Protein 8I4Q (pdb70)

Secondary structure (DSSP, 8-state):
--BSEEEE--SHHHHHHHHHHHHTT--EEEE-SSHHHHHHHHHHHGGGS-EEE-SSHHHHHHTBPSSPEEEE-S-TTHHHHHHHHHHHHHPPTT-EEEE-S---HHHHHHHHHHHHTTT-EEEEEEE-SHHHHHHH---EEEES-TTHHHHHHHHHHHHS-EETTEESB---BSTTHHHHHHHHHHHHHHHHHHHHHHHHHHHHHTS---HHHHHHHHHHHTTTTT-BHHHHHHHHHHH-B-TTT-SBGGGGB-----S-SSHHHHHHHHHHHT---HHHHHHHHHHHHHT-HHHHHHHTTTS---S---HHHHT--HHHHHHHHHHHHHHHHHHHHHHHHHHHHHHHHHHT----HHHHHHHTTSSSTT-BTHHHHHHHHHHH-TT-S-GGGSHHHHHHHHHHHHHHHHHHHHHHHTT---HHHHHHHHHHHHHH-SS-THHHHHHHHHHHH---EEBSSSSSEEEE-TTTT--EEE-/--BSEEEE--SHHHHHHHHHHHHTT-EEEEE-SSHHHHHHHHHHHGGGSEEEE-SSHHHHHHTBPSSPEEEE-S-TTHHHHHHHHHHHHH--TT-EEEE-S---HHHHHHHHHHHHHTT-EEEEEEE-SHHHHHHH---EEEES-TTHHHHHHHHHHHHS-EETTEESB---BSTTHHHHHHHHHHHHHHHHHHHHHHHHHHHHHTT---HHHHHHHHHHHTTTTT-BHHHHHHHHHHH-B-TTTSSBGGGGB-----S--SHHHHHHHHHHHT---HHHHHHHHHHHHHT-HHHHHHHTTTS---S---HHHHT--HHHHHHHHHHHHHHHHHHHHHHHHHHHHHHHHHHT----HHHHHHHTTSSSTT-BTHHHHHHHHHHH-TT-S-GGGSHHHHHHHHHHHHHHHHHHHHHHHHT---HHHHHHHHHHHHHH-SS-THHHHHHHHHHHH---B-BSSSSS-EEE-TTTT--EEE-

Organism: Corynebacterium glutamicum (strain ATCC 13032 / DSM 20300 / JCM 1318 / BCRC 11384 / CCUG 27702 / LMG 3730 / NBRC 12168 / NCIMB 10025 / NRRL B-2784 / 534) (NCBI:txid196627)

Sequence (958 aa):
NLAQIGVVGLAVMGSNLARNFARNGNTVAVYNRSTDKTDKLIADHGSEGNFIPSATVEEFVASLEKPRRAIIMVQAGNATDAVINQLADAMDEGDIIIDGGNALYTDTIRREKEISARGLHFVGAGISGGEEGALNGPSIMPGGPAKSYESLGPLLESIAANVDGTPCVTHIGPDGAGHFVKMVHNGIEYADMQVIGEAYHLLRYAAGMQPAEIAEVFKEWNAGDLDSYLIEITAEVLSQVDAETGKPLIDVIVDAAGQKGTGRWTVKAALDLGIATTGIGEAVFARALSGATSQRAAAQGNLPAGVLTDLEALGVDKAQFVEDVRRALYASKLVAYAQGFDEIKAGSDENNWDVDPRDLATIWRGGCIIRAKFLNRIVEAYDANAELESLLLDPYFKSELGDLIDSWRRVIVTATQLGLPIPVFASSLSYYDSLRAERLPAALIQGQRDFFGAHTYKRIDKDGSFHTEWSGDRSEVEANLAQIGVVGLAVMGSNLARNFARNGNTVAVYNRSTDKTDKLIADHGSEGNFIPSATVEEFVASLEKPRRAIIMVQAGNATDAVINQLADAMDEGDIIIDGGNALYTDTIRREKEISARGLHFVGAGISGGEEGALNGPSIMPGGPAKSYESLGPLLESIAANVDGTPCVTHIGPDGAGHFVKMVHNGIEYADMQVIGEAYHLLRYAAGMQPAEIAEVFKEWNAGDLDSYLIEITAEVLSQVDAETGKPLIDVIVDAAGQKGTGRWTVKAALDLGIATTGIGEAVFARALSGATSQRAAAQGNLPAGVLTDLEALGVDKAQFVEDVRRALYASKLVAYAQGFDEIKAGSDENNWDVDPRDLATIWRGGCIIRAKFLNRIVEAYDANAELESLLLDPYFKSELGDLIDSWRRVIVTATQLGLPIPVFASSLSYYDSLRAERLPAALIQGQRDFFGAHTYKRIDKDGSFHTEWSGDRSEVEA

Nearest PDB structures (foldseek):
  8i4q-assembly1_A  TM=1.002E+00  e=1.636E-83  Corynebacterium glutamicum ATCC 13032
  2zyg-assembly1_A  TM=9.566E-01  e=5.358E-51  Klebsiella pneumoniae
  2iyo-assembly1_A  TM=9.636E-01  e=3.924E-50  Lactococcus lactis
  1pgn-assembly1_A  TM=9.730E-01  e=6.214E-47  Ovis aries
  6vpb-assembly1_B-2  TM=8.356E-01  e=1.670E-18  Gluconacetobacter diazotrophicus PA1 5

Solvent-accessible surface area: 33979 Å² total; per-residue (Å²): 191,87,0,58,0,0,0,3,2,8,55,84,47,1,15,12,1,0,38,1,0,5,112,69,73,17,28,0,0,0,15,16,210,47,61,97,86,4,89,133,4,58,85,79,44,24,118,64,23,102,25,42,63,14,55,56,10,111,95,0,5,68,12,2,74,117,58,30,19,0,2,0,16,38,141,61,29,136,32,2,29,55,18,4,78,89,0,5,110,36,19,61,150,24,1,4,0,0,2,1,12,92,15,57,32,68,37,0,28,92,3,28,137,90,4,48,90,115,31,10,60,0,0,0,2,0,7,2,17,40,89,101,6,0,35,84,8,0,0,1,0,1,0,2,38,74,149,6,37,110,31,1,0,86,13,4,70,39,6,9,15,87,33,146,68,55,37,1,7,40,39,7,7,55,30,0,0,0,2,1,0,20,17,0,4,25,0,0,22,19,1,7,0,8,1,6,0,1,0,8,6,0,0,29,93,16,15,57,4,105,0,67,73,0,0,95,20,1,89,133,16,25,93,39,76,1,44,9,43,3,6,95,2,0,0,46,1,2,48,26,89,8,105,119,57,51,102,34,3,2,31,0,0,44,13,26,13,24,86,142,31,66,0,48,72,0,0,21,10,0,11,75,38,18,35,6,0,7,0,0,0,2,1,10,3,23,22,12,11,2,30,31,101,68,16,28,75,35,0,72,74,67,13,38,28,26,128,65,50,74,15,162,79,67,67,52,89,94,75,86,4,18,50,5,0,40,71,0,3,3,0,0,10,0,0,1,1,0,0,0,3,22,0,4,100,19,0,5,78,127,45,128,6,137,18,42,25,97,40,0,0,31,2,0,47,5,12,0,15,2,74,10,134,5,0,39,89,0,28,87,1,21,87,81,71,84,123,22,67,2,1,0,19,7,96,66,0,64,77,36,0,35,92,3,2,50,5,0,12,109,0,4,15,10,0,7,46,17,4,22,6,4,13,0,0,5,1,0,5,6,7,0,3,9,1,50,17,138,59,13,12,6,3,0,5,14,0,0,24,0,45,34,34,54,90,37,3,114,9,95,71,86,132,32,32,7,39,1,64,11,128,55,109,77,45,56,60,126,84,175,72,0,54,0,0,0,3,2,9,52,84,51,0,14,12,2,0,40,1,0,3,111,70,70,16,29,0,0,0,17,18,215,54,53,97,93,2,88,139,6,57,84,86,49,27,124,58,24,100,27,44,64,10,54,56,14,116,91,0,5,68,14,3,78,116,58,32,15,0,3,0,14,44,142,61,28,136,34,1,32,49,19,5,88,76,0,2,111,26,18,61,150,27,1,3,0,1,1,2,10,89,15,49,31,73,45,0,38,91,4,24,125,93,5,51,89,122,29,4,39,1,0,0,2,0,9,1,20,40,93,104,6,0,34,83,9,0,0,1,0,0,0,1,26,76,127,2,37,143,26,1,0,81,18,5,71,40,5,6,16,95,32,147,69,56,35,0,6,38,38,7,6,57,21,0,0,0,1,1,0,18,13,0,6,24,0,0,29,18,1,6,0,9,1,5,0,1,0,8,6,0,0,31,93,15,16,57,5,103,0,66,72,0,0,93,16,2,88,131,17,25,94,39,75,2,41,10,42,4,6,95,1,0,0,45,0,2,45,24,88,7,104,118,59,54,92,34,2,2,31,0,0,48,15,29,4,23,115,174,39,63,0,74,68,0,0,18,9,0,5,67,38,20,34,6,0,5,0,0,0,1,1,12,2,24,17,8,11,2,28,30,100,69,16,26,74,35,0,71,75,68,12,36,28,24,128,65,49,74,15,161,81,68,68,52,89,99,74,86,5,19,51,6,0,34,71,0,3,3,0,0,10,0,0,0,2,0,0,0,3,19,0,4,112,19,0,6,87,130,45,119,4,125,20,41,25,93,40,0,0,30,2,0,44,6,14,0,17,2,74,11,135,5,0,41,89,0,33,93,1,20,95,81,71,74,124,22,67,1,0,0,18,8,93,68,0,62,78,32,0,35,90,1,2,50,5,0,11,111,0,3,17,10,1,8,47,15,4,23,7,3,14,0,0,6,1,0,5,6,7,0,3,8,0,51,19,136,58,14,13,6,3,0,4,17,0,0,20,0,45,26,25,55,76,35,2,117,8,99,74,80,146,35,36,4,34,2,63,12,128,52,122,77,49,57,60,142,84

Foldseek 3Di:
DAFLEEEEAQDLLRLLLQLLLFLLATAYEYEYQPCVSVVVSCVPRVVSGHYHYDDALLVSQVRADPLGHYEYADDEDVVSVVSLVRNLVNHDQAHEYEYAYLYDLVVQQVSQVVSVVSNYWYKYKHWAQPSCCSNQATQIFIATDQVVCVSCVVSNQSRHFADPRRGNYDHFFHGSLRSLLSLLLQLLLLLLLQLVVQLVLCCCQFVVDQLQVVLVLLVVLLVDQFVALLSPVSSVQSNDADPVPRHRPVVVDQQALADDGRSVSLVVLCVVLVFCLQSSVLSVVVNNVSNPVVVCVVPVPPDDLPQADGCVVVVHDSVLLSVLSSLLSVLLSQLNVQRSVVSSVSVCVVVVTPGQVLSVLVSCCGSHNGRDPNSVLVNVQCVVPVVPPTSCPRVVNVVSCVVNVVSLVVNVVNCSRRSHDDSSSVSSVVVVVVVVDPDDCVVVVQVVCCQPPVPFDADPPDDATKGQPNVPPRDIDGD/DAFLEEEEAQDLLRLLLQLLLFLLATEYEYEYQPCVSVVVSCVPRVVSGHYHYDDALLVSQVRHDPLGHYEYDHDEDPVVVVVLVRNLVNHDAAHEYEHAYLYDLVVQQVSQVVSVVSNYWYKYKDWAQPSVCSNQATQIFIATDPVVCVSCVVSNQSRHFADPNRGNDDHFFHGSLRSLLNLLLQLLLLLLLQLVVQLVQCCCQFVVDQLQVVLVLLVVLLVDQFVALLSPVSSVQSNDADPVPRHRPVVVDQQAADPDGRSVSNVVLCVVLVFCLQRSVVSNVVNVVSNPVVVCVVPPPPDDLPQADGCVRVVHDSVLLSVLSSLLSVLLSQLNVQRSVVSSVSVCVVVVTPGQLLSVLVSCLGSHNGHGCNSVLVNVQCVVPVVDPTSCPRPVNVVSCVVNVVSLVVNVVNCSRRSHDDSSSVSSVVVVVVVVDPDDCVVVVQVVCCQPPVPFDADPPDDATWGQPNVPPRDIDGD

Structure (mmCIF, N/CA/C/O backbone):
data_8I4Q
#
_entry.id   8I4Q
#
_cell.length_a   64.004
_cell.length_b   119.471
_cell.length_c   153.446
_cell.angle_alpha   90.00
_cell.angle_beta   90.00
_cell.angle_gamma   90.00
#
_symmetry.space_group_name_H-M   'P 21 21 21'
#
loop_
_entity.id
_entity.type
_entity.pdbx_description
1 polymer '6-phosphogluconate dehydrogenase, decarboxylating'
2 non-polymer 'NADP NICOTINAMIDE-ADENINE-DINUCLEOTIDE PHOSPHATE'
3 non-polymer 2-AMINO-2-HYDROXYMETHYL-PROPANE-1,3-DIOL
4 non-polymer 'MAGNESIUM ION'
5 water water
#
loop_
_atom_site.group_PDB
_atom_site.id
_atom_site.type_symbol
_atom_site.label_atom_id
_atom_site.label_alt_id
_atom_site.label_comp_id
_atom_site.label_asym_id
_atom_site.label_entity_id
_atom_site.label_seq_id
_atom_site.pdbx_PDB_ins_code
_atom_site.Cartn_x
_atom_site.Cartn_y
_atom_site.Cartn_z
_atom_site.occupancy
_atom_site.B_iso_or_equiv
_atom_site.auth_seq_id
_atom_site.auth_comp_id
_atom_site.auth_asym_id
_atom_site.auth_atom_id
_atom_site.pdbx_PDB_model_num
ATOM 1 N N . ASN A 1 6 ? -11.226 -1.043 1.339 1.00 58.76 6 ASN A N 1
ATOM 2 C CA . ASN A 1 6 ? -11.751 0.021 2.252 1.00 57.38 6 ASN A CA 1
ATOM 3 C C . ASN A 1 6 ? -11.536 1.431 1.660 1.00 47.79 6 ASN A C 1
ATOM 4 O O . ASN A 1 6 ? -11.856 2.387 2.371 1.00 55.10 6 ASN A O 1
ATOM 9 N N . LEU A 1 7 ? -11.008 1.572 0.437 1.00 41.07 7 LEU A N 1
ATOM 10 C CA . LEU A 1 7 ? -10.727 2.887 -0.225 1.00 35.08 7 LEU A CA 1
ATOM 11 C C . LEU A 1 7 ? -11.745 3.148 -1.340 1.00 31.70 7 LEU A C 1
ATOM 12 O O . LEU A 1 7 ? -12.174 2.180 -1.977 1.00 31.18 7 LEU A O 1
ATOM 17 N N . ALA A 1 8 ? -12.074 4.409 -1.624 1.00 27.99 8 ALA A N 1
ATOM 18 C CA . ALA A 1 8 ? -12.989 4.781 -2.733 1.00 25.21 8 ALA A CA 1
ATOM 19 C C . ALA A 1 8 ? -12.218 4.815 -4.054 1.00 23.98 8 ALA A C 1
ATOM 20 O O . ALA A 1 8 ? -11.016 5.194 -4.014 1.00 22.70 8 ALA A O 1
ATOM 22 N N . GLN A 1 9 ? -12.864 4.485 -5.188 1.00 24.06 9 GLN A N 1
ATOM 23 C CA . GLN A 1 9 ? -12.247 4.634 -6.544 1.00 25.09 9 GLN A CA 1
ATOM 24 C C . GLN A 1 9 ? -12.432 6.080 -7.070 1.00 23.23 9 GLN A C 1
ATOM 25 O O . GLN A 1 9 ? -11.646 6.528 -7.924 1.00 21.58 9 GLN A O 1
ATOM 31 N N . ILE A 1 10 ? -13.422 6.794 -6.569 1.00 20.47 10 ILE A N 1
ATOM 32 C CA . ILE A 1 10 ? -13.737 8.171 -7.014 1.00 20.56 10 ILE A CA 1
ATOM 33 C C . ILE A 1 10 ? -14.245 8.937 -5.801 1.00 18.64 10 ILE A C 1
ATOM 34 O O . ILE A 1 10 ? -14.929 8.329 -4.898 1.00 20.05 10 ILE A O 1
ATOM 39 N N . GLY A 1 11 ? -13.983 10.231 -5.779 1.00 19.11 11 GLY A N 1
ATOM 40 C CA . GLY A 1 11 ? -14.573 11.132 -4.786 1.00 19.35 11 GLY A CA 1
ATOM 41 C C . GLY A 1 11 ? -15.249 12.352 -5.381 1.00 17.68 11 GLY A C 1
ATOM 42 O O . GLY A 1 11 ? -14.859 12.822 -6.478 1.00 18.14 11 GLY A O 1
ATOM 43 N N . VAL A 1 12 ? -16.249 12.835 -4.646 1.00 18.67 12 VAL A N 1
ATOM 44 C CA . VAL A 1 12 ? -16.972 14.089 -4.942 1.00 17.96 12 VAL A CA 1
ATOM 45 C C . VAL A 1 12 ? -16.808 15.049 -3.763 1.00 16.99 12 VAL A C 1
ATOM 46 O O . VAL A 1 12 ? -17.187 14.696 -2.604 1.00 17.06 12 VAL A O 1
ATOM 50 N N . VAL A 1 13 ? -16.360 16.247 -4.085 1.00 19.70 13 VAL A N 1
ATOM 51 C CA . VAL A 1 13 ? -16.318 17.409 -3.153 1.00 20.39 13 VAL A CA 1
ATOM 52 C C . VAL A 1 13 ? -17.431 18.356 -3.561 1.00 20.27 13 VAL A C 1
ATOM 53 O O . VAL A 1 13 ? -17.362 18.863 -4.716 1.00 18.81 13 VAL A O 1
ATOM 57 N N . GLY A 1 14 ? -18.355 18.640 -2.640 1.00 18.22 14 GLY A N 1
ATOM 58 C CA . GLY A 1 14 ? -19.455 19.588 -2.881 1.00 18.46 14 GLY A CA 1
ATOM 59 C C . GLY A 1 14 ? -20.748 18.835 -3.024 1.00 18.55 14 GLY A C 1
ATOM 60 O O . GLY A 1 14 ? -20.893 18.122 -4.015 1.00 19.33 14 GLY A O 1
ATOM 61 N N . LEU A 1 15 ? -21.592 18.870 -1.993 1.00 18.88 15 LEU A N 1
ATOM 62 C CA . LEU A 1 15 ? -22.745 17.962 -1.876 1.00 19.61 15 LEU A CA 1
ATOM 63 C C . LEU A 1 15 ? -24.017 18.805 -1.830 1.00 20.66 15 LEU A C 1
ATOM 64 O O . LEU A 1 15 ? -24.979 18.343 -1.217 1.00 20.18 15 LEU A O 1
ATOM 69 N N . ALA A 1 16 ? -24.039 19.946 -2.528 1.00 19.90 16 ALA A N 1
ATOM 70 C CA . ALA A 1 16 ? -25.308 20.586 -2.953 1.00 22.06 16 ALA A CA 1
ATOM 71 C C . ALA A 1 16 ? -25.958 19.639 -3.970 1.00 22.09 16 ALA A C 1
ATOM 72 O O . ALA A 1 16 ? -25.477 18.500 -4.130 1.00 19.04 16 ALA A O 1
ATOM 74 N N . VAL A 1 17 ? -27.079 20.011 -4.592 1.00 24.31 17 VAL A N 1
ATOM 75 C CA . VAL A 1 17 ? -27.877 18.961 -5.270 1.00 24.54 17 VAL A CA 1
ATOM 76 C C . VAL A 1 17 ? -27.041 18.363 -6.414 1.00 21.19 17 VAL A C 1
ATOM 77 O O . VAL A 1 17 ? -27.052 17.154 -6.566 1.00 21.32 17 VAL A O 1
ATOM 81 N N . MET A 1 18 ? -26.339 19.174 -7.198 1.00 19.76 18 MET A N 1
ATOM 82 C CA . MET A 1 18 ? -25.565 18.650 -8.352 1.00 22.00 18 MET A CA 1
ATOM 83 C C . MET A 1 18 ? -24.528 17.620 -7.874 1.00 18.80 18 MET A C 1
ATOM 84 O O . MET A 1 18 ? -24.506 16.525 -8.399 1.00 19.47 18 MET A O 1
ATOM 89 N N . GLY A 1 19 ? -23.711 17.904 -6.864 1.00 18.72 19 GLY A N 1
ATOM 90 C CA . GLY A 1 19 ? -22.687 16.924 -6.435 1.00 17.80 19 GLY A CA 1
ATOM 91 C C . GLY A 1 19 ? -23.282 15.722 -5.721 1.00 17.72 19 GLY A C 1
ATOM 92 O O . GLY A 1 19 ? -22.802 14.584 -5.944 1.00 19.87 19 GLY A O 1
ATOM 93 N N . SER A 1 20 ? -24.278 15.943 -4.874 1.00 17.79 20 SER A N 1
ATOM 94 C CA . SER A 1 20 ? -24.974 14.837 -4.161 1.00 20.85 20 SER A CA 1
ATOM 95 C C . SER A 1 20 ? -25.576 13.895 -5.230 1.00 19.38 20 SER A C 1
ATOM 96 O O . SER A 1 20 ? -25.444 12.683 -5.121 1.00 17.31 20 SER A O 1
ATOM 99 N N . ASN A 1 21 ? -26.261 14.452 -6.226 1.00 18.99 21 ASN A N 1
ATOM 100 C CA . ASN A 1 21 ? -26.793 13.658 -7.364 1.00 18.42 21 ASN A CA 1
ATOM 101 C C . ASN A 1 21 ? -25.645 12.876 -8.022 1.00 17.97 21 ASN A C 1
ATOM 102 O O . ASN A 1 21 ? -25.809 11.670 -8.261 1.00 17.46 21 ASN A O 1
ATOM 107 N N . LEU A 1 22 ? -24.551 13.556 -8.374 1.00 17.28 22 LEU A N 1
ATOM 108 C CA . LEU A 1 22 ? -23.409 12.890 -9.053 1.00 17.84 22 LEU A CA 1
ATOM 109 C C . LEU A 1 22 ? -22.874 11.755 -8.192 1.00 17.42 22 LEU A C 1
ATOM 110 O O . LEU A 1 22 ? -22.635 10.639 -8.713 1.00 15.08 22 LEU A O 1
ATOM 115 N N . ALA A 1 23 ? -22.755 11.962 -6.881 1.00 19.60 23 ALA A N 1
ATOM 116 C CA . ALA A 1 23 ? -22.186 10.909 -6.003 1.00 19.01 23 ALA A CA 1
ATOM 117 C C . ALA A 1 23 ? -23.124 9.702 -5.969 1.00 18.53 23 ALA A C 1
ATOM 118 O O . ALA A 1 23 ? -22.639 8.565 -5.975 1.00 17.71 23 ALA A O 1
ATOM 120 N N . ARG A 1 24 ? -24.425 9.966 -5.827 1.00 18.37 24 ARG A N 1
ATOM 121 C CA . ARG A 1 24 ? -25.483 8.938 -5.877 1.00 21.90 24 ARG A CA 1
ATOM 122 C C . ARG A 1 24 ? -25.372 8.125 -7.162 1.00 20.88 24 ARG A C 1
ATOM 123 O O . ARG A 1 24 ? -25.490 6.907 -7.085 1.00 19.72 24 ARG A O 1
ATOM 131 N N . ASN A 1 25 ? -25.123 8.813 -8.286 1.00 20.14 25 ASN A N 1
ATOM 132 C CA . ASN A 1 25 ? -24.987 8.164 -9.616 1.00 19.54 25 ASN A CA 1
ATOM 133 C C . ASN A 1 25 ? -23.818 7.187 -9.543 1.00 19.33 25 ASN A C 1
ATOM 134 O O . ASN A 1 25 ? -23.981 6.007 -9.876 1.00 19.51 25 ASN A O 1
ATOM 139 N N . PHE A 1 26 ? -22.665 7.646 -9.059 1.00 18.46 26 PHE A N 1
ATOM 140 C CA . PHE A 1 26 ? -21.462 6.786 -8.960 1.00 18.77 26 PHE A CA 1
ATOM 141 C C . PHE A 1 26 ? -21.780 5.564 -8.086 1.00 18.77 26 PHE A C 1
ATOM 142 O O . PHE A 1 26 ? -21.466 4.400 -8.501 1.00 19.36 26 PHE A O 1
ATOM 150 N N . ALA A 1 27 ? -22.463 5.811 -6.984 1.00 19.55 27 ALA A N 1
ATOM 151 C CA . ALA A 1 27 ? -22.727 4.777 -5.938 1.00 23.01 27 ALA A CA 1
ATOM 152 C C . ALA A 1 27 ? -23.744 3.740 -6.467 1.00 24.11 27 ALA A C 1
ATOM 153 O O . ALA A 1 27 ? -23.517 2.505 -6.293 1.00 25.27 27 ALA A O 1
ATOM 155 N N . ARG A 1 28 ? -24.792 4.213 -7.163 1.00 26.53 28 ARG A N 1
ATOM 156 C CA . ARG A 1 28 ? -25.852 3.351 -7.757 1.00 26.34 28 ARG A CA 1
ATOM 157 C C . ARG A 1 28 ? -25.218 2.410 -8.783 1.00 27.21 28 ARG A C 1
ATOM 158 O O . ARG A 1 28 ? -25.748 1.331 -8.987 1.00 29.69 28 ARG A O 1
ATOM 166 N N . ASN A 1 29 ? -24.115 2.809 -9.418 1.00 22.57 29 ASN A N 1
ATOM 167 C CA . ASN A 1 29 ? -23.459 2.085 -10.528 1.00 24.50 29 ASN A CA 1
ATOM 168 C C . ASN A 1 29 ? -22.286 1.250 -9.997 1.00 25.31 29 ASN A C 1
ATOM 169 O O . ASN A 1 29 ? -21.417 0.871 -10.788 1.00 27.71 29 ASN A O 1
ATOM 174 N N . GLY A 1 30 ? -22.249 0.952 -8.699 1.00 27.80 30 GLY A N 1
ATOM 175 C CA . GLY A 1 30 ? -21.334 -0.082 -8.177 1.00 29.73 30 GLY A CA 1
ATOM 176 C C . GLY A 1 30 ? -19.982 0.463 -7.738 1.00 31.00 30 GLY A C 1
ATOM 177 O O . GLY A 1 30 ? -19.140 -0.326 -7.329 1.00 31.07 30 GLY A O 1
ATOM 178 N N . ASN A 1 31 ? -19.771 1.768 -7.803 1.00 24.93 31 ASN A N 1
ATOM 179 C CA . ASN A 1 31 ? -18.487 2.375 -7.374 1.00 25.72 31 ASN A CA 1
ATOM 180 C C . ASN A 1 31 ? -18.548 2.639 -5.874 1.00 23.99 31 ASN A C 1
ATOM 181 O O . ASN A 1 31 ? -19.611 3.084 -5.372 1.00 23.75 31 ASN A O 1
ATOM 186 N N . THR A 1 32 ? -17.414 2.505 -5.200 1.00 25.45 32 THR A N 1
ATOM 187 C CA . THR A 1 32 ? -17.245 3.064 -3.832 1.00 23.85 32 THR A CA 1
ATOM 188 C C . THR A 1 32 ? -16.869 4.543 -3.958 1.00 21.04 32 THR A C 1
ATOM 189 O O . THR A 1 32 ? -15.852 4.838 -4.594 1.00 22.49 32 THR A O 1
ATOM 193 N N . VAL A 1 33 ? -17.630 5.400 -3.298 1.00 20.75 33 VAL A N 1
ATOM 194 C CA . VAL A 1 33 ? -17.583 6.881 -3.491 1.00 21.70 33 VAL A CA 1
ATOM 195 C C . VAL A 1 33 ? -17.265 7.593 -2.182 1.00 20.14 33 VAL A C 1
ATOM 196 O O . VAL A 1 33 ? -18.162 7.661 -1.269 1.00 22.16 33 VAL A O 1
ATOM 200 N N . ALA A 1 34 ? -16.109 8.251 -2.153 1.00 20.37 34 ALA A N 1
ATOM 201 C CA . ALA A 1 34 ? -15.772 9.204 -1.075 1.00 18.08 34 ALA A CA 1
ATOM 202 C C . ALA A 1 34 ? -16.597 10.467 -1.296 1.00 20.85 34 ALA A C 1
ATOM 203 O O . ALA A 1 34 ? -16.729 10.930 -2.468 1.00 19.91 34 ALA A O 1
ATOM 205 N N . VAL A 1 35 ? -17.169 10.989 -0.228 1.00 19.43 35 VAL A N 1
ATOM 206 C CA . VAL A 1 35 ? -17.966 12.232 -0.269 1.00 20.54 35 VAL A CA 1
ATOM 207 C C . VAL A 1 35 ? -17.443 13.167 0.805 1.00 20.78 35 VAL A C 1
ATOM 208 O O . VAL A 1 35 ? -17.218 12.693 1.948 1.00 21.79 35 VAL A O 1
ATOM 212 N N . TYR A 1 36 ? -17.375 14.452 0.464 1.00 19.96 36 TYR A N 1
ATOM 213 C CA . TYR A 1 36 ? -16.944 15.523 1.382 1.00 19.38 36 TYR A CA 1
ATOM 214 C C . TYR A 1 36 ? -17.633 16.808 0.967 1.00 19.83 36 TYR A C 1
ATOM 215 O O . TYR A 1 36 ? -17.839 17.078 -0.268 1.00 19.68 36 TYR A O 1
ATOM 224 N N . ASN A 1 37 ? -18.029 17.598 1.961 1.00 18.72 37 ASN A N 1
ATOM 225 C CA . ASN A 1 37 ? -18.578 18.952 1.743 1.00 20.12 37 ASN A CA 1
ATOM 226 C C . ASN A 1 37 ? -17.978 19.841 2.834 1.00 21.94 37 ASN A C 1
ATOM 227 O O . ASN A 1 37 ? -17.910 19.351 3.990 1.00 21.87 37 ASN A O 1
ATOM 232 N N . ARG A 1 38 ? -17.610 21.066 2.504 1.00 22.36 38 ARG A N 1
ATOM 233 C CA . ARG A 1 38 ? -17.040 22.013 3.504 1.00 24.53 38 ARG A CA 1
ATOM 234 C C . ARG A 1 38 ? -17.949 22.029 4.744 1.00 24.09 38 ARG A C 1
ATOM 235 O O . ARG A 1 38 ? -17.461 21.770 5.844 1.00 23.89 38 ARG A O 1
ATOM 243 N N . SER A 1 39 ? -19.236 22.288 4.561 1.00 22.78 39 SER A N 1
ATOM 244 C CA . SER A 1 39 ? -20.273 22.210 5.621 1.00 24.29 39 SER A CA 1
ATOM 245 C C . SER A 1 39 ? -20.674 20.765 5.843 1.00 25.11 39 SER A C 1
ATOM 246 O O . SER A 1 39 ? -21.364 20.159 4.979 1.00 26.97 39 SER A O 1
ATOM 249 N N . THR A 1 40 ? -20.335 20.227 6.996 1.00 21.01 40 THR A N 1
ATOM 250 C CA . THR A 1 40 ? -20.532 18.800 7.278 1.00 23.70 40 THR A CA 1
ATOM 251 C C . THR A 1 40 ? -22.021 18.423 7.185 1.00 22.64 40 THR A C 1
ATOM 252 O O . THR A 1 40 ? -22.278 17.279 6.832 1.00 23.62 40 THR A O 1
ATOM 256 N N . ASP A 1 41 ? -22.946 19.326 7.494 1.00 25.82 41 ASP A N 1
ATOM 257 C CA . ASP A 1 41 ? -24.404 19.004 7.565 1.00 28.65 41 ASP A CA 1
ATOM 258 C C . ASP A 1 41 ? -24.861 18.399 6.224 1.00 27.55 41 ASP A C 1
ATOM 259 O O . ASP A 1 41 ? -25.677 17.436 6.253 1.00 25.19 41 ASP A O 1
ATOM 264 N N . LYS A 1 42 ? -24.298 18.843 5.092 1.00 24.98 42 LYS A N 1
ATOM 265 C CA . LYS A 1 42 ? -24.703 18.288 3.755 1.00 26.23 42 LYS A CA 1
ATOM 266 C C . LYS A 1 42 ? -24.183 16.858 3.614 1.00 26.97 42 LYS A C 1
ATOM 267 O O . LYS A 1 42 ? -24.899 16.002 3.046 1.00 25.07 42 LYS A O 1
ATOM 273 N N . THR A 1 43 ? -22.995 16.556 4.149 1.00 24.51 43 THR A N 1
ATOM 274 C CA . THR A 1 43 ? -22.461 15.173 4.112 1.00 23.96 43 THR A CA 1
ATOM 275 C C . THR A 1 43 ? -23.348 14.275 4.975 1.00 26.60 43 THR A C 1
ATOM 276 O O . THR A 1 43 ? -23.684 13.131 4.545 1.00 24.13 43 THR A O 1
ATOM 280 N N . ASP A 1 44 ? -23.723 14.774 6.152 1.00 26.76 44 ASP A N 1
ATOM 281 C CA . ASP A 1 44 ? -24.581 14.011 7.089 1.00 29.61 44 ASP A CA 1
ATOM 282 C C . ASP A 1 44 ? -25.891 13.683 6.373 1.00 27.85 44 ASP A C 1
ATOM 283 O O . ASP A 1 44 ? -26.263 12.521 6.442 1.00 26.21 44 ASP A O 1
ATOM 288 N N . LYS A 1 45 ? -26.465 14.677 5.698 1.00 27.04 45 LYS A N 1
ATOM 289 C CA . LYS A 1 45 ? -27.781 14.623 5.002 1.00 32.22 45 LYS A CA 1
ATOM 290 C C . LYS A 1 45 ? -27.758 13.606 3.846 1.00 33.70 45 LYS A C 1
ATOM 291 O O . LYS A 1 45 ? -28.716 12.790 3.774 1.00 28.14 45 LYS A O 1
ATOM 297 N N . LEU A 1 46 ? -26.713 13.613 2.992 1.00 29.84 46 LEU A N 1
ATOM 298 C CA . LEU A 1 46 ? -26.510 12.614 1.909 1.00 27.17 46 LEU A CA 1
ATOM 299 C C . LEU A 1 46 ? -26.489 11.192 2.480 1.00 30.51 46 LEU A C 1
ATOM 300 O O . LEU A 1 46 ? -27.215 10.305 1.958 1.00 27.08 46 LEU A O 1
ATOM 305 N N . ILE A 1 47 ? -25.637 10.967 3.477 1.00 28.77 47 ILE A N 1
ATOM 306 C CA . ILE A 1 47 ? -25.511 9.652 4.152 1.00 34.26 47 ILE A CA 1
ATOM 307 C C . ILE A 1 47 ? -26.866 9.240 4.738 1.00 34.05 47 ILE A C 1
ATOM 308 O O . ILE A 1 47 ? -27.240 8.084 4.519 1.00 36.34 47 ILE A O 1
ATOM 313 N N . ALA A 1 48 ? -27.565 10.124 5.441 1.00 36.73 48 ALA A N 1
ATOM 314 C CA . ALA A 1 48 ? -28.853 9.795 6.108 1.00 39.96 48 ALA A CA 1
ATOM 315 C C . ALA A 1 48 ? -29.894 9.395 5.062 1.00 40.29 48 ALA A C 1
ATOM 316 O O . ALA A 1 48 ? -30.566 8.353 5.226 1.00 46.11 48 ALA A O 1
ATOM 318 N N . ASP A 1 49 ? -30.021 10.209 4.024 1.00 38.65 49 ASP A N 1
ATOM 319 C CA . ASP A 1 49 ? -31.147 10.165 3.062 1.00 36.05 49 ASP A CA 1
ATOM 320 C C . ASP A 1 49 ? -30.890 9.119 1.966 1.00 39.41 49 ASP A C 1
ATOM 321 O O . ASP A 1 49 ? -31.890 8.619 1.443 1.00 33.67 49 ASP A O 1
ATOM 326 N N . HIS A 1 50 ? -29.627 8.835 1.599 1.00 31.52 50 HIS A N 1
ATOM 327 C CA . HIS A 1 50 ? -29.281 8.064 0.373 1.00 32.28 50 HIS A CA 1
ATOM 328 C C . HIS A 1 50 ? -28.185 7.027 0.593 1.00 33.03 50 HIS A C 1
ATOM 329 O O . HIS A 1 50 ? -27.813 6.343 -0.394 1.00 32.02 50 HIS A O 1
ATOM 336 N N . GLY A 1 51 ? -27.693 6.854 1.826 1.00 35.00 51 GLY A N 1
ATOM 337 C CA . GLY A 1 51 ? -26.572 5.945 2.118 1.00 32.48 51 GLY A CA 1
ATOM 338 C C . GLY A 1 51 ? -26.884 4.514 1.739 1.00 32.76 51 GLY A C 1
ATOM 339 O O . GLY A 1 51 ? -25.938 3.754 1.438 1.00 33.12 51 GLY A O 1
ATOM 340 N N . SER A 1 52 ? -28.171 4.163 1.694 1.00 34.17 52 SER A N 1
ATOM 341 C CA . SER A 1 52 ? -28.657 2.829 1.252 1.00 35.48 52 SER A CA 1
ATOM 342 C C . SER A 1 52 ? -28.394 2.586 -0.245 1.00 32.84 52 SER A C 1
ATOM 343 O O . SER A 1 52 ? -28.310 1.410 -0.642 1.00 29.26 52 SER A O 1
ATOM 346 N N . GLU A 1 53 ? -28.209 3.633 -1.050 1.00 35.93 53 GLU A N 1
ATOM 347 C CA . GLU A 1 53 ? -28.094 3.497 -2.536 1.00 35.74 53 GLU A CA 1
ATOM 348 C C . GLU A 1 53 ? -26.773 2.835 -2.941 1.00 32.43 53 GLU A C 1
ATOM 349 O O . GLU A 1 53 ? -26.660 2.391 -4.083 1.00 33.69 53 GLU A O 1
ATOM 355 N N . GLY A 1 54 ? -25.772 2.803 -2.076 1.00 26.84 54 GLY A N 1
ATOM 356 C CA . GLY A 1 54 ? -24.470 2.229 -2.445 1.00 25.19 54 GLY A CA 1
ATOM 357 C C . GLY A 1 54 ? -23.453 2.454 -1.355 1.00 27.79 54 GLY A C 1
ATOM 358 O O . GLY A 1 54 ? -23.869 2.841 -0.237 1.00 27.90 54 GLY A O 1
ATOM 359 N N . ASN A 1 55 ? -22.172 2.303 -1.693 1.00 26.16 55 ASN A N 1
ATOM 360 C CA . ASN A 1 55 ? -21.040 2.385 -0.726 1.00 28.80 55 ASN A CA 1
ATOM 361 C C . ASN A 1 55 ? -20.420 3.785 -0.817 1.00 29.37 55 ASN A C 1
ATOM 362 O O . ASN A 1 55 ? -19.682 4.077 -1.795 1.00 26.18 55 ASN A O 1
ATOM 367 N N . PHE A 1 56 ? -20.736 4.618 0.166 1.00 27.13 56 PHE A N 1
ATOM 368 C CA . PHE A 1 56 ? -20.147 5.956 0.367 1.00 25.79 56 PHE A CA 1
ATOM 369 C C . PHE A 1 56 ? -19.097 5.900 1.488 1.00 29.21 56 PHE A C 1
ATOM 370 O O . PHE A 1 56 ? -19.303 5.180 2.487 1.00 26.98 56 PHE A O 1
ATOM 378 N N . ILE A 1 57 ? -18.012 6.649 1.343 1.00 26.07 57 ILE A N 1
ATOM 379 C CA . ILE A 1 57 ? -17.092 6.953 2.480 1.00 25.90 57 ILE A CA 1
ATOM 380 C C . ILE A 1 57 ? -17.152 8.452 2.753 1.00 25.28 57 ILE A C 1
ATOM 381 O O . ILE A 1 57 ? -16.469 9.206 2.060 1.00 24.45 57 ILE A O 1
ATOM 386 N N . PRO A 1 58 ? -17.928 8.899 3.768 1.00 23.20 58 PRO A N 1
ATOM 387 C CA . PRO A 1 58 ? -18.033 10.308 4.130 1.00 26.04 58 PRO A CA 1
ATOM 388 C C . PRO A 1 58 ? -16.820 10.704 4.986 1.00 25.80 58 PRO A C 1
ATOM 389 O O . PRO A 1 58 ? -16.399 9.911 5.795 1.00 26.31 58 PRO A O 1
ATOM 393 N N . SER A 1 59 ? -16.224 11.856 4.703 1.00 26.57 59 SER A N 1
ATOM 394 C CA . SER A 1 59 ? -15.132 12.488 5.505 1.00 26.18 59 SER A CA 1
ATOM 395 C C . SER A 1 59 ? -15.520 13.929 5.839 1.00 27.93 59 SER A C 1
ATOM 396 O O . SER A 1 59 ? -16.180 14.599 4.983 1.00 26.72 59 SER A O 1
ATOM 399 N N . ALA A 1 60 ? -15.083 14.425 7.002 1.00 24.09 60 ALA A N 1
ATOM 400 C CA . ALA A 1 60 ? -15.378 15.784 7.499 1.00 22.97 60 ALA A CA 1
ATOM 401 C C . ALA A 1 60 ? -14.281 16.752 7.037 1.00 22.14 60 ALA A C 1
ATOM 402 O O . ALA A 1 60 ? -14.520 17.983 6.995 1.00 21.12 60 ALA A O 1
ATOM 404 N N . THR A 1 61 ? -13.099 16.248 6.700 1.00 24.08 61 THR A N 1
ATOM 405 C CA . THR A 1 61 ? -11.975 17.131 6.327 1.00 25.30 61 THR A CA 1
ATOM 406 C C . THR A 1 61 ? -11.381 16.715 4.987 1.00 22.84 61 THR A C 1
ATOM 407 O O . THR A 1 61 ? -11.488 15.546 4.616 1.00 23.67 61 THR A O 1
ATOM 411 N N . VAL A 1 62 ? -10.757 17.670 4.322 1.00 25.21 62 VAL A N 1
ATOM 412 C CA . VAL A 1 62 ? -10.126 17.416 3.006 1.00 27.70 62 VAL A CA 1
ATOM 413 C C . VAL A 1 62 ? -9.089 16.304 3.172 1.00 29.63 62 VAL A C 1
ATOM 414 O O . VAL A 1 62 ? -9.021 15.417 2.297 1.00 25.45 62 VAL A O 1
ATOM 418 N N . GLU A 1 63 ? -8.299 16.325 4.254 1.00 30.20 63 GLU A N 1
ATOM 419 C CA . GLU A 1 63 ? -7.210 15.318 4.412 1.00 29.96 63 GLU A CA 1
ATOM 420 C C . GLU A 1 63 ? -7.832 13.933 4.583 1.00 23.65 63 GLU A C 1
ATOM 421 O O . GLU A 1 63 ? -7.267 12.980 4.036 1.00 26.61 63 GLU A O 1
ATOM 427 N N . GLU A 1 64 ? -8.874 13.767 5.388 1.00 23.55 64 GLU A N 1
ATOM 428 C CA . GLU A 1 64 ? -9.507 12.432 5.521 1.00 25.03 64 GLU A CA 1
ATOM 429 C C . GLU A 1 64 ? -10.063 12.022 4.133 1.00 26.22 64 GLU A C 1
ATOM 430 O O . GLU A 1 64 ? -9.930 10.836 3.721 1.00 24.67 64 GLU A O 1
ATOM 436 N N . PHE A 1 65 ? -10.656 12.976 3.420 1.00 23.85 65 PHE A N 1
ATOM 437 C CA . PHE A 1 65 ? -11.281 12.708 2.089 1.00 21.04 65 PHE A CA 1
ATOM 438 C C . PHE A 1 65 ? -10.242 12.147 1.124 1.00 20.63 65 PHE A C 1
ATOM 439 O O . PHE A 1 65 ? -10.437 11.066 0.525 1.00 23.27 65 PHE A O 1
ATOM 447 N N . VAL A 1 66 ? -9.124 12.836 0.999 1.00 21.52 66 VAL A N 1
ATOM 448 C CA . VAL A 1 66 ? -7.994 12.421 0.128 1.00 21.37 66 VAL A CA 1
ATOM 449 C C . VAL A 1 66 ? -7.432 11.053 0.574 1.00 25.28 66 VAL A C 1
ATOM 450 O O . VAL A 1 66 ? -7.220 10.163 -0.292 1.00 23.25 66 VAL A O 1
ATOM 454 N N . ALA A 1 67 ? -7.272 10.816 1.881 1.00 28.49 67 ALA A N 1
ATOM 455 C CA . ALA A 1 67 ? -6.762 9.527 2.413 1.00 26.13 67 ALA A CA 1
ATOM 456 C C . ALA A 1 67 ? -7.734 8.366 2.101 1.00 27.94 67 ALA A C 1
ATOM 457 O O . ALA A 1 67 ? -7.272 7.196 2.008 1.00 29.62 67 ALA A O 1
ATOM 459 N N . SER A 1 68 ? -9.036 8.631 1.913 1.00 26.80 68 SER A N 1
ATOM 460 C CA . SER A 1 68 ? -10.044 7.585 1.575 1.00 25.04 68 SER A CA 1
ATOM 461 C C . SER A 1 68 ? -9.953 7.136 0.105 1.00 24.60 68 SER A C 1
ATOM 462 O O . SER A 1 68 ? -10.653 6.155 -0.258 1.00 28.81 68 SER A O 1
ATOM 465 N N . LEU A 1 69 ? -9.138 7.781 -0.738 1.00 28.29 69 LEU A N 1
ATOM 466 C CA . LEU A 1 69 ? -9.133 7.559 -2.215 1.00 26.03 69 LEU A CA 1
ATOM 467 C C . LEU A 1 69 ? -7.973 6.646 -2.615 1.00 30.12 69 LEU A C 1
ATOM 468 O O . LEU A 1 69 ? -6.821 6.946 -2.221 1.00 29.03 69 LEU A O 1
ATOM 473 N N . GLU A 1 70 ? -8.275 5.645 -3.441 1.00 29.13 70 GLU A N 1
ATOM 474 C CA . GLU A 1 70 ? -7.317 4.722 -4.101 1.00 31.83 70 GLU A CA 1
ATOM 475 C C . GLU A 1 70 ? -6.445 5.480 -5.108 1.00 31.23 70 GLU A C 1
ATOM 476 O O . GLU A 1 70 ? -7.005 6.221 -5.949 1.00 27.06 70 GLU A O 1
ATOM 482 N N . LYS A 1 71 ? -5.109 5.308 -5.068 1.00 28.34 71 LYS A N 1
ATOM 483 C CA . LYS A 1 71 ? -4.165 6.008 -5.987 1.00 32.09 71 LYS A CA 1
ATOM 484 C C . LYS A 1 71 ? -4.248 5.377 -7.379 1.00 34.12 71 LYS A C 1
ATOM 485 O O . LYS A 1 71 ? -4.572 4.207 -7.499 1.00 31.82 71 LYS A O 1
ATOM 491 N N . PRO A 1 72 ? -4.108 6.132 -8.493 1.00 34.21 72 PRO A N 1
ATOM 492 C CA . PRO A 1 72 ? -3.993 7.597 -8.477 1.00 33.18 72 PRO A CA 1
ATOM 493 C C . PRO A 1 72 ? -5.352 8.217 -8.103 1.00 28.31 72 PRO A C 1
ATOM 494 O O . PRO A 1 72 ? -6.373 7.781 -8.586 1.00 26.65 72 PRO A O 1
ATOM 498 N N . ARG A 1 73 ? -5.345 9.161 -7.170 1.00 24.84 73 ARG A N 1
ATOM 499 C CA . ARG A 1 73 ? -6.589 9.616 -6.527 1.00 23.94 73 ARG A CA 1
ATOM 500 C C . ARG A 1 73 ? -7.371 10.419 -7.570 1.00 21.98 73 ARG A C 1
ATOM 501 O O . ARG A 1 73 ? -6.734 11.135 -8.384 1.00 24.30 73 ARG A O 1
ATOM 509 N N . ARG A 1 74 ? -8.684 10.203 -7.599 1.00 21.34 74 ARG A N 1
ATOM 510 C CA . ARG A 1 74 ? -9.597 10.903 -8.518 1.00 20.63 74 ARG A CA 1
ATOM 511 C C . ARG A 1 74 ? -10.649 11.612 -7.675 1.00 19.48 74 ARG A C 1
ATOM 512 O O . ARG A 1 74 ? -11.552 10.955 -7.128 1.00 20.68 74 ARG A O 1
ATOM 520 N N . ALA A 1 75 ? -10.554 12.935 -7.628 1.00 18.40 75 ALA A N 1
ATOM 521 C CA . ALA A 1 75 ? -11.495 13.769 -6.866 1.00 19.28 75 ALA A CA 1
ATOM 522 C C . ALA A 1 75 ? -12.225 14.692 -7.851 1.00 18.09 75 ALA A C 1
ATOM 523 O O . ALA A 1 75 ? -11.527 15.467 -8.533 1.00 17.69 75 ALA A O 1
ATOM 525 N N . ILE A 1 76 ? -13.567 14.654 -7.866 1.00 19.10 76 ILE A N 1
ATOM 526 C CA . ILE A 1 76 ? -14.391 15.581 -8.698 1.00 17.35 76 ILE A CA 1
ATOM 527 C C . ILE A 1 76 ? -14.965 16.701 -7.821 1.00 16.03 76 ILE A C 1
ATOM 528 O O . ILE A 1 76 ? -15.624 16.415 -6.832 1.00 17.59 76 ILE A O 1
ATOM 533 N N . ILE A 1 77 ? -14.680 17.934 -8.209 1.00 16.04 77 ILE A N 1
ATOM 534 C CA . ILE A 1 77 ? -15.133 19.166 -7.525 1.00 17.19 77 ILE A CA 1
ATOM 535 C C . ILE A 1 77 ? -16.443 19.635 -8.153 1.00 15.22 77 ILE A C 1
ATOM 536 O O . ILE A 1 77 ? -16.509 19.770 -9.395 1.00 16.78 77 ILE A O 1
ATOM 541 N N . MET A 1 78 ? -17.449 19.772 -7.306 1.00 17.13 78 MET A N 1
ATOM 542 C CA . MET A 1 78 ? -18.811 20.198 -7.672 1.00 19.02 78 MET A CA 1
ATOM 543 C C . MET A 1 78 ? -19.201 21.342 -6.732 1.00 19.31 78 MET A C 1
ATOM 544 O O . MET A 1 78 ? -20.085 21.182 -5.873 1.00 22.02 78 MET A O 1
ATOM 549 N N . VAL A 1 79 ? -18.507 22.463 -6.842 1.00 18.75 79 VAL A N 1
ATOM 550 C CA . VAL A 1 79 ? -18.791 23.636 -5.952 1.00 21.16 79 VAL A CA 1
ATOM 551 C C . VAL A 1 79 ? -19.001 24.889 -6.788 1.00 22.98 79 VAL A C 1
ATOM 552 O O . VAL A 1 79 ? -18.885 24.838 -8.033 1.00 20.66 79 VAL A O 1
ATOM 556 N N . GLN A 1 80 ? -19.322 25.987 -6.107 1.00 24.44 80 GLN A N 1
ATOM 557 C CA . GLN A 1 80 ? -19.564 27.299 -6.735 1.00 25.94 80 GLN A CA 1
ATOM 558 C C . GLN A 1 80 ? -18.416 27.593 -7.697 1.00 22.58 80 GLN A C 1
ATOM 559 O O . GLN A 1 80 ? -17.250 27.428 -7.314 1.00 22.07 80 GLN A O 1
ATOM 565 N N . ALA A 1 81 ? -18.739 28.009 -8.924 1.00 23.74 81 ALA A N 1
ATOM 566 C CA . ALA A 1 81 ? -17.758 28.393 -9.958 1.00 23.68 81 ALA A CA 1
ATOM 567 C C . ALA A 1 81 ? -16.992 29.620 -9.466 1.00 25.14 81 ALA A C 1
ATOM 568 O O . ALA A 1 81 ? -17.560 30.385 -8.682 1.00 25.26 81 ALA A O 1
ATOM 570 N N . GLY A 1 82 ? -15.750 29.757 -9.903 1.00 23.42 82 GLY A N 1
ATOM 571 C CA . GLY A 1 82 ? -14.892 30.930 -9.657 1.00 27.21 82 GLY A CA 1
ATOM 572 C C . GLY A 1 82 ? -13.933 30.687 -8.511 1.00 27.79 82 GLY A C 1
ATOM 573 O O . GLY A 1 82 ? -13.371 29.578 -8.428 1.00 25.04 82 GLY A O 1
ATOM 574 N N . ASN A 1 83 ? -13.766 31.673 -7.614 1.00 29.18 83 ASN A N 1
ATOM 575 C CA . ASN A 1 83 ? -12.826 31.590 -6.457 1.00 29.98 83 ASN A CA 1
ATOM 576 C C . ASN A 1 83 ? -13.057 30.348 -5.585 1.00 25.02 83 ASN A C 1
ATOM 577 O O . ASN A 1 83 ? -12.053 29.820 -5.086 1.00 25.76 83 ASN A O 1
ATOM 582 N N . ALA A 1 84 ? -14.302 29.918 -5.345 1.00 25.10 84 ALA A N 1
ATOM 583 C CA . ALA A 1 84 ? -14.605 28.747 -4.493 1.00 24.69 84 ALA A CA 1
ATOM 584 C C . ALA A 1 84 ? -13.968 27.495 -5.110 1.00 22.38 84 ALA A C 1
ATOM 585 O O . ALA A 1 84 ? -13.416 26.680 -4.379 1.00 23.07 84 ALA A O 1
ATOM 587 N N . THR A 1 85 ? -14.048 27.341 -6.428 1.00 21.47 85 THR A N 1
ATOM 588 C CA . THR A 1 85 ? -13.435 26.196 -7.135 1.00 20.78 85 THR A CA 1
ATOM 589 C C . THR A 1 85 ? -11.905 26.238 -6.971 1.00 20.81 85 THR A C 1
ATOM 590 O O . THR A 1 85 ? -11.303 25.211 -6.630 1.00 18.11 85 THR A O 1
ATOM 594 N N . ASP A 1 86 ? -11.290 27.396 -7.164 1.00 21.79 86 ASP A N 1
ATOM 595 C CA . ASP A 1 86 ? -9.832 27.579 -6.943 1.00 23.10 86 ASP A CA 1
ATOM 596 C C . ASP A 1 86 ? -9.479 27.262 -5.488 1.00 23.78 86 ASP A C 1
ATOM 597 O O . ASP A 1 86 ? -8.424 26.632 -5.306 1.00 25.35 86 ASP A O 1
ATOM 602 N N . ALA A 1 87 ? -10.320 27.636 -4.527 1.00 25.08 87 ALA A N 1
ATOM 603 C CA . ALA A 1 87 ? -10.048 27.383 -3.092 1.00 25.57 87 ALA A CA 1
ATOM 604 C C . ALA A 1 87 ? -9.973 25.867 -2.890 1.00 26.12 87 ALA A C 1
ATOM 605 O O . ALA A 1 87 ? -8.995 25.392 -2.334 1.00 24.54 87 ALA A O 1
ATOM 607 N N . VAL A 1 88 ? -10.939 25.115 -3.422 1.00 23.94 88 VAL A N 1
ATOM 608 C CA . VAL A 1 88 ? -11.005 23.641 -3.237 1.00 22.91 88 VAL A CA 1
ATOM 609 C C . VAL A 1 88 ? -9.855 22.971 -3.998 1.00 21.10 88 VAL A C 1
ATOM 610 O O . VAL A 1 88 ? -9.273 21.976 -3.474 1.00 21.14 88 VAL A O 1
ATOM 614 N N . ILE A 1 89 ? -9.551 23.431 -5.210 1.00 20.62 89 ILE A N 1
ATOM 615 C CA . ILE A 1 89 ? -8.406 22.876 -5.982 1.00 19.34 89 ILE A CA 1
ATOM 616 C C . ILE A 1 89 ? -7.143 22.965 -5.098 1.00 21.35 89 ILE A C 1
ATOM 617 O O . ILE A 1 89 ? -6.376 21.994 -5.025 1.00 23.25 89 ILE A O 1
ATOM 622 N N . ASN A 1 90 ? -6.871 24.135 -4.540 1.00 23.04 90 ASN A N 1
ATOM 623 C CA . ASN A 1 90 ? -5.623 24.341 -3.752 1.00 23.79 90 ASN A CA 1
ATOM 624 C C . ASN A 1 90 ? -5.640 23.403 -2.548 1.00 23.73 90 ASN A C 1
ATOM 625 O O . ASN A 1 90 ? -4.561 22.859 -2.263 1.00 29.50 90 ASN A O 1
ATOM 630 N N . GLN A 1 91 ? -6.770 23.266 -1.832 1.00 25.13 91 GLN A N 1
ATOM 631 C CA . GLN A 1 91 ? -6.855 22.407 -0.607 1.00 27.85 91 GLN A CA 1
ATOM 632 C C . GLN A 1 91 ? -6.568 20.961 -1.020 1.00 27.74 91 GLN A C 1
ATOM 633 O O . GLN A 1 91 ? -5.730 20.306 -0.391 1.00 26.18 91 GLN A O 1
ATOM 639 N N . LEU A 1 92 ? -7.157 20.477 -2.124 1.00 23.89 92 LEU A N 1
ATOM 640 C CA . LEU A 1 92 ? -6.890 19.093 -2.601 1.00 22.17 92 LEU A CA 1
ATOM 641 C C . LEU A 1 92 ? -5.425 18.946 -3.015 1.00 20.55 92 LEU A C 1
ATOM 642 O O . LEU A 1 92 ? -4.787 17.971 -2.629 1.00 26.07 92 LEU A O 1
ATOM 647 N N . ALA A 1 93 ? -4.912 19.853 -3.824 1.00 23.45 93 ALA A N 1
ATOM 648 C CA . ALA A 1 93 ? -3.531 19.796 -4.339 1.00 22.98 93 ALA A CA 1
ATOM 649 C C . ALA A 1 93 ? -2.527 19.671 -3.173 1.00 25.77 93 ALA A C 1
ATOM 650 O O . ALA A 1 93 ? -1.604 18.872 -3.261 1.00 22.80 93 ALA A O 1
ATOM 652 N N . ASP A 1 94 ? -2.695 20.465 -2.128 1.00 29.53 94 ASP A N 1
ATOM 653 C CA . ASP A 1 94 ? -1.780 20.461 -0.942 1.00 31.90 94 ASP A CA 1
ATOM 654 C C . ASP A 1 94 ? -1.851 19.116 -0.219 1.00 32.83 94 ASP A C 1
ATOM 655 O O . ASP A 1 94 ? -0.841 18.723 0.387 1.00 30.54 94 ASP A O 1
ATOM 660 N N . ALA A 1 95 ? -2.992 18.425 -0.282 1.00 29.36 95 ALA A N 1
ATOM 661 C CA . ALA A 1 95 ? -3.226 17.163 0.453 1.00 26.13 95 ALA A CA 1
ATOM 662 C C . ALA A 1 95 ? -2.816 15.945 -0.388 1.00 28.67 95 ALA A C 1
ATOM 663 O O . ALA A 1 95 ? -2.634 14.870 0.202 1.00 26.88 95 ALA A O 1
ATOM 665 N N . MET A 1 96 ? -2.674 16.077 -1.713 1.00 24.77 96 MET A N 1
ATOM 666 C CA . MET A 1 96 ? -2.494 14.953 -2.661 1.00 25.36 96 MET A CA 1
ATOM 667 C C . MET A 1 96 ? -1.010 14.650 -2.897 1.00 28.51 96 MET A C 1
ATOM 668 O O . MET A 1 96 ? -0.161 15.440 -2.488 1.00 31.80 96 MET A O 1
ATOM 673 N N . ASP A 1 97 ? -0.749 13.506 -3.521 1.00 29.50 97 ASP A N 1
ATOM 674 C CA . ASP A 1 97 ? 0.591 13.036 -3.958 1.00 30.45 97 ASP A CA 1
ATOM 675 C C . ASP A 1 97 ? 0.740 13.267 -5.463 1.00 33.83 97 ASP A C 1
ATOM 676 O O . ASP A 1 97 ? -0.289 13.385 -6.193 1.00 32.45 97 ASP A O 1
ATOM 681 N N . GLU A 1 98 ? 1.981 13.261 -5.936 1.00 32.70 98 GLU A N 1
ATOM 682 C CA . GLU A 1 98 ? 2.300 13.300 -7.378 1.00 33.39 98 GLU A CA 1
ATOM 683 C C . GLU A 1 98 ? 1.505 12.193 -8.088 1.00 28.36 98 GLU A C 1
ATOM 684 O O . GLU A 1 98 ? 1.375 11.109 -7.538 1.00 26.50 98 GLU A O 1
ATOM 690 N N . GLY A 1 99 ? 1.014 12.470 -9.297 1.00 28.50 99 GLY A N 1
ATOM 691 C CA . GLY A 1 99 ? 0.198 11.544 -10.113 1.00 28.61 99 GLY A CA 1
ATOM 692 C C . GLY A 1 99 ? -1.287 11.576 -9.763 1.00 28.03 99 GLY A C 1
ATOM 693 O O . GLY A 1 99 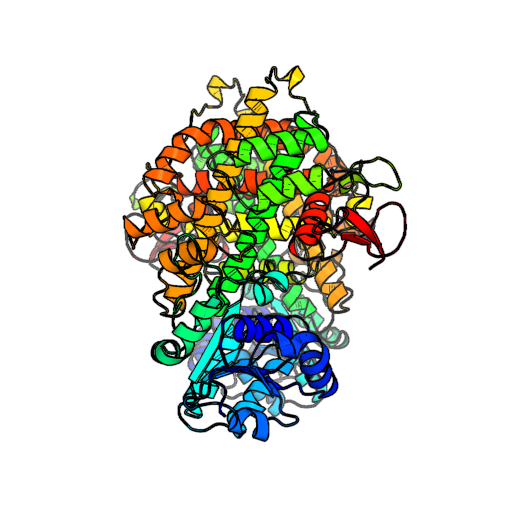? -2.089 10.884 -10.421 1.00 29.02 99 GLY A O 1
ATOM 694 N N . ASP A 1 100 ? -1.673 12.288 -8.724 1.00 27.86 100 ASP A N 1
ATOM 695 C CA . ASP A 1 100 ? -3.109 12.341 -8.339 1.00 25.91 100 ASP A CA 1
ATOM 696 C C . ASP A 1 100 ? -3.853 13.258 -9.338 1.00 22.03 100 ASP A C 1
ATOM 697 O O . ASP A 1 100 ? -3.192 14.030 -10.077 1.00 22.65 100 ASP A O 1
ATOM 702 N N . ILE A 1 101 ? -5.177 13.119 -9.400 1.00 20.46 101 ILE A N 1
ATOM 703 C CA . ILE A 1 101 ? -6.028 13.729 -10.467 1.00 19.38 101 ILE A CA 1
ATOM 704 C C . ILE A 1 101 ? -7.113 14.556 -9.822 1.00 19.10 101 ILE A C 1
ATOM 705 O O . ILE A 1 101 ? -7.941 13.996 -9.137 1.00 20.29 101 ILE A O 1
ATOM 710 N N . ILE A 1 102 ? -7.093 15.845 -10.089 1.00 18.95 102 ILE A N 1
ATOM 711 C CA . ILE A 1 102 ? -8.140 16.762 -9.615 1.00 19.46 102 ILE A CA 1
ATOM 712 C C . ILE A 1 102 ? -9.030 17.009 -10.830 1.00 18.34 102 ILE A C 1
ATOM 713 O O . ILE A 1 102 ? -8.506 17.377 -11.897 1.00 16.72 102 ILE A O 1
ATOM 718 N N . ILE A 1 103 ? -10.319 16.843 -10.640 1.00 17.56 103 ILE A N 1
ATOM 719 C CA . ILE A 1 103 ? -11.298 17.060 -11.738 1.00 17.18 103 ILE A CA 1
ATOM 720 C C . ILE A 1 103 ? -12.258 18.136 -11.275 1.00 16.81 103 ILE A C 1
ATOM 721 O O . ILE A 1 103 ? -12.868 17.957 -10.238 1.00 16.52 103 ILE A O 1
ATOM 726 N N . ASP A 1 104 ? -12.402 19.184 -12.074 1.00 17.66 104 ASP A N 1
ATOM 727 C CA . ASP A 1 104 ? -13.458 20.192 -11.862 1.00 16.44 104 ASP A CA 1
ATOM 728 C C . ASP A 1 104 ? -14.634 19.826 -12.768 1.00 16.05 104 ASP A C 1
ATOM 729 O O . ASP A 1 104 ? -14.494 19.951 -14.012 1.00 14.95 104 ASP A O 1
ATOM 734 N N . GLY A 1 105 ? -15.756 19.451 -12.164 1.00 15.93 105 GLY A N 1
ATOM 735 C CA . GLY A 1 105 ? -17.009 19.108 -12.868 1.00 16.93 105 GLY A CA 1
ATOM 736 C C . GLY A 1 105 ? -17.987 20.283 -12.904 1.00 17.65 105 GLY A C 1
ATOM 737 O O . GLY A 1 105 ? -19.096 20.126 -13.432 1.00 17.09 105 GLY A O 1
ATOM 738 N N . GLY A 1 106 ? -17.623 21.423 -12.308 1.00 17.10 106 GLY A N 1
ATOM 739 C CA . GLY A 1 106 ? -18.468 22.631 -12.298 1.00 17.23 106 GLY A CA 1
ATOM 740 C C . GLY A 1 106 ? -18.503 23.272 -13.667 1.00 17.55 106 GLY A C 1
ATOM 741 O O . GLY A 1 106 ? -17.714 22.891 -14.540 1.00 18.49 106 GLY A O 1
ATOM 742 N N . ASN A 1 107 ? -19.369 24.268 -13.824 1.00 19.94 107 ASN A N 1
ATOM 743 C CA . ASN A 1 107 ? -19.614 24.976 -15.101 1.00 23.45 107 ASN A CA 1
ATOM 744 C C . ASN A 1 107 ? -18.530 26.048 -15.213 1.00 22.83 107 ASN A C 1
ATOM 745 O O . ASN A 1 107 ? -18.859 27.221 -15.056 1.00 23.87 107 ASN A O 1
ATOM 750 N N . ALA A 1 108 ? -17.271 25.637 -15.373 1.00 19.78 108 ALA A N 1
ATOM 751 C CA . ALA A 1 108 ? -16.100 26.531 -15.420 1.00 19.87 108 ALA A CA 1
ATOM 752 C C . ALA A 1 108 ? -16.033 27.311 -16.733 1.00 19.89 108 ALA A C 1
ATOM 753 O O . ALA A 1 108 ? -16.301 26.773 -17.824 1.00 16.47 108 ALA A O 1
ATOM 755 N N . LEU A 1 109 ? -15.542 28.537 -16.637 1.00 19.26 109 LEU A N 1
ATOM 756 C CA . LEU A 1 109 ? -15.001 29.286 -17.787 1.00 20.41 109 LEU A CA 1
ATOM 757 C C . LEU A 1 109 ? -13.752 28.560 -18.267 1.00 19.59 109 LEU A C 1
ATOM 758 O O . LEU A 1 109 ? -12.814 28.312 -17.447 1.00 18.42 109 LEU A O 1
ATOM 763 N N . TYR A 1 110 ? -13.680 28.263 -19.558 1.00 18.07 110 TYR A N 1
ATOM 764 C CA . TYR A 1 110 ? -12.604 27.376 -20.064 1.00 18.73 110 TYR A CA 1
ATOM 765 C C . TYR A 1 110 ? -11.226 28.033 -19.857 1.00 18.71 110 TYR A C 1
ATOM 766 O O . TYR A 1 110 ? -10.245 27.304 -19.740 1.00 16.27 110 TYR A O 1
ATOM 775 N N . THR A 1 111 ? -11.149 29.371 -19.873 1.00 19.57 111 THR A N 1
ATOM 776 C CA . THR A 1 111 ? -9.881 30.118 -19.649 1.00 21.10 111 THR A CA 1
ATOM 777 C C . THR A 1 111 ? -9.442 29.876 -18.200 1.00 19.77 111 THR A C 1
ATOM 778 O O . THR A 1 111 ? -8.233 29.758 -17.969 1.00 21.53 111 THR A O 1
ATOM 782 N N . ASP A 1 112 ? -10.368 29.689 -17.264 1.00 18.95 112 ASP A N 1
ATOM 783 C CA . ASP A 1 112 ? -9.978 29.311 -15.871 1.00 20.72 112 ASP A CA 1
ATOM 784 C C . ASP A 1 112 ? -9.388 27.891 -15.880 1.00 21.05 112 ASP A C 1
ATOM 785 O O . ASP A 1 112 ? -8.324 27.635 -15.252 1.00 20.58 112 ASP A O 1
ATOM 790 N N . THR A 1 113 ? -10.012 26.969 -16.594 1.00 18.23 113 THR A N 1
ATOM 791 C CA . THR A 1 113 ? -9.516 25.571 -16.679 1.00 19.11 113 THR A CA 1
ATOM 792 C C . THR A 1 113 ? -8.105 25.583 -17.264 1.00 19.61 113 THR A C 1
ATOM 793 O O . THR A 1 113 ? -7.220 24.809 -16.801 1.00 20.22 113 THR A O 1
ATOM 797 N N . ILE A 1 114 ? -7.899 26.393 -18.286 1.00 19.84 114 ILE A N 1
ATOM 798 C CA . ILE A 1 114 ? -6.572 26.437 -18.948 1.00 20.19 114 ILE A CA 1
ATOM 799 C C . ILE A 1 114 ? -5.524 26.833 -17.902 1.00 22.65 114 ILE A C 1
ATOM 800 O O . ILE A 1 114 ? -4.462 26.155 -17.815 1.00 22.13 114 ILE A O 1
ATOM 805 N N . ARG A 1 115 ? -5.803 27.893 -17.157 1.00 25.23 115 ARG A N 1
ATOM 806 C CA . ARG A 1 115 ? -4.882 28.431 -16.113 1.00 26.31 115 ARG A CA 1
ATOM 807 C C . ARG A 1 115 ? -4.656 27.353 -15.044 1.00 25.39 115 ARG A C 1
ATOM 808 O O . ARG A 1 115 ? -3.471 27.109 -14.662 1.00 24.01 115 ARG A O 1
ATOM 816 N N . ARG A 1 116 ? -5.733 26.731 -14.544 1.00 23.15 116 ARG A N 1
ATOM 817 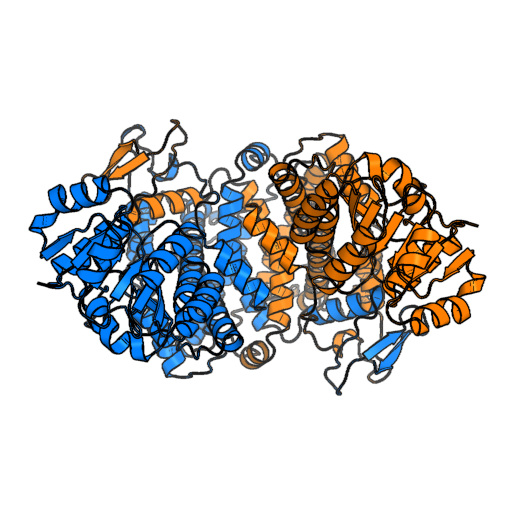C CA . ARG A 1 116 ? -5.625 25.675 -13.504 1.00 22.01 116 ARG A CA 1
ATOM 818 C C . ARG A 1 116 ? -4.797 24.506 -14.015 1.00 23.33 116 ARG A C 1
ATOM 819 O O . ARG A 1 116 ? -4.011 23.972 -13.238 1.00 21.17 116 ARG A O 1
ATOM 827 N N . GLU A 1 117 ? -5.025 24.040 -15.239 1.00 23.90 117 GLU A N 1
ATOM 828 C CA . GLU A 1 117 ? -4.288 22.855 -15.719 1.00 23.43 117 GLU A CA 1
ATOM 829 C C . GLU A 1 117 ? -2.774 23.181 -15.727 1.00 25.18 117 GLU A C 1
ATOM 830 O O . GLU A 1 117 ? -1.982 22.265 -15.416 1.00 24.67 117 GLU A O 1
ATOM 836 N N . LYS A 1 118 ? -2.392 24.413 -16.052 1.00 29.18 118 LYS A N 1
ATOM 837 C CA . LYS A 1 118 ? -0.953 24.836 -16.133 1.00 36.09 118 LYS A CA 1
ATOM 838 C C . LYS A 1 118 ? -0.339 24.766 -14.730 1.00 33.64 118 LYS A C 1
ATOM 839 O O . LYS A 1 118 ? 0.645 24.053 -14.582 1.00 32.81 118 LYS A O 1
ATOM 845 N N . GLU A 1 119 ? -0.986 25.403 -13.745 1.00 31.88 119 GLU A N 1
ATOM 846 C CA . GLU A 1 119 ? -0.553 25.470 -12.331 1.00 34.71 119 GLU A CA 1
ATOM 847 C C . GLU A 1 119 ? -0.465 24.067 -11.733 1.00 36.07 119 GLU A C 1
ATOM 848 O O . GLU A 1 119 ? 0.528 23.779 -11.017 1.00 30.59 119 GLU A O 1
ATOM 854 N N . ILE A 1 120 ? -1.496 23.248 -11.941 1.00 26.38 120 ILE A N 1
ATOM 855 C CA . ILE A 1 120 ? -1.592 21.941 -11.252 1.00 26.67 120 ILE A CA 1
ATOM 856 C C . ILE A 1 120 ? -0.640 20.956 -11.926 1.00 27.42 120 ILE A C 1
ATOM 857 O O . ILE A 1 120 ? 0.036 20.208 -11.166 1.00 28.57 120 ILE A O 1
ATOM 862 N N . SER A 1 121 ? -0.541 20.945 -13.263 1.00 25.54 121 SER A N 1
ATOM 863 C CA . SER A 1 121 ? 0.416 20.074 -13.983 1.00 26.43 121 SER A CA 1
ATOM 864 C C . SER A 1 121 ? 1.861 20.373 -13.529 1.00 30.12 121 SER A C 1
ATOM 865 O O . SER A 1 121 ? 2.650 19.416 -13.438 1.00 30.87 121 SER A O 1
ATOM 868 N N . ALA A 1 122 ? 2.191 21.633 -13.288 1.00 29.20 122 ALA A N 1
ATOM 869 C CA . ALA A 1 122 ? 3.566 22.063 -12.912 1.00 32.82 122 ALA A CA 1
ATOM 870 C C . ALA A 1 122 ? 3.926 21.494 -11.534 1.00 36.13 122 ALA A C 1
ATOM 871 O O . ALA A 1 122 ? 5.128 21.434 -11.201 1.00 40.31 122 ALA A O 1
ATOM 873 N N . ARG A 1 123 ? 2.928 21.079 -10.752 1.00 34.05 123 ARG A N 1
ATOM 874 C CA . ARG A 1 123 ? 3.112 20.508 -9.393 1.00 33.29 123 ARG A CA 1
ATOM 875 C C . ARG A 1 123 ? 3.200 18.982 -9.440 1.00 28.82 123 ARG A C 1
ATOM 876 O O . ARG A 1 123 ? 3.302 18.400 -8.365 1.00 28.62 123 ARG A O 1
ATOM 884 N N . GLY A 1 124 ? 3.196 18.364 -10.625 1.00 30.15 124 GLY A N 1
ATOM 885 C CA . GLY A 1 124 ? 3.228 16.897 -10.799 1.00 31.14 124 GLY A CA 1
ATOM 886 C C . GLY A 1 124 ? 1.867 16.245 -10.525 1.00 29.98 124 GLY A C 1
ATOM 887 O O . GLY A 1 124 ? 1.828 15.028 -10.365 1.00 31.64 124 GLY A O 1
ATOM 888 N N . LEU A 1 125 ? 0.788 17.020 -10.452 1.00 26.77 125 LEU A N 1
ATOM 889 C CA . LEU A 1 125 ? -0.600 16.461 -10.431 1.00 26.69 125 LEU A CA 1
ATOM 890 C C . LEU A 1 125 ? -1.185 16.500 -11.848 1.00 25.56 125 LEU A C 1
ATOM 891 O O . LEU A 1 125 ? -0.527 17.039 -12.782 1.00 25.31 125 LEU A O 1
ATOM 896 N N . HIS A 1 126 ? -2.388 15.970 -12.008 1.00 21.67 126 HIS A N 1
ATOM 897 C CA . HIS A 1 126 ? -3.141 16.056 -13.286 1.00 23.07 126 HIS A CA 1
ATOM 898 C C . HIS A 1 126 ? -4.416 16.846 -13.011 1.00 21.24 126 HIS A C 1
ATOM 899 O O . HIS A 1 126 ? -5.059 16.626 -11.952 1.00 22.45 126 HIS A O 1
ATOM 906 N N . PHE A 1 127 ? -4.778 17.713 -13.945 1.00 21.46 127 PHE A N 1
ATOM 907 C CA . PHE A 1 127 ? -6.019 18.487 -13.833 1.00 18.53 127 PHE A CA 1
ATOM 908 C C . PHE A 1 127 ? -6.893 18.190 -15.044 1.00 18.45 127 PHE A C 1
ATOM 909 O O . PHE A 1 127 ? -6.457 18.359 -16.197 1.00 16.89 127 PHE A O 1
ATOM 917 N N . VAL A 1 128 ? -8.137 17.892 -14.723 1.00 19.22 128 VAL A N 1
ATOM 918 C CA . VAL A 1 128 ? -9.191 17.644 -15.732 1.00 16.55 128 VAL A CA 1
ATOM 919 C C . VAL A 1 128 ? -10.318 18.640 -15.476 1.00 17.11 128 VAL A C 1
ATOM 920 O O . VAL A 1 128 ? -10.834 18.675 -14.345 1.00 17.69 128 VAL A O 1
ATOM 924 N N . GLY A 1 129 ? -10.686 19.398 -16.510 1.00 17.41 129 GLY A N 1
ATOM 925 C CA . GLY A 1 129 ? -11.933 20.161 -16.484 1.00 17.08 129 GLY A CA 1
ATOM 926 C C . GLY A 1 129 ? -12.968 19.385 -17.250 1.00 14.84 129 GLY A C 1
ATOM 927 O O . GLY A 1 129 ? -12.754 19.171 -18.461 1.00 14.14 129 GLY A O 1
ATOM 928 N N . ALA A 1 130 ? -14.028 18.982 -16.570 1.00 15.06 130 ALA A N 1
ATOM 929 C CA . ALA A 1 130 ? -15.076 18.136 -17.165 1.00 15.99 130 ALA A CA 1
ATOM 930 C C . ALA A 1 130 ? -16.389 18.905 -17.201 1.00 14.82 130 ALA A C 1
ATOM 931 O O . ALA A 1 130 ? -16.979 19.230 -16.152 1.00 14.74 130 ALA A O 1
ATOM 933 N N . GLY A 1 131 ? -16.863 19.167 -18.400 1.00 16.22 131 GLY A N 1
ATOM 934 C CA . GLY A 1 131 ? -18.241 19.658 -18.575 1.00 14.55 131 GLY A CA 1
ATOM 935 C C . GLY A 1 131 ? -19.198 18.536 -18.359 1.00 15.95 131 GLY A C 1
ATOM 936 O O . GLY A 1 131 ? -19.000 17.427 -18.931 1.00 17.07 131 GLY A O 1
ATOM 937 N N . ILE A 1 132 ? -20.223 18.797 -17.575 1.00 15.55 132 ILE A N 1
ATOM 938 C CA . ILE A 1 132 ? -21.265 17.806 -17.241 1.00 16.69 132 ILE A CA 1
ATOM 939 C C . ILE A 1 132 ? -22.622 18.397 -17.619 1.00 18.41 132 ILE A C 1
ATOM 940 O O . ILE A 1 132 ? -23.058 19.375 -17.002 1.00 18.97 132 ILE A O 1
ATOM 945 N N . SER A 1 133 ? -23.270 17.815 -18.615 1.00 16.69 133 SER A N 1
ATOM 946 C CA . SER A 1 133 ? -24.549 18.312 -19.159 1.00 18.60 133 SER A CA 1
ATOM 947 C C . SER A 1 133 ? -25.738 17.727 -18.393 1.00 22.72 133 SER A C 1
ATOM 948 O O . SER A 1 133 ? -25.548 16.850 -17.542 1.00 25.82 133 SER A O 1
ATOM 951 N N . GLY A 1 134 ? -26.934 18.210 -18.698 1.00 20.10 134 GLY A N 1
ATOM 952 C CA . GLY A 1 134 ? -28.208 17.634 -18.234 1.00 20.35 134 GLY A CA 1
ATOM 953 C C . GLY A 1 134 ? -28.649 18.159 -16.885 1.00 21.99 134 GLY A C 1
ATOM 954 O O . GLY A 1 134 ? -29.692 17.703 -16.413 1.00 25.32 134 GLY A O 1
ATOM 955 N N . GLY A 1 135 ? -27.900 19.074 -16.264 1.00 21.80 135 GLY A N 1
ATOM 956 C CA . GLY A 1 135 ? -28.297 19.695 -14.997 1.00 22.62 135 GLY A CA 1
ATOM 957 C C . GLY A 1 135 ? -28.416 18.664 -13.896 1.00 22.96 135 GLY A C 1
ATOM 958 O O . GLY A 1 135 ? -27.780 17.632 -13.994 1.00 17.23 135 GLY A O 1
ATOM 959 N N . GLU A 1 136 ? -29.264 18.933 -12.893 1.00 23.63 136 GLU A N 1
ATOM 960 C CA . GLU A 1 136 ? -29.401 18.079 -11.685 1.00 24.21 136 GLU A CA 1
ATOM 961 C C . GLU A 1 136 ? -29.912 16.704 -12.107 1.00 22.92 136 GLU A C 1
ATOM 962 O O . GLU A 1 136 ? -29.477 15.713 -11.539 1.00 22.47 136 GLU A O 1
ATOM 968 N N . GLU A 1 137 ? -30.863 16.633 -13.036 1.00 23.43 137 GLU A N 1
ATOM 969 C CA . GLU A 1 137 ? -31.456 15.346 -13.433 1.00 25.27 137 GLU A CA 1
ATOM 970 C C . GLU A 1 137 ? -30.379 14.492 -14.120 1.00 20.42 137 GLU A C 1
ATOM 971 O O . GLU A 1 137 ? -30.351 13.276 -13.910 1.00 23.06 137 GLU A O 1
ATOM 977 N N . GLY A 1 138 ? -29.588 15.086 -15.000 1.00 20.18 138 GLY A N 1
ATOM 978 C CA . GLY A 1 138 ? -28.512 14.358 -15.714 1.00 20.13 138 GLY A CA 1
ATOM 979 C C . GLY A 1 138 ? -27.451 13.884 -14.721 1.00 18.06 138 GLY A C 1
ATOM 980 O O . GLY A 1 138 ? -26.989 12.746 -14.836 1.00 16.24 138 GLY A O 1
ATOM 981 N N . ALA A 1 139 ? -27.088 14.713 -13.743 1.00 18.41 139 ALA A N 1
ATOM 982 C CA . ALA A 1 139 ? -26.085 14.301 -12.727 1.00 18.32 139 ALA A CA 1
ATOM 983 C C . ALA A 1 139 ? -26.574 13.039 -11.997 1.00 18.44 139 ALA A C 1
ATOM 984 O O . ALA A 1 139 ? -25.750 12.161 -11.690 1.00 20.82 139 ALA A O 1
ATOM 986 N N . LEU A 1 140 ? -27.877 12.911 -11.746 1.00 20.07 140 LEU A N 1
ATOM 987 C CA . LEU A 1 140 ? -28.407 11.750 -10.992 1.00 20.36 140 LEU A CA 1
ATOM 988 C C . LEU A 1 140 ? -28.605 10.564 -11.930 1.00 21.29 140 LEU A C 1
ATOM 989 O O . LEU A 1 140 ? -28.271 9.448 -11.521 1.00 22.71 140 LEU A O 1
ATOM 994 N N . ASN A 1 141 ? -29.097 10.794 -13.146 1.00 21.66 141 ASN A N 1
ATOM 995 C CA . ASN A 1 141 ? -29.638 9.696 -13.989 1.00 22.55 141 ASN A CA 1
ATOM 996 C C . ASN A 1 141 ? -28.842 9.456 -15.275 1.00 21.77 141 ASN A C 1
ATOM 997 O O . ASN A 1 141 ? -29.168 8.471 -15.959 1.00 19.34 141 ASN A O 1
ATOM 1002 N N . GLY A 1 142 ? -27.771 10.185 -15.551 1.00 18.71 142 GLY A N 1
ATOM 1003 C CA . GLY A 1 142 ? -26.919 9.890 -16.721 1.00 17.05 142 GLY A CA 1
ATOM 1004 C C . GLY A 1 142 ? -26.642 11.130 -17.562 1.00 16.27 142 GLY A C 1
ATOM 1005 O O . GLY A 1 142 ? -27.472 11.598 -18.305 1.00 13.84 142 GLY A O 1
ATOM 1006 N N . PRO A 1 143 ? -25.487 11.773 -17.359 1.00 15.48 143 PRO A N 1
ATOM 1007 C CA . PRO A 1 143 ? -25.176 13.002 -18.064 1.00 15.75 143 PRO A CA 1
ATOM 1008 C C . PRO A 1 143 ? -24.359 12.699 -19.310 1.00 14.99 143 PRO A C 1
ATOM 1009 O O . PRO A 1 143 ? -23.856 11.543 -19.439 1.00 15.68 143 PRO A O 1
ATOM 1013 N N . SER A 1 144 ? -24.134 13.736 -20.102 1.00 13.66 144 SER A N 1
ATOM 1014 C CA . SER A 1 144 ? -23.060 13.788 -21.125 1.00 14.40 144 SER A CA 1
ATOM 1015 C C . SER A 1 144 ? -21.860 14.402 -20.397 1.00 14.28 144 SER A C 1
ATOM 1016 O O . SER A 1 144 ? -22.066 15.392 -19.641 1.00 16.09 144 SER A O 1
ATOM 1019 N N . ILE A 1 145 ? -20.677 13.840 -20.574 1.00 14.23 145 ILE A N 1
ATOM 1020 C CA . ILE A 1 145 ? -19.462 14.270 -19.815 1.00 14.11 145 ILE A CA 1
ATOM 1021 C C . ILE A 1 145 ? -18.357 14.563 -20.812 1.00 15.10 145 ILE A C 1
ATOM 1022 O O . ILE A 1 145 ? -18.131 13.779 -21.741 1.00 13.32 145 ILE A O 1
ATOM 1027 N N . MET A 1 146 ? -17.713 15.734 -20.656 1.00 14.01 146 MET A N 1
ATOM 1028 C CA . MET A 1 146 ? -16.810 16.313 -21.651 1.00 14.54 146 MET A CA 1
ATOM 1029 C C . MET A 1 146 ? -15.510 16.641 -20.929 1.00 14.73 146 MET A C 1
ATOM 1030 O O . MET A 1 146 ? -15.316 17.793 -20.523 1.00 14.22 146 MET A O 1
ATOM 1035 N N . PRO A 1 147 ? -14.665 15.637 -20.686 1.00 15.93 147 PRO A N 1
ATOM 1036 C CA . PRO A 1 147 ? -13.394 15.871 -20.002 1.00 16.67 147 PRO A CA 1
ATOM 1037 C C . PRO A 1 147 ? -12.266 16.364 -20.919 1.00 16.65 147 PRO A C 1
ATOM 1038 O O . PRO A 1 147 ? -12.076 15.842 -22.012 1.00 17.38 147 PRO A O 1
ATOM 1042 N N . GLY A 1 148 ? -11.565 17.389 -20.436 1.00 16.98 148 GLY A N 1
ATOM 1043 C CA . GLY A 1 148 ? -10.344 17.922 -21.062 1.00 15.14 148 GLY A CA 1
ATOM 1044 C C . GLY A 1 148 ? -9.228 17.906 -20.044 1.00 17.47 148 GLY A C 1
ATOM 1045 O O . GLY A 1 148 ? -9.496 18.195 -18.870 1.00 18.12 148 GLY A O 1
ATOM 1046 N N . GLY A 1 149 ? -8.016 17.624 -20.489 1.00 18.43 149 GLY A N 1
ATOM 1047 C CA . GLY A 1 149 ? -6.854 17.435 -19.604 1.00 20.99 149 GLY A CA 1
ATOM 1048 C C . GLY A 1 149 ? -5.914 16.430 -20.243 1.00 20.52 149 GLY A C 1
ATOM 1049 O O . GLY A 1 149 ? -6.058 16.121 -21.428 1.00 19.88 149 GLY A O 1
ATOM 1050 N N . PRO A 1 150 ? -4.936 15.884 -19.491 1.00 23.98 150 PRO A N 1
ATOM 1051 C CA . PRO A 1 150 ? -3.940 14.986 -20.101 1.00 27.33 150 PRO A CA 1
ATOM 1052 C C . PRO A 1 150 ? -4.606 13.679 -20.532 1.00 25.43 150 PRO A C 1
ATOM 1053 O O . PRO A 1 150 ? -5.366 13.117 -19.758 1.00 22.03 150 PRO A O 1
ATOM 1057 N N . ALA A 1 151 ? -4.288 13.189 -21.723 1.00 25.51 151 ALA A N 1
ATOM 1058 C CA . ALA A 1 151 ? -4.956 12.002 -22.308 1.00 30.39 151 ALA A CA 1
ATOM 1059 C C . ALA A 1 151 ? -4.812 10.797 -21.365 1.00 30.41 151 ALA A C 1
ATOM 1060 O O . ALA A 1 151 ? -5.772 10.017 -21.214 1.00 28.35 151 ALA A O 1
ATOM 1062 N N . LYS A 1 152 ? -3.680 10.680 -20.686 1.00 32.85 152 LYS A N 1
ATOM 1063 C CA . LYS A 1 152 ? -3.394 9.522 -19.814 1.00 40.96 152 LYS A CA 1
ATOM 1064 C C . LYS A 1 152 ? -4.401 9.488 -18.657 1.00 40.64 152 LYS A C 1
ATOM 1065 O O . LYS A 1 152 ? -4.691 8.388 -18.204 1.00 36.41 152 LYS A O 1
ATOM 1071 N N . SER A 1 153 ? -4.929 10.639 -18.223 1.00 33.41 153 SER A N 1
ATOM 1072 C CA . SER A 1 153 ? -5.897 10.768 -17.109 1.00 32.99 153 SER A CA 1
ATOM 1073 C C . SER A 1 153 ? -7.138 9.919 -17.413 1.00 28.58 153 SER A C 1
ATOM 1074 O O . SER A 1 153 ? -7.718 9.314 -16.470 1.00 27.43 153 SER A O 1
ATOM 1077 N N . TYR A 1 154 ? -7.541 9.869 -18.679 1.00 28.40 154 TYR A N 1
ATOM 1078 C CA . TYR A 1 154 ? -8.768 9.163 -19.099 1.00 29.17 154 TYR A CA 1
ATOM 1079 C C . TYR A 1 154 ? -8.620 7.665 -18.814 1.00 28.30 154 TYR A C 1
ATOM 1080 O O . TYR A 1 154 ? -9.644 6.956 -18.630 1.00 26.68 154 TYR A O 1
ATOM 1089 N N . GLU A 1 155 ? -7.388 7.166 -18.740 1.00 29.52 155 GLU A N 1
ATOM 1090 C CA . GLU A 1 155 ? -7.191 5.715 -18.509 1.00 32.58 155 GLU A CA 1
ATOM 1091 C C . GLU A 1 155 ? -7.729 5.321 -17.137 1.00 28.68 155 GLU A C 1
ATOM 1092 O O . GLU A 1 155 ? -8.361 4.257 -17.069 1.00 28.99 155 GLU A O 1
ATOM 1098 N N . SER A 1 156 ? -7.464 6.081 -16.068 1.00 26.24 156 SER A N 1
ATOM 1099 C CA . SER A 1 156 ? -8.002 5.725 -14.724 1.00 28.98 156 SER A CA 1
ATOM 1100 C C . SER A 1 156 ? -9.401 6.314 -14.535 1.00 24.31 156 SER A C 1
ATOM 1101 O O . SER A 1 156 ? -10.176 5.788 -13.715 1.00 25.50 156 SER A O 1
ATOM 1104 N N . LEU A 1 157 ? -9.710 7.427 -15.204 1.00 24.53 157 LEU A N 1
ATOM 1105 C CA . LEU A 1 157 ? -10.977 8.172 -14.968 1.00 22.75 157 LEU A CA 1
ATOM 1106 C C . LEU A 1 157 ? -12.100 7.678 -15.896 1.00 19.32 157 LEU A C 1
ATOM 1107 O O . LEU A 1 157 ? -13.265 7.606 -15.449 1.00 18.63 157 LEU A O 1
ATOM 1112 N N . GLY A 1 158 ? -11.771 7.378 -17.136 1.00 20.29 158 GLY A N 1
ATOM 1113 C CA . GLY A 1 158 ? -12.696 7.025 -18.227 1.00 22.98 158 GLY A CA 1
ATOM 1114 C C . GLY A 1 158 ? -13.714 5.972 -17.819 1.00 23.48 158 GLY A C 1
ATOM 1115 O O . GLY A 1 158 ? -14.903 6.164 -18.016 1.00 22.82 158 GLY A O 1
ATOM 1116 N N . PRO A 1 159 ? -13.269 4.813 -17.273 1.00 24.65 159 PRO A N 1
ATOM 1117 C CA . PRO A 1 159 ? -14.174 3.723 -16.911 1.00 22.36 159 PRO A CA 1
ATOM 1118 C C . PRO A 1 159 ? -15.165 4.119 -15.814 1.00 22.17 159 PRO A C 1
ATOM 1119 O O . PRO A 1 159 ? -16.337 3.731 -15.894 1.00 19.63 159 PRO A O 1
ATOM 1123 N N . LEU A 1 160 ? -14.736 4.964 -14.869 1.00 21.69 160 LEU A N 1
ATOM 1124 C CA . LEU A 1 160 ? -15.650 5.512 -13.835 1.00 19.90 160 LEU A CA 1
ATOM 1125 C C . LEU A 1 160 ? -16.698 6.403 -14.509 1.00 18.55 160 LEU A C 1
ATOM 1126 O O . LEU A 1 160 ? -17.903 6.277 -14.169 1.00 18.34 160 LEU A O 1
ATOM 1131 N N . LEU A 1 161 ? -16.254 7.276 -15.411 1.00 19.49 161 LEU A N 1
ATOM 1132 C CA . LEU A 1 161 ? -17.192 8.226 -16.100 1.00 19.19 161 LEU A CA 1
ATOM 1133 C C . LEU A 1 161 ? -18.125 7.405 -16.986 1.00 18.49 161 LEU A C 1
ATOM 1134 O O . LEU A 1 161 ? -19.323 7.716 -17.033 1.00 19.36 161 LEU A O 1
ATOM 1139 N N . GLU A 1 162 ? -17.607 6.377 -17.657 1.00 19.31 162 GLU A N 1
ATOM 1140 C CA . GLU A 1 162 ? -18.495 5.504 -18.488 1.00 18.92 162 GLU A CA 1
ATOM 1141 C C . GLU A 1 162 ? -19.509 4.766 -17.625 1.00 20.75 162 GLU A C 1
ATOM 1142 O O . GLU A 1 162 ? -20.622 4.537 -18.146 1.00 17.20 162 GLU A O 1
ATOM 1148 N N . SER A 1 163 ? -19.207 4.489 -16.349 1.00 18.11 163 SER A N 1
ATOM 1149 C CA . SER A 1 163 ? -20.153 3.756 -15.455 1.00 20.15 163 SER A CA 1
ATOM 1150 C C . SER A 1 163 ? -21.393 4.596 -15.169 1.00 19.56 163 SER A C 1
ATOM 1151 O O . SER A 1 163 ? -22.415 4.021 -14.809 1.00 17.36 163 SER A O 1
ATOM 1154 N N . ILE A 1 164 ? -21.325 5.929 -15.276 1.00 18.44 164 ILE A N 1
ATOM 1155 C CA . ILE A 1 164 ? -22.495 6.801 -14.939 1.00 17.11 164 ILE A CA 1
ATOM 1156 C C . ILE A 1 164 ? -23.067 7.544 -16.154 1.00 16.55 164 ILE A C 1
ATOM 1157 O O . ILE A 1 164 ? -24.204 8.002 -16.057 1.00 16.70 164 ILE A O 1
ATOM 1162 N N . ALA A 1 165 ? -22.306 7.702 -17.223 1.00 14.93 165 ALA A N 1
ATOM 1163 C CA . ALA A 1 165 ? -22.747 8.525 -18.368 1.00 16.61 165 ALA A CA 1
ATOM 1164 C C . ALA A 1 165 ? -24.063 7.998 -18.948 1.00 16.61 165 ALA A C 1
ATOM 1165 O O . ALA A 1 165 ? -24.320 6.761 -18.946 1.00 17.39 165 ALA A O 1
ATOM 1167 N N . ALA A 1 166 ? -24.848 8.898 -19.532 1.00 18.49 166 ALA A N 1
ATOM 1168 C CA . ALA A 1 166 ? -25.919 8.503 -20.474 1.00 17.62 166 ALA A CA 1
ATOM 1169 C C . ALA A 1 166 ? -25.329 7.483 -21.467 1.00 17.14 166 ALA A C 1
ATOM 1170 O O . ALA A 1 166 ? -24.147 7.536 -21.817 1.00 14.63 166 ALA A O 1
ATOM 1172 N N . ASN A 1 167 ? -26.129 6.526 -21.908 1.00 18.77 167 ASN A N 1
ATOM 1173 C CA . ASN A 1 167 ? -25.689 5.501 -22.898 1.00 19.68 167 ASN A CA 1
ATOM 1174 C C . ASN A 1 167 ? -26.696 5.522 -24.053 1.00 18.22 167 ASN A C 1
ATOM 1175 O O . ASN A 1 167 ? -27.906 5.472 -23.774 1.00 20.14 167 ASN A O 1
ATOM 1180 N N . VAL A 1 168 ? -26.240 5.682 -25.267 1.00 16.20 168 VAL A N 1
ATOM 1181 C CA . VAL A 1 168 ? -27.112 5.697 -26.489 1.00 16.19 168 VAL A CA 1
ATOM 1182 C C . VAL A 1 168 ? -26.725 4.530 -27.361 1.00 15.50 168 VAL A C 1
ATOM 1183 O O . VAL A 1 168 ? -25.560 4.507 -27.828 1.00 14.72 168 VAL A O 1
ATOM 1187 N N . ASP A 1 169 ? -27.644 3.577 -27.553 1.00 18.26 169 ASP A N 1
ATOM 1188 C CA . ASP A 1 169 ? -27.378 2.407 -28.439 1.00 16.92 169 ASP A CA 1
ATOM 1189 C C . ASP A 1 169 ? -26.010 1.809 -28.063 1.00 17.41 169 ASP A C 1
ATOM 1190 O O . ASP A 1 169 ? -25.216 1.464 -28.938 1.00 17.74 169 ASP A O 1
ATOM 1195 N N . GLY A 1 170 ? -25.770 1.686 -26.769 1.00 16.90 170 GLY A N 1
ATOM 1196 C CA . GLY A 1 170 ? -24.577 1.037 -26.195 1.00 17.39 170 GLY A CA 1
ATOM 1197 C C . GLY A 1 170 ? -23.320 1.877 -26.206 1.00 19.38 170 GLY A C 1
ATOM 1198 O O . GLY A 1 170 ? -22.262 1.335 -25.834 1.00 19.03 170 GLY A O 1
ATOM 1199 N N . THR A 1 171 ? -23.369 3.148 -26.615 1.00 18.17 171 THR A N 1
ATOM 1200 C CA . THR A 1 171 ? -22.199 4.063 -26.643 1.00 18.38 171 THR A CA 1
ATOM 1201 C C . THR A 1 171 ? -22.346 5.030 -25.467 1.00 17.25 171 THR A C 1
ATOM 1202 O O . THR A 1 171 ? -23.353 5.734 -25.391 1.00 18.60 171 THR A O 1
ATOM 1206 N N . PRO A 1 172 ? -21.392 5.027 -24.503 1.00 17.06 172 PRO A N 1
ATOM 1207 C CA . PRO A 1 172 ? -21.413 5.948 -23.374 1.00 17.36 172 PRO A CA 1
ATOM 1208 C C . PRO A 1 172 ? -21.224 7.381 -23.876 1.00 15.08 172 PRO A C 1
ATOM 1209 O O . PRO A 1 172 ? -20.474 7.619 -24.804 1.00 14.59 172 PRO A O 1
ATOM 1213 N N . CYS A 1 173 ? -21.949 8.305 -23.291 1.00 15.56 173 CYS A N 1
ATOM 1214 C CA . CYS A 1 173 ? -21.861 9.731 -23.685 1.00 14.81 173 CYS A CA 1
ATOM 1215 C C . CYS A 1 173 ? -20.711 10.395 -22.918 1.00 15.71 173 CYS A C 1
ATOM 1216 O O . CYS A 1 173 ? -20.928 11.413 -22.220 1.00 16.49 173 CYS A O 1
ATOM 1219 N N . VAL A 1 174 ? -19.511 9.874 -23.120 1.00 15.69 174 VAL A N 1
ATOM 1220 C CA . VAL A 1 174 ? -18.281 10.481 -22.563 1.00 15.09 174 VAL A CA 1
ATOM 1221 C C . VAL A 1 174 ? -17.131 9.974 -23.402 1.00 17.03 174 VAL A C 1
ATOM 1222 O O . VAL A 1 174 ? -17.126 8.795 -23.746 1.00 15.31 174 VAL A O 1
ATOM 1226 N N . THR A 1 175 ? -16.205 10.844 -23.714 1.00 16.88 175 THR A N 1
ATOM 1227 C CA . THR A 1 175 ? -14.936 10.490 -24.370 1.00 17.62 175 THR A CA 1
ATOM 1228 C C . THR A 1 175 ? -13.966 11.598 -24.013 1.00 17.98 175 THR A C 1
ATOM 1229 O O . THR A 1 175 ? -14.427 12.733 -23.704 1.00 15.15 175 THR A O 1
ATOM 1233 N N . HIS A 1 176 ? -12.679 11.339 -24.163 1.00 20.43 176 HIS A N 1
ATOM 1234 C CA . HIS A 1 176 ? -11.662 12.370 -23.852 1.00 19.29 176 HIS A CA 1
ATOM 1235 C C . HIS A 1 176 ? -11.710 13.420 -24.955 1.00 20.63 176 HIS A C 1
ATOM 1236 O O . HIS A 1 176 ? -11.535 13.062 -26.117 1.00 17.73 176 HIS A O 1
ATOM 1243 N N . ILE A 1 177 ? -11.995 14.671 -24.616 1.00 16.40 177 ILE A N 1
ATOM 1244 C CA . ILE A 1 177 ? -12.258 15.709 -25.653 1.00 15.88 177 ILE A CA 1
ATOM 1245 C C . ILE A 1 177 ? -10.935 16.201 -26.247 1.00 16.30 177 ILE A C 1
ATOM 1246 O O . ILE A 1 177 ? -10.862 16.438 -27.456 1.00 16.25 177 ILE A O 1
ATOM 1251 N N . GLY A 1 178 ? -9.970 16.473 -25.379 1.00 17.41 178 GLY A N 1
ATOM 1252 C CA . GLY A 1 178 ? -8.733 17.164 -25.769 1.00 18.27 178 GLY A CA 1
ATOM 1253 C C . GLY A 1 178 ? -8.027 17.664 -24.520 1.00 18.01 178 GLY A C 1
ATOM 1254 O O . GLY A 1 178 ? -8.460 17.412 -23.391 1.00 20.64 178 GLY A O 1
ATOM 1255 N N . PRO A 1 179 ? -6.891 18.351 -24.699 1.00 17.35 179 PRO A N 1
ATOM 1256 C CA . PRO A 1 179 ? -6.118 18.892 -23.579 1.00 21.15 179 PRO A CA 1
ATOM 1257 C C . PRO A 1 179 ? -6.788 20.050 -22.830 1.00 19.81 179 PRO A C 1
ATOM 1258 O O . PRO A 1 179 ? -7.724 20.663 -23.344 1.00 17.37 179 PRO A O 1
ATOM 1262 N N . ASP A 1 180 ? -6.272 20.312 -21.638 1.00 18.63 180 ASP A N 1
ATOM 1263 C CA . ASP A 1 180 ? -6.630 21.434 -20.737 1.00 19.21 180 ASP A CA 1
ATOM 1264 C C . ASP A 1 180 ? -8.130 21.836 -20.823 1.00 19.00 180 ASP A C 1
ATOM 1265 O O . ASP A 1 180 ? -8.984 21.118 -20.264 1.00 19.07 180 ASP A O 1
ATOM 1270 N N . GLY A 1 181 ? -8.419 23.008 -21.369 1.00 16.72 181 GLY A N 1
ATOM 1271 C CA . GLY A 1 181 ? -9.766 23.621 -21.349 1.00 17.19 181 GLY A CA 1
ATOM 1272 C C . GLY A 1 181 ? -10.720 23.089 -22.415 1.00 15.54 181 GLY A C 1
ATOM 1273 O O . GLY A 1 181 ? -11.861 23.631 -22.481 1.00 13.79 181 GLY A O 1
ATOM 1274 N N . ALA A 1 182 ? -10.333 22.101 -23.247 1.00 15.27 182 ALA A N 1
ATOM 1275 C CA . ALA A 1 182 ? -11.173 21.660 -24.395 1.00 14.81 182 ALA A CA 1
ATOM 1276 C C . ALA A 1 182 ? -12.582 21.225 -23.920 1.00 14.65 182 ALA A C 1
ATOM 1277 O O . ALA A 1 182 ? -13.576 21.482 -24.618 1.00 14.93 182 ALA A O 1
ATOM 1279 N N . GLY A 1 183 ? -12.665 20.524 -22.809 1.00 16.27 183 GLY A N 1
ATOM 1280 C CA . GLY A 1 183 ? -13.900 19.976 -22.239 1.00 14.89 183 GLY A CA 1
ATOM 1281 C C . GLY A 1 183 ? -14.851 21.072 -21.806 1.00 15.98 183 GLY A C 1
ATOM 1282 O O . GLY A 1 183 ? -16.029 21.071 -22.195 1.00 12.78 183 GLY A O 1
ATOM 1283 N N . HIS A 1 184 ? -14.389 21.992 -20.980 1.00 14.35 184 HIS A N 1
ATOM 1284 C CA . HIS A 1 184 ? -15.260 23.111 -20.554 1.00 14.55 184 HIS A CA 1
ATOM 1285 C C . HIS A 1 184 ? -15.618 24.015 -21.749 1.00 15.01 184 HIS A C 1
ATOM 1286 O O . HIS A 1 184 ? -16.728 24.596 -21.738 1.00 13.60 184 HIS A O 1
ATOM 1293 N N . PHE A 1 185 ? -14.762 24.095 -22.757 1.00 12.61 185 PHE A N 1
ATOM 1294 C CA . PHE A 1 185 ? -15.022 24.881 -23.979 1.00 14.02 185 PHE A CA 1
ATOM 1295 C C . PHE A 1 185 ? -16.162 24.238 -24.760 1.00 13.34 185 PHE A C 1
ATOM 1296 O O . PHE A 1 185 ? -17.045 24.948 -25.166 1.00 13.63 185 PHE A O 1
ATOM 1304 N N . VAL A 1 186 ? -16.157 22.914 -24.974 1.00 13.42 186 VAL A N 1
ATOM 1305 C CA . VAL A 1 186 ? -17.228 22.356 -25.844 1.00 12.67 186 VAL A CA 1
ATOM 1306 C C . VAL A 1 186 ? -18.529 22.349 -25.061 1.00 11.90 186 VAL A C 1
ATOM 1307 O O . VAL A 1 186 ? -19.581 22.479 -25.673 1.00 11.30 186 VAL A O 1
ATOM 1311 N N . LYS A 1 187 ? -18.477 22.275 -23.739 1.00 13.43 187 LYS A N 1
ATOM 1312 C CA . LYS A 1 187 ? -19.692 22.362 -22.911 1.00 15.33 187 LYS A CA 1
ATOM 1313 C C . LYS A 1 187 ? -20.297 23.769 -23.068 1.00 15.37 187 LYS A C 1
ATOM 1314 O O . LYS A 1 187 ? -21.522 23.907 -23.196 1.00 16.75 187 LYS A O 1
ATOM 1320 N N . MET A 1 188 ? -19.458 24.783 -23.017 1.00 17.68 188 MET A N 1
ATOM 1321 C CA . MET A 1 188 ? -19.885 26.197 -23.207 1.00 18.84 188 MET A CA 1
ATOM 1322 C C . MET A 1 188 ? -20.577 26.349 -24.570 1.00 18.18 188 MET A C 1
ATOM 1323 O O . MET A 1 188 ? -21.676 26.910 -24.622 1.00 19.06 188 MET A O 1
ATOM 1328 N N . VAL A 1 189 ? -20.007 25.786 -25.627 1.00 16.03 189 VAL A N 1
ATOM 1329 C CA . VAL A 1 189 ? -20.673 25.862 -26.950 1.00 16.25 189 VAL A CA 1
ATOM 1330 C C . VAL A 1 189 ? -21.992 25.111 -26.924 1.00 15.80 189 VAL A C 1
ATOM 1331 O O . VAL A 1 189 ? -22.951 25.615 -27.488 1.00 14.76 189 VAL A O 1
ATOM 1335 N N . HIS A 1 190 ? -22.012 23.909 -26.355 1.00 14.87 190 HIS A N 1
ATOM 1336 C CA . HIS A 1 190 ? -23.249 23.129 -26.156 1.00 16.89 190 HIS A CA 1
ATOM 1337 C C . HIS A 1 190 ? -24.318 23.994 -25.471 1.00 14.16 190 HIS A C 1
ATOM 1338 O O . HIS A 1 190 ? -25.503 23.932 -25.892 1.00 14.57 190 HIS A O 1
ATOM 1345 N N . ASN A 1 191 ? -23.952 24.776 -24.474 1.00 15.30 191 ASN A N 1
ATOM 1346 C CA . ASN A 1 191 ? -24.914 25.667 -23.779 1.00 16.09 191 ASN A CA 1
ATOM 1347 C C . ASN A 1 191 ? -25.475 26.728 -24.732 1.00 14.85 191 ASN A C 1
ATOM 1348 O O . ASN A 1 191 ? -26.745 26.959 -24.688 1.00 13.70 191 ASN A O 1
ATOM 1353 N N . GLY A 1 192 ? -24.651 27.262 -25.617 1.00 13.06 192 GLY A N 1
ATOM 1354 C CA . GLY A 1 192 ? -25.135 28.234 -26.621 1.00 13.83 192 GLY A CA 1
ATOM 1355 C C . GLY A 1 192 ? -26.078 27.591 -27.604 1.00 12.96 192 GLY A C 1
ATOM 1356 O O . GLY A 1 192 ? -27.160 28.183 -27.976 1.00 12.21 192 GLY A O 1
ATOM 1357 N N . ILE A 1 193 ? -25.718 26.390 -28.062 1.00 12.92 193 ILE A N 1
ATOM 1358 C CA . ILE A 1 193 ? -26.551 25.656 -29.040 1.00 13.16 193 ILE A CA 1
ATOM 1359 C C . ILE A 1 193 ? -27.933 25.443 -28.393 1.00 12.60 193 ILE A C 1
ATOM 1360 O O . ILE A 1 193 ? -28.930 25.564 -29.102 1.00 12.18 193 ILE A O 1
ATOM 1365 N N . GLU A 1 194 ? -27.991 25.059 -27.119 1.00 13.75 194 GLU A N 1
ATOM 1366 C CA . GLU A 1 194 ? -29.280 24.818 -26.417 1.00 14.45 194 GLU A CA 1
ATOM 1367 C C . GLU A 1 194 ? -30.157 26.068 -26.533 1.00 13.92 194 GLU A C 1
ATOM 1368 O O . GLU A 1 194 ? -31.406 25.945 -26.833 1.00 13.23 194 GLU A O 1
ATOM 1374 N N . TYR A 1 195 ? -29.555 27.246 -26.323 1.00 13.85 195 TYR A N 1
ATOM 1375 C CA . TYR A 1 195 ? -30.309 28.520 -26.487 1.00 14.40 195 TYR A CA 1
ATOM 1376 C C . TYR A 1 195 ? -30.894 28.602 -27.901 1.00 13.11 195 TYR A C 1
ATOM 1377 O O . TYR A 1 195 ? -32.091 28.978 -28.029 1.00 13.63 195 TYR A O 1
ATOM 1386 N N . ALA A 1 196 ? -30.108 28.303 -28.938 1.00 11.67 196 ALA A N 1
ATOM 1387 C CA . ALA A 1 196 ? -30.567 28.415 -30.345 1.00 11.86 196 ALA A CA 1
ATOM 1388 C C . ALA A 1 196 ? -31.700 27.402 -30.610 1.00 11.83 196 ALA A C 1
ATOM 1389 O O . ALA A 1 196 ? -32.709 27.767 -31.234 1.00 12.22 196 ALA A O 1
ATOM 1391 N N . ASP A 1 197 ? -31.560 26.163 -30.131 1.00 13.44 197 ASP A N 1
ATOM 1392 C CA . ASP A 1 197 ? -32.593 25.121 -30.313 1.00 13.11 197 ASP A CA 1
ATOM 1393 C C . ASP A 1 197 ? -33.914 25.582 -29.677 1.00 12.25 197 ASP A C 1
ATOM 1394 O O . ASP A 1 197 ? -34.985 25.383 -30.303 1.00 12.23 197 ASP A O 1
ATOM 1399 N N . MET A 1 198 ? -33.857 26.178 -28.498 1.00 12.22 198 MET A N 1
ATOM 1400 C CA . MET A 1 198 ? -35.073 26.602 -27.785 1.00 12.98 198 MET A CA 1
ATOM 1401 C C . MET A 1 198 ? -35.693 27.812 -28.498 1.00 13.53 198 MET A C 1
ATOM 1402 O O . MET A 1 198 ? -36.940 27.849 -28.682 1.00 11.87 198 MET A O 1
ATOM 1407 N N . GLN A 1 199 ? -34.851 28.695 -29.047 1.00 13.67 199 GLN A N 1
ATOM 1408 C CA . GLN A 1 199 ? -35.350 29.929 -29.732 1.00 13.18 199 GLN A CA 1
ATOM 1409 C C . GLN A 1 199 ? -36.058 29.579 -31.036 1.00 11.92 199 GLN A C 1
ATOM 1410 O O . GLN A 1 199 ? -37.101 30.233 -31.360 1.00 12.29 199 GLN A O 1
ATOM 1416 N N . VAL A 1 200 ? -35.539 28.610 -31.813 1.00 12.54 200 VAL A N 1
ATOM 1417 C CA . VAL A 1 200 ? -36.111 28.298 -33.136 1.00 11.99 200 VAL A CA 1
ATOM 1418 C C . VAL A 1 200 ? -37.463 27.609 -32.913 1.00 12.96 200 VAL A C 1
ATOM 1419 O O . VAL A 1 200 ? -38.443 27.897 -33.687 1.00 13.22 200 VAL A O 1
ATOM 1423 N N . ILE A 1 201 ? -37.565 26.780 -31.869 1.00 13.80 201 ILE A N 1
ATOM 1424 C CA . ILE A 1 201 ? -38.865 26.209 -31.419 1.00 12.67 201 ILE A CA 1
ATOM 1425 C C . ILE A 1 201 ? -39.844 27.332 -31.036 1.00 14.13 201 ILE A C 1
ATOM 1426 O O . ILE A 1 201 ? -41.052 27.277 -31.474 1.00 12.35 201 ILE A O 1
ATOM 1431 N N . GLY A 1 202 ? -39.405 28.314 -30.237 1.00 13.55 202 GLY A N 1
ATOM 1432 C CA . GLY A 1 202 ? -40.205 29.493 -29.886 1.00 13.61 202 GLY A CA 1
ATOM 1433 C C . GLY A 1 202 ? -40.715 30.291 -31.077 1.00 13.54 202 GLY A C 1
ATOM 1434 O O . GLY A 1 202 ? -41.918 30.674 -31.079 1.00 12.62 202 GLY A O 1
ATOM 1435 N N . GLU A 1 203 ? -39.886 30.500 -32.100 1.00 13.05 203 GLU A N 1
ATOM 1436 C CA . GLU A 1 203 ? -40.282 31.206 -33.319 1.00 13.33 203 GLU A CA 1
ATOM 1437 C C . GLU A 1 203 ? -41.331 30.371 -34.065 1.00 15.28 203 GLU A C 1
ATOM 1438 O O . GLU A 1 203 ? -42.323 30.959 -34.524 1.00 12.60 203 GLU A O 1
ATOM 1444 N N . ALA A 1 204 ? -41.158 29.054 -34.139 1.00 13.36 204 ALA A N 1
ATOM 1445 C CA . ALA A 1 204 ? -42.151 28.197 -34.829 1.00 13.52 204 ALA A CA 1
ATOM 1446 C C . ALA A 1 204 ? -43.464 28.298 -34.073 1.00 13.22 204 ALA A C 1
ATOM 1447 O O . ALA A 1 204 ? -44.543 28.432 -34.694 1.00 13.95 204 ALA A O 1
ATOM 1449 N N . TYR A 1 205 ? -43.398 28.188 -32.758 1.00 14.63 205 TYR A N 1
ATOM 1450 C CA . TYR A 1 205 ? -44.603 28.322 -31.912 1.00 14.25 205 TYR A CA 1
ATOM 1451 C C . TYR A 1 205 ? -45.284 29.662 -32.203 1.00 15.60 205 TYR A C 1
ATOM 1452 O O . TYR A 1 205 ? -46.518 29.662 -32.385 1.00 14.13 205 TYR A O 1
ATOM 1461 N N . HIS A 1 206 ? -44.530 30.758 -32.201 1.00 13.15 206 HIS A N 1
ATOM 1462 C CA . HIS A 1 206 ? -45.073 32.129 -32.354 1.00 14.01 206 HIS A CA 1
ATOM 1463 C C . HIS A 1 206 ? -45.826 32.250 -33.702 1.00 13.18 206 HIS A C 1
ATOM 1464 O O . HIS A 1 206 ? -46.951 32.766 -33.708 1.00 15.79 206 HIS A O 1
ATOM 1471 N N . LEU A 1 207 ? -45.240 31.755 -34.784 1.00 13.43 207 LEU A N 1
ATOM 1472 C CA . LEU A 1 207 ? -45.882 31.743 -36.121 1.00 13.80 207 LEU A CA 1
ATOM 1473 C C . LEU A 1 207 ? -47.142 30.857 -36.124 1.00 13.81 207 LEU A C 1
ATOM 1474 O O . LEU A 1 207 ? -48.156 31.284 -36.761 1.00 15.81 207 LEU A O 1
ATOM 1479 N N . LEU A 1 208 ? -47.101 29.649 -35.546 1.00 12.75 208 LEU A N 1
ATOM 1480 C CA . LEU A 1 208 ? -48.323 28.768 -35.585 1.00 14.09 208 LEU A CA 1
ATOM 1481 C C . LEU A 1 208 ? -49.443 29.420 -34.774 1.00 15.07 208 LEU A C 1
ATOM 1482 O O . LEU A 1 208 ? -50.633 29.274 -35.180 1.00 16.30 208 LEU A O 1
ATOM 1487 N N . ARG A 1 209 ? -49.122 30.091 -33.685 1.00 14.79 209 ARG A N 1
ATOM 1488 C CA . ARG A 1 209 ? -50.137 30.766 -32.850 1.00 18.53 209 ARG A CA 1
ATOM 1489 C C . ARG A 1 209 ? -50.628 32.042 -33.529 1.00 18.06 209 ARG A C 1
ATOM 1490 O O . ARG A 1 209 ? -51.865 32.169 -33.695 1.00 17.41 209 ARG A O 1
ATOM 1498 N N . TYR A 1 210 ? -49.731 32.928 -33.975 1.00 15.75 210 TYR A N 1
ATOM 1499 C CA . TYR A 1 210 ? -50.152 34.311 -34.298 1.00 17.37 210 TYR A CA 1
ATOM 1500 C C . TYR A 1 210 ? -50.326 34.485 -35.811 1.00 17.94 210 TYR A C 1
ATOM 1501 O O . TYR A 1 210 ? -50.942 35.453 -36.205 1.00 17.62 210 TYR A O 1
ATOM 1510 N N . ALA A 1 211 ? -49.818 33.580 -36.633 1.00 17.36 211 ALA A N 1
ATOM 1511 C CA . ALA A 1 211 ? -50.053 33.605 -38.091 1.00 15.45 211 ALA A CA 1
ATOM 1512 C C . ALA A 1 211 ? -51.114 32.562 -38.430 1.00 18.91 211 ALA A C 1
ATOM 1513 O O . ALA A 1 211 ? -52.077 32.935 -39.072 1.00 20.94 211 ALA A O 1
ATOM 1515 N N . ALA A 1 212 ? -50.961 31.313 -37.999 1.00 17.98 212 ALA A N 1
ATOM 1516 C CA . ALA A 1 212 ? -51.921 30.229 -38.341 1.00 19.53 212 ALA A CA 1
ATOM 1517 C C . ALA A 1 212 ? -53.112 30.195 -37.362 1.00 21.92 212 ALA A C 1
ATOM 1518 O O . ALA A 1 212 ? -54.038 29.396 -37.597 1.00 24.77 212 ALA A O 1
ATOM 1520 N N . GLY A 1 213 ? -53.116 31.000 -36.297 1.00 22.66 213 GLY A N 1
ATOM 1521 C CA . GLY A 1 213 ? -54.267 31.136 -35.373 1.00 22.37 213 GLY A CA 1
ATOM 1522 C C . GLY A 1 213 ? -54.487 29.858 -34.583 1.00 25.96 213 GLY A C 1
ATOM 1523 O O . GLY A 1 213 ? -55.610 29.632 -34.124 1.00 24.98 213 GLY A O 1
ATOM 1524 N N . MET A 1 214 ? -53.450 29.045 -34.369 1.00 20.43 214 MET A N 1
ATOM 1525 C CA . MET A 1 214 ? -53.614 27.803 -33.571 1.00 20.81 214 MET A CA 1
ATOM 1526 C C . MET A 1 214 ? -53.503 28.129 -32.086 1.00 21.87 214 MET A C 1
ATOM 1527 O O . MET A 1 214 ? -52.609 28.918 -31.708 1.00 23.06 214 MET A O 1
ATOM 1532 N N . GLN A 1 215 ? -54.323 27.483 -31.260 1.00 21.22 215 GLN A N 1
ATOM 1533 C CA . GLN A 1 215 ? -54.159 27.536 -29.784 1.00 23.61 215 GLN A CA 1
ATOM 1534 C C . GLN A 1 215 ? -53.096 26.526 -29.343 1.00 21.08 215 GLN A C 1
ATOM 1535 O O . GLN A 1 215 ? -52.755 25.568 -30.058 1.00 21.99 215 GLN A O 1
ATOM 1541 N N . PRO A 1 216 ? -52.492 26.753 -28.165 1.00 20.45 216 PRO A N 1
ATOM 1542 C CA . PRO A 1 216 ? -51.432 25.882 -27.651 1.00 20.37 216 PRO A CA 1
ATOM 1543 C C . PRO A 1 216 ? -51.694 24.376 -27.732 1.00 20.02 216 PRO A C 1
ATOM 1544 O O . PRO A 1 216 ? -50.805 23.676 -28.150 1.00 19.36 216 PRO A O 1
ATOM 1548 N N . ALA A 1 217 ? -52.909 23.913 -27.374 1.00 23.00 217 ALA A N 1
ATOM 1549 C CA . ALA A 1 217 ? -53.264 22.471 -27.453 1.00 23.61 217 ALA A CA 1
ATOM 1550 C C . ALA A 1 217 ? -53.141 21.974 -28.900 1.00 22.36 217 ALA A C 1
ATOM 1551 O O . ALA A 1 217 ? -52.619 20.865 -29.085 1.00 22.08 217 ALA A O 1
ATOM 1553 N N . GLU A 1 218 ? -53.558 22.748 -29.895 1.00 20.84 218 GLU A N 1
ATOM 1554 C CA . GLU A 1 218 ? -53.401 22.341 -31.312 1.00 22.10 218 GLU A CA 1
ATOM 1555 C C . GLU A 1 218 ? -51.890 22.355 -31.673 1.00 19.55 218 GLU A C 1
ATOM 1556 O O . GLU A 1 218 ? -51.423 21.462 -32.324 1.00 17.36 218 GLU A O 1
ATOM 1562 N N . ILE A 1 219 ? -51.140 23.365 -31.243 1.00 19.40 219 ILE A N 1
ATOM 1563 C CA . ILE A 1 219 ? -49.680 23.457 -31.560 1.00 17.02 219 ILE A CA 1
ATOM 1564 C C . ILE A 1 219 ? -48.947 22.245 -30.987 1.00 16.40 219 ILE A C 1
ATOM 1565 O O . ILE A 1 219 ? -48.067 21.717 -31.670 1.00 17.65 219 ILE A O 1
ATOM 1570 N N . ALA A 1 220 ? -49.356 21.762 -29.809 1.00 16.93 220 ALA A N 1
ATOM 1571 C CA . ALA A 1 220 ? -48.780 20.576 -29.155 1.00 18.56 220 ALA A CA 1
ATOM 1572 C C . ALA A 1 220 ? -48.907 19.355 -30.072 1.00 19.13 220 ALA A C 1
ATOM 1573 O O . ALA A 1 220 ? -47.901 18.622 -30.247 1.00 17.31 220 ALA A O 1
ATOM 1575 N N . GLU A 1 221 ? -50.062 19.202 -30.744 1.00 18.17 221 GLU A N 1
ATOM 1576 C CA . GLU A 1 221 ? -50.309 18.074 -31.674 1.00 18.30 221 GLU A CA 1
ATOM 1577 C C . GLU A 1 221 ? -49.409 18.215 -32.910 1.00 17.22 221 GLU A C 1
ATOM 1578 O O . GLU A 1 221 ? -48.855 17.234 -33.377 1.00 16.33 221 GLU A O 1
ATOM 1584 N N . VAL A 1 222 ? -49.203 19.427 -33.387 1.00 17.60 222 VAL A N 1
ATOM 1585 C CA . VAL A 1 222 ? -48.301 19.686 -34.546 1.00 18.22 222 VAL A CA 1
ATOM 1586 C C . VAL A 1 222 ? -46.886 19.257 -34.164 1.00 16.54 222 VAL A C 1
ATOM 1587 O O . VAL A 1 222 ? -46.272 18.537 -34.941 1.00 16.42 222 VAL A O 1
ATOM 1591 N N . PHE A 1 223 ? -46.394 19.699 -33.014 1.00 15.43 223 PHE A N 1
ATOM 1592 C CA . PHE A 1 223 ? -45.017 19.358 -32.585 1.00 16.74 223 PHE A CA 1
ATOM 1593 C C . PHE A 1 223 ? -44.864 17.852 -32.438 1.00 17.49 223 PHE A C 1
ATOM 1594 O O . PHE A 1 223 ? -43.812 17.396 -32.787 1.00 14.39 223 PHE A O 1
ATOM 1602 N N . LYS A 1 224 ? -45.872 17.147 -31.940 1.00 17.03 224 LYS A N 1
ATOM 1603 C CA . LYS A 1 224 ? -45.776 15.664 -31.828 1.00 20.12 224 LYS A CA 1
ATOM 1604 C C . LYS A 1 224 ? -45.639 15.044 -33.220 1.00 22.60 224 LYS A C 1
ATOM 1605 O O . LYS A 1 224 ? -44.893 14.042 -33.353 1.00 21.24 224 LYS A O 1
ATOM 1611 N N . GLU A 1 225 ? -46.317 15.580 -34.236 1.00 21.06 225 GLU A N 1
ATOM 1612 C CA . GLU A 1 225 ? -46.238 15.037 -35.620 1.00 22.90 225 GLU A CA 1
ATOM 1613 C C . GLU A 1 225 ? -44.843 15.341 -36.169 1.00 19.65 225 GLU A C 1
ATOM 1614 O O . GLU A 1 225 ? -44.214 14.484 -36.822 1.00 18.88 225 GLU A O 1
ATOM 1620 N N . TRP A 1 226 ? -44.336 16.537 -35.900 1.00 16.80 226 TRP A N 1
ATOM 1621 C CA . TRP A 1 226 ? -42.968 16.890 -36.378 1.00 15.48 226 TRP A CA 1
ATOM 1622 C C . TRP A 1 226 ? -41.963 15.969 -35.704 1.00 15.07 226 TRP A C 1
ATOM 1623 O O . TRP A 1 226 ? -40.926 15.669 -36.281 1.00 17.10 226 TRP A O 1
ATOM 1634 N N . ASN A 1 227 ? -42.244 15.599 -34.467 1.00 16.98 227 ASN A N 1
ATOM 1635 C CA . ASN A 1 227 ? -41.274 14.811 -33.672 1.00 19.53 227 ASN A CA 1
ATOM 1636 C C . ASN A 1 227 ? -41.128 13.396 -34.250 1.00 20.79 227 ASN A C 1
ATOM 1637 O O . ASN A 1 227 ? -40.159 12.766 -33.927 1.00 22.02 227 ASN A O 1
ATOM 1642 N N . ALA A 1 228 ? -42.038 12.957 -35.127 1.00 21.78 228 ALA A N 1
ATOM 1643 C CA . ALA A 1 228 ? -41.998 11.645 -35.817 1.00 24.66 228 ALA A CA 1
ATOM 1644 C C . ALA A 1 228 ? -41.021 11.729 -37.000 1.00 24.75 228 ALA A C 1
ATOM 1645 O O . ALA A 1 228 ? -40.429 10.701 -37.375 1.00 26.06 228 ALA A O 1
ATOM 1647 N N . GLY A 1 229 ? -40.729 12.935 -37.483 1.00 19.69 229 GLY A N 1
ATOM 1648 C CA . GLY A 1 229 ? -39.872 13.115 -38.667 1.00 17.77 229 GLY A CA 1
ATOM 1649 C C . GLY A 1 229 ? -38.434 13.464 -38.320 1.00 16.72 229 GLY A C 1
ATOM 1650 O O . GLY A 1 229 ? -37.937 13.118 -37.210 1.00 19.54 229 GLY A O 1
ATOM 1651 N N . ASP A 1 230 ? -37.752 14.136 -39.234 1.00 16.65 230 ASP A N 1
ATOM 1652 C CA . ASP A 1 230 ? -36.285 14.403 -39.139 1.00 18.94 230 ASP A CA 1
ATOM 1653 C C . ASP A 1 230 ? -35.950 15.252 -37.895 1.00 18.10 230 ASP A C 1
ATOM 1654 O O . ASP A 1 230 ? -34.790 15.175 -37.412 1.00 17.06 230 ASP A O 1
ATOM 1659 N N . LEU A 1 231 ? -36.879 16.043 -37.378 1.00 17.53 231 LEU A N 1
ATOM 1660 C CA . LEU A 1 231 ? -36.612 17.004 -36.266 1.00 17.43 231 LEU A CA 1
ATOM 1661 C C . LEU A 1 231 ? -36.606 16.286 -34.918 1.00 17.27 231 LEU A C 1
ATOM 1662 O O . LEU A 1 231 ? -36.212 16.908 -33.912 1.00 15.55 231 LEU A O 1
ATOM 1667 N N . ASP A 1 232 ? -37.073 15.030 -34.880 1.00 15.17 232 ASP A N 1
ATOM 1668 C CA . ASP A 1 232 ? -37.183 14.191 -33.659 1.00 15.88 232 ASP A CA 1
ATOM 1669 C C . ASP A 1 232 ? -36.173 14.615 -32.584 1.00 14.86 232 ASP A C 1
ATOM 1670 O O . ASP A 1 232 ? -34.954 14.374 -32.754 1.00 14.18 232 ASP A O 1
ATOM 1675 N N . SER A 1 233 ? -36.655 15.168 -31.475 1.00 14.91 233 SER A N 1
ATOM 1676 C CA . SER A 1 233 ? -35.758 15.715 -30.434 1.00 14.48 233 SER A CA 1
ATOM 1677 C C . SER A 1 233 ? -36.447 15.681 -29.077 1.00 15.51 233 SER A C 1
ATOM 1678 O O . SER A 1 233 ? -37.707 15.793 -28.974 1.00 14.49 233 SER A O 1
ATOM 1681 N N . TYR A 1 234 ? -35.633 15.624 -28.034 1.00 15.98 234 TYR A N 1
ATOM 1682 C CA . TYR A 1 234 ? -36.125 15.766 -26.650 1.00 16.08 234 TYR A CA 1
ATOM 1683 C C . TYR A 1 234 ? -36.813 17.126 -26.478 1.00 14.87 234 TYR A C 1
ATOM 1684 O O . TYR A 1 234 ? -37.880 17.202 -25.862 1.00 16.69 234 TYR A O 1
ATOM 1693 N N . LEU A 1 235 ? -36.244 18.190 -27.025 1.00 15.62 235 LEU A N 1
ATOM 1694 C CA . LEU A 1 235 ? -36.808 19.545 -26.831 1.00 13.87 235 LEU A CA 1
ATOM 1695 C C . LEU A 1 235 ? -38.203 19.647 -27.471 1.00 13.34 235 LEU A C 1
ATOM 1696 O O . LEU A 1 235 ? -39.092 20.207 -26.860 1.00 13.47 235 LEU A O 1
ATOM 1701 N N . ILE A 1 236 ? -38.402 19.050 -28.621 1.00 14.07 236 ILE A N 1
ATOM 1702 C CA . ILE A 1 236 ? -39.717 19.106 -29.293 1.00 14.08 236 ILE A CA 1
ATOM 1703 C C . ILE A 1 236 ? -40.686 18.241 -28.487 1.00 15.01 236 ILE A C 1
ATOM 1704 O O . ILE A 1 236 ? -41.792 18.679 -28.324 1.00 15.09 236 ILE A O 1
ATOM 1709 N N . GLU A 1 237 ? -40.270 17.083 -27.991 1.00 15.69 237 GLU A N 1
ATOM 1710 C CA . GLU A 1 237 ? -41.142 16.215 -27.155 1.00 18.42 237 GLU A CA 1
ATOM 1711 C C . GLU A 1 237 ? -41.654 17.039 -25.959 1.00 17.75 237 GLU A C 1
ATOM 1712 O O . GLU A 1 237 ? -42.868 17.066 -25.722 1.00 14.87 237 GLU A O 1
ATOM 1718 N N . ILE A 1 238 ? -40.757 17.661 -25.193 1.00 16.55 238 ILE A N 1
ATOM 1719 C CA . ILE A 1 238 ? -41.161 18.356 -23.937 1.00 18.50 238 ILE A CA 1
ATOM 1720 C C . ILE A 1 238 ? -41.941 19.623 -24.273 1.00 18.57 238 ILE A C 1
ATOM 1721 O O . ILE A 1 238 ? -42.877 19.974 -23.509 1.00 16.26 238 ILE A O 1
ATOM 1726 N N . THR A 1 239 ? -41.666 20.227 -25.421 1.00 18.89 239 THR A N 1
ATOM 1727 C CA . THR A 1 239 ? -42.434 21.402 -25.884 1.00 17.45 239 THR A CA 1
ATOM 1728 C C . THR A 1 239 ? -43.916 21.040 -26.017 1.00 16.86 239 THR A C 1
ATOM 1729 O O . THR A 1 239 ? -44.770 21.860 -25.582 1.00 15.95 239 THR A O 1
ATOM 1733 N N . ALA A 1 240 ? -44.254 19.888 -26.610 1.00 17.98 240 ALA A N 1
ATOM 1734 C CA . ALA A 1 240 ? -45.673 19.471 -26.756 1.00 16.57 240 ALA A CA 1
ATOM 1735 C C . ALA A 1 240 ? -46.301 19.273 -25.371 1.00 16.00 240 ALA A C 1
ATOM 1736 O O . ALA A 1 240 ? -47.433 19.665 -25.223 1.00 16.35 240 ALA A O 1
ATOM 1738 N N . GLU A 1 241 ? -45.563 18.761 -24.384 1.00 16.40 241 GLU A N 1
ATOM 1739 C CA . GLU A 1 241 ? -46.114 18.536 -23.019 1.00 17.33 241 GLU A CA 1
ATOM 1740 C C . GLU A 1 241 ? -46.388 19.893 -22.371 1.00 18.70 241 GLU A C 1
ATOM 1741 O O . GLU A 1 241 ? -47.490 20.089 -21.802 1.00 18.62 241 GLU A O 1
ATOM 1747 N N . VAL A 1 242 ? -45.487 20.855 -22.550 1.00 16.02 242 VAL A N 1
ATOM 1748 C CA . VAL A 1 242 ? -45.659 22.224 -21.997 1.00 16.49 242 VAL A CA 1
ATOM 1749 C C . VAL A 1 242 ? -46.888 22.876 -22.645 1.00 16.04 242 VAL A C 1
ATOM 1750 O O . VAL A 1 242 ? -47.708 23.455 -21.920 1.00 17.93 242 VAL A O 1
ATOM 1754 N N . LEU A 1 243 ? -47.022 22.814 -23.953 1.00 15.58 243 LEU A N 1
ATOM 1755 C CA . LEU A 1 243 ? -48.113 23.487 -24.675 1.00 16.54 243 LEU A CA 1
ATOM 1756 C C . LEU A 1 243 ? -49.448 22.790 -24.377 1.00 19.38 243 LEU A C 1
ATOM 1757 O O . LEU A 1 243 ? -50.462 23.468 -24.485 1.00 20.98 243 LEU A O 1
ATOM 1762 N N . SER A 1 244 ? -49.459 21.508 -24.011 1.00 18.78 244 SER A N 1
ATOM 1763 C CA . SER A 1 244 ? -50.706 20.790 -23.661 1.00 20.87 244 SER A CA 1
ATOM 1764 C C . SER A 1 244 ? -51.196 21.215 -22.284 1.00 20.59 244 SER A C 1
ATOM 1765 O O . SER A 1 244 ? -52.352 20.955 -21.974 1.00 21.10 244 SER A O 1
ATOM 1768 N N . GLN A 1 245 ? -50.317 21.728 -21.435 1.00 20.77 245 GLN A N 1
ATOM 1769 C CA . GLN A 1 245 ? -50.598 21.896 -19.996 1.00 20.78 245 GLN A CA 1
ATOM 1770 C C . GLN A 1 245 ? -51.641 22.997 -19.810 1.00 22.83 245 GLN A C 1
ATOM 1771 O O . GLN A 1 245 ? -51.522 24.074 -20.438 1.00 19.80 245 GLN A O 1
ATOM 1777 N N . VAL A 1 246 ? -52.669 22.723 -18.997 1.00 21.74 246 VAL A N 1
ATOM 1778 C CA . VAL A 1 246 ? -53.712 23.727 -18.663 1.00 23.24 246 VAL A CA 1
ATOM 1779 C C . VAL A 1 246 ? -53.436 24.187 -17.233 1.00 23.97 246 VAL A C 1
ATOM 1780 O O . VAL A 1 246 ? -53.207 23.317 -16.372 1.00 23.43 246 VAL A O 1
ATOM 1784 N N . ASP A 1 247 ? -53.479 25.495 -16.996 1.00 23.57 247 ASP A N 1
ATOM 1785 C CA . ASP A 1 247 ? -53.400 26.085 -15.637 1.00 24.69 247 ASP A CA 1
ATOM 1786 C C . ASP A 1 247 ? -54.733 25.822 -14.913 1.00 25.37 247 ASP A C 1
ATOM 1787 O O . ASP A 1 247 ? -55.740 26.345 -15.366 1.00 24.87 247 ASP A O 1
ATOM 1792 N N . ALA A 1 248 ? -54.708 25.044 -13.840 1.00 26.97 248 ALA A N 1
ATOM 1793 C CA . ALA A 1 248 ? -55.922 24.614 -13.088 1.00 29.87 248 ALA A CA 1
ATOM 1794 C C . ALA A 1 248 ? -56.693 25.851 -12.622 1.00 30.85 248 ALA A C 1
ATOM 1795 O O . ALA A 1 248 ? -57.895 25.916 -12.887 1.00 34.83 248 ALA A O 1
ATOM 1797 N N . GLU A 1 249 ? -55.991 26.842 -12.065 1.00 32.10 249 GLU A N 1
ATOM 1798 C CA . GLU A 1 249 ? -56.565 28.056 -11.410 1.00 36.15 249 GLU A CA 1
ATOM 1799 C C . GLU A 1 249 ? -57.348 28.919 -12.409 1.00 36.86 249 GLU A C 1
ATOM 1800 O O . GLU A 1 249 ? -58.352 29.478 -12.014 1.00 36.67 249 GLU A O 1
ATOM 1806 N N . THR A 1 250 ? -56.904 29.088 -13.651 1.00 27.96 250 THR A N 1
ATOM 1807 C CA . THR A 1 250 ? -57.570 30.012 -14.610 1.00 27.81 250 THR A CA 1
ATOM 1808 C C . THR A 1 250 ? -58.272 29.247 -15.725 1.00 27.36 250 THR A C 1
ATOM 1809 O O . THR A 1 250 ? -59.091 29.861 -16.419 1.00 28.03 250 THR A O 1
ATOM 1813 N N . GLY A 1 251 ? -57.896 28.003 -15.971 1.00 28.30 251 GLY A N 1
ATOM 1814 C CA . GLY A 1 251 ? -58.312 27.263 -17.180 1.00 30.29 251 GLY A CA 1
ATOM 1815 C C . GLY A 1 251 ? -57.572 27.711 -18.442 1.00 28.91 251 GLY A C 1
ATOM 1816 O O . GLY A 1 251 ? -57.806 27.110 -19.479 1.00 26.99 251 GLY A O 1
ATOM 1817 N N . LYS A 1 252 ? -56.710 28.726 -18.386 1.00 28.36 252 LYS A N 1
ATOM 1818 C CA . LYS A 1 252 ? -55.942 29.174 -19.577 1.00 26.00 252 LYS A CA 1
ATOM 1819 C C . LYS A 1 252 ? -54.812 28.188 -19.830 1.00 24.35 252 LYS A C 1
ATOM 1820 O O . LYS A 1 252 ? -54.414 27.428 -18.932 1.00 23.40 252 LYS A O 1
ATOM 1826 N N . PRO A 1 253 ? -54.237 28.155 -21.056 1.00 22.13 253 PRO A N 1
ATOM 1827 C CA . PRO A 1 253 ? -52.984 27.424 -21.260 1.00 20.19 253 PRO A CA 1
ATOM 1828 C C . PRO A 1 253 ? -51.945 27.894 -20.239 1.00 18.41 253 PRO A C 1
ATOM 1829 O O . PRO A 1 253 ? -51.879 29.085 -19.930 1.00 19.53 253 PRO A O 1
ATOM 1833 N N . LEU A 1 254 ? -51.182 26.975 -19.656 1.00 20.09 254 LEU A N 1
ATOM 1834 C CA . LEU A 1 254 ? -50.164 27.355 -18.658 1.00 20.14 254 LEU A CA 1
ATOM 1835 C C . LEU A 1 254 ? -49.253 28.436 -19.246 1.00 19.63 254 LEU A C 1
ATOM 1836 O O . LEU A 1 254 ? -48.956 29.402 -18.550 1.00 18.19 254 LEU A O 1
ATOM 1841 N N . ILE A 1 255 ? -48.807 28.266 -20.481 1.00 18.53 255 ILE A N 1
ATOM 1842 C CA . ILE A 1 255 ? -47.869 29.227 -21.121 1.00 20.73 255 ILE A CA 1
ATOM 1843 C C . ILE A 1 255 ? -48.445 30.649 -21.023 1.00 21.25 255 ILE A C 1
ATOM 1844 O O . ILE A 1 255 ? -47.636 31.602 -20.875 1.00 21.23 255 ILE A O 1
ATOM 1849 N N . ASP A 1 256 ? -49.773 30.809 -21.078 1.00 21.09 256 ASP A N 1
ATOM 1850 C CA . ASP A 1 256 ? -50.445 32.142 -21.108 1.00 20.61 256 ASP A CA 1
ATOM 1851 C C . ASP A 1 256 ? -50.432 32.829 -19.731 1.00 22.25 256 ASP A C 1
ATOM 1852 O O . ASP A 1 256 ? -50.730 34.036 -19.686 1.00 21.97 256 ASP A O 1
ATOM 1857 N N . VAL A 1 257 ? -50.191 32.106 -18.639 1.00 19.06 257 VAL A N 1
ATOM 1858 C CA . VAL A 1 257 ? -50.116 32.740 -17.290 1.00 20.62 257 VAL A CA 1
ATOM 1859 C C . VAL A 1 257 ? -48.667 32.831 -16.833 1.00 17.78 257 VAL A C 1
ATOM 1860 O O . VAL A 1 257 ? -48.439 33.458 -15.770 1.00 20.00 257 VAL A O 1
ATOM 1864 N N . ILE A 1 258 ? -47.715 32.322 -17.615 1.00 18.32 258 ILE A N 1
ATOM 1865 C CA . ILE A 1 258 ? -46.261 32.437 -17.286 1.00 16.78 258 ILE A CA 1
ATOM 1866 C C . ILE A 1 258 ? -45.778 33.833 -17.700 1.00 17.51 258 ILE A C 1
ATOM 1867 O O . ILE A 1 258 ? -46.143 34.287 -18.787 1.00 15.84 258 ILE A O 1
ATOM 1872 N N . VAL A 1 259 ? -44.917 34.463 -16.904 1.00 16.92 259 VAL A N 1
ATOM 1873 C CA . VAL A 1 259 ? -44.325 35.787 -17.253 1.00 17.80 259 VAL A CA 1
ATOM 1874 C C . VAL A 1 259 ? -43.330 35.508 -18.391 1.00 16.69 259 VAL A C 1
ATOM 1875 O O . VAL A 1 259 ? -42.487 34.573 -18.222 1.00 15.74 259 VAL A O 1
ATOM 1879 N N . ASP A 1 260 ? -43.475 36.214 -19.503 1.00 16.49 260 ASP A N 1
ATOM 1880 C CA . ASP A 1 260 ? -42.729 35.925 -20.756 1.00 15.18 260 ASP A CA 1
ATOM 1881 C C . ASP A 1 260 ? -41.367 36.635 -20.715 1.00 15.44 260 ASP A C 1
ATOM 1882 O O . ASP A 1 260 ? -41.070 37.508 -21.603 1.00 13.82 260 ASP A O 1
ATOM 1887 N N . ALA A 1 261 ? -40.586 36.294 -19.702 1.00 15.16 261 ALA A N 1
ATOM 1888 C CA . ALA A 1 261 ? -39.273 36.895 -19.418 1.00 18.90 261 ALA A CA 1
ATOM 1889 C C . ALA A 1 261 ? -38.314 35.766 -19.070 1.00 21.60 261 ALA A C 1
ATOM 1890 O O . ALA A 1 261 ? -38.542 35.070 -18.066 1.00 20.56 261 ALA A O 1
ATOM 1892 N N . ALA A 1 262 ? -37.309 35.533 -19.902 1.00 24.65 262 ALA A N 1
ATOM 1893 C CA . ALA A 1 262 ? -36.253 34.529 -19.636 1.00 34.91 262 ALA A CA 1
ATOM 1894 C C . ALA A 1 262 ? -35.081 35.214 -18.912 1.00 45.95 262 ALA A C 1
ATOM 1895 O O . ALA A 1 262 ? -34.469 34.553 -18.038 1.00 61.77 262 ALA A O 1
ATOM 1897 N N . GLY A 1 263 ? -34.795 36.480 -19.274 1.00 60.54 263 GLY A N 1
ATOM 1898 C CA . GLY A 1 263 ? -34.091 37.511 -18.470 1.00 71.82 263 GLY A CA 1
ATOM 1899 C C . GLY A 1 263 ? -32.580 37.572 -18.654 1.00 74.94 263 GLY A C 1
ATOM 1900 O O . GLY A 1 263 ? -32.124 38.221 -19.607 1.00 71.71 263 GLY A O 1
ATOM 1901 N N . GLN A 1 264 ? -31.840 37.051 -17.668 1.00 83.92 264 GLN A N 1
ATOM 1902 C CA . GLN A 1 264 ? -30.408 36.654 -17.772 1.00 87.91 264 GLN A CA 1
ATOM 1903 C C . GLN A 1 264 ? -30.095 35.723 -16.598 1.00 82.55 264 GLN A C 1
ATOM 1904 O O . GLN A 1 264 ? -29.461 36.160 -15.633 1.00 84.54 264 GLN A O 1
ATOM 1910 N N . LYS A 1 265 ? -30.555 34.480 -16.694 1.00 84.72 265 LYS A N 1
ATOM 1911 C CA . LYS A 1 265 ? -30.248 33.398 -15.729 1.00 84.49 265 LYS A CA 1
ATOM 1912 C C . LYS A 1 265 ? -29.686 32.219 -16.545 1.00 81.25 265 LYS A C 1
ATOM 1913 O O . LYS A 1 265 ? -30.413 31.221 -16.776 1.00 80.83 265 LYS A O 1
ATOM 1919 N N . GLY A 1 266 ? -28.435 32.359 -17.004 1.00 64.04 266 GLY A N 1
ATOM 1920 C CA . GLY A 1 266 ? -27.747 31.357 -17.840 1.00 54.98 266 GLY A CA 1
ATOM 1921 C C . GLY A 1 266 ? -26.477 31.904 -18.484 1.00 44.07 266 GLY A C 1
ATOM 1922 O O . GLY A 1 266 ? -26.214 33.106 -18.388 1.00 42.33 266 GLY A O 1
ATOM 1923 N N . THR A 1 267 ? -25.738 31.029 -19.157 1.00 36.43 267 THR A N 1
ATOM 1924 C CA . THR A 1 267 ? -24.327 31.228 -19.551 1.00 35.38 267 THR A CA 1
ATOM 1925 C C . THR A 1 267 ? -24.189 31.134 -21.078 1.00 29.67 267 THR A C 1
ATOM 1926 O O . THR A 1 267 ? -23.066 31.053 -21.570 1.00 26.58 267 THR A O 1
ATOM 1930 N N . GLY A 1 268 ? -25.301 31.158 -21.808 1.00 26.29 268 GLY A N 1
ATOM 1931 C CA . GLY A 1 268 ? -25.260 31.157 -23.272 1.00 25.14 268 GLY A CA 1
ATOM 1932 C C . GLY A 1 268 ? -24.464 32.341 -23.753 1.00 23.75 268 GLY A C 1
ATOM 1933 O O . GLY A 1 268 ? -23.883 32.248 -24.808 1.00 24.28 268 GLY A O 1
ATOM 1934 N N . ARG A 1 269 ? -24.435 33.426 -22.985 1.00 19.98 269 ARG A N 1
ATOM 1935 C CA . ARG A 1 269 ? -23.684 34.613 -23.390 1.00 20.93 269 ARG A CA 1
ATOM 1936 C C . ARG A 1 269 ? -22.190 34.269 -23.541 1.00 20.49 269 ARG A C 1
ATOM 1937 O O . ARG A 1 269 ? -21.555 34.937 -24.346 1.00 17.46 269 ARG A O 1
ATOM 1945 N N . TRP A 1 270 ? -21.633 33.333 -22.765 1.00 16.48 270 TRP A N 1
ATOM 1946 C CA . TRP A 1 270 ? -20.169 33.020 -22.818 1.00 18.36 270 TRP A CA 1
ATOM 1947 C C . TRP A 1 270 ? -19.814 32.487 -24.198 1.00 15.05 270 TRP A C 1
ATOM 1948 O O . TRP A 1 270 ? -18.751 32.833 -24.700 1.00 14.86 270 TRP A O 1
ATOM 1959 N N . THR A 1 271 ? -20.721 31.703 -24.789 1.00 14.27 271 THR A N 1
ATOM 1960 C CA . THR A 1 271 ? -20.568 31.130 -26.142 1.00 15.59 271 THR A CA 1
ATOM 1961 C C . THR A 1 271 ? -20.392 32.264 -27.152 1.00 14.38 271 THR A C 1
ATOM 1962 O O . THR A 1 271 ? -19.520 32.136 -28.056 1.00 15.13 271 THR A O 1
ATOM 1966 N N . VAL A 1 272 ? -21.218 33.294 -27.045 1.00 14.11 272 VAL A N 1
ATOM 1967 C CA . VAL A 1 272 ? -21.202 34.418 -28.016 1.00 14.05 272 VAL A CA 1
ATOM 1968 C C . VAL A 1 272 ? -19.906 35.216 -27.791 1.00 13.76 272 VAL A C 1
ATOM 1969 O O . VAL A 1 272 ? -19.287 35.667 -28.742 1.00 13.90 272 VAL A O 1
ATOM 1973 N N . LYS A 1 273 ? -19.522 35.418 -26.542 1.00 14.77 273 LYS A N 1
ATOM 1974 C CA . LYS A 1 273 ? -18.306 36.236 -26.261 1.00 15.57 273 LYS A CA 1
ATOM 1975 C C . LYS A 1 273 ? -17.097 35.534 -26.837 1.00 16.60 273 LYS A C 1
ATOM 1976 O O . LYS A 1 273 ? -16.236 36.202 -27.424 1.00 15.46 273 LYS A O 1
ATOM 1982 N N . ALA A 1 274 ? -17.011 34.216 -26.676 1.00 15.57 274 ALA A N 1
ATOM 1983 C CA . ALA A 1 274 ? -15.918 33.420 -27.269 1.00 15.49 274 ALA A CA 1
ATOM 1984 C C . ALA A 1 274 ? -15.965 33.533 -28.802 1.00 14.75 274 ALA A C 1
ATOM 1985 O O . ALA A 1 274 ? -14.885 33.734 -29.438 1.00 15.07 274 ALA A O 1
ATOM 1987 N N . ALA A 1 275 ? -17.154 33.508 -29.407 1.00 12.64 275 ALA A N 1
ATOM 1988 C CA . ALA A 1 275 ? -17.327 33.578 -30.871 1.00 13.39 275 ALA A CA 1
ATOM 1989 C C . ALA A 1 275 ? -16.779 34.909 -31.376 1.00 14.33 275 ALA A C 1
ATOM 1990 O O . ALA A 1 275 ? -16.025 34.946 -32.413 1.00 15.74 275 ALA A O 1
ATOM 1992 N N . LEU A 1 276 ? -17.049 35.965 -30.642 1.00 15.77 276 LEU A N 1
ATOM 1993 C CA . LEU A 1 276 ? -16.589 37.326 -30.999 1.00 15.58 276 LEU A CA 1
ATOM 1994 C C . LEU A 1 276 ? -15.056 37.369 -30.940 1.00 17.89 276 LEU A C 1
ATOM 1995 O O . LEU A 1 276 ? -14.454 37.964 -31.845 1.00 17.41 276 LEU A O 1
ATOM 2000 N N . ASP A 1 277 ? -14.451 36.735 -29.933 1.00 18.20 277 ASP A N 1
ATOM 2001 C CA . ASP A 1 277 ? -12.976 36.720 -29.801 1.00 19.51 277 ASP A CA 1
ATOM 2002 C C . ASP A 1 277 ? -12.380 35.838 -30.880 1.00 18.45 277 ASP A C 1
ATOM 2003 O O . ASP A 1 277 ? -11.310 36.148 -31.368 1.00 19.87 277 ASP A O 1
ATOM 2008 N N . LEU A 1 278 ? -13.060 34.776 -31.275 1.00 15.97 278 LEU A N 1
ATOM 2009 C CA . LEU A 1 278 ? -12.530 33.855 -32.297 1.00 17.47 278 LEU A CA 1
ATOM 2010 C C . LEU A 1 278 ? -12.869 34.310 -33.717 1.00 18.00 278 LEU A C 1
ATOM 2011 O O . LEU A 1 278 ? -12.387 33.680 -34.637 1.00 18.22 278 LEU A O 1
ATOM 2016 N N . GLY A 1 279 ? -13.636 35.377 -33.928 1.00 17.62 279 GLY A N 1
ATOM 2017 C CA . GLY A 1 279 ? -13.949 35.828 -35.295 1.00 17.40 279 GLY A CA 1
ATOM 2018 C C . GLY A 1 279 ? -14.939 34.888 -35.975 1.00 17.70 279 GLY A C 1
ATOM 2019 O O . GLY A 1 279 ? -14.854 34.716 -37.227 1.00 17.53 279 GLY A O 1
ATOM 2020 N N . ILE A 1 280 ? -15.862 34.286 -35.215 1.00 14.98 280 ILE A N 1
ATOM 2021 C CA . ILE A 1 280 ? -16.869 33.378 -35.809 1.00 15.99 280 ILE A CA 1
ATOM 2022 C C . ILE A 1 280 ? -18.245 34.020 -35.724 1.00 16.04 280 ILE A C 1
ATOM 2023 O O . ILE A 1 280 ? -18.656 34.417 -34.636 1.00 17.76 280 ILE A O 1
ATOM 2028 N N . ALA A 1 281 ? -18.944 34.071 -36.844 1.00 15.41 281 ALA A N 1
ATOM 2029 C CA . ALA A 1 281 ? -20.287 34.697 -36.924 1.00 14.91 281 ALA A CA 1
ATOM 2030 C C . ALA A 1 281 ? -21.362 33.739 -36.410 1.00 15.83 281 ALA A C 1
ATOM 2031 O O . ALA A 1 281 ? -22.090 33.147 -37.217 1.00 17.88 281 ALA A O 1
ATOM 2033 N N . THR A 1 282 ? -21.521 33.628 -35.100 1.00 15.23 282 THR A N 1
ATOM 2034 C CA . THR A 1 282 ? -22.602 32.825 -34.482 1.00 14.84 282 THR A CA 1
ATOM 2035 C C . THR A 1 282 ? -23.872 33.670 -34.402 1.00 13.51 282 THR A C 1
ATOM 2036 O O . THR A 1 282 ? -24.330 33.984 -33.282 1.00 14.08 282 THR A O 1
ATOM 2040 N N . THR A 1 283 ? -24.506 33.956 -35.532 1.00 14.08 283 THR A N 1
ATOM 2041 C CA . THR A 1 283 ? -25.732 34.789 -35.592 1.00 14.65 283 THR A CA 1
ATOM 2042 C C . THR A 1 283 ? -26.900 34.084 -34.922 1.00 14.23 283 THR A C 1
ATOM 2043 O O . THR A 1 283 ? -27.719 34.776 -34.251 1.00 14.31 283 THR A O 1
ATOM 2047 N N . GLY A 1 284 ? -26.973 32.749 -35.031 1.00 12.61 284 GLY A N 1
ATOM 2048 C CA . GLY A 1 284 ? -28.086 31.997 -34.443 1.00 13.05 284 GLY A CA 1
ATOM 2049 C C . GLY A 1 284 ? -28.059 32.046 -32.921 1.00 13.52 284 GLY A C 1
ATOM 2050 O O . GLY A 1 284 ? -29.058 32.414 -32.273 1.00 11.72 284 GLY A O 1
ATOM 2051 N N . ILE A 1 285 ? -26.936 31.648 -32.348 1.00 12.80 285 ILE A N 1
ATOM 2052 C CA . ILE A 1 285 ? -26.777 31.632 -30.878 1.00 13.17 285 ILE A CA 1
ATOM 2053 C C . ILE A 1 285 ? -26.847 33.066 -30.381 1.00 11.46 285 ILE A C 1
ATOM 2054 O O . ILE A 1 285 ? -27.493 33.323 -29.357 1.00 10.76 285 ILE A O 1
ATOM 2059 N N . GLY A 1 286 ? -26.237 33.994 -31.098 1.00 11.46 286 GLY A N 1
ATOM 2060 C CA . GLY A 1 286 ? -26.284 35.419 -30.721 1.00 12.06 286 GLY A CA 1
ATOM 2061 C C . GLY A 1 286 ? -27.698 35.970 -30.647 1.00 11.65 286 GLY A C 1
ATOM 2062 O O . GLY A 1 286 ? -28.039 36.556 -29.649 1.00 11.36 286 GLY A O 1
ATOM 2063 N N . GLU A 1 287 ? -28.496 35.786 -31.691 1.00 11.54 287 GLU A N 1
ATOM 2064 C CA . GLU A 1 287 ? -29.889 36.276 -31.707 1.00 11.56 287 GLU A CA 1
ATOM 2065 C C . GLU A 1 287 ? -30.693 35.571 -30.622 1.00 11.61 287 GLU A C 1
ATOM 2066 O O . GLU A 1 287 ? -31.569 36.205 -30.023 1.00 13.22 287 GLU A O 1
ATOM 2072 N N . ALA A 1 288 ? -30.441 34.272 -30.358 1.00 12.04 288 ALA A N 1
ATOM 2073 C CA . ALA A 1 288 ? -31.115 33.565 -29.259 1.00 11.70 288 ALA A CA 1
ATOM 2074 C C . ALA A 1 288 ? -30.809 34.256 -27.938 1.00 11.29 288 ALA A C 1
ATOM 2075 O O . ALA A 1 288 ? -31.698 34.463 -27.141 1.00 10.91 288 ALA A O 1
ATOM 2077 N N . VAL A 1 289 ? -29.554 34.539 -27.666 1.00 11.51 289 VAL A N 1
ATOM 2078 C CA . VAL A 1 289 ? -29.163 35.218 -26.400 1.00 12.34 289 VAL A CA 1
ATOM 2079 C C . VAL A 1 289 ? -29.762 36.628 -26.355 1.00 11.31 289 VAL A C 1
ATOM 2080 O O . VAL A 1 289 ? -30.327 37.003 -25.329 1.00 10.76 289 VAL A O 1
ATOM 2084 N N . PHE A 1 290 ? -29.660 37.395 -27.429 1.00 11.80 290 PHE A N 1
ATOM 2085 C CA . PHE A 1 290 ? -30.249 38.748 -27.497 1.00 12.74 290 PHE A CA 1
ATOM 2086 C C . PHE A 1 290 ? -31.765 38.659 -27.231 1.00 13.41 290 PHE A C 1
ATOM 2087 O O . PHE A 1 290 ? -32.307 39.554 -26.550 1.00 13.64 290 PHE A O 1
ATOM 2095 N N . ALA A 1 291 ? -32.436 37.611 -27.711 1.00 12.33 291 ALA A N 1
ATOM 2096 C CA . ALA A 1 291 ? -33.908 37.531 -27.574 1.00 11.95 291 ALA A CA 1
ATOM 2097 C C . ALA A 1 291 ? -34.220 37.332 -26.096 1.00 12.41 291 ALA A C 1
ATOM 2098 O O . ALA A 1 291 ? -35.206 37.883 -25.629 1.00 12.09 291 ALA A O 1
ATOM 2100 N N . ARG A 1 292 ? -33.403 36.537 -25.385 1.00 13.52 292 ARG A N 1
ATOM 2101 C CA . ARG A 1 292 ? -33.636 36.308 -23.943 1.00 13.00 292 ARG A CA 1
ATOM 2102 C C . ARG A 1 292 ? -33.435 37.634 -23.222 1.00 14.42 292 ARG A C 1
ATOM 2103 O O . ARG A 1 292 ? -34.292 37.977 -22.379 1.00 13.34 292 ARG A O 1
ATOM 2111 N N . ALA A 1 293 ? -32.404 38.375 -23.578 1.00 13.42 293 ALA A N 1
ATOM 2112 C CA . ALA A 1 293 ? -32.141 39.680 -22.953 1.00 14.73 293 ALA A CA 1
ATOM 2113 C C . ALA A 1 293 ? -33.332 40.620 -23.162 1.00 14.15 293 ALA A C 1
ATOM 2114 O O . ALA A 1 293 ? -33.713 41.291 -22.223 1.00 13.86 293 ALA A O 1
ATOM 2116 N N . LEU A 1 294 ? -33.816 40.745 -24.386 1.00 13.14 294 LEU A N 1
ATOM 2117 C CA . LEU A 1 294 ? -34.916 41.682 -24.710 1.00 14.75 294 LEU A CA 1
ATOM 2118 C C . LEU A 1 294 ? -36.158 41.290 -23.911 1.00 14.26 294 LEU A C 1
ATOM 2119 O O . LEU A 1 294 ? -36.867 42.199 -23.416 1.00 13.45 294 LEU A O 1
ATOM 2124 N N . SER A 1 295 ? -36.408 39.993 -23.752 1.00 14.04 295 SER A N 1
ATOM 2125 C CA . SER A 1 295 ? -37.649 39.506 -23.102 1.00 13.48 295 SER A CA 1
ATOM 2126 C C . SER A 1 295 ? -37.689 40.031 -21.671 1.00 13.77 295 SER A C 1
ATOM 2127 O O . SER A 1 295 ? -38.817 40.269 -21.168 1.00 13.31 295 SER A O 1
ATOM 2130 N N . GLY A 1 296 ? -36.524 40.190 -21.047 1.00 15.01 296 GLY A N 1
ATOM 2131 C CA . GLY A 1 296 ? -36.357 40.595 -19.641 1.00 15.66 296 GLY A CA 1
ATOM 2132 C C . GLY A 1 296 ? -36.352 42.096 -19.446 1.00 16.96 296 GLY A C 1
ATOM 2133 O O . GLY A 1 296 ? -36.256 42.527 -18.305 1.00 17.78 296 GLY A O 1
ATOM 2134 N N . ALA A 1 297 ? -36.512 42.898 -20.504 1.00 15.80 297 ALA A N 1
ATOM 2135 C CA . ALA A 1 297 ? -36.532 44.376 -20.369 1.00 14.47 297 ALA A CA 1
ATOM 2136 C C . ALA A 1 297 ? -37.951 44.827 -20.006 1.00 15.68 297 ALA A C 1
ATOM 2137 O O . ALA A 1 297 ? -38.679 45.323 -20.846 1.00 14.54 297 ALA A O 1
ATOM 2139 N N . THR A 1 298 ? -38.364 44.571 -18.766 1.00 18.53 298 THR A N 1
ATOM 2140 C CA . THR A 1 298 ? -39.794 44.638 -18.405 1.00 19.92 298 THR A CA 1
ATOM 2141 C C . THR A 1 298 ? -40.311 46.066 -18.615 1.00 19.19 298 THR A C 1
ATOM 2142 O O . THR A 1 298 ? -41.351 46.231 -19.252 1.00 18.41 298 THR A O 1
ATOM 2146 N N . SER A 1 299 ? -39.662 47.058 -18.008 1.00 20.09 299 SER A N 1
ATOM 2147 C CA . SER A 1 299 ? -40.128 48.465 -18.054 1.00 20.52 299 SER A CA 1
ATOM 2148 C C . SER A 1 299 ? -40.141 48.955 -19.502 1.00 18.24 299 SER A C 1
ATOM 2149 O O . SER A 1 299 ? -41.115 49.636 -19.917 1.00 16.67 299 SER A O 1
ATOM 2152 N N . GLN A 1 300 ? -39.137 48.595 -20.310 1.00 17.29 300 GLN A N 1
ATOM 2153 C CA . GLN A 1 300 ? -39.068 49.071 -21.708 1.00 15.99 300 GLN A CA 1
ATOM 2154 C C . GLN A 1 300 ? -40.223 48.484 -22.540 1.00 15.88 300 GLN A C 1
ATOM 2155 O O . GLN A 1 300 ? -40.846 49.218 -23.302 1.00 14.95 300 GLN A O 1
ATOM 2161 N N . ARG A 1 301 ? -40.487 47.187 -22.404 1.00 16.04 301 ARG A N 1
ATOM 2162 C CA . ARG A 1 301 ? -41.590 46.493 -23.099 1.00 16.64 301 ARG A CA 1
ATOM 2163 C C . ARG A 1 301 ? -42.923 47.082 -22.652 1.00 15.29 301 ARG A C 1
ATOM 2164 O O . ARG A 1 301 ? -43.772 47.288 -23.494 1.00 17.19 301 ARG A O 1
ATOM 2172 N N . ALA A 1 302 ? -43.068 47.382 -21.371 1.00 17.52 302 ALA A N 1
ATOM 2173 C CA . ALA A 1 302 ? -44.342 47.944 -20.839 1.00 18.56 302 ALA A CA 1
ATOM 2174 C C . ALA A 1 302 ? -44.553 49.322 -21.489 1.00 18.99 302 ALA A C 1
ATOM 2175 O O . ALA A 1 302 ? -45.658 49.619 -21.934 1.00 19.41 302 ALA A O 1
ATOM 2177 N N . ALA A 1 303 ? -43.486 50.088 -21.674 1.00 18.56 303 ALA A N 1
ATOM 2178 C CA . ALA A 1 303 ? -43.543 51.438 -22.284 1.00 17.31 303 ALA A CA 1
ATOM 2179 C C . ALA A 1 303 ? -43.789 51.305 -23.793 1.00 17.64 303 ALA A C 1
ATOM 2180 O O . ALA A 1 303 ? -44.448 52.176 -24.403 1.00 17.06 303 ALA A O 1
ATOM 2182 N N . ALA A 1 304 ? -43.281 50.252 -24.436 1.00 16.14 304 ALA A N 1
ATOM 2183 C CA . ALA A 1 304 ? -43.367 50.127 -25.908 1.00 18.05 304 ALA A CA 1
ATOM 2184 C C . ALA A 1 304 ? -44.747 49.573 -26.355 1.00 21.45 304 ALA A C 1
ATOM 2185 O O . ALA A 1 304 ? -45.190 49.904 -27.493 1.00 22.09 304 ALA A O 1
ATOM 2187 N N . GLN A 1 305 ? -45.414 48.760 -25.529 1.00 25.14 305 GLN A N 1
ATOM 2188 C CA . GLN A 1 305 ? -46.730 48.127 -25.887 1.00 25.55 305 GLN A CA 1
ATOM 2189 C C . GLN A 1 305 ? -47.701 49.165 -26.450 1.00 27.55 305 GLN A C 1
ATOM 2190 O O . GLN A 1 305 ? -47.957 50.165 -25.767 1.00 33.10 305 GLN A O 1
ATOM 2196 N N . GLY A 1 306 ? -48.157 48.972 -27.695 1.00 33.48 306 GLY A N 1
ATOM 2197 C CA . GLY A 1 306 ? -49.174 49.812 -28.357 1.00 30.01 306 GLY A CA 1
ATOM 2198 C C . GLY A 1 306 ? -48.687 51.191 -28.764 1.00 33.77 306 GLY A C 1
ATOM 2199 O O . GLY A 1 306 ? -49.557 51.996 -29.152 1.00 31.87 306 GLY A O 1
ATOM 2200 N N . ASN A 1 307 ? -47.370 51.478 -28.715 1.00 26.61 307 ASN A N 1
ATOM 2201 C CA . ASN A 1 307 ? -46.831 52.826 -29.000 1.00 27.73 307 ASN A CA 1
ATOM 2202 C C . ASN A 1 307 ? -45.953 52.810 -30.225 1.00 25.56 307 ASN A C 1
ATOM 2203 O O . ASN A 1 307 ? -45.696 53.913 -30.721 1.00 31.73 307 ASN A O 1
ATOM 2208 N N . LEU A 1 308 ? -45.604 51.641 -30.764 1.00 21.71 308 LEU A N 1
ATOM 2209 C CA . LEU A 1 308 ? -44.741 51.654 -31.972 1.00 19.98 308 LEU A CA 1
ATOM 2210 C C . LEU A 1 308 ? -45.640 51.314 -33.151 1.00 19.69 308 LEU A C 1
ATOM 2211 O O . LEU A 1 308 ? -46.337 50.296 -33.133 1.00 19.83 308 LEU A O 1
ATOM 2216 N N . PRO A 1 309 ? -45.575 52.114 -34.223 1.00 17.33 309 PRO A N 1
ATOM 2217 C CA . PRO A 1 309 ? -46.400 51.865 -35.405 1.00 18.09 309 PRO A CA 1
ATOM 2218 C C . PRO A 1 309 ? -46.043 50.521 -36.074 1.00 17.20 309 PRO A C 1
ATOM 2219 O O . PRO A 1 309 ? -44.893 50.253 -36.383 1.00 15.69 309 PRO A O 1
ATOM 2223 N N . ALA A 1 310 ? -47.090 49.750 -36.336 1.00 17.78 310 ALA A N 1
ATOM 2224 C CA . ALA A 1 310 ? -47.050 48.405 -36.938 1.00 18.17 310 ALA A CA 1
ATOM 2225 C C . ALA A 1 310 ? -46.801 48.507 -38.441 1.00 17.25 310 ALA A C 1
ATOM 2226 O O . ALA A 1 310 ? -46.268 47.544 -38.997 1.00 17.63 310 ALA A O 1
ATOM 2228 N N . GLY A 1 311 ? -47.263 49.582 -39.094 1.00 17.09 311 GLY A N 1
ATOM 2229 C CA . GLY A 1 311 ? -47.464 49.591 -40.552 1.00 16.67 311 GLY A CA 1
ATOM 2230 C C . GLY A 1 311 ? -48.695 48.783 -40.976 1.00 16.80 311 GLY A C 1
ATOM 2231 O O . GLY A 1 311 ? -49.336 48.176 -40.115 1.00 17.02 311 GLY A O 1
ATOM 2232 N N . VAL A 1 312 ? -49.007 48.801 -42.266 1.00 17.93 312 VAL A N 1
ATOM 2233 C CA . VAL A 1 312 ? -50.113 48.001 -42.885 1.00 19.10 312 VAL A CA 1
ATOM 2234 C C . VAL A 1 312 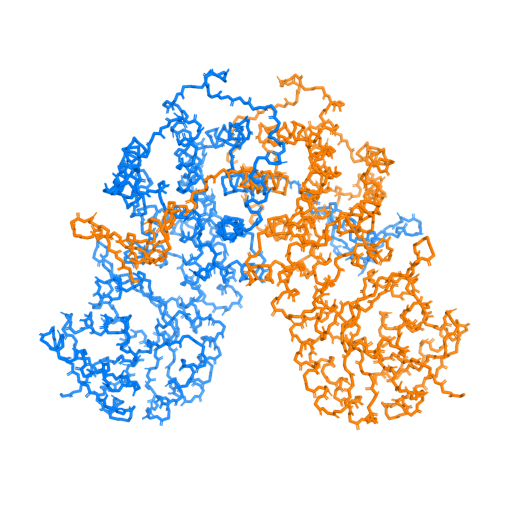? -49.723 46.522 -42.797 1.00 18.03 312 VAL A C 1
ATOM 2235 O O . VAL A 1 312 ? -48.661 46.169 -43.311 1.00 19.14 312 VAL A O 1
ATOM 2239 N N . LEU A 1 313 ? -50.500 45.747 -42.070 1.00 16.61 313 LEU A N 1
ATOM 2240 C CA . LEU A 1 313 ? -50.252 44.290 -41.934 1.00 16.76 313 LEU A CA 1
ATOM 2241 C C . LEU A 1 313 ? -51.322 43.521 -42.689 1.00 19.87 313 LEU A C 1
ATOM 2242 O O . LEU A 1 313 ? -52.363 44.092 -42.984 1.00 20.72 313 LEU A O 1
ATOM 2247 N N . THR A 1 314 ? -51.052 42.260 -43.000 1.00 20.32 314 THR A N 1
ATOM 2248 C CA . THR A 1 314 ? -51.997 41.358 -43.680 1.00 19.55 314 THR A CA 1
ATOM 2249 C C . THR A 1 314 ? -52.133 40.087 -42.847 1.00 19.71 314 THR A C 1
ATOM 2250 O O . THR A 1 314 ? -51.724 40.086 -41.669 1.00 19.31 314 THR A O 1
ATOM 2254 N N . ASP A 1 315 ? -52.733 39.048 -43.417 1.00 20.28 315 ASP A N 1
ATOM 2255 C CA . ASP A 1 315 ? -52.979 37.778 -42.702 1.00 18.99 315 ASP A CA 1
ATOM 2256 C C . ASP A 1 315 ? -53.007 36.665 -43.755 1.00 19.53 315 ASP A C 1
ATOM 2257 O O . ASP A 1 315 ? -53.014 36.975 -44.953 1.00 17.81 315 ASP A O 1
ATOM 2262 N N . LEU A 1 316 ? -52.935 35.409 -43.331 1.00 17.62 316 LEU A N 1
ATOM 2263 C CA . LEU A 1 316 ? -52.783 34.281 -44.276 1.00 18.15 316 LEU A CA 1
ATOM 2264 C C . LEU A 1 316 ? -54.006 34.241 -45.199 1.00 19.43 316 LEU A C 1
ATOM 2265 O O . LEU A 1 316 ? -53.820 33.952 -46.383 1.00 18.99 316 LEU A O 1
ATOM 2270 N N . GLU A 1 317 ? -55.176 34.533 -44.661 1.00 21.70 317 GLU A N 1
ATOM 2271 C CA . GLU A 1 317 ? -56.452 34.530 -45.457 1.00 26.55 317 GLU A CA 1
ATOM 2272 C C . GLU A 1 317 ? -56.331 35.512 -46.629 1.00 24.20 317 GLU A C 1
ATOM 2273 O O . GLU A 1 317 ? -56.509 35.101 -47.791 1.00 22.00 317 GLU A O 1
ATOM 2279 N N . ALA A 1 318 ? -55.998 36.779 -46.365 1.00 22.14 318 ALA A N 1
ATOM 2280 C CA . ALA A 1 318 ? 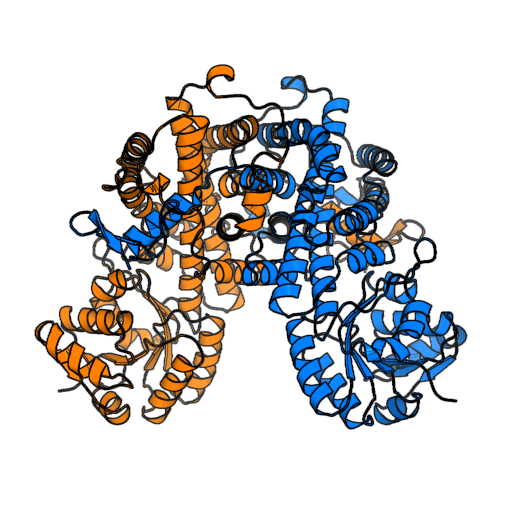-55.833 37.816 -47.413 1.00 23.26 318 ALA A CA 1
ATOM 2281 C C . ALA A 1 318 ? -54.695 37.433 -48.381 1.00 22.74 318 ALA A C 1
ATOM 2282 O O . ALA A 1 318 ? -54.785 37.716 -49.577 1.00 22.50 318 ALA A O 1
ATOM 2284 N N . LEU A 1 319 ? -53.641 36.756 -47.919 1.00 21.50 319 LEU A N 1
ATOM 2285 C CA . LEU A 1 319 ? -52.519 36.324 -48.784 1.00 20.93 319 LEU A CA 1
ATOM 2286 C C . LEU A 1 319 ? -52.897 35.093 -49.621 1.00 21.71 319 LEU A C 1
ATOM 2287 O O . LEU A 1 319 ? -52.129 34.745 -50.533 1.00 23.87 319 LEU A O 1
ATOM 2292 N N . GLY A 1 320 ? -53.978 34.412 -49.282 1.00 25.33 320 GLY A N 1
ATOM 2293 C CA . GLY A 1 320 ? -54.413 33.194 -49.981 1.00 26.27 320 GLY A CA 1
ATOM 2294 C C . GLY A 1 320 ? -53.574 32.002 -49.584 1.00 27.66 320 GLY A C 1
ATOM 2295 O O . GLY A 1 320 ? -53.542 31.066 -50.367 1.00 27.66 320 GLY A O 1
ATOM 2296 N N . VAL A 1 321 ? -52.916 32.028 -48.411 1.00 24.53 321 VAL A N 1
ATOM 2297 C CA . VAL A 1 321 ? -51.996 30.945 -47.949 1.00 24.37 321 VAL A CA 1
ATOM 2298 C C . VAL A 1 321 ? -52.817 29.855 -47.287 1.00 24.24 321 VAL A C 1
ATOM 2299 O O . VAL A 1 321 ? -53.575 30.147 -46.350 1.00 23.85 321 VAL A O 1
ATOM 2303 N N . ASP A 1 322 ? -52.632 28.633 -47.770 1.00 26.11 322 ASP A N 1
ATOM 2304 C CA . ASP A 1 322 ? -53.168 27.401 -47.151 1.00 27.14 322 ASP A CA 1
ATOM 2305 C C . ASP A 1 322 ? -52.448 27.152 -45.809 1.00 27.12 322 ASP A C 1
ATOM 2306 O O . ASP A 1 322 ? -51.183 27.116 -45.780 1.00 24.39 322 ASP A O 1
ATOM 2311 N N . LYS A 1 323 ? -53.233 26.945 -44.756 1.00 26.49 323 LYS A N 1
ATOM 2312 C CA . LYS A 1 323 ? -52.772 26.749 -43.362 1.00 28.65 323 LYS A CA 1
ATOM 2313 C C . LYS A 1 323 ? -51.844 25.527 -43.289 1.00 29.63 323 LYS A C 1
ATOM 2314 O O . LYS A 1 323 ? -50.728 25.694 -42.772 1.00 25.02 323 LYS A O 1
ATOM 2320 N N . ALA A 1 324 ? -52.233 24.374 -43.853 1.00 26.51 324 ALA A N 1
ATOM 2321 C CA . ALA A 1 324 ? -51.375 23.158 -43.847 1.00 26.27 324 ALA A CA 1
ATOM 2322 C C . ALA A 1 324 ? -50.047 23.453 -44.560 1.00 20.53 324 ALA A C 1
ATOM 2323 O O . ALA A 1 324 ? -49.036 22.962 -44.054 1.00 19.12 324 ALA A O 1
ATOM 2325 N N . GLN A 1 325 ? -50.045 24.192 -45.684 1.00 21.53 325 GLN A N 1
ATOM 2326 C CA . GLN A 1 325 ? -48.801 24.478 -46.455 1.00 20.69 325 GLN A CA 1
ATOM 2327 C C . GLN A 1 325 ? -47.912 25.375 -45.575 1.00 20.81 325 GLN A C 1
ATOM 2328 O O . GLN A 1 325 ? -46.670 25.113 -45.461 1.00 15.46 325 GLN A O 1
ATOM 2334 N N . PHE A 1 326 ? -48.529 26.342 -44.907 1.00 18.45 326 PHE A N 1
ATOM 2335 C CA . PHE A 1 326 ? -47.796 27.283 -44.035 1.00 16.81 326 PHE A CA 1
ATOM 2336 C C . PHE A 1 326 ? -47.152 26.557 -42.852 1.00 16.18 326 PHE A C 1
ATOM 2337 O O . PHE A 1 326 ? -45.955 26.799 -42.582 1.00 16.59 326 PHE A O 1
ATOM 2345 N N . VAL A 1 327 ? -47.901 25.703 -42.172 1.00 15.29 327 VAL A N 1
ATOM 2346 C CA . VAL A 1 327 ? -47.389 24.848 -41.064 1.00 15.55 327 VAL A CA 1
ATOM 2347 C C . VAL A 1 327 ? -46.167 24.054 -41.526 1.00 15.38 327 VAL A C 1
ATOM 2348 O O . VAL A 1 327 ? -45.131 24.066 -40.804 1.00 14.90 327 VAL A O 1
ATOM 2352 N N . GLU A 1 328 ? -46.218 23.399 -42.694 1.00 16.39 328 GLU A N 1
ATOM 2353 C CA . GLU A 1 328 ? -45.035 22.656 -43.206 1.00 16.22 328 GLU A CA 1
ATOM 2354 C C . GLU A 1 328 ? -43.895 23.648 -43.542 1.00 15.79 328 GLU A C 1
ATOM 2355 O O . GLU A 1 328 ? -42.710 23.300 -43.352 1.00 13.69 328 GLU A O 1
ATOM 2361 N N . ASP A 1 329 ? -44.207 24.818 -44.093 1.00 14.59 329 ASP A N 1
ATOM 2362 C CA . ASP A 1 329 ? -43.153 25.830 -44.388 1.00 15.32 329 ASP A CA 1
ATOM 2363 C C . ASP A 1 329 ? -42.440 26.226 -43.094 1.00 13.31 329 ASP A C 1
ATOM 2364 O O . ASP A 1 329 ? -41.196 26.361 -43.124 1.00 11.80 329 ASP A O 1
ATOM 2369 N N . VAL A 1 330 ? -43.180 26.417 -42.015 1.00 13.47 330 VAL A N 1
ATOM 2370 C CA . VAL A 1 330 ? -42.584 26.757 -40.691 1.00 13.06 330 VAL A CA 1
ATOM 2371 C C . VAL A 1 330 ? -41.703 25.619 -40.193 1.00 14.40 330 VAL A C 1
ATOM 2372 O O . VAL A 1 330 ? -40.559 25.903 -39.731 1.00 13.77 330 VAL A O 1
ATOM 2376 N N . ARG A 1 331 ? -42.137 24.369 -40.383 1.00 13.67 331 ARG A N 1
ATOM 2377 C CA . ARG A 1 331 ? -41.306 23.211 -39.979 1.00 13.98 331 ARG A CA 1
ATOM 2378 C C . ARG A 1 331 ? -39.960 23.313 -40.695 1.00 13.33 331 ARG A C 1
ATOM 2379 O O . ARG A 1 331 ? -38.921 23.132 -40.056 1.00 13.86 331 ARG A O 1
ATOM 2387 N N . ARG A 1 332 ? -39.977 23.585 -41.988 1.00 13.26 332 ARG A N 1
ATOM 2388 C CA . ARG A 1 332 ? -38.766 23.624 -42.823 1.00 14.08 332 ARG A CA 1
ATOM 2389 C C . ARG A 1 332 ? -37.923 24.859 -42.483 1.00 13.71 332 ARG A C 1
ATOM 2390 O O . ARG A 1 332 ? -36.709 24.721 -42.538 1.00 11.91 332 ARG A O 1
ATOM 2398 N N . ALA A 1 333 ? -38.524 26.003 -42.144 1.00 13.99 333 ALA A N 1
ATOM 2399 C CA . ALA A 1 333 ? -37.756 27.173 -41.639 1.00 14.32 333 ALA A CA 1
ATOM 2400 C C . ALA A 1 333 ? -37.053 26.801 -40.342 1.00 14.89 333 ALA A C 1
ATOM 2401 O O . ALA A 1 333 ? -35.892 27.229 -40.136 1.00 13.98 333 ALA A O 1
ATOM 2403 N N . LEU A 1 334 ? -37.740 26.062 -39.483 1.00 14.60 334 LEU A N 1
ATOM 2404 C CA . LEU A 1 334 ? -37.176 25.643 -38.178 1.00 15.01 334 LEU A CA 1
ATOM 2405 C C . LEU A 1 334 ? -35.961 24.773 -38.432 1.00 14.75 334 LEU A C 1
ATOM 2406 O O . LEU A 1 334 ? -34.916 24.998 -37.825 1.00 13.41 334 LEU A O 1
ATOM 2411 N N . TYR A 1 335 ? -36.112 23.761 -39.270 1.00 13.68 335 TYR A N 1
ATOM 2412 C CA . TYR A 1 335 ? -34.990 22.861 -39.637 1.00 15.14 335 TYR A CA 1
ATOM 2413 C C . TYR A 1 335 ? -33.823 23.678 -40.209 1.00 12.94 335 TYR A C 1
ATOM 2414 O O . TYR A 1 335 ? -32.680 23.469 -39.791 1.00 12.93 335 TYR A O 1
ATOM 2423 N N . ALA A 1 336 ? -34.070 24.542 -41.193 1.00 13.54 336 ALA A N 1
ATOM 2424 C CA . ALA A 1 336 ? -32.981 25.302 -41.855 1.00 13.53 336 ALA A CA 1
ATOM 2425 C C . ALA A 1 336 ? -32.261 26.146 -40.800 1.00 13.19 336 ALA A C 1
ATOM 2426 O O . ALA A 1 336 ? -31.031 26.252 -40.838 1.00 14.02 336 ALA A O 1
ATOM 2428 N N . SER A 1 337 ? -33.017 26.751 -39.894 1.00 12.35 337 SER A N 1
ATOM 2429 C CA . SER A 1 337 ? -32.433 27.735 -38.960 1.00 12.91 337 SER A CA 1
ATOM 2430 C C . SER A 1 337 ? -31.683 26.983 -37.871 1.00 13.47 337 SER A C 1
ATOM 2431 O O . SER A 1 337 ? -30.634 27.486 -37.434 1.00 15.07 337 SER A O 1
ATOM 2434 N N . LYS A 1 338 ? -32.187 25.822 -37.464 1.00 14.67 338 LYS A N 1
ATOM 2435 C CA . LYS A 1 338 ? -31.457 24.927 -36.534 1.00 15.31 338 LYS A CA 1
ATOM 2436 C C . LYS A 1 338 ? -30.119 24.557 -37.179 1.00 14.95 338 LYS A C 1
ATOM 2437 O O . LYS A 1 338 ? -29.086 24.698 -36.532 1.00 13.30 338 LYS A O 1
ATOM 2443 N N . LEU A 1 339 ? -30.153 24.164 -38.453 1.00 15.63 339 LEU A N 1
ATOM 2444 C CA . LEU A 1 339 ? -28.943 23.727 -39.179 1.00 14.41 339 LEU A CA 1
ATOM 2445 C C . LEU A 1 339 ? -27.957 24.884 -39.238 1.00 13.66 339 LEU A C 1
ATOM 2446 O O . LEU A 1 339 ? -26.766 24.682 -38.946 1.00 13.32 339 LEU A O 1
ATOM 2451 N N . VAL A 1 340 ? -28.421 26.094 -39.547 1.00 12.41 340 VAL A N 1
ATOM 2452 C CA . VAL A 1 340 ? -27.481 27.246 -39.545 1.00 12.09 340 VAL A CA 1
ATOM 2453 C C . VAL A 1 340 ? -26.861 27.421 -38.148 1.00 11.68 340 VAL A C 1
ATOM 2454 O O . VAL A 1 340 ? -25.622 27.578 -38.032 1.00 10.63 340 VAL A O 1
ATOM 2458 N N . ALA A 1 341 ? -27.656 27.353 -37.084 1.00 11.85 341 ALA A N 1
ATOM 2459 C CA . ALA A 1 341 ? -27.144 27.628 -35.723 1.00 13.55 341 ALA A CA 1
ATOM 2460 C C . ALA A 1 341 ? -26.086 26.583 -35.365 1.00 13.67 341 ALA A C 1
ATOM 2461 O O . ALA A 1 341 ? -25.004 26.968 -34.806 1.00 12.20 341 ALA A O 1
ATOM 2463 N N . TYR A 1 342 ? -26.327 25.304 -35.705 1.00 13.06 342 TYR A N 1
ATOM 2464 C CA . TYR A 1 342 ? -25.342 24.233 -35.469 1.00 12.90 342 TYR A CA 1
ATOM 2465 C C . TYR A 1 342 ? -24.122 24.430 -36.353 1.00 12.75 342 TYR A C 1
ATOM 2466 O O . TYR A 1 342 ? -23.005 24.185 -35.854 1.00 12.78 342 TYR A O 1
ATOM 2475 N N . ALA A 1 343 ? -24.289 24.794 -37.613 1.00 12.35 343 ALA A N 1
ATOM 2476 C CA . ALA A 1 343 ? -23.134 24.996 -38.510 1.00 11.91 343 ALA A CA 1
ATOM 2477 C C . ALA A 1 343 ? -22.200 26.025 -37.862 1.00 12.81 343 ALA A C 1
ATOM 2478 O O . ALA A 1 343 ? -20.953 25.785 -37.813 1.00 12.18 343 ALA A O 1
ATOM 2480 N N . GLN A 1 344 ? -22.778 27.110 -37.348 1.00 12.66 344 GLN A N 1
ATOM 2481 C CA . GLN A 1 344 ? -22.009 28.215 -36.735 1.00 12.08 344 GLN A CA 1
ATOM 2482 C C . GLN A 1 344 ? -21.384 27.712 -35.435 1.00 11.62 344 GLN A C 1
ATOM 2483 O O . GLN A 1 344 ? -20.221 28.023 -35.195 1.00 12.21 344 GLN A O 1
ATOM 2489 N N . GLY A 1 345 ? -22.084 26.934 -34.622 1.00 12.67 345 GLY A N 1
ATOM 2490 C CA . GLY A 1 345 ? -21.500 26.405 -33.372 1.00 13.67 345 GLY A CA 1
ATOM 2491 C C . GLY A 1 345 ? -20.315 25.475 -33.642 1.00 13.15 345 GLY A C 1
ATOM 2492 O O . GLY A 1 345 ? -19.275 25.563 -32.919 1.00 11.39 345 GLY A O 1
ATOM 2493 N N . PHE A 1 346 ? -20.433 24.649 -34.678 1.00 12.25 346 PHE A N 1
ATOM 2494 C CA . PHE A 1 346 ? -19.328 23.747 -35.059 1.00 14.01 346 PHE A CA 1
ATOM 2495 C C . PHE A 1 346 ? -18.155 24.544 -35.648 1.00 14.67 346 PHE A C 1
ATOM 2496 O O . PHE A 1 346 ? -16.983 24.170 -35.374 1.00 15.59 346 PHE A O 1
ATOM 2504 N N . ASP A 1 347 ? -18.405 25.635 -36.372 1.00 15.44 347 ASP A N 1
ATOM 2505 C CA . ASP A 1 347 ? -17.349 26.598 -36.781 1.00 16.40 347 ASP A CA 1
ATOM 2506 C C . ASP A 1 347 ? -16.668 27.178 -35.527 1.00 16.87 347 ASP A C 1
ATOM 2507 O O . ASP A 1 347 ? -15.443 27.310 -35.534 1.00 15.93 347 ASP A O 1
ATOM 2512 N N . GLU A 1 348 ? -17.422 27.458 -34.465 1.00 15.43 348 GLU A N 1
ATOM 2513 C CA . GLU A 1 348 ? -16.842 27.989 -33.208 1.00 15.27 348 GLU A CA 1
ATOM 2514 C C . GLU A 1 348 ? -15.968 26.911 -32.553 1.00 16.26 348 GLU A C 1
ATOM 2515 O O . GLU A 1 348 ? -14.886 27.242 -32.021 1.00 15.59 348 GLU A O 1
ATOM 2521 N N . ILE A 1 349 ? -16.409 25.656 -32.557 1.00 15.45 349 ILE A N 1
ATOM 2522 C CA . ILE A 1 349 ? -15.626 24.544 -31.983 1.00 14.80 349 ILE A CA 1
ATOM 2523 C C . ILE A 1 349 ? -14.301 24.397 -32.737 1.00 14.87 349 ILE A C 1
ATOM 2524 O O . ILE A 1 349 ? -13.267 24.358 -32.080 1.00 14.79 349 ILE A O 1
ATOM 2529 N N . LYS A 1 350 ? -14.334 24.417 -34.049 1.00 14.45 350 LYS A N 1
ATOM 2530 C CA . LYS A 1 350 ? -13.117 24.323 -34.893 1.00 15.87 350 LYS A CA 1
ATOM 2531 C C . LYS A 1 350 ? -12.192 25.504 -34.563 1.00 16.54 350 LYS A C 1
ATOM 2532 O O . LYS A 1 350 ? -10.979 25.276 -34.382 1.00 16.26 350 LYS A O 1
ATOM 2538 N N . ALA A 1 351 ? -12.716 26.731 -34.540 1.00 16.93 351 ALA A N 1
ATOM 2539 C CA . ALA A 1 351 ? -11.895 27.936 -34.310 1.00 18.09 351 ALA A CA 1
ATOM 2540 C C . ALA A 1 351 ? -11.272 27.847 -32.912 1.00 17.55 351 ALA A C 1
ATOM 2541 O O . ALA A 1 351 ? -10.077 28.138 -32.778 1.00 18.18 351 ALA A O 1
ATOM 2543 N N . GLY A 1 352 ? -12.030 27.436 -31.891 1.00 17.20 352 GLY A N 1
ATOM 2544 C CA . GLY A 1 352 ? -11.478 27.310 -30.535 1.00 17.74 352 GLY A CA 1
ATOM 2545 C C . GLY A 1 352 ? -10.377 26.262 -30.470 1.00 17.48 352 GLY A C 1
ATOM 2546 O O . GLY A 1 352 ? -9.359 26.494 -29.780 1.00 16.83 352 GLY A O 1
ATOM 2547 N N . SER A 1 353 ? -10.587 25.127 -31.140 1.00 15.69 353 SER A N 1
ATOM 2548 C CA . SER A 1 353 ? -9.641 23.990 -31.170 1.00 16.09 353 SER A CA 1
ATOM 2549 C C . SER A 1 353 ? -8.353 24.426 -31.890 1.00 19.23 353 SER A C 1
ATOM 2550 O O . SER A 1 353 ? -7.237 24.170 -31.330 1.00 17.31 353 SER A O 1
ATOM 2553 N N . ASP A 1 354 ? -8.483 25.128 -33.014 1.00 17.34 354 ASP A N 1
ATOM 2554 C CA . ASP A 1 354 ? -7.287 25.627 -33.746 1.00 20.91 354 ASP A CA 1
ATOM 2555 C C . ASP A 1 354 ? -6.512 26.612 -32.861 1.00 21.72 354 ASP A C 1
ATOM 2556 O O . ASP A 1 354 ? -5.302 26.458 -32.755 1.00 21.98 354 ASP A O 1
ATOM 2561 N N . GLU A 1 355 ? -7.189 27.573 -32.234 1.00 21.55 355 GLU A N 1
ATOM 2562 C CA . GLU A 1 355 ? -6.542 28.633 -31.412 1.00 23.42 355 GLU A CA 1
ATOM 2563 C C . GLU A 1 355 ? -5.781 27.980 -30.258 1.00 23.27 355 GLU A C 1
ATOM 2564 O O . GLU A 1 355 ? -4.721 28.487 -29.898 1.00 22.83 355 GLU A O 1
ATOM 2570 N N . ASN A 1 356 ? -6.274 26.867 -29.730 1.00 21.69 356 ASN A N 1
ATOM 2571 C CA . ASN A 1 356 ? -5.750 26.297 -28.466 1.00 23.20 356 ASN A CA 1
ATOM 2572 C C . ASN A 1 356 ? -4.969 25.002 -28.733 1.00 23.20 356 ASN A C 1
ATOM 2573 O O . ASN A 1 356 ? -4.574 24.389 -27.746 1.00 23.37 356 ASN A O 1
ATOM 2578 N N . ASN A 1 357 ? -4.747 24.612 -30.001 1.00 24.63 357 ASN A N 1
ATOM 2579 C CA . ASN A 1 357 ? -4.149 23.309 -30.437 1.00 27.14 357 ASN A CA 1
ATOM 2580 C C . ASN A 1 357 ? -4.755 22.134 -29.662 1.00 28.99 357 ASN A C 1
ATOM 2581 O O . ASN A 1 357 ? -3.985 21.340 -29.050 1.00 25.05 357 ASN A O 1
ATOM 2586 N N . TRP A 1 358 ? -6.087 21.967 -29.717 1.00 20.82 358 TRP A N 1
ATOM 2587 C CA . TRP A 1 358 ? -6.771 20.868 -29.012 1.00 21.28 358 TRP A CA 1
ATOM 2588 C C . TRP A 1 358 ? -7.006 19.627 -29.887 1.00 22.13 358 TRP A C 1
ATOM 2589 O O . TRP A 1 358 ? -7.316 18.566 -29.266 1.00 20.13 358 TRP A O 1
ATOM 2600 N N . ASP A 1 359 ? -7.055 19.783 -31.206 1.00 22.12 359 ASP A N 1
ATOM 2601 C CA . ASP A 1 359 ? -7.415 18.710 -32.188 1.00 23.70 359 ASP A CA 1
ATOM 2602 C C . ASP A 1 359 ? -8.765 18.112 -31.830 1.00 22.52 359 ASP A C 1
ATOM 2603 O O . ASP A 1 359 ? -8.885 16.864 -31.800 1.00 19.07 359 ASP A O 1
ATOM 2608 N N . VAL A 1 360 ? -9.737 18.949 -31.471 1.00 18.78 360 VAL A N 1
ATOM 2609 C CA . VAL A 1 360 ? -11.084 18.443 -31.116 1.00 16.88 360 VAL A CA 1
ATOM 2610 C C . VAL A 1 360 ? -11.670 17.732 -32.327 1.00 16.63 360 VAL A C 1
ATOM 2611 O O . VAL A 1 360 ? -11.635 18.251 -33.407 1.00 16.65 360 VAL A O 1
ATOM 2615 N N . ASP A 1 361 ? -12.171 16.525 -32.109 1.00 16.83 361 ASP A N 1
ATOM 2616 C CA . ASP A 1 361 ? -12.880 15.789 -33.167 1.00 17.31 361 ASP A CA 1
ATOM 2617 C C . ASP A 1 361 ? -14.367 16.058 -33.013 1.00 15.58 361 ASP A C 1
ATOM 2618 O O . ASP A 1 361 ? -14.994 15.625 -32.060 1.00 18.25 361 ASP A O 1
ATOM 2623 N N . PRO A 1 362 ? -15.018 16.741 -33.954 1.00 15.57 362 PRO A N 1
ATOM 2624 C CA . PRO A 1 362 ? -16.422 17.103 -33.753 1.00 16.59 362 PRO A CA 1
ATOM 2625 C C . PRO A 1 362 ? -17.320 15.875 -33.734 1.00 17.13 362 PRO A C 1
ATOM 2626 O O . PRO A 1 362 ? -18.365 15.961 -33.184 1.00 18.95 362 PRO A O 1
ATOM 2630 N N . ARG A 1 363 ? -16.863 14.741 -34.288 1.00 16.67 363 ARG A N 1
ATOM 2631 C CA . ARG A 1 363 ? -17.663 13.506 -34.256 1.00 16.06 363 ARG A CA 1
ATOM 2632 C C . ARG A 1 363 ? -17.910 13.108 -32.797 1.00 15.02 363 ARG A C 1
ATOM 2633 O O . ARG A 1 363 ? -19.004 12.586 -32.510 1.00 13.45 363 ARG A O 1
ATOM 2641 N N . ASP A 1 364 ? -16.924 13.331 -31.920 1.00 15.83 364 ASP A N 1
ATOM 2642 C CA . ASP A 1 364 ? -17.010 12.971 -30.482 1.00 16.57 364 ASP A CA 1
ATOM 2643 C C . ASP A 1 364 ? -18.192 13.743 -29.907 1.00 14.35 364 ASP A C 1
ATOM 2644 O O . ASP A 1 364 ? -18.987 13.173 -29.181 1.00 14.80 364 ASP A O 1
ATOM 2649 N N . LEU A 1 365 ? -18.268 15.054 -30.195 1.00 13.15 365 LEU A N 1
ATOM 2650 C CA . LEU A 1 365 ? -19.308 15.919 -29.584 1.00 14.15 365 LEU A CA 1
ATOM 2651 C C . LEU A 1 365 ? -20.701 15.506 -30.043 1.00 13.29 365 LEU A C 1
ATOM 2652 O O . LEU A 1 365 ? -21.570 15.332 -29.195 1.00 12.76 365 LEU A O 1
ATOM 2657 N N . ALA A 1 366 ? -20.881 15.328 -31.348 1.00 13.81 366 ALA A N 1
ATOM 2658 C CA . ALA A 1 366 ? -22.205 14.958 -31.905 1.00 13.56 366 ALA A CA 1
ATOM 2659 C C . ALA A 1 366 ? -22.572 13.546 -31.422 1.00 15.45 366 ALA A C 1
ATOM 2660 O O . ALA A 1 366 ? -23.761 13.285 -31.148 1.00 16.89 366 ALA A O 1
ATOM 2662 N N . THR A 1 367 ? -21.600 12.683 -31.144 1.00 15.72 367 THR A N 1
ATOM 2663 C CA . THR A 1 367 ? -21.899 11.347 -30.562 1.00 14.26 367 THR A CA 1
ATOM 2664 C C . THR A 1 367 ? -22.380 11.515 -29.117 1.00 16.16 367 THR A C 1
ATOM 2665 O O . THR A 1 367 ? -23.406 10.934 -28.778 1.00 14.66 367 THR A O 1
ATOM 2669 N N . ILE A 1 368 ? -21.611 12.194 -28.248 1.00 14.69 368 ILE A N 1
ATOM 2670 C CA . ILE A 1 368 ? -21.912 12.186 -26.790 1.00 15.41 368 ILE A CA 1
ATOM 2671 C C . ILE A 1 368 ? -23.070 13.146 -26.457 1.00 14.82 368 ILE A C 1
ATOM 2672 O O . ILE A 1 368 ? -23.594 12.995 -25.358 1.00 15.94 368 ILE A O 1
ATOM 2677 N N . TRP A 1 369 ? -23.499 14.068 -27.334 1.00 13.72 369 TRP A N 1
ATOM 2678 C CA . TRP A 1 369 ? -24.651 14.957 -27.026 1.00 13.78 369 TRP A CA 1
ATOM 2679 C C . TRP A 1 369 ? -25.968 14.246 -27.334 1.00 14.51 369 TRP A C 1
ATOM 2680 O O . TRP A 1 369 ? -27.007 14.847 -27.124 1.00 14.19 369 TRP A O 1
ATOM 2691 N N . ARG A 1 370 ? -25.947 12.965 -27.759 1.00 15.43 370 ARG A N 1
ATOM 2692 C CA . ARG A 1 370 ? -27.177 12.213 -28.073 1.00 16.74 370 ARG A CA 1
ATOM 2693 C C . ARG A 1 370 ? -27.852 11.706 -26.805 1.00 16.64 370 ARG A C 1
ATOM 2694 O O . ARG A 1 370 ? -29.042 11.339 -26.885 1.00 15.05 370 ARG A O 1
ATOM 2702 N N . GLY A 1 371 ? -27.163 11.740 -25.670 1.00 14.84 371 GLY A N 1
ATOM 2703 C CA . GLY A 1 371 ? -27.695 11.289 -24.376 1.00 17.01 371 GLY A CA 1
ATOM 2704 C C . GLY A 1 371 ? -27.439 12.344 -23.305 1.00 15.92 371 GLY A C 1
ATOM 2705 O O . GLY A 1 371 ? -26.450 13.043 -23.408 1.00 18.27 371 GLY A O 1
ATOM 2706 N N . GLY A 1 372 ? -28.360 12.499 -22.370 1.00 17.29 372 GLY A N 1
ATOM 2707 C CA . GLY A 1 372 ? -28.150 13.234 -21.107 1.00 17.69 372 GLY A CA 1
ATOM 2708 C C . GLY A 1 372 ? -27.991 14.743 -21.266 1.00 20.82 372 GLY A C 1
ATOM 2709 O O . GLY A 1 372 ? -27.429 15.343 -20.349 1.00 34.22 372 GLY A O 1
ATOM 2710 N N . CYS A 1 373 ? -28.250 15.280 -22.441 1.00 18.10 373 CYS A N 1
ATOM 2711 C CA . CYS A 1 373 ? -28.108 16.688 -22.896 1.00 17.55 373 CYS A CA 1
ATOM 2712 C C . CYS A 1 373 ? -29.542 17.098 -23.224 1.00 15.63 373 CYS A C 1
ATOM 2713 O O . CYS A 1 373 ? -30.230 16.279 -23.829 1.00 17.36 373 CYS A O 1
ATOM 2716 N N . ILE A 1 374 ? -29.951 18.347 -22.987 1.00 15.67 374 ILE A N 1
ATOM 2717 C CA . ILE A 1 374 ? -31.258 18.887 -23.457 1.00 14.68 374 ILE A CA 1
ATOM 2718 C C . ILE A 1 374 ? -31.360 18.903 -24.994 1.00 13.68 374 ILE A C 1
ATOM 2719 O O . ILE A 1 374 ? -32.465 18.748 -25.500 1.00 18.15 374 ILE A O 1
ATOM 2724 N N . ILE A 1 375 ? -30.264 19.062 -25.732 1.00 12.23 375 ILE A N 1
ATOM 2725 C CA . ILE A 1 375 ? -30.226 19.177 -27.206 1.00 13.24 375 ILE A CA 1
ATOM 2726 C C . ILE A 1 375 ? -30.232 17.822 -27.909 1.00 13.19 375 ILE A C 1
ATOM 2727 O O . ILE A 1 375 ? -30.200 17.810 -29.153 1.00 14.43 375 ILE A O 1
ATOM 2732 N N . ARG A 1 376 ? -30.282 16.737 -27.167 1.00 13.21 376 ARG A N 1
ATOM 2733 C CA . ARG A 1 376 ? -30.261 15.390 -27.771 1.00 14.72 376 ARG A CA 1
ATOM 2734 C C . ARG A 1 376 ? -31.350 15.305 -28.855 1.00 15.21 376 ARG A C 1
ATOM 2735 O O . ARG A 1 376 ? -32.542 15.673 -28.615 1.00 14.66 376 ARG A O 1
ATOM 2743 N N . ALA A 1 377 ? -30.921 14.773 -29.989 1.00 16.28 377 ALA A N 1
ATOM 2744 C CA . ALA A 1 377 ? -31.750 14.553 -31.170 1.00 16.39 377 ALA A CA 1
ATOM 2745 C C . ALA A 1 377 ? -31.021 13.630 -32.127 1.00 17.34 377 ALA A C 1
ATOM 2746 O O . ALA A 1 377 ? -29.778 13.737 -32.266 1.00 16.42 377 ALA A O 1
ATOM 2748 N N . LYS A 1 378 ? -31.780 12.869 -32.911 1.00 19.01 378 LYS A N 1
ATOM 2749 C CA . LYS A 1 378 ? -31.172 11.985 -33.935 1.00 20.78 378 LYS A CA 1
ATOM 2750 C C . LYS A 1 378 ? -30.507 12.805 -35.054 1.00 17.24 378 LYS A C 1
ATOM 2751 O O . LYS A 1 378 ? -29.527 12.292 -35.576 1.00 16.80 378 LYS A O 1
ATOM 2757 N N . PHE A 1 379 ? -30.873 14.089 -35.239 1.00 14.61 379 PHE A N 1
ATOM 2758 C CA . PHE A 1 379 ? -30.159 15.060 -36.090 1.00 13.59 379 PHE A CA 1
ATOM 2759 C C . PHE A 1 379 ? -28.650 15.015 -35.810 1.00 13.88 379 PHE A C 1
ATOM 2760 O O . PHE A 1 379 ? -27.855 15.127 -36.752 1.00 13.03 379 PHE A O 1
ATOM 2768 N N . LEU A 1 380 ? -28.252 14.787 -34.562 1.00 12.35 380 LEU A N 1
ATOM 2769 C CA . LEU A 1 380 ? -26.794 14.780 -34.234 1.00 12.88 380 LEU A CA 1
ATOM 2770 C C . LEU A 1 380 ? -26.026 13.695 -35.002 1.00 13.63 380 LEU A C 1
ATOM 2771 O O . LEU A 1 380 ? -24.802 13.878 -35.284 1.00 11.68 380 LEU A O 1
ATOM 2776 N N . ASN A 1 381 ? -26.676 12.583 -35.353 1.00 14.25 381 ASN A N 1
ATOM 2777 C CA . ASN A 1 381 ? -25.998 11.504 -36.131 1.00 15.48 381 ASN A CA 1
ATOM 2778 C C . ASN A 1 381 ? -25.576 12.038 -37.501 1.00 14.06 381 ASN A C 1
ATOM 2779 O O . ASN A 1 381 ? -24.487 11.624 -38.048 1.00 14.87 381 ASN A O 1
ATOM 2784 N N . ARG A 1 382 ? -26.362 12.945 -38.065 1.00 15.06 382 ARG A N 1
ATOM 2785 C CA . ARG A 1 382 ? -26.037 13.551 -39.385 1.00 15.16 382 ARG A CA 1
ATOM 2786 C C . ARG A 1 382 ? -24.766 14.388 -39.267 1.00 15.44 382 ARG A C 1
ATOM 2787 O O . ARG A 1 382 ? -24.008 14.469 -40.242 1.00 14.93 382 ARG A O 1
ATOM 2795 N N . ILE A 1 383 ? -24.523 14.969 -38.101 1.00 13.31 383 ILE A N 1
ATOM 2796 C CA . ILE A 1 383 ? -23.257 15.720 -37.899 1.00 14.11 383 ILE A CA 1
ATOM 2797 C C . ILE A 1 383 ? -22.073 14.751 -37.845 1.00 13.59 383 ILE A C 1
ATOM 2798 O O . ILE A 1 383 ? -21.022 15.058 -38.441 1.00 14.46 383 ILE A O 1
ATOM 2803 N N . VAL A 1 384 ? -22.185 13.679 -37.077 1.00 14.46 384 VAL A N 1
ATOM 2804 C CA . VAL A 1 384 ? -21.119 12.646 -37.028 1.00 15.80 384 VAL A CA 1
ATOM 2805 C C . VAL A 1 384 ? -20.781 12.244 -38.472 1.00 15.96 384 VAL A C 1
ATOM 2806 O O . VAL A 1 384 ? -19.597 12.264 -38.867 1.00 15.54 384 VAL A O 1
ATOM 2810 N N . GLU A 1 385 ? -21.808 11.876 -39.238 1.00 16.38 385 GLU A N 1
ATOM 2811 C CA . GLU A 1 385 ? -21.657 11.353 -40.625 1.00 17.06 385 GLU A CA 1
ATOM 2812 C C . GLU A 1 385 ? -21.044 12.422 -41.525 1.00 18.24 385 GLU A C 1
ATOM 2813 O O . GLU A 1 385 ? -20.256 12.082 -42.430 1.00 16.38 385 GLU A O 1
ATOM 2819 N N . ALA A 1 386 ? -21.428 13.698 -41.353 1.00 17.89 386 ALA A N 1
ATOM 2820 C CA . ALA A 1 386 ? -20.870 14.783 -42.185 1.00 16.07 386 ALA A CA 1
ATOM 2821 C C . ALA A 1 386 ? -19.349 14.793 -42.043 1.00 16.07 386 ALA A C 1
ATOM 2822 O O . ALA A 1 386 ? -18.674 14.899 -43.069 1.00 16.13 386 ALA A O 1
ATOM 2824 N N . TYR A 1 387 ? -18.842 14.765 -40.811 1.00 14.85 387 TYR A N 1
ATOM 2825 C CA . TYR A 1 387 ? -17.390 14.855 -40.534 1.00 15.77 387 TYR A CA 1
ATOM 2826 C C . TYR A 1 387 ? -16.694 13.537 -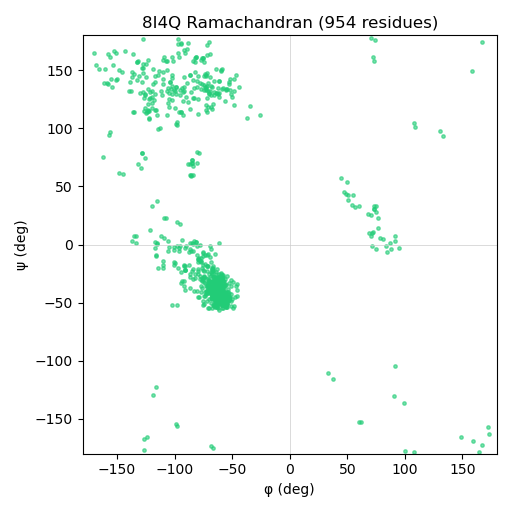40.877 1.00 16.54 387 TYR A C 1
ATOM 2827 O O . TYR A 1 387 ? -15.531 13.585 -41.324 1.00 17.90 387 TYR A O 1
ATOM 2836 N N . ASP A 1 388 ? -17.385 12.419 -40.712 1.00 17.64 388 ASP A N 1
ATOM 2837 C CA . ASP A 1 388 ? -16.915 11.089 -41.188 1.00 19.54 388 ASP A CA 1
ATOM 2838 C C . ASP A 1 388 ? -16.565 11.185 -42.666 1.00 20.62 388 ASP A C 1
ATOM 2839 O O . ASP A 1 388 ? -15.466 10.783 -43.036 1.00 20.43 388 ASP A O 1
ATOM 2844 N N . ALA A 1 389 ? -17.435 11.806 -43.467 1.00 19.61 389 ALA A N 1
ATOM 2845 C CA . ALA A 1 389 ? -17.238 11.949 -44.929 1.00 21.57 389 ALA A CA 1
ATOM 2846 C C . ALA A 1 389 ? -16.143 12.955 -45.251 1.00 22.78 389 ALA A C 1
ATOM 2847 O O . ALA A 1 389 ? -15.564 12.861 -46.356 1.00 22.10 389 ALA A O 1
ATOM 2849 N N . ASN A 1 390 ? -15.930 13.969 -44.413 1.00 19.80 390 ASN A N 1
ATOM 2850 C CA . ASN A 1 390 ? -14.947 15.043 -44.710 1.00 20.55 390 ASN A CA 1
ATOM 2851 C C . ASN A 1 390 ? -14.510 15.675 -43.386 1.00 21.80 390 ASN A C 1
ATOM 2852 O O . ASN A 1 390 ? -15.224 16.567 -42.867 1.00 21.19 390 ASN A O 1
ATOM 2857 N N . ALA A 1 391 ? -13.371 15.226 -42.843 1.00 20.07 391 ALA A N 1
ATOM 2858 C CA . ALA A 1 391 ? -12.787 15.760 -41.594 1.00 19.18 391 ALA A CA 1
ATOM 2859 C C . ALA A 1 391 ? -12.590 17.297 -41.659 1.00 19.71 391 ALA A C 1
ATOM 2860 O O . ALA A 1 391 ? -12.607 17.899 -40.618 1.00 17.90 391 ALA A O 1
ATOM 2862 N N . GLU A 1 392 ? -12.402 17.874 -42.836 1.00 20.03 392 GLU A N 1
ATOM 2863 C CA . GLU A 1 392 ? -12.081 19.311 -43.053 1.00 21.53 392 GLU A CA 1
ATOM 2864 C C . GLU A 1 392 ? -13.311 20.010 -43.674 1.00 19.21 392 GLU A C 1
ATOM 2865 O O . GLU A 1 392 ? -13.181 21.110 -44.227 1.00 19.27 392 GLU A O 1
ATOM 2871 N N . LEU A 1 393 ? -14.504 19.457 -43.496 1.00 18.10 393 LEU A N 1
ATOM 2872 C CA . LEU A 1 393 ? -15.744 20.078 -44.029 1.00 17.92 393 LEU A CA 1
ATOM 2873 C C . LEU A 1 393 ? -15.784 21.560 -43.611 1.00 17.23 393 LEU A C 1
ATOM 2874 O O . LEU A 1 393 ? -15.658 21.860 -42.408 1.00 16.01 393 LEU A O 1
ATOM 2879 N N . GLU A 1 394 ? -15.968 22.463 -44.557 1.00 17.25 394 GLU A N 1
ATOM 2880 C CA . GLU A 1 394 ? -15.861 23.923 -44.303 1.00 19.76 394 GLU A CA 1
ATOM 2881 C C . GLU A 1 394 ? -17.096 24.453 -43.554 1.00 17.57 394 GLU A C 1
ATOM 2882 O O . GLU A 1 394 ? -16.943 25.447 -42.827 1.00 18.32 394 GLU A O 1
ATOM 2888 N N . SER A 1 395 ? -18.268 23.851 -43.743 1.00 15.43 395 SER A N 1
ATOM 2889 C CA . SER A 1 395 ? -19.532 24.221 -43.063 1.00 15.64 395 SER A CA 1
ATOM 2890 C C . SER A 1 395 ? -20.435 22.998 -43.057 1.00 15.05 395 SER A C 1
ATOM 2891 O O . SER A 1 395 ? -20.444 22.312 -44.095 1.00 13.96 395 SER A O 1
ATOM 2894 N N . LEU A 1 396 ? -21.193 22.767 -41.978 1.00 14.02 396 LEU A N 1
ATOM 2895 C CA . LEU A 1 396 ? -22.203 21.689 -42.041 1.00 15.20 396 LEU A CA 1
ATOM 2896 C C . LEU A 1 396 ? -23.157 21.914 -43.224 1.00 15.28 396 LEU A C 1
ATOM 2897 O O . LEU A 1 396 ? -23.766 20.948 -43.697 1.00 13.80 396 LEU A O 1
ATOM 2902 N N . LEU A 1 397 ? -23.385 23.160 -43.615 1.00 14.35 397 LEU A N 1
ATOM 2903 C CA . LEU A 1 397 ? -24.292 23.486 -44.743 1.00 14.43 397 LEU A CA 1
ATOM 2904 C C . LEU A 1 397 ? -23.842 22.790 -46.049 1.00 16.02 397 LEU A C 1
ATOM 2905 O O . LEU A 1 397 ? -24.700 22.600 -46.925 1.00 15.60 397 LEU A O 1
ATOM 2910 N N . LEU A 1 398 ? -22.547 22.471 -46.190 1.00 15.26 398 LEU A N 1
ATOM 2911 C CA . LEU A 1 398 ? -21.971 21.913 -47.430 1.00 15.26 398 LEU A CA 1
ATOM 2912 C C . LEU A 1 398 ? -21.886 20.395 -47.367 1.00 15.84 398 LEU A C 1
ATOM 2913 O O . LEU A 1 398 ? -21.468 19.793 -48.354 1.00 17.20 398 LEU A O 1
ATOM 2918 N N . ASP A 1 399 ? -22.251 19.779 -46.269 1.00 15.13 399 ASP A N 1
ATOM 2919 C CA . ASP A 1 399 ? -22.339 18.308 -46.207 1.00 15.61 399 ASP A CA 1
ATOM 2920 C C . ASP A 1 399 ? -23.312 17.844 -47.289 1.00 17.56 399 ASP A C 1
ATOM 2921 O O . ASP A 1 399 ? -24.401 18.410 -47.434 1.00 15.31 399 ASP A O 1
ATOM 2926 N N . PRO A 1 400 ? -23.004 16.803 -48.087 1.00 16.13 400 PRO A N 1
ATOM 2927 C CA . PRO A 1 400 ? -23.967 16.406 -49.109 1.00 16.40 400 PRO A CA 1
ATOM 2928 C C . PRO A 1 400 ? -25.393 16.144 -48.628 1.00 14.79 400 PRO A C 1
ATOM 2929 O O . PRO A 1 400 ? -26.270 16.528 -49.317 1.00 14.96 400 PRO A O 1
ATOM 2933 N N . TYR A 1 401 ? -25.586 15.477 -47.488 1.00 13.96 401 TYR A N 1
ATOM 2934 C CA . TYR A 1 401 ? -26.939 15.160 -46.975 1.00 15.22 401 TYR A CA 1
ATOM 2935 C C . TYR A 1 401 ? -27.679 16.469 -46.658 1.00 14.74 401 TYR A C 1
ATOM 2936 O O . TYR A 1 401 ? -28.871 16.718 -47.044 1.00 14.28 401 TYR A O 1
ATOM 2945 N N . PHE A 1 402 ? -27.010 17.312 -45.897 1.00 14.44 402 PHE A N 1
ATOM 2946 C CA . PHE A 1 402 ? -27.598 18.597 -45.432 1.00 15.13 402 PHE A CA 1
ATOM 2947 C C . PHE A 1 402 ? -27.815 19.552 -46.601 1.00 16.29 402 PHE A C 1
ATOM 2948 O O . PHE A 1 402 ? -28.828 20.262 -46.599 1.00 16.15 402 PHE A O 1
ATOM 2956 N N . LYS A 1 403 ? -26.889 19.600 -47.558 1.00 17.77 403 LYS A N 1
ATOM 2957 C CA . LYS A 1 403 ? -27.057 20.486 -48.741 1.00 18.48 403 LYS A CA 1
ATOM 2958 C C . LYS A 1 403 ? -28.259 19.994 -49.544 1.00 18.25 403 LYS A C 1
ATOM 2959 O O . LYS A 1 403 ? -28.989 20.808 -50.093 1.00 16.67 403 LYS A O 1
ATOM 2965 N N . SER A 1 404 ? -28.433 18.676 -49.656 1.00 18.91 404 SER A N 1
ATOM 2966 C CA . SER A 1 404 ? -29.604 18.091 -50.329 1.00 19.68 404 SER A CA 1
ATOM 2967 C C . SER A 1 404 ? -30.873 18.503 -49.553 1.00 19.63 404 SER A C 1
ATOM 2968 O O . SER A 1 404 ? -31.887 18.925 -50.182 1.00 16.87 404 SER A O 1
ATOM 2971 N N . GLU A 1 405 ? -30.854 18.412 -48.229 1.00 17.56 405 GLU A N 1
ATOM 2972 C CA . GLU A 1 405 ? -32.009 18.846 -47.406 1.00 18.15 405 GLU A CA 1
ATOM 2973 C C . GLU A 1 405 ? -32.291 20.334 -47.682 1.00 16.50 405 GLU A C 1
ATOM 2974 O O . GLU A 1 405 ? -33.462 20.674 -47.901 1.00 15.29 405 GLU A O 1
ATOM 2980 N N . LEU A 1 406 ? -31.259 21.179 -47.680 1.00 16.82 406 LEU A N 1
ATOM 2981 C CA . LEU A 1 406 ? -31.453 22.630 -47.927 1.00 17.14 406 LEU A CA 1
ATOM 2982 C C . LEU A 1 406 ? -32.167 22.870 -49.264 1.00 18.17 406 LEU A C 1
ATOM 2983 O O . LEU A 1 406 ? -32.972 23.806 -49.306 1.00 16.42 406 LEU A O 1
ATOM 2988 N N . GLY A 1 407 ? -31.953 22.051 -50.304 1.00 18.49 407 GLY A N 1
ATOM 2989 C CA . GLY A 1 407 ? -32.664 22.199 -51.596 1.00 15.73 407 GLY A CA 1
ATOM 2990 C C . GLY A 1 407 ? -34.177 22.123 -51.427 1.00 16.64 407 GLY A C 1
ATOM 2991 O O . GLY A 1 407 ? -34.846 22.811 -52.178 1.00 18.36 407 GLY A O 1
ATOM 2992 N N . ASP A 1 408 ? -34.683 21.368 -50.454 1.00 16.09 408 ASP A N 1
ATOM 2993 C CA . ASP A 1 408 ? -36.121 21.144 -50.139 1.00 18.05 408 ASP A CA 1
ATOM 2994 C C . ASP A 1 408 ? -36.627 22.158 -49.101 1.00 15.70 408 ASP A C 1
ATOM 2995 O O . ASP A 1 408 ? -37.795 22.223 -48.935 1.00 16.21 408 ASP A O 1
ATOM 3000 N N . LEU A 1 409 ? -35.746 22.824 -48.354 1.00 14.02 409 LEU A N 1
ATOM 3001 C CA . LEU A 1 409 ? -36.122 23.754 -47.240 1.00 14.86 409 LEU A CA 1
ATOM 3002 C C . LEU A 1 409 ? -36.194 25.217 -47.742 1.00 12.57 409 LEU A C 1
ATOM 3003 O O . LEU A 1 409 ? -37.002 25.991 -47.196 1.00 12.54 409 LEU A O 1
ATOM 3008 N N . ILE A 1 410 ? -35.351 25.593 -48.704 1.00 13.88 410 ILE A N 1
ATOM 3009 C CA . ILE A 1 410 ? -35.043 27.013 -49.046 1.00 13.44 410 ILE A CA 1
ATOM 3010 C C . ILE A 1 410 ? -36.300 27.736 -49.517 1.00 15.35 410 ILE A C 1
ATOM 3011 O O . ILE A 1 410 ? -36.500 28.909 -49.071 1.00 13.89 410 ILE A O 1
ATOM 3016 N N . ASP A 1 411 ? -37.148 27.123 -50.358 1.00 15.90 411 ASP A N 1
ATOM 3017 C CA . ASP A 1 411 ? -38.339 27.891 -50.832 1.00 16.51 411 ASP A CA 1
ATOM 3018 C C . ASP A 1 411 ? -39.235 28.175 -49.625 1.00 15.08 411 ASP A C 1
ATOM 3019 O O . ASP A 1 411 ? -39.729 29.308 -49.516 1.00 15.22 411 ASP A O 1
ATOM 3024 N N . SER A 1 412 ? -39.507 27.184 -48.784 1.00 14.03 412 SER A N 1
ATOM 3025 C CA . SER A 1 412 ? -40.290 27.330 -47.528 1.00 14.00 412 SER A CA 1
ATOM 3026 C C . SER A 1 412 ? -39.713 28.449 -46.655 1.00 13.81 412 SER A C 1
ATOM 3027 O O . SER A 1 412 ? -40.476 29.253 -46.096 1.00 12.25 412 SER A O 1
ATOM 3030 N N . TRP A 1 413 ? -38.403 28.439 -46.480 1.00 12.36 413 TRP A N 1
ATOM 3031 C CA . TRP A 1 413 ? -37.692 29.330 -45.550 1.00 12.85 413 TRP A CA 1
ATOM 3032 C C . TRP A 1 413 ? -37.912 30.762 -46.014 1.00 12.46 413 TRP A C 1
ATOM 3033 O O . TRP A 1 413 ? -38.255 31.596 -45.167 1.00 13.30 413 TRP A O 1
ATOM 3044 N N . ARG A 1 414 ? -37.759 31.028 -47.319 1.00 12.48 414 ARG A N 1
ATOM 3045 C CA . ARG A 1 414 ? -37.981 32.404 -47.864 1.00 12.65 414 ARG A CA 1
ATOM 3046 C C . ARG A 1 414 ? -39.448 32.799 -47.631 1.00 12.24 414 ARG A C 1
ATOM 3047 O O . ARG A 1 414 ? -39.715 33.929 -47.191 1.00 12.10 414 ARG A O 1
ATOM 3055 N N . ARG A 1 415 ? -40.391 31.915 -47.904 1.00 12.88 415 ARG A N 1
ATOM 3056 C CA . ARG A 1 415 ? -41.831 32.214 -47.676 1.00 13.88 415 ARG A CA 1
ATOM 3057 C C . ARG A 1 415 ? -42.074 32.580 -46.214 1.00 13.11 415 ARG A C 1
ATOM 3058 O O . ARG A 1 415 ? -42.878 33.462 -45.962 1.00 12.81 415 ARG A O 1
ATOM 3066 N N . VAL A 1 416 ? -41.462 31.867 -45.274 1.00 13.00 416 VAL A N 1
ATOM 3067 C CA . VAL A 1 416 ? -41.728 32.142 -43.843 1.00 13.02 416 VAL A CA 1
ATOM 3068 C C . VAL A 1 416 ? -41.209 33.541 -43.463 1.00 13.10 416 VAL A C 1
ATOM 3069 O O . VAL A 1 416 ? -41.959 34.285 -42.787 1.00 12.02 416 VAL A O 1
ATOM 3073 N N . ILE A 1 417 ? -40.003 33.909 -43.884 1.00 13.20 417 ILE A N 1
ATOM 3074 C CA . ILE A 1 417 ? -39.462 35.267 -43.573 1.00 14.83 417 ILE A CA 1
ATOM 3075 C C . ILE A 1 417 ? -40.387 36.324 -44.208 1.00 13.35 417 ILE A C 1
ATOM 3076 O O . ILE A 1 417 ? -40.816 37.254 -43.495 1.00 12.99 417 ILE A O 1
ATOM 3081 N N . VAL A 1 418 ? -40.806 36.116 -45.460 1.00 12.93 418 VAL A N 1
ATOM 3082 C CA . VAL A 1 418 ? -41.705 37.076 -46.167 1.00 12.84 418 VAL A CA 1
ATOM 3083 C C . VAL A 1 418 ? -42.999 37.202 -45.364 1.00 13.00 418 VAL A C 1
ATOM 3084 O O . VAL A 1 418 ? -43.428 38.327 -45.025 1.00 12.89 418 VAL A O 1
ATOM 3088 N N . THR A 1 419 ? -43.612 36.086 -45.031 1.00 13.02 419 THR A N 1
ATOM 3089 C CA . THR A 1 419 ? -44.967 36.070 -44.423 1.00 13.15 419 THR A CA 1
ATOM 3090 C C . THR A 1 419 ? -44.922 36.652 -43.006 1.00 14.59 419 THR A C 1
ATOM 3091 O O . THR A 1 419 ? -45.847 37.430 -42.646 1.00 14.04 419 THR A O 1
ATOM 3095 N N . ALA A 1 420 ? -43.943 36.240 -42.195 1.00 13.94 420 ALA A N 1
ATOM 3096 C CA . ALA A 1 420 ? -43.800 36.756 -40.826 1.00 14.59 420 ALA A CA 1
ATOM 3097 C C . ALA A 1 420 ? -43.659 38.274 -40.908 1.00 13.98 420 ALA A C 1
ATOM 3098 O O . ALA A 1 420 ? -44.288 38.978 -40.073 1.00 12.48 420 ALA A O 1
ATOM 3100 N N . THR A 1 421 ? -42.829 38.760 -41.831 1.00 13.10 421 THR A N 1
ATOM 3101 C CA . THR A 1 421 ? -42.580 40.202 -42.029 1.00 12.55 421 THR A CA 1
ATOM 3102 C C . THR A 1 421 ? -43.930 40.906 -42.354 1.00 12.81 421 THR A C 1
ATOM 3103 O O . THR A 1 421 ? -44.234 41.956 -41.728 1.00 13.30 421 THR A O 1
ATOM 3107 N N . GLN A 1 422 ? -44.711 40.372 -43.295 1.00 12.38 422 GLN A N 1
ATOM 3108 C CA . GLN A 1 422 ? -45.977 40.992 -43.768 1.00 14.25 422 GLN A CA 1
ATOM 3109 C C . GLN A 1 422 ? -47.017 40.960 -42.639 1.00 13.12 422 GLN A C 1
ATOM 3110 O O . GLN A 1 422 ? -47.950 41.759 -42.659 1.00 15.97 422 GLN A O 1
ATOM 3116 N N . LEU A 1 423 ? -46.869 40.080 -41.650 1.00 13.81 423 LEU A N 1
ATOM 3117 C CA . LEU A 1 423 ? -47.843 39.935 -40.516 1.00 13.42 423 LEU A CA 1
ATOM 3118 C C . LEU A 1 423 ? -47.315 40.653 -39.269 1.00 13.55 423 LEU A C 1
ATOM 3119 O O . LEU A 1 423 ? -48.004 40.670 -38.223 1.00 14.20 423 LEU A O 1
ATOM 3124 N N . GLY A 1 424 ? -46.085 41.189 -39.309 1.00 14.23 424 GLY A N 1
ATOM 3125 C CA . GLY A 1 424 ? -45.507 41.952 -38.184 1.00 13.78 424 GLY A CA 1
ATOM 3126 C C . GLY A 1 424 ? -45.113 41.065 -37.014 1.00 14.78 424 GLY A C 1
ATOM 3127 O O . GLY A 1 424 ? -45.122 41.534 -35.854 1.00 13.93 424 GLY A O 1
ATOM 3128 N N . LEU A 1 425 ? -44.728 39.825 -37.309 1.00 15.07 425 LEU A N 1
ATOM 3129 C CA . LEU A 1 425 ? -44.326 38.831 -36.293 1.00 14.46 425 LEU A CA 1
ATOM 3130 C C . LEU A 1 425 ? -42.802 38.762 -36.227 1.00 12.98 425 LEU A C 1
ATOM 3131 O O . LEU A 1 425 ? -42.153 38.581 -37.242 1.00 12.30 425 LEU A O 1
ATOM 3136 N N . PRO A 1 426 ? -42.211 38.813 -35.023 1.00 12.01 426 PRO A N 1
ATOM 3137 C CA . PRO A 1 426 ? -40.753 38.654 -34.886 1.00 12.29 426 PRO A CA 1
ATOM 3138 C C . PRO A 1 426 ? -40.257 37.210 -35.073 1.00 13.22 426 PRO A C 1
ATOM 3139 O O . PRO A 1 426 ? -40.863 36.290 -34.558 1.00 13.29 426 PRO A O 1
ATOM 3143 N N . ILE A 1 427 ? -39.141 37.087 -35.803 1.00 13.17 427 ILE A N 1
ATOM 3144 C CA . ILE A 1 427 ? -38.496 35.807 -36.141 1.00 13.30 427 ILE A CA 1
ATOM 3145 C C . ILE A 1 427 ? -36.981 36.036 -36.159 1.00 12.68 427 ILE A C 1
ATOM 3146 O O . ILE A 1 427 ? -36.339 35.860 -37.172 1.00 12.43 427 ILE A O 1
ATOM 3151 N N . PRO A 1 428 ? -36.339 36.443 -35.056 1.00 12.61 428 PRO A N 1
ATOM 3152 C CA . PRO A 1 428 ? -34.932 36.856 -35.146 1.00 12.45 428 PRO A CA 1
ATOM 3153 C C . PRO A 1 428 ? -33.946 35.790 -35.621 1.00 12.59 428 PRO A C 1
ATOM 3154 O O . PRO A 1 428 ? -33.094 36.059 -36.489 1.00 13.02 428 PRO A O 1
ATOM 3158 N N . VAL A 1 429 ? -34.058 34.561 -35.123 1.00 11.91 429 VAL A N 1
ATOM 3159 C CA . VAL A 1 429 ? -33.150 33.509 -35.627 1.00 13.53 429 VAL A CA 1
ATOM 3160 C C . VAL A 1 429 ? -33.520 33.057 -37.046 1.00 12.38 429 VAL A C 1
ATOM 3161 O O . VAL A 1 429 ? -32.587 32.848 -37.855 1.00 13.44 429 VAL A O 1
ATOM 3165 N N . PHE A 1 430 ? -34.797 32.903 -37.378 1.00 12.14 430 PHE A N 1
ATOM 3166 C CA . PHE A 1 430 ? -35.192 32.508 -38.742 1.00 12.45 430 PHE A CA 1
ATOM 3167 C C . PHE A 1 430 ? -34.635 33.535 -39.753 1.00 12.00 430 PHE A C 1
ATOM 3168 O O . PHE A 1 430 ? -33.974 33.149 -40.749 1.00 11.95 430 PHE A O 1
ATOM 3176 N N . ALA A 1 431 ? -34.835 34.835 -39.524 1.00 11.42 431 ALA A N 1
ATOM 3177 C CA . ALA A 1 431 ? -34.424 35.890 -40.483 1.00 12.51 431 ALA A CA 1
ATOM 3178 C C . ALA A 1 431 ? -32.910 36.073 -40.483 1.00 12.77 431 ALA A C 1
ATOM 3179 O O . ALA A 1 431 ? -32.291 36.149 -41.596 1.00 14.33 431 ALA A O 1
ATOM 3181 N N . SER A 1 432 ? -32.262 36.116 -39.322 1.00 12.12 432 SER A N 1
ATOM 3182 C CA . SER A 1 432 ? -30.798 36.290 -39.297 1.00 12.45 432 SER A CA 1
ATOM 3183 C C . SER A 1 432 ? -30.088 35.086 -39.944 1.00 12.95 432 SER A C 1
ATOM 3184 O O . SER A 1 432 ? -29.067 35.292 -40.626 1.00 12.42 432 SER A O 1
ATOM 3187 N N . SER A 1 433 ? -30.620 33.873 -39.770 1.00 12.88 433 SER A N 1
ATOM 3188 C CA . SER A 1 433 ? -30.066 32.644 -40.357 1.00 12.87 433 SER A CA 1
ATOM 3189 C C . SER A 1 433 ? -30.145 32.718 -41.876 1.00 13.13 433 SER A C 1
ATOM 3190 O O . SER A 1 433 ? -29.192 32.320 -42.541 1.00 12.20 433 SER A O 1
ATOM 3193 N N . LEU A 1 434 ? -31.223 33.269 -42.411 1.00 11.68 434 LEU A N 1
ATOM 3194 C CA . LEU A 1 434 ? -31.348 33.396 -43.879 1.00 12.34 434 LEU A CA 1
ATOM 3195 C C . LEU A 1 434 ? -30.415 34.490 -44.399 1.00 12.65 434 LEU A C 1
ATOM 3196 O O . LEU A 1 434 ? -29.799 34.277 -45.478 1.00 12.77 434 LEU A O 1
ATOM 3201 N N . SER A 1 435 ? -30.265 35.632 -43.718 1.00 12.95 435 SER A N 1
ATOM 3202 C CA . SER A 1 435 ? -29.248 36.611 -44.148 1.00 12.92 435 SER A CA 1
ATOM 3203 C C . SER A 1 435 ? -27.858 35.987 -44.106 1.00 12.30 435 SER A C 1
ATOM 3204 O O . SER A 1 435 ? -27.074 36.281 -45.011 1.00 13.16 435 SER A O 1
ATOM 3207 N N . TYR A 1 436 ? -27.496 35.256 -43.061 1.00 12.21 436 TYR A N 1
ATOM 3208 C CA . TYR A 1 436 ? -26.172 34.566 -42.996 1.00 13.98 436 TYR A CA 1
ATOM 3209 C C . TYR A 1 436 ? -25.970 33.656 -44.242 1.00 13.84 436 TYR A C 1
ATOM 3210 O O . TYR A 1 436 ? -24.937 33.644 -44.884 1.00 15.27 436 TYR A O 1
ATOM 3219 N N . TYR A 1 437 ? -26.953 32.824 -44.519 1.00 13.97 437 TYR A N 1
ATOM 3220 C CA . TYR A 1 437 ? -26.983 31.853 -45.644 1.00 14.40 437 TYR A CA 1
ATOM 3221 C C . TYR A 1 437 ? -26.762 32.613 -46.951 1.00 14.03 437 TYR A C 1
ATOM 3222 O O . TYR A 1 437 ? -25.907 32.270 -47.741 1.00 16.53 437 TYR A O 1
ATOM 3231 N N . ASP A 1 438 ? -27.556 33.659 -47.154 1.00 14.85 438 ASP A N 1
ATOM 3232 C CA . ASP A 1 438 ? -27.457 34.495 -48.378 1.00 13.59 438 ASP A CA 1
ATOM 3233 C C . ASP A 1 438 ? -26.129 35.242 -48.415 1.00 13.73 438 ASP A C 1
ATOM 3234 O O . ASP A 1 438 ? -25.717 35.610 -49.558 1.00 16.72 438 ASP A O 1
ATOM 3239 N N . SER A 1 439 ? -25.473 35.453 -47.282 1.00 12.37 439 SER A N 1
ATOM 3240 C CA . SER A 1 439 ? -24.116 36.062 -47.193 1.00 14.20 439 SER A CA 1
ATOM 3241 C C . SER A 1 439 ? -23.056 35.054 -47.650 1.00 15.21 439 SER A C 1
ATOM 3242 O O . SER A 1 439 ? -22.155 35.445 -48.401 1.00 15.77 439 SER A O 1
ATOM 3245 N N . LEU A 1 440 ? -23.123 33.786 -47.223 1.00 16.67 440 LEU A N 1
ATOM 3246 C CA . LEU A 1 440 ? -22.215 32.731 -47.767 1.00 16.81 440 LEU A CA 1
ATOM 3247 C C . LEU A 1 440 ? -22.428 32.537 -49.267 1.00 18.36 440 LEU A C 1
ATOM 3248 O O . LEU A 1 440 ? -21.443 32.218 -49.953 1.00 19.73 440 LEU A O 1
ATOM 3253 N N . ARG A 1 441 ? -23.660 32.708 -49.777 1.00 20.57 441 ARG A N 1
ATOM 3254 C CA . ARG A 1 441 ? -23.966 32.554 -51.219 1.00 21.36 441 ARG A CA 1
ATOM 3255 C C . ARG A 1 441 ? -23.343 33.707 -52.024 1.00 22.09 441 ARG A C 1
ATOM 3256 O O . ARG A 1 441 ? -23.023 33.484 -53.209 1.00 19.17 441 ARG A O 1
ATOM 3264 N N . ALA A 1 442 ? -23.205 34.898 -51.437 1.00 17.10 442 ALA A N 1
ATOM 3265 C CA . ALA A 1 442 ? -22.773 36.119 -52.145 1.00 16.15 442 ALA A CA 1
ATOM 3266 C C . ALA A 1 442 ? -21.350 35.942 -52.706 1.00 18.32 442 ALA A C 1
ATOM 3267 O O . ALA A 1 442 ? -20.452 35.453 -51.987 1.00 18.22 442 ALA A O 1
ATOM 3269 N N . GLU A 1 443 ? -21.181 36.348 -53.966 1.00 19.47 443 GLU A N 1
ATOM 3270 C CA . GLU A 1 443 ? -19.862 36.490 -54.612 1.00 20.55 443 GLU A CA 1
ATOM 3271 C C . GLU A 1 443 ? -19.133 37.621 -53.914 1.00 17.54 443 GLU A C 1
ATOM 3272 O O . GLU A 1 443 ? -18.002 37.406 -53.466 1.00 18.86 443 GLU A O 1
ATOM 3278 N N . ARG A 1 444 ? -19.763 38.786 -53.801 1.00 15.96 444 ARG A N 1
ATOM 3279 C CA . ARG A 1 444 ? -19.120 40.009 -53.265 1.00 17.75 444 ARG A CA 1
ATOM 3280 C C . ARG A 1 444 ? -19.975 40.560 -52.122 1.00 19.63 444 ARG A C 1
ATOM 3281 O O . ARG A 1 444 ? -21.161 40.683 -52.320 1.00 17.24 444 ARG A O 1
ATOM 3289 N N . LEU A 1 445 ? -19.353 40.835 -50.977 1.00 17.49 445 LEU A N 1
ATOM 3290 C CA . LEU A 1 445 ? -20.049 41.405 -49.810 1.00 16.39 445 LEU A CA 1
ATOM 3291 C C . LEU A 1 445 ? -19.634 42.850 -49.648 1.00 17.13 445 LEU A C 1
ATOM 3292 O O . LEU A 1 445 ? -18.558 43.277 -50.090 1.00 20.58 445 LEU A O 1
ATOM 3297 N N . PRO A 1 446 ? -20.473 43.618 -48.954 1.00 16.99 446 PRO A N 1
ATOM 3298 C CA . PRO A 1 446 ? -20.216 45.034 -48.699 1.00 16.92 446 PRO A CA 1
ATOM 3299 C C . PRO A 1 446 ? -19.000 45.340 -47.828 1.00 16.85 446 PRO A C 1
ATOM 3300 O O . PRO A 1 446 ? -18.671 46.493 -47.620 1.00 17.86 446 PRO A O 1
ATOM 3304 N N . ALA A 1 447 ? -18.409 44.299 -47.261 1.00 16.20 447 ALA A N 1
ATOM 3305 C CA . ALA A 1 447 ? -17.079 44.374 -46.633 1.00 17.00 447 ALA A CA 1
ATOM 3306 C C . ALA A 1 447 ? -16.093 45.130 -47.534 1.00 15.90 447 ALA A C 1
ATOM 3307 O O . ALA A 1 447 ? -15.205 45.782 -46.982 1.00 15.09 447 ALA A O 1
ATOM 3309 N N . ALA A 1 448 ? -16.190 45.037 -48.849 1.00 17.02 448 ALA A N 1
ATOM 3310 C CA . ALA A 1 448 ? -15.331 45.840 -49.773 1.00 19.09 448 ALA A CA 1
ATOM 3311 C C . ALA A 1 448 ? -15.567 47.338 -49.543 1.00 18.65 448 ALA A C 1
ATOM 3312 O O . ALA A 1 448 ? -14.593 48.084 -49.462 1.00 17.70 448 ALA A O 1
ATOM 3314 N N . LEU A 1 449 ? -16.825 47.755 -49.409 1.00 18.41 449 LEU A N 1
ATOM 3315 C CA . LEU A 1 449 ? -17.140 49.176 -49.135 1.00 17.23 449 LEU A CA 1
ATOM 3316 C C . LEU A 1 449 ? -16.600 49.593 -47.765 1.00 17.72 449 LEU A C 1
ATOM 3317 O O . LEU A 1 449 ? -16.040 50.688 -47.686 1.00 16.18 449 LEU A O 1
ATOM 3322 N N . ILE A 1 450 ? -16.776 48.761 -46.725 1.00 17.88 450 ILE A N 1
ATOM 3323 C CA . ILE A 1 450 ? -16.191 49.006 -45.378 1.00 19.43 450 ILE A CA 1
ATOM 3324 C C . ILE A 1 450 ? -14.666 49.207 -45.478 1.00 19.28 450 ILE A C 1
ATOM 3325 O O . ILE A 1 450 ? -14.158 50.213 -44.950 1.00 16.53 450 ILE A O 1
ATOM 3330 N N . GLN A 1 451 ? -13.954 48.349 -46.201 1.00 18.56 451 GLN A N 1
ATOM 3331 C CA . GLN A 1 451 ? -12.480 48.539 -46.423 1.00 18.94 451 GLN A CA 1
ATOM 3332 C C . GLN A 1 451 ? -12.201 49.920 -47.048 1.00 17.91 451 GLN A C 1
ATOM 3333 O O . GLN A 1 451 ? -11.269 50.632 -46.575 1.00 17.04 451 GLN A O 1
ATOM 3339 N N . GLY A 1 452 ? -12.981 50.332 -48.041 1.00 16.90 452 GLY A N 1
ATOM 3340 C CA . GLY A 1 452 ? -12.855 51.673 -48.655 1.00 18.35 452 GLY A CA 1
ATOM 3341 C C . GLY A 1 452 ? -13.123 52.820 -47.699 1.00 18.91 452 GLY A C 1
ATOM 3342 O O . GLY A 1 452 ? -12.301 53.752 -47.642 1.00 19.16 452 GLY A O 1
ATOM 3343 N N . GLN A 1 453 ? -14.246 52.798 -46.975 1.00 17.24 453 GLN A N 1
ATOM 3344 C CA . GLN A 1 453 ? -14.552 53.772 -45.896 1.00 17.16 453 GLN A CA 1
ATOM 3345 C C . GLN A 1 453 ? -13.377 53.885 -44.904 1.00 17.24 453 GLN A C 1
ATOM 3346 O O . GLN A 1 453 ? -12.998 55.008 -44.530 1.00 18.98 453 GLN A O 1
ATOM 3352 N N . ARG A 1 454 ? -12.856 52.767 -44.423 1.00 18.55 454 ARG A N 1
ATOM 3353 C CA . ARG A 1 454 ? -11.844 52.749 -43.342 1.00 19.61 454 ARG A CA 1
ATOM 3354 C C . ARG A 1 454 ? -10.550 53.315 -43.940 1.00 20.01 454 ARG A C 1
ATOM 3355 O O . ARG A 1 454 ? -9.797 53.967 -43.224 1.00 21.28 454 ARG A O 1
ATOM 3363 N N . ASP A 1 455 ? -10.308 53.100 -45.232 1.00 19.76 455 ASP A N 1
ATOM 3364 C CA . ASP A 1 455 ? -9.098 53.678 -45.873 1.00 21.44 455 ASP A CA 1
ATOM 3365 C C . ASP A 1 455 ? -9.282 55.193 -45.992 1.00 23.09 455 ASP A C 1
ATOM 3366 O O . ASP A 1 455 ? -8.296 55.947 -45.777 1.00 23.10 455 ASP A O 1
ATOM 3371 N N . PHE A 1 456 ? -10.490 55.646 -46.324 1.00 19.97 456 PHE A N 1
ATOM 3372 C CA . PHE A 1 456 ? -10.805 57.079 -46.472 1.00 20.71 456 PHE A CA 1
ATOM 3373 C C . PHE A 1 456 ? -10.578 57.759 -45.131 1.00 22.17 456 PHE A C 1
ATOM 3374 O O . PHE A 1 456 ? -9.842 58.750 -45.149 1.00 23.01 456 PHE A O 1
ATOM 3382 N N . PHE A 1 457 ? -11.230 57.317 -44.033 1.00 21.68 457 PHE A N 1
ATOM 3383 C CA . PHE A 1 457 ? -11.245 58.101 -42.767 1.00 21.90 457 PHE A CA 1
ATOM 3384 C C . PHE A 1 457 ? -9.965 57.850 -41.957 1.00 25.49 457 PHE A C 1
ATOM 3385 O O . PHE A 1 457 ? -9.585 58.784 -41.229 1.00 26.12 457 PHE A O 1
ATOM 3393 N N . GLY A 1 458 ? -9.287 56.709 -42.106 1.00 26.67 458 GLY A N 1
ATOM 3394 C CA . GLY A 1 458 ? -8.174 56.328 -41.203 1.00 30.31 458 GLY A CA 1
ATOM 3395 C C . GLY A 1 458 ? -6.947 55.791 -41.929 1.00 29.08 458 GLY A C 1
ATOM 3396 O O . GLY A 1 458 ? -6.042 55.239 -41.258 1.00 27.67 458 GLY A O 1
ATOM 3397 N N . ALA A 1 459 ? -6.926 55.852 -43.255 1.00 29.44 459 ALA A N 1
ATOM 3398 C CA . ALA A 1 459 ? -5.782 55.355 -44.047 1.00 31.51 459 ALA A CA 1
ATOM 3399 C C . ALA A 1 459 ? -5.473 53.898 -43.677 1.00 28.85 459 ALA A C 1
ATOM 3400 O O . ALA A 1 459 ? -4.292 53.527 -43.767 1.00 27.58 459 ALA A O 1
ATOM 3402 N N . HIS A 1 460 ? -6.482 53.073 -43.339 1.00 25.56 460 HIS A N 1
ATOM 3403 C CA . HIS A 1 460 ? -6.308 51.697 -42.792 1.00 25.42 460 HIS A CA 1
ATOM 3404 C C . HIS A 1 460 ? -5.808 50.700 -43.839 1.00 22.94 460 HIS A C 1
ATOM 3405 O O . HIS A 1 460 ? -5.498 49.570 -43.458 1.00 23.07 460 HIS A O 1
ATOM 3412 N N . THR A 1 461 ? -5.769 51.086 -45.108 1.00 22.68 461 THR A N 1
ATOM 3413 C CA . THR A 1 461 ? -5.242 50.295 -46.250 1.00 25.63 461 THR A CA 1
ATOM 3414 C C . THR A 1 461 ? -6.176 49.147 -46.605 1.00 25.37 461 THR A C 1
ATOM 3415 O O . THR A 1 461 ? -7.032 48.774 -45.791 1.00 24.24 461 THR A O 1
ATOM 3419 N N . TYR A 1 462 ? -6.027 48.620 -47.813 1.00 23.41 462 TYR A N 1
ATOM 3420 C CA . TYR A 1 462 ? -6.820 47.465 -48.289 1.00 23.29 462 TYR A CA 1
ATOM 3421 C C . TYR A 1 462 ? -5.952 46.563 -49.152 1.00 24.61 462 TYR A C 1
ATOM 3422 O O . TYR A 1 462 ? -4.906 47.024 -49.611 1.00 27.13 462 TYR A O 1
ATOM 3431 N N . LYS A 1 463 ? -6.446 45.354 -49.424 1.00 23.95 463 LYS A N 1
ATOM 3432 C CA . LYS A 1 463 ? -5.849 44.366 -50.335 1.00 24.69 463 LYS A CA 1
ATOM 3433 C C . LYS A 1 463 ? -6.610 44.424 -51.650 1.00 22.96 463 LYS A C 1
ATOM 3434 O O . LYS A 1 463 ? -7.762 44.903 -51.673 1.00 21.07 463 LYS A O 1
ATOM 3440 N N . ARG A 1 464 ? -5.977 43.971 -52.726 1.00 23.12 464 ARG A N 1
ATOM 3441 C CA . ARG A 1 464 ? -6.539 44.002 -54.101 1.00 23.43 464 ARG A CA 1
ATOM 3442 C C . ARG A 1 464 ? -6.742 42.560 -54.537 1.00 22.05 464 ARG A C 1
ATOM 3443 O O . ARG A 1 464 ? -5.957 41.722 -54.112 1.00 23.18 464 ARG A O 1
ATOM 3451 N N . ILE A 1 465 ? -7.772 42.288 -55.326 1.00 20.47 465 ILE A N 1
ATOM 3452 C CA . ILE A 1 465 ? -8.070 40.918 -55.828 1.00 24.76 465 ILE A CA 1
ATOM 3453 C C . ILE A 1 465 ? -7.029 40.511 -56.881 1.00 28.62 465 ILE A C 1
ATOM 3454 O O . ILE A 1 465 ? -6.943 39.310 -57.163 1.00 27.74 465 ILE A O 1
ATOM 3459 N N . ASP A 1 466 ? -6.301 41.468 -57.458 1.00 30.13 466 ASP A N 1
ATOM 3460 C CA . ASP A 1 466 ? -5.542 41.238 -58.720 1.00 33.84 466 ASP A CA 1
ATOM 3461 C C . ASP A 1 466 ? -4.035 41.393 -58.505 1.00 34.73 466 ASP A C 1
ATOM 3462 O O . ASP A 1 466 ? -3.307 41.258 -59.498 1.00 35.95 466 ASP A O 1
ATOM 3467 N N . LYS A 1 467 ? -3.552 41.651 -57.291 1.00 32.93 467 LYS A N 1
ATOM 3468 C CA . LYS A 1 467 ? -2.087 41.637 -57.024 1.00 36.38 467 LYS A CA 1
ATOM 3469 C C . LYS A 1 467 ? -1.826 41.709 -55.531 1.00 39.40 467 LYS A C 1
ATOM 3470 O O . LYS A 1 467 ? -2.735 42.098 -54.778 1.00 35.00 467 LYS A O 1
ATOM 3476 N N . ASP A 1 468 ? -0.598 41.392 -55.137 1.00 41.75 468 ASP A N 1
ATOM 3477 C CA . ASP A 1 468 ? -0.236 41.151 -53.723 1.00 40.67 468 ASP A CA 1
ATOM 3478 C C . ASP A 1 468 ? 0.064 42.475 -53.031 1.00 35.31 468 ASP A C 1
ATOM 3479 O O . ASP A 1 468 ? 0.406 43.462 -53.719 1.00 32.21 468 ASP A O 1
ATOM 3484 N N . GLY A 1 469 ? -0.058 42.460 -51.706 1.00 31.90 469 GLY A N 1
ATOM 3485 C CA . GLY A 1 469 ? 0.324 43.555 -50.797 1.00 33.45 469 GLY A CA 1
ATOM 3486 C C . GLY A 1 469 ? -0.865 44.394 -50.350 1.00 33.09 469 GLY A C 1
ATOM 3487 O O . GLY A 1 469 ? -2.009 44.098 -50.730 1.00 28.78 469 GLY A O 1
ATOM 3488 N N . SER A 1 470 ? -0.571 45.425 -49.569 1.00 31.69 470 SER A N 1
ATOM 3489 C CA . SER A 1 470 ? -1.543 46.421 -49.068 1.00 32.60 470 SER A CA 1
ATOM 3490 C C . SER A 1 470 ? -1.425 47.710 -49.877 1.00 32.93 470 SER A C 1
ATOM 3491 O O . SER A 1 470 ? -0.292 48.049 -50.330 1.00 28.76 470 SER A O 1
ATOM 3494 N N . PHE A 1 471 ? -2.554 48.387 -50.073 1.00 27.47 471 PHE A N 1
ATOM 3495 C CA . PHE A 1 471 ? -2.650 49.659 -50.836 1.00 26.55 471 PHE A CA 1
ATOM 3496 C C . PHE A 1 471 ? -3.439 50.720 -50.067 1.00 26.88 471 PHE A C 1
ATOM 3497 O O . PHE A 1 471 ? -4.279 50.381 -49.181 1.00 23.72 471 PHE A O 1
ATOM 3505 N N . HIS A 1 472 ? -3.197 51.981 -50.434 1.00 23.32 472 HIS A N 1
ATOM 3506 C CA . HIS A 1 472 ? -3.816 53.188 -49.828 1.00 26.68 472 HIS A CA 1
ATOM 3507 C C . HIS A 1 472 ? -4.131 54.163 -50.949 1.00 28.61 472 HIS A C 1
ATOM 3508 O O . HIS A 1 472 ? -3.286 54.355 -51.872 1.00 26.73 472 HIS A O 1
ATOM 3515 N N . THR A 1 473 ? -5.343 54.705 -50.950 1.00 24.93 473 THR A N 1
ATOM 3516 C CA . THR A 1 473 ? -5.717 55.766 -51.898 1.00 23.73 473 THR A CA 1
ATOM 3517 C C . THR A 1 473 ? -5.575 57.077 -51.133 1.00 26.16 473 THR A C 1
ATOM 3518 O O . THR A 1 473 ? -5.967 57.104 -49.928 1.00 25.23 473 THR A O 1
ATOM 3522 N N . GLU A 1 474 ? -4.962 58.079 -51.776 1.00 26.46 474 GLU A N 1
ATOM 3523 C CA . GLU A 1 474 ? -4.612 59.389 -51.168 1.00 31.70 474 GLU A CA 1
ATOM 3524 C C . GLU A 1 474 ? -5.845 60.290 -51.262 1.00 32.25 474 GLU A C 1
ATOM 3525 O O . GLU A 1 474 ? -5.887 61.230 -52.092 1.00 33.72 474 GLU A O 1
ATOM 3531 N N . TRP A 1 475 ? -6.829 59.970 -50.418 1.00 29.29 475 TRP A N 1
ATOM 3532 C CA . TRP A 1 475 ? -8.200 60.553 -50.419 1.00 28.16 475 TRP A CA 1
ATOM 3533 C C . TRP A 1 475 ? -8.144 62.073 -50.234 1.00 27.91 475 TRP A C 1
ATOM 3534 O O . TRP A 1 475 ? -8.873 62.767 -50.954 1.00 29.29 475 TRP A O 1
ATOM 3545 N N . SER A 1 476 ? -7.316 62.560 -49.315 1.00 31.14 476 SER A N 1
ATOM 3546 C CA . SER A 1 476 ? -7.223 64.012 -49.006 1.00 37.91 476 SER A CA 1
ATOM 3547 C C . SER A 1 476 ? -6.418 64.745 -50.093 1.00 40.12 476 SER A C 1
ATOM 3548 O O . SER A 1 476 ? -6.469 65.991 -50.101 1.00 43.88 476 SER A O 1
ATOM 3551 N N . GLY A 1 477 ? -5.737 64.012 -50.988 1.00 39.15 477 GLY A N 1
ATOM 3552 C CA . GLY A 1 477 ? -4.805 64.563 -51.990 1.00 36.96 477 GLY A CA 1
ATOM 3553 C C . GLY A 1 477 ? -5.293 64.316 -53.400 1.00 37.57 477 GLY A C 1
ATOM 3554 O O . GLY A 1 477 ? -6.420 64.715 -53.704 1.00 36.27 477 GLY A O 1
ATOM 3555 N N . ASP A 1 478 ? -4.485 63.650 -54.222 1.00 37.41 478 ASP A N 1
ATOM 3556 C CA . ASP A 1 478 ? -4.747 63.436 -55.668 1.00 38.31 478 ASP A CA 1
ATOM 3557 C C . ASP A 1 478 ? -5.531 62.130 -55.887 1.00 38.05 478 ASP A C 1
ATOM 3558 O O . ASP A 1 478 ? -5.848 61.826 -57.056 1.00 27.46 478 ASP A O 1
ATOM 3563 N N . ARG A 1 479 ? -5.846 61.373 -54.827 1.00 37.59 479 ARG A N 1
ATOM 3564 C CA . ARG A 1 479 ? -6.653 60.129 -54.957 1.00 36.23 479 ARG A CA 1
ATOM 3565 C C . ARG A 1 479 ? -5.973 59.166 -55.934 1.00 34.87 479 ARG A C 1
ATOM 3566 O O . ARG A 1 479 ? -6.672 58.425 -56.619 1.00 34.20 479 ARG A O 1
ATOM 3574 N N . SER A 1 480 ? -4.647 59.191 -55.985 1.00 33.09 480 SER A N 1
ATOM 3575 C CA . SER A 1 480 ? -3.818 58.157 -56.627 1.00 31.04 480 SER A CA 1
ATOM 3576 C C . SER A 1 480 ? -3.700 57.015 -55.610 1.00 31.65 480 SER A C 1
ATOM 3577 O O . SER A 1 480 ? -3.927 57.240 -54.407 1.00 30.38 480 SER A O 1
ATOM 3580 N N . GLU A 1 481 ? -3.328 55.828 -56.055 1.00 31.93 481 GLU A N 1
ATOM 3581 C CA . GLU A 1 481 ? -3.077 54.685 -55.160 1.00 28.98 481 GLU A CA 1
ATOM 3582 C C . GLU A 1 481 ? -1.578 54.450 -55.011 1.00 33.66 481 GLU A C 1
ATOM 3583 O O . GLU A 1 481 ? -0.872 54.484 -56.030 1.00 30.69 481 GLU A O 1
ATOM 3589 N N . VAL A 1 482 ? -1.138 54.141 -53.799 1.00 29.33 482 VAL A N 1
ATOM 3590 C CA . VAL A 1 482 ? 0.270 53.769 -53.465 1.00 35.38 482 VAL A CA 1
ATOM 3591 C C . VAL A 1 482 ? 0.271 52.411 -52.767 1.00 35.11 482 VAL A C 1
ATOM 3592 O O . VAL A 1 482 ? -0.752 52.071 -52.116 1.00 37.57 482 VAL A O 1
ATOM 3596 N N . GLU A 1 483 ? 1.373 51.677 -52.824 1.00 38.22 483 GLU A N 1
ATOM 3597 C CA . GLU A 1 483 ? 1.580 50.509 -51.927 1.00 43.46 483 GLU A CA 1
ATOM 3598 C C . GLU A 1 483 ? 1.850 51.026 -50.513 1.00 42.36 483 GLU A C 1
ATOM 3599 O O . GLU A 1 483 ? 2.407 52.111 -50.400 1.00 38.99 483 GLU A O 1
ATOM 3605 N N . ALA A 1 484 ? 1.432 50.286 -49.483 1.00 41.52 484 ALA A N 1
ATOM 3606 C CA . ALA A 1 484 ? 1.563 50.644 -48.051 1.00 44.91 484 ALA A CA 1
ATOM 3607 C C . ALA A 1 484 ? 2.623 49.758 -47.390 1.00 49.29 484 ALA A C 1
ATOM 3608 O O . ALA A 1 484 ? 2.363 49.268 -46.294 1.00 61.18 484 ALA A O 1
ATOM 3610 N N . ASN B 1 6 ? 7.427 79.431 -17.428 1.00 66.00 6 ASN B N 1
ATOM 3611 C CA . ASN B 1 6 ? 8.445 78.385 -17.769 1.00 66.73 6 ASN B CA 1
ATOM 3612 C C . ASN B 1 6 ? 7.887 76.967 -17.517 1.00 60.41 6 ASN B C 1
ATOM 3613 O O . ASN B 1 6 ? 8.650 76.007 -17.744 1.00 61.23 6 ASN B O 1
ATOM 3618 N N . LEU B 1 7 ? 6.623 76.836 -17.079 1.00 51.56 7 LEU B N 1
ATOM 3619 C CA . LEU B 1 7 ? 5.943 75.547 -16.741 1.00 46.52 7 LEU B CA 1
ATOM 3620 C C . LEU B 1 7 ? 4.846 75.235 -17.781 1.00 41.47 7 LEU B C 1
ATOM 3621 O O . LEU B 1 7 ? 4.227 76.174 -18.295 1.00 37.13 7 LEU B O 1
ATOM 3626 N N . ALA B 1 8 ? 4.587 73.951 -18.056 1.00 38.11 8 ALA B N 1
ATOM 3627 C CA . ALA B 1 8 ? 3.548 73.492 -19.025 1.00 36.39 8 ALA B CA 1
ATOM 3628 C C . ALA B 1 8 ? 2.238 73.267 -18.256 1.00 33.05 8 ALA B C 1
ATOM 3629 O O . ALA B 1 8 ? 2.306 72.885 -17.090 1.00 31.28 8 ALA B O 1
ATOM 3631 N N . GLN B 1 9 ? 1.084 73.566 -18.853 1.00 30.45 9 GLN B N 1
ATOM 3632 C CA . GLN B 1 9 ? -0.235 73.314 -18.223 1.00 30.44 9 GLN B CA 1
ATOM 3633 C C . GLN B 1 9 ? -0.645 71.855 -18.476 1.00 27.11 9 GLN B C 1
ATOM 3634 O O . GLN B 1 9 ? -1.537 71.372 -17.783 1.00 29.99 9 GLN B O 1
ATOM 3640 N N . ILE B 1 10 ? -0.078 71.200 -19.487 1.00 24.41 10 ILE B N 1
ATOM 3641 C CA . ILE B 1 10 ? -0.446 69.808 -19.900 1.00 25.42 10 ILE B CA 1
ATOM 3642 C C . ILE B 1 10 ? 0.808 69.134 -20.446 1.00 21.65 10 ILE B C 1
ATOM 3643 O O . ILE B 1 10 ? 1.607 69.840 -21.053 1.00 24.08 10 ILE B O 1
ATOM 3648 N N . GLY B 1 11 ? 0.917 67.820 -20.309 1.00 20.80 11 GLY B N 1
ATOM 3649 C CA . GLY B 1 11 ? 1.971 67.016 -20.936 1.00 22.87 11 GLY B CA 1
ATOM 3650 C C . GLY B 1 11 ? 1.449 65.763 -21.622 1.00 24.11 11 GLY B C 1
ATOM 3651 O O . GLY B 1 11 ? 0.375 65.220 -21.237 1.00 25.55 11 GLY B O 1
ATOM 3652 N N . VAL B 1 12 ? 2.225 65.261 -22.566 1.00 21.10 12 VAL B N 1
ATOM 3653 C CA . VAL B 1 12 ? 1.917 64.013 -23.282 1.00 21.86 12 VAL B CA 1
ATOM 3654 C C . VAL B 1 12 ? 3.133 63.133 -23.126 1.00 25.16 12 VAL B C 1
ATOM 3655 O O . VAL B 1 12 ? 4.265 63.592 -23.401 1.00 23.03 12 VAL B O 1
ATOM 3659 N N . VAL B 1 13 ? 2.892 61.918 -22.679 1.00 24.60 13 VAL B N 1
ATOM 3660 C CA . VAL B 1 13 ? 3.888 60.823 -22.706 1.00 22.28 13 VAL B CA 1
ATOM 3661 C C . VAL B 1 13 ? 3.482 59.899 -23.823 1.00 24.76 13 VAL B C 1
ATOM 3662 O O . VAL B 1 13 ? 2.343 59.375 -23.734 1.00 22.47 13 VAL B O 1
ATOM 3666 N N . GLY B 1 14 ? 4.387 59.634 -24.759 1.00 19.31 14 GLY B N 1
ATOM 3667 C CA . GLY B 1 14 ? 4.147 58.688 -25.851 1.00 21.10 14 GLY B CA 1
ATOM 3668 C C . GLY B 1 14 ? 3.994 59.513 -27.107 1.00 22.33 14 GLY B C 1
ATOM 3669 O O . GLY B 1 14 ? 2.970 60.200 -27.238 1.00 22.34 14 GLY B O 1
ATOM 3670 N N . LEU B 1 15 ? 5.047 59.573 -27.915 1.00 22.49 15 LEU B N 1
ATOM 3671 C CA . LEU B 1 15 ? 5.093 60.470 -29.092 1.00 22.44 15 LEU B CA 1
ATOM 3672 C C . LEU B 1 15 ? 5.167 59.632 -30.363 1.00 25.67 15 LEU B C 1
ATOM 3673 O O . LEU B 1 15 ? 5.812 60.080 -31.344 1.00 22.99 15 LEU B O 1
ATOM 3678 N N . ALA B 1 16 ? 4.467 58.492 -30.418 1.00 24.95 16 ALA B N 1
ATOM 3679 C CA . ALA B 1 16 ? 4.092 57.919 -31.727 1.00 24.74 16 ALA B CA 1
ATOM 3680 C C . ALA B 1 16 ? 3.063 58.868 -32.346 1.00 25.72 16 ALA B C 1
ATOM 3681 O O . ALA B 1 16 ? 2.841 59.986 -31.816 1.00 21.55 16 ALA B O 1
ATOM 3683 N N . VAL B 1 17 ? 2.466 58.498 -33.464 1.00 23.61 17 VAL B N 1
ATOM 3684 C CA . VAL B 1 17 ? 1.704 59.508 -34.251 1.00 24.88 17 VAL B CA 1
ATOM 3685 C C . VAL B 1 17 ? 0.564 60.054 -33.391 1.00 22.37 17 VAL B C 1
ATOM 3686 O O . VAL B 1 17 ? 0.387 61.297 -33.345 1.00 20.36 17 VAL B O 1
ATOM 3690 N N . MET B 1 18 ? -0.154 59.204 -32.642 1.00 25.32 18 MET B N 1
ATOM 3691 C CA . MET B 1 18 ? -1.343 59.715 -31.887 1.00 23.65 18 MET B CA 1
ATOM 3692 C C . MET B 1 18 ? -0.907 60.735 -30.822 1.00 19.75 18 MET B C 1
ATOM 3693 O O . MET B 1 18 ? -1.448 61.831 -30.771 1.00 20.71 18 MET B O 1
ATOM 3698 N N . GLY B 1 19 ? 0.046 60.411 -29.967 1.00 20.15 19 GLY B N 1
ATOM 3699 C CA . GLY B 1 19 ? 0.480 61.318 -28.900 1.00 19.57 19 GLY B CA 1
ATOM 3700 C C . GLY B 1 19 ? 1.134 62.584 -29.468 1.00 19.34 19 GLY B C 1
ATOM 3701 O O . GLY B 1 19 ? 0.861 63.688 -28.942 1.00 20.84 19 GLY B O 1
ATOM 3702 N N . SER B 1 20 ? 1.923 62.445 -30.534 1.00 21.37 20 SER B N 1
ATOM 3703 C CA . SER B 1 20 ? 2.567 63.607 -31.201 1.00 20.78 20 SER B CA 1
ATOM 3704 C C . SER B 1 20 ? 1.474 64.522 -31.760 1.00 20.44 20 SER B C 1
ATOM 3705 O O . SER B 1 20 ? 1.499 65.771 -31.544 1.00 21.04 20 SER B O 1
ATOM 3708 N N . ASN B 1 21 ? 0.509 63.928 -32.480 1.00 20.98 21 ASN B N 1
ATOM 3709 C CA . ASN B 1 21 ? -0.610 64.714 -33.055 1.00 19.07 21 ASN B CA 1
ATOM 3710 C C . ASN B 1 21 ? -1.346 65.434 -31.929 1.00 17.61 21 ASN B C 1
ATOM 3711 O O . ASN B 1 21 ? -1.680 66.605 -32.054 1.00 19.31 21 ASN B O 1
ATOM 3716 N N . LEU B 1 22 ? -1.583 64.772 -30.811 1.00 18.52 22 LEU B N 1
ATOM 3717 C CA . LEU B 1 22 ? -2.315 65.371 -29.678 1.00 18.67 22 LEU B CA 1
ATOM 3718 C C . LEU B 1 22 ? -1.515 66.536 -29.087 1.00 18.32 22 LEU B C 1
ATOM 3719 O O . LEU B 1 22 ? -2.101 67.581 -28.789 1.00 17.87 22 LEU B O 1
ATOM 3724 N N . ALA B 1 23 ? -0.212 66.339 -28.883 1.00 21.15 23 ALA B N 1
ATOM 3725 C CA . ALA B 1 23 ? 0.678 67.379 -28.326 1.00 19.86 23 ALA B CA 1
ATOM 3726 C C . ALA B 1 23 ? 0.639 68.612 -29.247 1.00 19.23 23 ALA B C 1
ATOM 3727 O O . ALA B 1 23 ? 0.537 69.727 -28.752 1.00 20.04 23 ALA B O 1
ATOM 3729 N N . ARG B 1 24 ? 0.720 68.380 -30.547 1.00 22.11 24 ARG B N 1
ATOM 3730 C CA . ARG B 1 24 ? 0.665 69.470 -31.557 1.00 21.84 24 ARG B CA 1
ATOM 3731 C C . ARG B 1 24 ? -0.640 70.233 -31.449 1.00 21.78 24 ARG B C 1
ATOM 3732 O O . ARG B 1 24 ? -0.621 71.470 -31.518 1.00 22.52 24 ARG B O 1
ATOM 3740 N N . ASN B 1 25 ? -1.754 69.505 -31.317 1.00 20.73 25 ASN B N 1
ATOM 3741 C CA . ASN B 1 25 ? -3.094 70.119 -31.137 1.00 17.90 25 ASN B CA 1
ATOM 3742 C C . ASN B 1 25 ? -3.063 71.072 -29.937 1.00 19.36 25 ASN B C 1
ATOM 3743 O O . ASN B 1 25 ? -3.454 72.230 -30.066 1.00 21.54 25 ASN B O 1
ATOM 3748 N N . PHE B 1 26 ? -2.575 70.611 -28.784 1.00 17.92 26 PHE B N 1
ATOM 3749 C CA . PHE B 1 26 ? -2.498 71.427 -27.556 1.00 19.32 26 PHE B CA 1
ATOM 3750 C C . PHE B 1 26 ? -1.676 72.684 -27.852 1.00 19.47 26 PHE B C 1
ATOM 3751 O O . PHE B 1 26 ? -2.128 73.826 -27.540 1.00 20.85 26 PHE B O 1
ATOM 3759 N N . ALA B 1 27 ? -0.557 72.474 -28.538 1.00 21.36 27 ALA B N 1
ATOM 3760 C CA . ALA B 1 27 ? 0.433 73.561 -28.798 1.00 24.09 27 ALA B CA 1
ATOM 3761 C C . ALA B 1 27 ? -0.125 74.573 -29.816 1.00 24.07 27 ALA B C 1
ATOM 3762 O O . ALA B 1 27 ? -0.063 75.771 -29.542 1.00 23.96 27 ALA B O 1
ATOM 3764 N N . ARG B 1 28 ? -0.806 74.113 -30.869 1.00 26.60 28 ARG B N 1
ATOM 3765 C CA . ARG B 1 28 ? -1.435 75.000 -31.894 1.00 25.95 28 ARG B CA 1
ATOM 3766 C C . ARG B 1 28 ? -2.503 75.867 -31.239 1.00 27.87 28 ARG B C 1
ATOM 3767 O O . ARG B 1 28 ? -2.722 77.009 -31.678 1.00 26.68 28 ARG B O 1
ATOM 3775 N N . ASN B 1 29 ? -3.139 75.367 -30.187 1.00 24.05 29 ASN B N 1
ATOM 3776 C CA . ASN B 1 29 ? -4.273 76.030 -29.511 1.00 24.39 29 ASN B CA 1
ATOM 3777 C C . ASN B 1 29 ? -3.784 76.848 -28.313 1.00 27.91 29 ASN B C 1
ATOM 3778 O O . ASN B 1 29 ? -4.619 77.198 -27.460 1.00 30.35 29 ASN B O 1
ATOM 3783 N N . GLY B 1 30 ? -2.483 77.159 -28.240 1.00 28.04 30 GLY B N 1
ATOM 3784 C CA . GLY B 1 30 ? -1.973 78.216 -27.342 1.00 30.88 30 GLY B CA 1
ATOM 3785 C C . GLY B 1 30 ? -1.571 77.686 -25.969 1.00 32.16 30 GLY B C 1
ATOM 3786 O O . GLY B 1 30 ? -1.250 78.485 -25.135 1.00 31.55 30 GLY B O 1
ATOM 3787 N N . ASN B 1 31 ? -1.560 76.371 -25.750 1.00 27.80 31 ASN B N 1
ATOM 3788 C CA . ASN B 1 31 ? -1.128 75.767 -24.470 1.00 27.40 31 ASN B CA 1
ATOM 3789 C C . ASN B 1 31 ? 0.393 75.595 -24.534 1.00 27.75 31 ASN B C 1
ATOM 3790 O O . ASN B 1 31 ? 0.898 75.278 -25.624 1.00 26.50 31 ASN B O 1
ATOM 3795 N N . THR B 1 32 ? 1.098 75.751 -23.407 1.00 27.17 32 THR B N 1
ATOM 3796 C CA . THR B 1 32 ? 2.467 75.205 -23.229 1.00 26.73 32 THR B CA 1
ATOM 3797 C C . THR B 1 32 ? 2.374 73.713 -22.893 1.00 25.29 32 THR B C 1
ATOM 3798 O O . THR B 1 32 ? 1.728 73.371 -21.896 1.00 27.43 32 THR B O 1
ATOM 3802 N N . VAL B 1 33 ? 3.062 72.875 -23.665 1.00 23.67 33 VAL B N 1
ATOM 3803 C CA . VAL B 1 33 ? 2.929 71.387 -23.649 1.00 24.20 33 VAL B CA 1
ATOM 3804 C C . VAL B 1 33 ? 4.278 70.753 -23.382 1.00 23.68 33 VAL B C 1
ATOM 3805 O O . VAL B 1 33 ? 5.180 70.792 -24.298 1.00 23.94 33 VAL B O 1
ATOM 3809 N N . ALA B 1 34 ? 4.385 70.094 -22.220 1.00 26.05 34 ALA B N 1
ATOM 3810 C CA . ALA B 1 34 ? 5.500 69.164 -21.912 1.00 24.67 34 ALA B CA 1
ATOM 3811 C C . ALA B 1 34 ? 5.334 67.883 -22.738 1.00 25.00 34 ALA B C 1
ATOM 3812 O O . ALA B 1 34 ? 4.187 67.385 -22.865 1.00 24.89 34 ALA B O 1
ATOM 3814 N N . VAL B 1 35 ? 6.416 67.377 -23.315 1.00 20.84 35 VAL B N 1
ATOM 3815 C CA . VAL B 1 35 ? 6.426 66.135 -24.115 1.00 24.06 35 VAL B CA 1
ATOM 3816 C C . VAL B 1 35 ? 7.597 65.291 -23.632 1.00 27.76 35 VAL B C 1
ATOM 3817 O O . VAL B 1 35 ? 8.663 65.888 -23.231 1.00 31.35 35 VAL B O 1
ATOM 3821 N N . TYR B 1 36 ? 7.358 63.979 -23.573 1.00 24.53 36 TYR B N 1
ATOM 3822 C CA . TYR B 1 36 ? 8.331 62.933 -23.213 1.00 26.82 36 TYR B CA 1
ATOM 3823 C C . TYR B 1 36 ? 7.955 61.652 -23.945 1.00 28.92 36 TYR B C 1
ATOM 3824 O O . TYR B 1 36 ? 6.743 61.320 -24.129 1.00 25.70 36 TYR B O 1
ATOM 3833 N N . ASN B 1 37 ? 8.980 60.935 -24.370 1.00 25.17 37 ASN B N 1
ATOM 3834 C CA . ASN B 1 37 ? 8.861 59.586 -24.956 1.00 24.92 37 ASN B CA 1
ATOM 3835 C C . ASN B 1 37 ? 9.975 58.738 -24.352 1.00 33.44 37 ASN B C 1
ATOM 3836 O O . ASN B 1 37 ? 11.094 59.302 -24.193 1.00 28.22 37 ASN B O 1
ATOM 3841 N N . ARG B 1 38 ? 9.715 57.453 -24.101 1.00 30.84 38 ARG B N 1
ATOM 3842 C CA . ARG B 1 38 ? 10.757 56.554 -23.534 1.00 36.57 38 ARG B CA 1
ATOM 3843 C C . ARG B 1 38 ? 11.991 56.639 -24.449 1.00 31.58 38 ARG B C 1
ATOM 3844 O O . ARG B 1 38 ? 13.071 56.818 -23.926 1.00 33.95 38 ARG B O 1
ATOM 3852 N N . SER B 1 39 ? 11.843 56.522 -25.767 1.00 29.54 39 SER B N 1
ATOM 3853 C CA . SER B 1 39 ? 12.950 56.721 -26.739 1.00 32.11 39 SER B CA 1
ATOM 3854 C C . SER B 1 39 ? 13.020 58.206 -27.065 1.00 31.93 39 SER B C 1
ATOM 3855 O O . SER B 1 39 ? 12.014 58.697 -27.620 1.00 23.81 39 SER B O 1
ATOM 3858 N N . THR B 1 40 ? 14.123 58.895 -26.734 1.00 29.17 40 THR B N 1
ATOM 3859 C CA . THR B 1 40 ? 14.234 60.383 -26.862 1.00 31.18 40 THR B CA 1
ATOM 3860 C C . THR B 1 40 ? 14.210 60.837 -28.339 1.00 28.35 40 THR B C 1
ATOM 3861 O O . THR B 1 40 ? 13.812 62.004 -28.581 1.00 35.73 40 THR B O 1
ATOM 3865 N N . ASP B 1 41 ? 14.635 60.002 -29.275 1.00 32.02 41 ASP B N 1
ATOM 3866 C CA . ASP B 1 41 ? 14.687 60.321 -30.729 1.00 35.70 41 ASP B CA 1
ATOM 3867 C C . ASP B 1 41 ? 13.288 60.768 -31.215 1.00 36.11 41 ASP B C 1
ATOM 3868 O O . ASP B 1 41 ? 13.213 61.683 -32.064 1.00 25.23 41 ASP B O 1
ATOM 3873 N N . LYS B 1 42 ? 12.194 60.201 -30.680 1.00 33.22 42 LYS B N 1
ATOM 3874 C CA . LYS B 1 42 ? 10.827 60.623 -31.100 1.00 31.04 42 LYS B CA 1
ATOM 3875 C C . LYS B 1 42 ? 10.577 62.032 -30.581 1.00 26.27 42 LYS B C 1
ATOM 3876 O O . LYS B 1 42 ? 9.939 62.831 -31.303 1.00 24.35 42 LYS B O 1
ATOM 3882 N N . THR B 1 43 ? 11.054 62.350 -29.377 1.00 25.16 43 THR B N 1
ATOM 3883 C CA . THR B 1 43 ? 10.886 63.705 -28.798 1.00 25.56 43 THR B CA 1
ATOM 3884 C C . THR B 1 43 ? 11.684 64.710 -29.648 1.00 24.41 43 THR B C 1
ATOM 3885 O O . THR B 1 43 ? 11.168 65.819 -29.973 1.00 24.00 43 THR B O 1
ATOM 3889 N N . ASP B 1 44 ? 12.891 64.320 -30.031 1.00 24.20 44 ASP B N 1
ATOM 3890 C CA . ASP B 1 44 ? 13.791 65.214 -30.819 1.00 25.76 44 ASP B CA 1
ATOM 3891 C C . ASP B 1 44 ? 13.119 65.516 -32.165 1.00 27.09 44 ASP B C 1
ATOM 3892 O O . ASP B 1 44 ? 13.058 66.703 -32.536 1.00 25.19 44 ASP B O 1
ATOM 3897 N N . LYS B 1 45 ? 12.595 64.485 -32.829 1.00 28.46 45 LYS B N 1
ATOM 3898 C CA . LYS B 1 45 ? 11.872 64.588 -34.130 1.00 32.26 45 LYS B CA 1
ATOM 3899 C C . LYS B 1 45 ? 10.664 65.531 -34.040 1.00 29.84 45 LYS B C 1
ATOM 3900 O O . LYS B 1 45 ? 10.496 66.389 -34.923 1.00 27.24 45 LYS B O 1
ATOM 3906 N N . LEU B 1 46 ? 9.844 65.421 -32.991 1.00 30.30 46 LEU B N 1
ATOM 3907 C CA . LEU B 1 46 ? 8.675 66.304 -32.796 1.00 27.79 46 LEU B CA 1
ATOM 3908 C C . LEU B 1 46 ? 9.153 67.752 -32.655 1.00 26.64 46 LEU B C 1
ATOM 3909 O O . LEU B 1 46 ? 8.616 68.635 -33.296 1.00 23.15 46 LEU B O 1
ATOM 3914 N N . ILE B 1 47 ? 10.138 68.009 -31.790 1.00 24.60 47 ILE B N 1
ATOM 3915 C CA . ILE B 1 47 ? 10.670 69.384 -31.613 1.00 21.87 47 ILE B CA 1
ATOM 3916 C C . ILE B 1 47 ? 11.159 69.912 -32.971 1.00 20.16 47 ILE B C 1
ATOM 3917 O O . ILE B 1 47 ? 10.810 71.083 -33.262 1.00 21.99 47 ILE B O 1
ATOM 3922 N N . ALA B 1 48 ? 11.964 69.131 -33.696 1.00 21.10 48 ALA B N 1
ATOM 3923 C CA . ALA B 1 48 ? 12.662 69.499 -34.974 1.00 23.25 48 ALA B CA 1
ATOM 3924 C C . ALA B 1 48 ? 11.644 69.804 -36.097 1.00 25.83 48 ALA B C 1
ATOM 3925 O O . ALA B 1 48 ? 11.682 70.932 -36.685 1.00 20.40 48 ALA B O 1
ATOM 3927 N N . ASP B 1 49 ? 10.662 68.923 -36.276 1.00 24.92 49 ASP B N 1
ATOM 3928 C CA . ASP B 1 49 ? 9.685 69.025 -37.389 1.00 27.50 49 ASP B CA 1
ATOM 3929 C C . ASP B 1 49 ? 8.436 69.832 -37.008 1.00 26.51 49 ASP B C 1
ATOM 3930 O O . ASP B 1 49 ? 7.807 70.333 -37.953 1.00 25.52 49 ASP B O 1
ATOM 3935 N N . HIS B 1 50 ? 8.063 70.000 -35.732 1.00 23.12 50 HIS B N 1
ATOM 3936 C CA . HIS B 1 50 ? 6.767 70.663 -35.403 1.00 24.39 50 HIS B CA 1
ATOM 3937 C C . HIS B 1 50 ? 6.893 71.718 -34.314 1.00 24.61 50 HIS B C 1
ATOM 3938 O O . HIS B 1 50 ? 5.852 72.300 -33.959 1.00 24.37 50 HIS B O 1
ATOM 3945 N N . GLY B 1 51 ? 8.120 72.053 -33.885 1.00 23.28 51 GLY B N 1
ATOM 3946 C CA . GLY B 1 51 ? 8.340 73.010 -32.789 1.00 24.21 51 GLY B CA 1
ATOM 3947 C C . GLY B 1 51 ? 7.777 74.401 -33.053 1.00 24.72 51 GLY B C 1
ATOM 3948 O O . GLY B 1 51 ? 7.478 75.079 -32.079 1.00 24.24 51 GLY B O 1
ATOM 3949 N N . SER B 1 52 ? 7.663 74.834 -34.308 1.00 26.89 52 SER B N 1
ATOM 3950 C CA . SER B 1 52 ? 7.056 76.142 -34.664 1.00 31.23 52 SER B CA 1
ATOM 3951 C C . SER B 1 52 ? 5.553 76.148 -34.412 1.00 30.39 52 SER B C 1
ATOM 3952 O O . SER B 1 52 ? 4.974 77.209 -34.550 1.00 30.77 52 SER B O 1
ATOM 3955 N N . GLU B 1 53 ? 4.925 75.013 -34.139 1.00 31.21 53 GLU B N 1
ATOM 3956 C CA . GLU B 1 53 ? 3.438 74.970 -34.021 1.00 28.75 53 GLU B CA 1
ATOM 3957 C C . GLU B 1 53 ? 2.991 75.563 -32.696 1.00 29.74 53 GLU B C 1
ATOM 3958 O O . GLU B 1 53 ? 1.833 75.971 -32.578 1.00 31.09 53 GLU B O 1
ATOM 3964 N N . GLY B 1 54 ? 3.883 75.642 -31.721 1.00 29.16 54 GLY B N 1
ATOM 3965 C CA . GLY B 1 54 ? 3.551 76.292 -30.451 1.00 28.21 54 GLY B CA 1
ATOM 3966 C C . GLY B 1 54 ? 4.667 76.078 -29.455 1.00 28.14 54 GLY B C 1
ATOM 3967 O O . GLY B 1 54 ? 5.794 75.765 -29.896 1.00 28.34 54 GLY B O 1
ATOM 3968 N N . ASN B 1 55 ? 4.352 76.170 -28.167 1.00 27.28 55 ASN B N 1
ATOM 3969 C CA . ASN B 1 55 ? 5.358 76.140 -27.068 1.00 29.01 55 ASN B CA 1
ATOM 3970 C C . ASN B 1 55 ? 5.436 74.739 -26.477 1.00 27.67 55 ASN B C 1
ATOM 3971 O O . ASN B 1 55 ? 4.518 74.368 -25.683 1.00 25.72 55 ASN B O 1
ATOM 3976 N N . PHE B 1 56 ? 6.475 73.994 -26.840 1.00 26.95 56 PHE B N 1
ATOM 3977 C CA . PHE B 1 56 ? 6.750 72.641 -26.295 1.00 28.07 56 PHE B CA 1
ATOM 3978 C C . PHE B 1 56 ? 7.895 72.706 -25.276 1.00 30.45 56 PHE B C 1
ATOM 3979 O O . PHE B 1 56 ? 8.902 73.425 -25.564 1.00 28.65 56 PHE B O 1
ATOM 3987 N N . ILE B 1 57 ? 7.781 71.955 -24.180 1.00 28.26 57 ILE B N 1
ATOM 3988 C CA . ILE B 1 57 ? 8.900 71.661 -23.226 1.00 27.87 57 ILE B CA 1
ATOM 3989 C C . ILE B 1 57 ? 9.246 70.180 -23.312 1.00 27.78 57 ILE B C 1
ATOM 3990 O O . ILE B 1 57 ? 8.603 69.344 -22.663 1.00 27.37 57 ILE B O 1
ATOM 3995 N N . PRO B 1 58 ? 10.325 69.822 -24.038 1.00 26.03 58 PRO B N 1
ATOM 3996 C CA . PRO B 1 58 ? 10.776 68.437 -24.127 1.00 28.64 58 PRO B CA 1
ATOM 3997 C C . PRO B 1 58 ? 11.577 68.015 -22.886 1.00 31.06 58 PRO B C 1
ATOM 3998 O O . PRO B 1 58 ? 12.251 68.864 -22.322 1.00 30.31 58 PRO B O 1
ATOM 4002 N N . SER B 1 59 ? 11.437 66.756 -22.465 1.00 30.19 59 SER B N 1
ATOM 4003 C CA . SER B 1 59 ? 12.246 66.126 -21.382 1.00 30.04 59 SER B CA 1
ATOM 4004 C C . SER B 1 59 ? 12.695 64.722 -21.814 1.00 32.40 59 SER B C 1
ATOM 4005 O O . SER B 1 59 ? 11.978 64.046 -22.602 1.00 33.14 59 SER B O 1
ATOM 4008 N N . ALA B 1 60 ? 13.887 64.318 -21.357 1.00 27.36 60 ALA B N 1
ATOM 4009 C CA . ALA B 1 60 ? 14.546 63.032 -21.660 1.00 30.72 60 ALA B CA 1
ATOM 4010 C C . ALA B 1 60 ? 14.152 61.982 -20.607 1.00 28.74 60 ALA B C 1
ATOM 4011 O O . ALA B 1 60 ? 14.250 60.766 -20.911 1.00 31.44 60 ALA B O 1
ATOM 4013 N N . THR B 1 61 ? 13.718 62.423 -19.426 1.00 29.36 61 THR B N 1
ATOM 4014 C CA . THR B 1 61 ? 13.379 61.540 -18.273 1.00 32.78 61 THR B CA 1
ATOM 4015 C C . THR B 1 61 ? 11.977 61.848 -17.744 1.00 28.60 61 THR B C 1
ATOM 4016 O O . THR B 1 61 ? 11.588 63.012 -17.745 1.00 30.56 61 THR B O 1
ATOM 4020 N N . VAL B 1 62 ? 11.301 60.853 -17.158 1.00 32.85 62 VAL B N 1
ATOM 4021 C CA . VAL B 1 62 ? 9.986 61.091 -16.493 1.00 32.86 62 VAL B CA 1
ATOM 4022 C C . VAL B 1 62 ? 10.142 62.186 -15.430 1.00 34.76 62 VAL B C 1
ATOM 4023 O O . VAL B 1 62 ? 9.246 63.053 -15.318 1.00 31.80 62 VAL B O 1
ATOM 4027 N N . GLU B 1 63 ? 11.210 62.127 -14.615 1.00 35.68 63 GLU B N 1
ATOM 4028 C CA . GLU B 1 63 ? 11.391 63.088 -13.493 1.00 34.70 63 GLU B CA 1
ATOM 4029 C C . GLU B 1 63 ? 11.423 64.503 -14.071 1.00 30.93 63 GLU B C 1
ATOM 4030 O O . GLU B 1 63 ? 10.781 65.375 -13.500 1.00 29.23 63 GLU B O 1
ATOM 4036 N N . GLU B 1 64 ? 12.167 64.730 -15.163 1.00 29.07 64 GLU B N 1
ATOM 4037 C CA . GLU B 1 64 ? 12.256 66.078 -15.787 1.00 30.89 64 GLU B CA 1
ATOM 4038 C C . GLU B 1 64 ? 10.851 66.487 -16.303 1.00 29.14 64 GLU B C 1
ATOM 4039 O O . GLU B 1 64 ? 10.380 67.654 -16.114 1.00 26.58 64 GLU B O 1
ATOM 4045 N N . PHE B 1 65 ? 10.191 65.540 -16.952 1.00 29.72 65 PHE B N 1
ATOM 4046 C CA . PHE B 1 65 ? 8.828 65.754 -17.512 1.00 29.50 65 PHE B CA 1
ATOM 4047 C C . PHE B 1 65 ? 7.906 66.246 -16.392 1.00 28.17 65 PHE B C 1
ATOM 4048 O O . PHE B 1 65 ? 7.287 67.327 -16.530 1.00 29.44 65 PHE B O 1
ATOM 4056 N N . VAL B 1 66 ? 7.835 65.512 -15.276 1.00 29.62 66 VAL B N 1
ATOM 4057 C CA . VAL B 1 66 ? 6.882 65.845 -14.176 1.00 31.35 66 VAL B CA 1
ATOM 4058 C C . VAL B 1 66 ? 7.253 67.205 -13.591 1.00 30.84 66 VAL B C 1
ATOM 4059 O O . VAL B 1 66 ? 6.333 67.993 -13.298 1.00 27.31 66 VAL B O 1
ATOM 4063 N N . ALA B 1 67 ? 8.553 67.473 -13.416 1.00 34.15 67 ALA B N 1
ATOM 4064 C CA . ALA B 1 67 ? 9.063 68.751 -12.875 1.00 33.69 67 ALA B CA 1
ATOM 4065 C C . ALA B 1 67 ? 8.603 69.908 -13.780 1.00 32.24 67 ALA B C 1
ATOM 4066 O O . ALA B 1 67 ? 8.354 71.001 -13.227 1.00 31.37 67 ALA B O 1
ATOM 4068 N N . SER B 1 68 ? 8.390 69.676 -15.091 1.00 32.42 68 SER B N 1
ATOM 4069 C CA . SER B 1 68 ? 8.022 70.749 -16.071 1.00 34.33 68 SER B CA 1
ATOM 4070 C C . SER B 1 68 ? 6.524 71.100 -16.010 1.00 35.01 68 SER B C 1
ATOM 4071 O O . SER B 1 68 ? 6.133 72.111 -16.662 1.00 32.52 68 SER B O 1
ATOM 4074 N N . LEU B 1 69 ? 5.693 70.338 -15.276 1.00 33.32 69 LEU B N 1
ATOM 4075 C CA . LEU B 1 69 ? 4.216 70.571 -15.269 1.00 32.08 69 LEU B CA 1
ATOM 4076 C C . LEU B 1 69 ? 3.792 71.454 -14.096 1.00 33.83 69 LEU B C 1
ATOM 4077 O O . LEU B 1 69 ? 4.176 71.158 -12.961 1.00 32.79 69 LEU B O 1
ATOM 4082 N N . GLU B 1 70 ? 2.957 72.456 -14.377 1.00 36.55 70 GLU B N 1
ATOM 4083 C CA . GLU B 1 70 ? 2.232 73.274 -13.369 1.00 38.50 70 GLU B CA 1
ATOM 4084 C C . GLU B 1 70 ? 1.282 72.399 -12.541 1.00 44.35 70 GLU B C 1
ATOM 4085 O O . GLU B 1 70 ? 0.446 71.647 -13.130 1.00 38.48 70 GLU B O 1
ATOM 4091 N N . LYS B 1 71 ? 1.365 72.513 -11.218 1.00 39.06 71 LYS B N 1
ATOM 4092 C CA . LYS B 1 71 ? 0.451 71.817 -10.274 1.00 41.25 71 LYS B CA 1
ATOM 4093 C C . LYS B 1 71 ? -0.944 72.433 -10.402 1.00 35.99 71 LYS B C 1
ATOM 4094 O O . LYS B 1 71 ? -1.078 73.617 -10.699 1.00 39.26 71 LYS B O 1
ATOM 4100 N N . PRO B 1 72 ? -2.040 71.644 -10.275 1.00 37.84 72 PRO B N 1
ATOM 4101 C CA . PRO B 1 72 ? -1.948 70.183 -10.162 1.00 34.49 72 PRO B CA 1
ATOM 4102 C C . PRO B 1 72 ? -1.563 69.591 -11.528 1.00 33.08 72 PRO B C 1
ATOM 4103 O O . PRO B 1 72 ? -2.146 70.029 -12.499 1.00 32.55 72 PRO B O 1
ATOM 4107 N N . ARG B 1 73 ? -0.582 68.681 -11.577 1.00 30.45 73 ARG B N 1
ATOM 4108 C CA . ARG B 1 73 ? 0.100 68.265 -12.826 1.00 31.17 73 ARG B CA 1
ATOM 4109 C C . ARG B 1 73 ? -0.843 67.381 -13.659 1.00 30.04 73 ARG B C 1
ATOM 4110 O O . ARG B 1 73 ? -1.509 66.497 -13.082 1.00 24.10 73 ARG B O 1
ATOM 4118 N N . ARG B 1 74 ? -0.897 67.633 -14.958 1.00 27.73 74 ARG B N 1
ATOM 4119 C CA . ARG B 1 74 ? -1.829 66.915 -15.871 1.00 26.66 74 ARG B CA 1
ATOM 4120 C C . ARG B 1 74 ? -0.972 66.258 -16.934 1.00 26.48 74 ARG B C 1
ATOM 4121 O O . ARG B 1 74 ? -0.362 66.989 -17.738 1.00 27.21 74 ARG B O 1
ATOM 4129 N N . ALA B 1 75 ? -0.858 64.943 -16.868 1.00 22.66 75 ALA B N 1
ATOM 4130 C CA . ALA B 1 75 ? -0.044 64.156 -17.812 1.00 26.20 75 ALA B CA 1
ATOM 4131 C C . ALA B 1 75 ? -0.977 63.172 -18.540 1.00 25.65 75 ALA B C 1
ATOM 4132 O O . ALA B 1 75 ? -1.515 62.261 -17.871 1.00 24.58 75 ALA B O 1
ATOM 4134 N N . ILE B 1 76 ? -1.107 63.304 -19.855 1.00 21.73 76 ILE B N 1
ATOM 4135 C CA . ILE B 1 76 ? -1.841 62.309 -20.677 1.00 21.09 76 ILE B CA 1
ATOM 4136 C C . ILE B 1 76 ? -0.877 61.281 -21.205 1.00 20.71 76 ILE B C 1
ATOM 4137 O O . ILE B 1 76 ? 0.091 61.686 -21.953 1.00 22.22 76 ILE B O 1
ATOM 4142 N N . ILE B 1 77 ? -1.238 60.006 -21.032 1.00 19.30 77 ILE B N 1
ATOM 4143 C CA . ILE B 1 77 ? -0.482 58.850 -21.565 1.00 20.14 77 ILE B CA 1
ATOM 4144 C C . ILE B 1 77 ? -1.092 58.450 -22.896 1.00 20.64 77 ILE B C 1
ATOM 4145 O O . ILE B 1 77 ? -2.350 58.270 -22.971 1.00 20.89 77 ILE B O 1
ATOM 4150 N N . MET B 1 78 ? -0.231 58.338 -23.899 1.00 18.80 78 MET B N 1
ATOM 4151 C CA . MET B 1 78 ? -0.589 57.903 -25.276 1.00 19.50 78 MET B CA 1
ATOM 4152 C C . MET B 1 78 ? 0.397 56.831 -25.715 1.00 22.27 78 MET B C 1
ATOM 4153 O O . MET B 1 78 ? 1.270 57.070 -26.612 1.00 19.79 78 MET B O 1
ATOM 4158 N N . VAL B 1 79 ? 0.309 55.656 -25.090 1.00 22.63 79 VAL B N 1
ATOM 4159 C CA . VAL B 1 79 ? 1.209 54.518 -25.415 1.00 25.06 79 VAL B CA 1
ATOM 4160 C C . VAL B 1 79 ? 0.351 53.291 -25.737 1.00 29.19 79 VAL B C 1
ATOM 4161 O O . VAL B 1 79 ? -0.883 53.433 -25.859 1.00 26.22 79 VAL B O 1
ATOM 4165 N N . GLN B 1 80 ? 1.009 52.161 -25.987 1.00 27.57 80 GLN B N 1
ATOM 4166 C CA . GLN B 1 80 ? 0.371 50.856 -26.279 1.00 31.17 80 GLN B CA 1
ATOM 4167 C C . GLN B 1 80 ? -0.577 50.533 -25.106 1.00 26.46 80 GLN B C 1
ATOM 4168 O O . GLN B 1 80 ? -0.204 50.731 -23.945 1.00 26.95 80 GLN B O 1
ATOM 4174 N N . ALA B 1 81 ? -1.794 50.126 -25.423 1.00 26.43 81 ALA B N 1
ATOM 4175 C CA . ALA B 1 81 ? -2.807 49.654 -24.451 1.00 29.56 81 ALA B CA 1
ATOM 4176 C C . ALA B 1 81 ? -2.259 48.428 -23.690 1.00 29.13 81 ALA B C 1
ATOM 4177 O O . ALA B 1 81 ? -1.462 47.661 -24.281 1.00 30.08 81 ALA B O 1
ATOM 4179 N N . GLY B 1 82 ? -2.688 48.268 -22.436 1.00 29.01 82 GLY B N 1
ATOM 4180 C CA . GLY B 1 82 ? -2.368 47.120 -21.561 1.00 27.62 82 GLY B CA 1
ATOM 4181 C C . GLY B 1 82 ? -1.117 47.369 -20.742 1.00 26.34 82 GLY B C 1
ATOM 4182 O O . GLY B 1 82 ? -0.986 48.444 -20.103 1.00 23.77 82 GLY B O 1
ATOM 4183 N N . ASN B 1 83 ? -0.192 46.415 -20.761 1.00 32.68 83 ASN B N 1
ATOM 4184 C CA . ASN B 1 83 ? 1.023 46.435 -19.897 1.00 34.69 83 ASN B CA 1
ATOM 4185 C C . ASN B 1 83 ? 1.805 47.751 -20.100 1.00 31.82 83 ASN B C 1
ATOM 4186 O O . ASN B 1 83 ? 2.195 48.386 -19.084 1.00 32.63 83 ASN B O 1
ATOM 4191 N N . ALA B 1 84 ? 2.036 48.187 -21.340 1.00 33.99 84 ALA B N 1
ATOM 4192 C CA . ALA B 1 84 ? 2.828 49.420 -21.585 1.00 32.61 84 ALA B CA 1
ATOM 4193 C C . ALA B 1 84 ? 2.170 50.618 -20.875 1.00 32.82 84 ALA B C 1
ATOM 4194 O O . ALA B 1 84 ? 2.903 51.414 -20.231 1.00 28.11 84 ALA B O 1
ATOM 4196 N N . THR B 1 85 ? 0.835 50.766 -20.898 1.00 28.70 85 THR B N 1
ATOM 4197 C CA . THR B 1 85 ? 0.193 51.917 -20.212 1.00 26.31 85 THR B CA 1
ATOM 4198 C C . THR B 1 85 ? 0.304 51.764 -18.706 1.00 23.90 85 THR B C 1
ATOM 4199 O O . THR B 1 85 ? 0.471 52.769 -18.042 1.00 23.61 85 THR B O 1
ATOM 4203 N N . ASP B 1 86 ? 0.199 50.545 -18.163 1.00 27.88 86 ASP B N 1
ATOM 4204 C CA . ASP B 1 86 ? 0.354 50.358 -16.694 1.00 28.64 86 ASP B CA 1
ATOM 4205 C C . ASP B 1 86 ? 1.796 50.754 -16.286 1.00 26.11 86 ASP B C 1
ATOM 4206 O O . ASP B 1 86 ? 1.963 51.399 -15.231 1.00 29.29 86 ASP B O 1
ATOM 4211 N N . ALA B 1 87 ? 2.788 50.417 -17.103 1.00 29.83 87 ALA B N 1
ATOM 4212 C CA . ALA B 1 87 ? 4.222 50.760 -16.848 1.00 30.70 87 ALA B CA 1
ATOM 4213 C C . ALA B 1 87 ? 4.374 52.280 -16.671 1.00 31.51 87 ALA B C 1
ATOM 4214 O O . ALA B 1 87 ? 4.959 52.771 -15.642 1.00 29.13 87 ALA B O 1
ATOM 4216 N N . VAL B 1 88 ? 3.781 53.053 -17.592 1.00 29.09 88 VAL B N 1
ATOM 4217 C CA . VAL B 1 88 ? 3.894 54.535 -17.580 1.00 26.09 88 VAL B CA 1
ATOM 4218 C C . VAL B 1 88 ? 3.075 55.105 -16.432 1.00 23.88 88 VAL B C 1
ATOM 4219 O O . VAL B 1 88 ? 3.532 56.077 -15.826 1.00 24.18 88 VAL B O 1
ATOM 4223 N N . ILE B 1 89 ? 1.861 54.579 -16.171 1.00 26.42 89 ILE B N 1
ATOM 4224 C CA . ILE B 1 89 ? 1.081 55.006 -14.975 1.00 25.81 89 ILE B CA 1
ATOM 4225 C C . ILE B 1 89 ? 1.992 54.841 -13.726 1.00 23.84 89 ILE B C 1
ATOM 4226 O O . ILE B 1 89 ? 1.995 55.741 -12.866 1.00 23.43 89 ILE B O 1
ATOM 4231 N N . ASN B 1 90 ? 2.688 53.718 -13.595 1.00 28.97 90 ASN B N 1
ATOM 4232 C CA . ASN B 1 90 ? 3.533 53.508 -12.380 1.00 33.97 90 ASN B CA 1
ATOM 4233 C C . ASN B 1 90 ? 4.680 54.530 -12.359 1.00 32.70 90 ASN B C 1
ATOM 4234 O O . ASN B 1 90 ? 4.939 55.098 -11.257 1.00 37.52 90 ASN B O 1
ATOM 4239 N N . GLN B 1 91 ? 5.309 54.800 -13.508 1.00 36.85 91 GLN B N 1
ATOM 4240 C CA . GLN B 1 91 ? 6.498 55.699 -13.555 1.00 34.93 91 GLN B CA 1
ATOM 4241 C C . GLN B 1 91 ? 6.039 57.096 -13.158 1.00 34.75 91 GLN B C 1
ATOM 4242 O O . GLN B 1 91 ? 6.734 57.734 -12.344 1.00 33.06 91 GLN B O 1
ATOM 4248 N N . LEU B 1 92 ? 4.892 57.559 -13.682 1.00 33.21 92 LEU B N 1
ATOM 4249 C CA . LEU B 1 92 ? 4.343 58.894 -13.347 1.00 30.59 92 LEU B CA 1
ATOM 4250 C C . LEU B 1 92 ? 3.926 58.907 -11.875 1.00 31.86 92 LEU B C 1
ATOM 4251 O O . LEU B 1 92 ? 4.144 59.939 -11.209 1.00 31.60 92 LEU B O 1
ATOM 4256 N N . ALA B 1 93 ? 3.249 57.847 -11.415 1.00 33.97 93 ALA B N 1
ATOM 4257 C CA . ALA B 1 93 ? 2.713 57.753 -10.036 1.00 31.99 93 ALA B CA 1
ATOM 4258 C C . ALA B 1 93 ? 3.875 57.998 -9.057 1.00 31.76 93 ALA B C 1
ATOM 4259 O O . ALA B 1 93 ? 3.724 58.879 -8.190 1.00 30.75 93 ALA B O 1
ATOM 4261 N N . ASP B 1 94 ? 4.996 57.301 -9.289 1.00 39.33 94 ASP B N 1
ATOM 4262 C CA . ASP B 1 94 ? 6.255 57.324 -8.471 1.00 40.78 94 ASP 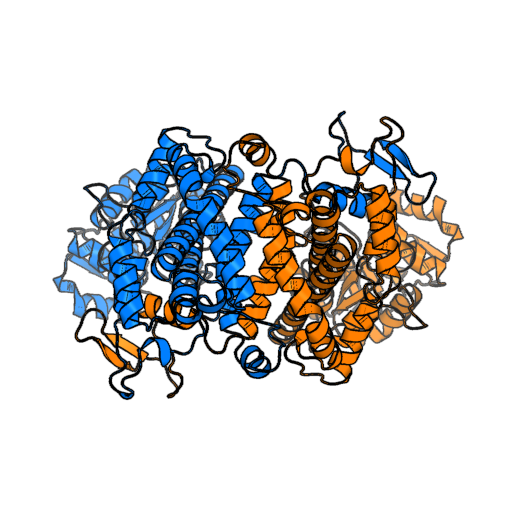B CA 1
ATOM 4263 C C . ASP B 1 94 ? 6.856 58.735 -8.394 1.00 43.74 94 ASP B C 1
ATOM 4264 O O . ASP B 1 94 ? 7.519 59.021 -7.372 1.00 47.13 94 ASP B O 1
ATOM 4269 N N . ALA B 1 95 ? 6.661 59.583 -9.419 1.00 36.61 95 ALA B N 1
ATOM 4270 C CA . ALA B 1 95 ? 7.345 60.885 -9.572 1.00 34.11 95 ALA B CA 1
ATOM 4271 C C . ALA B 1 95 ? 6.428 62.011 -9.140 1.00 35.16 95 ALA B C 1
ATOM 4272 O O . ALA B 1 95 ? 6.913 63.105 -8.890 1.00 39.19 95 ALA B O 1
ATOM 4274 N N . MET B 1 96 ? 5.128 61.768 -9.050 1.00 36.20 96 MET B N 1
ATOM 4275 C CA . MET B 1 96 ? 4.163 62.874 -8.876 1.00 36.27 96 MET B CA 1
ATOM 4276 C C . MET B 1 96 ? 3.927 63.136 -7.395 1.00 36.97 96 MET B C 1
ATOM 4277 O O . MET B 1 96 ? 4.260 62.266 -6.586 1.00 40.13 96 MET B O 1
ATOM 4282 N N . ASP B 1 97 ? 3.336 64.289 -7.099 1.00 38.14 97 ASP B N 1
ATOM 4283 C CA . ASP B 1 97 ? 2.849 64.675 -5.756 1.00 38.04 97 ASP B CA 1
ATOM 4284 C C . ASP B 1 97 ? 1.353 64.380 -5.625 1.00 44.66 97 ASP B C 1
ATOM 4285 O O . ASP B 1 97 ? 0.644 64.252 -6.663 1.00 32.97 97 ASP B O 1
ATOM 4290 N N . GLU B 1 98 ? 0.896 64.311 -4.373 1.00 40.46 98 GLU B N 1
ATOM 4291 C CA . GLU B 1 98 ? -0.528 64.287 -3.979 1.00 42.38 98 GLU B CA 1
ATOM 4292 C C . GLU B 1 98 ? -1.296 65.340 -4.783 1.00 41.51 98 GLU B C 1
ATOM 4293 O O . GLU B 1 98 ? -0.778 66.456 -4.913 1.00 36.21 98 GLU B O 1
ATOM 4299 N N . GLY B 1 99 ? -2.478 64.981 -5.314 1.00 38.26 99 GLY B N 1
ATOM 4300 C CA . GLY B 1 99 ? -3.382 65.911 -6.025 1.00 36.18 99 GLY B CA 1
ATOM 4301 C C . GLY B 1 99 ? -3.076 66.026 -7.519 1.00 33.06 99 GLY B C 1
ATOM 4302 O O . GLY B 1 99 ? -3.820 66.742 -8.236 1.00 31.99 99 GLY B O 1
ATOM 4303 N N . ASP B 1 100 ? -2.019 65.368 -7.968 1.00 31.79 100 ASP B N 1
ATOM 4304 C CA . ASP B 1 100 ? -1.616 65.316 -9.395 1.00 31.97 100 ASP B CA 1
ATOM 4305 C C . ASP B 1 100 ? -2.542 64.330 -10.149 1.00 29.83 100 ASP B C 1
ATOM 4306 O O . ASP B 1 100 ? -3.122 63.416 -9.519 1.00 29.64 100 ASP B O 1
ATOM 4311 N N . ILE B 1 101 ? -2.615 64.477 -11.473 1.00 31.79 101 ILE B N 1
ATOM 4312 C CA . ILE B 1 101 ? -3.673 63.875 -12.342 1.00 27.31 101 ILE B CA 1
ATOM 4313 C C . ILE B 1 101 ? -2.990 63.089 -13.457 1.00 26.49 101 ILE B C 1
ATOM 4314 O O . ILE B 1 101 ? -2.269 63.680 -14.231 1.00 23.03 101 ILE B O 1
ATOM 4319 N N . ILE B 1 102 ? -3.156 61.777 -13.473 1.00 22.60 102 ILE B N 1
ATOM 4320 C CA . ILE B 1 102 ? -2.673 60.907 -14.551 1.00 23.77 102 ILE B CA 1
ATOM 4321 C C . ILE B 1 102 ? -3.901 60.656 -15.449 1.00 26.04 102 ILE B C 1
ATOM 4322 O O . ILE B 1 102 ? -4.994 60.252 -14.906 1.00 22.10 102 ILE B O 1
ATOM 4327 N N . ILE B 1 103 ? -3.728 60.867 -16.758 1.00 23.55 103 ILE B N 1
ATOM 4328 C CA . ILE B 1 103 ? -4.796 60.665 -17.784 1.00 21.96 103 ILE B CA 1
ATOM 4329 C C . ILE B 1 103 ? -4.305 59.603 -18.756 1.00 22.18 103 ILE B C 1
ATOM 4330 O O . ILE B 1 103 ? -3.221 59.760 -19.320 1.00 23.37 103 ILE B O 1
ATOM 4335 N N . ASP B 1 104 ? -5.038 58.512 -18.914 1.00 20.36 104 ASP B N 1
ATOM 4336 C CA . ASP B 1 104 ? -4.810 57.536 -20.006 1.00 20.46 104 ASP B CA 1
ATOM 4337 C C . ASP B 1 104 ? -5.719 57.951 -21.173 1.00 22.62 104 ASP B C 1
ATOM 4338 O O . ASP B 1 104 ? -6.969 57.813 -21.030 1.00 16.27 104 ASP B O 1
ATOM 4343 N N . GLY B 1 105 ? -5.143 58.424 -22.277 1.00 20.28 105 GLY B N 1
ATOM 4344 C CA . GLY B 1 105 ? -5.892 58.807 -23.492 1.00 20.53 105 GLY B CA 1
ATOM 4345 C C . GLY B 1 105 ? -5.952 57.691 -24.507 1.00 19.79 105 GLY B C 1
ATOM 4346 O O . GLY B 1 105 ? -6.491 57.908 -25.597 1.00 20.08 105 GLY B O 1
ATOM 4347 N N . GLY B 1 106 ? -5.329 56.549 -24.209 1.00 20.07 106 GLY B N 1
ATOM 4348 C CA . GLY B 1 106 ? -5.318 55.382 -25.085 1.00 20.51 106 GLY B CA 1
ATOM 4349 C C . GLY B 1 106 ? -6.686 54.732 -25.137 1.00 21.53 106 GLY B C 1
ATOM 4350 O O . GLY B 1 106 ? -7.580 55.115 -24.356 1.00 20.24 106 GLY B O 1
ATOM 4351 N N . ASN B 1 107 ? -6.834 53.735 -25.999 1.00 23.08 107 ASN B N 1
ATOM 4352 C CA . ASN B 1 107 ? -8.124 53.025 -26.214 1.00 20.93 107 ASN B CA 1
ATOM 4353 C C . ASN B 1 107 ? -8.191 51.879 -25.205 1.00 19.56 107 ASN B C 1
ATOM 4354 O O . ASN B 1 107 ? -8.115 50.762 -25.620 1.00 20.38 107 ASN B O 1
ATOM 4359 N N . ALA B 1 108 ? -8.329 52.216 -23.926 1.00 19.79 108 ALA B N 1
ATOM 4360 C CA . ALA B 1 108 ? -8.356 51.282 -22.779 1.00 20.40 108 ALA B CA 1
ATOM 4361 C C . ALA B 1 108 ? -9.672 50.512 -22.732 1.00 21.32 108 ALA B C 1
ATOM 4362 O O . ALA B 1 108 ? -10.734 51.081 -23.026 1.00 16.42 108 ALA B O 1
ATOM 4364 N N . LEU B 1 109 ? -9.588 49.265 -22.302 1.00 20.59 109 LEU B N 1
ATOM 4365 C CA . LEU B 1 109 ? -10.732 48.514 -21.769 1.00 25.18 109 LEU B CA 1
ATOM 4366 C C . LEU B 1 109 ? -11.256 49.237 -20.536 1.00 20.26 109 LEU B C 1
ATOM 4367 O O . LEU B 1 109 ? -10.463 49.564 -19.626 1.00 18.39 109 LEU B O 1
ATOM 4372 N N . TYR B 1 110 ? -12.542 49.532 -20.488 1.00 18.49 110 TYR B N 1
ATOM 4373 C CA . TYR B 1 110 ? -13.038 50.388 -19.380 1.00 18.46 110 TYR B CA 1
ATOM 4374 C C . TYR B 1 110 ? -12.802 49.679 -18.035 1.00 17.23 110 TYR B C 1
ATOM 4375 O O . TYR B 1 110 ? -12.666 50.368 -17.030 1.00 17.69 110 TYR B O 1
ATOM 4384 N N . THR B 1 111 ? -12.790 48.349 -18.001 1.00 19.39 111 THR B N 1
ATOM 4385 C CA . THR B 1 111 ? -12.551 47.576 -16.743 1.00 22.54 111 THR B CA 1
ATOM 4386 C C . THR B 1 111 ? -11.092 47.779 -16.276 1.00 22.67 111 THR B C 1
ATOM 4387 O O . THR B 1 111 ? -10.893 47.895 -15.065 1.00 22.58 111 THR B O 1
ATOM 4391 N N . ASP B 1 112 ? -10.139 47.942 -17.204 1.00 24.17 112 ASP B N 1
ATOM 4392 C CA . ASP B 1 112 ? -8.736 48.381 -16.905 1.00 24.04 112 ASP B CA 1
ATOM 4393 C C . ASP B 1 112 ? -8.762 49.758 -16.241 1.00 23.48 112 ASP B C 1
ATOM 4394 O O . ASP B 1 112 ? -8.136 49.927 -15.199 1.00 18.23 112 ASP B O 1
ATOM 4399 N N . THR B 1 113 ? -9.514 50.734 -16.789 1.00 21.62 113 THR B N 1
ATOM 4400 C CA . THR B 1 113 ? -9.624 52.091 -16.219 1.00 19.83 113 THR B CA 1
ATOM 4401 C C . THR B 1 113 ? -10.243 52.016 -14.818 1.00 22.42 113 THR B C 1
ATOM 4402 O O . THR B 1 113 ? -9.800 52.739 -13.943 1.00 18.52 113 THR B O 1
ATOM 4406 N N . ILE B 1 114 ? -11.247 51.173 -14.599 1.00 20.86 114 ILE B N 1
ATOM 4407 C CA . ILE B 1 114 ? -11.848 51.095 -13.242 1.00 22.06 114 ILE B CA 1
ATOM 4408 C C . ILE B 1 114 ? -10.751 50.680 -12.246 1.00 21.33 114 ILE B C 1
ATOM 4409 O O . ILE B 1 114 ? -10.638 51.334 -11.181 1.00 25.31 114 ILE B O 1
ATOM 4414 N N . ARG B 1 115 ? -10.021 49.629 -12.581 1.00 24.52 115 ARG B N 1
ATOM 4415 C CA . ARG B 1 115 ? -8.997 49.024 -11.683 1.00 28.69 115 ARG B CA 1
ATOM 4416 C C . ARG B 1 115 ? -7.898 50.056 -11.419 1.00 27.84 115 ARG B C 1
ATOM 4417 O O . ARG B 1 115 ? -7.502 50.211 -10.259 1.00 26.60 115 ARG B O 1
ATOM 4425 N N . ARG B 1 116 ? -7.445 50.768 -12.458 1.00 24.90 116 ARG B N 1
ATOM 4426 C CA . ARG B 1 116 ? -6.412 51.823 -12.343 1.00 23.85 116 ARG B CA 1
ATOM 4427 C C . ARG B 1 116 ? -6.916 52.959 -11.481 1.00 25.87 116 ARG B C 1
ATOM 4428 O O . ARG B 1 116 ? -6.117 53.469 -10.675 1.00 27.79 116 ARG B O 1
ATOM 4436 N N . GLU B 1 117 ? -8.178 53.386 -11.633 1.00 23.81 117 GLU B N 1
ATOM 4437 C CA . GLU B 1 117 ? -8.673 54.541 -10.850 1.00 23.76 117 GLU B CA 1
ATOM 4438 C C . GLU B 1 117 ? -8.669 54.172 -9.354 1.00 25.11 117 GLU B C 1
ATOM 4439 O O . GLU B 1 117 ? -8.518 55.093 -8.541 1.00 25.05 117 GLU B O 1
ATOM 4445 N N . LYS B 1 118 ? -8.976 52.915 -9.035 1.00 27.79 118 LYS B N 1
ATOM 4446 C CA . LYS B 1 118 ? -8.973 52.414 -7.626 1.00 34.38 118 LYS B CA 1
ATOM 4447 C C . LYS B 1 118 ? -7.531 52.506 -7.075 1.00 31.56 118 LYS B C 1
ATOM 4448 O O . LYS B 1 118 ? -7.323 53.177 -6.041 1.00 33.25 118 LYS B O 1
ATOM 4454 N N . GLU B 1 119 ? -6.566 51.926 -7.781 1.00 31.48 119 GLU B N 1
ATOM 4455 C CA . GLU B 1 119 ? -5.153 51.835 -7.330 1.00 37.00 119 GLU B CA 1
ATOM 4456 C C . GLU B 1 119 ? -4.569 53.242 -7.203 1.00 38.46 119 GLU B C 1
ATOM 4457 O O . GLU B 1 119 ? -3.898 53.530 -6.196 1.00 35.83 119 GLU B O 1
ATOM 4463 N N . ILE B 1 120 ? -4.874 54.128 -8.151 1.00 32.33 120 ILE B N 1
ATOM 4464 C CA . ILE B 1 120 ? -4.283 55.487 -8.205 1.00 29.29 120 ILE B CA 1
ATOM 4465 C C . ILE B 1 120 ? -4.982 56.435 -7.232 1.00 31.22 120 ILE B C 1
ATOM 4466 O O . ILE B 1 120 ? -4.255 57.221 -6.583 1.00 34.48 120 ILE B O 1
ATOM 4471 N N . SER B 1 121 ? -6.313 56.385 -7.076 1.00 26.94 121 SER B N 1
ATOM 4472 C CA . SER B 1 121 ? -7.062 57.224 -6.116 1.00 28.89 121 SER B CA 1
ATOM 4473 C C . SER B 1 121 ? -6.539 56.918 -4.694 1.00 31.52 121 SER B C 1
ATOM 4474 O O . SER B 1 121 ? -6.478 57.862 -3.892 1.00 32.79 121 SER B O 1
ATOM 4477 N N . ALA B 1 122 ? -6.172 55.655 -4.452 1.00 32.19 122 ALA B N 1
ATOM 4478 C CA . ALA B 1 122 ? -5.607 55.119 -3.180 1.00 38.78 122 ALA B CA 1
ATOM 4479 C C . ALA B 1 122 ? -4.240 55.764 -2.912 1.00 44.11 122 ALA B C 1
ATOM 4480 O O . ALA B 1 122 ? -4.072 56.287 -1.792 1.00 45.62 122 ALA B O 1
ATOM 4482 N N . ARG B 1 123 ? -3.348 55.797 -3.924 1.00 40.44 123 ARG B N 1
ATOM 4483 C CA . ARG B 1 123 ? -1.988 56.423 -3.868 1.00 38.15 123 ARG B CA 1
ATOM 4484 C C . ARG B 1 123 ? -2.063 57.933 -3.594 1.00 34.24 123 ARG B C 1
ATOM 4485 O O . ARG B 1 123 ? -0.993 58.533 -3.620 1.00 43.32 123 ARG B O 1
ATOM 4493 N N . GLY B 1 124 ? -3.245 58.540 -3.405 1.00 33.34 124 GLY B N 1
ATOM 4494 C CA . GLY B 1 124 ? -3.435 59.997 -3.228 1.00 30.07 124 GLY B CA 1
ATOM 4495 C C . GLY B 1 124 ? -3.455 60.831 -4.526 1.00 32.57 124 GLY B C 1
ATOM 4496 O O . GLY B 1 124 ? -3.534 62.112 -4.444 1.00 31.45 124 GLY B O 1
ATOM 4497 N N . LEU B 1 125 ? -3.396 60.180 -5.690 1.00 32.82 125 LEU B N 1
ATOM 4498 C CA . LEU B 1 125 ? -3.416 60.839 -7.033 1.00 34.79 125 LEU B CA 1
ATOM 4499 C C . LEU B 1 125 ? -4.847 60.820 -7.603 1.00 38.21 125 LEU B C 1
ATOM 4500 O O . LEU B 1 125 ? -5.713 60.182 -6.983 1.00 33.91 125 LEU B O 1
ATOM 4505 N N . HIS B 1 126 ? -5.095 61.498 -8.734 1.00 33.09 126 HIS B N 1
ATOM 4506 C CA . HIS B 1 126 ? -6.370 61.404 -9.501 1.00 31.71 126 HIS B CA 1
ATOM 4507 C C . HIS B 1 126 ? -6.126 60.672 -10.817 1.00 30.55 126 HIS B C 1
ATOM 4508 O O . HIS B 1 126 ? -5.096 60.961 -11.480 1.00 29.43 126 HIS B O 1
ATOM 4515 N N . PHE B 1 127 ? -7.036 59.784 -11.210 1.00 24.06 127 PHE B N 1
ATOM 4516 C CA . PHE B 1 127 ? -6.892 59.054 -12.486 1.00 24.92 127 PHE B CA 1
ATOM 4517 C C . PHE B 1 127 ? -8.096 59.370 -13.384 1.00 23.94 127 PHE B C 1
ATOM 4518 O O . PHE B 1 127 ? -9.261 59.289 -12.894 1.00 19.83 127 PHE B O 1
ATOM 4526 N N . VAL B 1 128 ? -7.786 59.708 -14.641 1.00 22.10 128 VAL B N 1
ATOM 4527 C CA . VAL B 1 128 ? -8.767 60.010 -15.724 1.00 21.70 128 VAL B CA 1
ATOM 4528 C C . VAL B 1 128 ? -8.488 59.062 -16.897 1.00 22.19 128 VAL B C 1
ATOM 4529 O O . VAL B 1 128 ? -7.358 58.978 -17.410 1.00 20.79 128 VAL B O 1
ATOM 4533 N N . GLY B 1 129 ? -9.507 58.285 -17.246 1.00 21.10 129 GLY B N 1
ATOM 4534 C CA . GLY B 1 129 ? -9.569 57.505 -18.477 1.00 17.57 129 GLY B CA 1
ATOM 4535 C C . GLY B 1 129 ? -10.313 58.323 -19.506 1.00 17.26 129 GLY B C 1
ATOM 4536 O O . GLY B 1 129 ? -11.519 58.572 -19.300 1.00 17.23 129 GLY B O 1
ATOM 4537 N N . ALA B 1 130 ? -9.625 58.732 -20.561 1.00 17.15 130 ALA B N 1
ATOM 4538 C CA . ALA B 1 130 ? -10.162 59.693 -21.560 1.00 16.93 130 ALA B CA 1
ATOM 4539 C C . ALA B 1 130 ? -10.298 58.981 -22.896 1.00 17.58 130 ALA B C 1
ATOM 4540 O O . ALA B 1 130 ? -9.302 58.556 -23.500 1.00 16.23 130 ALA B O 1
ATOM 4542 N N . GLY B 1 131 ? -11.524 58.754 -23.349 1.00 17.94 131 GLY B N 1
ATOM 4543 C CA . GLY B 1 131 ? -11.689 58.220 -24.706 1.00 17.60 131 GLY B CA 1
ATOM 4544 C C . GLY B 1 131 ? -11.471 59.357 -25.676 1.00 16.39 131 GLY B C 1
ATOM 4545 O O . GLY B 1 131 ? -11.974 60.489 -25.394 1.00 17.60 131 GLY B O 1
ATOM 4546 N N . ILE B 1 132 ? -10.688 59.138 -26.723 1.00 18.47 132 ILE B N 1
ATOM 4547 C CA . ILE B 1 132 ? -10.404 60.179 -27.750 1.00 17.25 132 ILE B CA 1
ATOM 4548 C C . ILE B 1 132 ? -10.821 59.616 -29.123 1.00 18.79 132 ILE B C 1
ATOM 4549 O O . ILE B 1 132 ? -10.225 58.633 -29.580 1.00 18.12 132 ILE B O 1
ATOM 4554 N N . SER B 1 133 ? -11.824 60.226 -29.752 1.00 17.92 133 SER B N 1
ATOM 4555 C CA . SER B 1 133 ? -12.405 59.718 -31.010 1.00 22.21 133 SER B CA 1
ATOM 4556 C C . SER B 1 133 ? -11.632 60.316 -32.187 1.00 24.50 133 SER B C 1
ATOM 4557 O O . SER B 1 133 ? -10.844 61.260 -31.979 1.00 26.99 133 SER B O 1
ATOM 4560 N N . GLY B 1 134 ? -11.837 59.800 -33.395 1.00 20.90 134 GLY B N 1
ATOM 4561 C CA . GLY B 1 134 ? -11.379 60.467 -34.612 1.00 22.02 134 GLY B CA 1
ATOM 4562 C C . GLY B 1 134 ? -10.022 59.963 -35.062 1.00 24.44 134 GLY B C 1
ATOM 4563 O O . GLY B 1 134 ? -9.541 60.445 -36.077 1.00 25.90 134 GLY B O 1
ATOM 4564 N N . GLY B 1 135 ? -9.391 59.068 -34.314 1.00 24.30 135 GLY B N 1
ATOM 4565 C CA . GLY B 1 135 ? -8.092 58.478 -34.702 1.00 26.22 135 GLY B CA 1
ATOM 4566 C C . GLY B 1 135 ? -7.013 59.554 -34.844 1.00 25.72 135 GLY B C 1
ATOM 4567 O O . GLY B 1 135 ? -7.114 60.563 -34.173 1.00 22.36 135 GLY B O 1
ATOM 4568 N N . GLU B 1 136 ? -5.992 59.327 -35.679 1.00 27.43 136 GLU B N 1
ATOM 4569 C CA . GLU B 1 136 ? -4.838 60.266 -35.838 1.00 27.04 136 GLU B CA 1
ATOM 4570 C C . GLU B 1 136 ? -5.314 61.643 -36.298 1.00 25.51 136 GLU B C 1
ATOM 4571 O O . GLU B 1 136 ? -4.893 62.669 -35.716 1.00 23.44 136 GLU B O 1
ATOM 4577 N N . GLU B 1 137 ? -6.225 61.702 -37.273 1.00 25.14 137 GLU B N 1
ATOM 4578 C CA . GLU B 1 137 ? -6.690 62.993 -37.808 1.00 26.32 137 GLU B CA 1
ATOM 4579 C C . GLU B 1 137 ? -7.411 63.776 -36.698 1.00 24.87 137 GLU B C 1
ATOM 4580 O O . GLU B 1 137 ? -7.183 64.997 -36.579 1.00 25.25 137 GLU B O 1
ATOM 4586 N N . GLY B 1 138 ? -8.285 63.131 -35.931 1.00 22.31 138 GLY B N 1
ATOM 4587 C CA . GLY B 1 138 ? -8.950 63.778 -34.787 1.00 19.93 138 GLY B CA 1
ATOM 4588 C C . GLY B 1 138 ? -7.939 64.261 -33.744 1.00 18.38 138 GLY B C 1
ATOM 4589 O O . GLY B 1 138 ? -8.116 65.350 -33.211 1.00 19.29 138 GLY B O 1
ATOM 4590 N N . ALA B 1 139 ? -6.943 63.459 -33.404 1.00 21.52 139 ALA B N 1
ATOM 4591 C CA . ALA B 1 139 ? -5.969 63.836 -32.358 1.00 21.47 139 ALA B CA 1
ATOM 4592 C C . ALA B 1 139 ? -5.308 65.156 -32.785 1.00 20.92 139 ALA B C 1
ATOM 4593 O O . ALA B 1 139 ? -5.139 66.027 -31.952 1.00 20.64 139 ALA B O 1
ATOM 4595 N N . LEU B 1 140 ? -5.021 65.317 -34.076 1.00 21.26 140 LEU B N 1
ATOM 4596 C CA . LEU B 1 140 ? -4.325 66.519 -34.607 1.00 22.62 140 LEU B CA 1
ATOM 4597 C C . LEU B 1 140 ? -5.273 67.699 -34.770 1.00 23.23 140 LEU B C 1
ATOM 4598 O O . LEU B 1 140 ? -4.876 68.817 -34.424 1.00 22.98 140 LEU B O 1
ATOM 4603 N N . ASN B 1 141 ? -6.468 67.491 -35.327 1.00 22.47 141 ASN B N 1
ATOM 4604 C CA . ASN B 1 141 ? -7.296 68.628 -35.815 1.00 23.93 141 ASN B CA 1
ATOM 4605 C C . ASN B 1 141 ? -8.599 68.773 -35.016 1.00 26.25 141 ASN B C 1
ATOM 4606 O O . ASN B 1 141 ? -9.341 69.706 -35.315 1.00 25.10 141 ASN B O 1
ATOM 4611 N N . GLY B 1 142 ? -8.883 67.950 -33.998 1.00 20.93 142 GLY B N 1
ATOM 4612 C CA . GLY B 1 142 ? -10.092 68.223 -33.201 1.00 20.70 142 GLY B CA 1
ATOM 4613 C C . GLY B 1 142 ? -10.912 66.964 -32.982 1.00 18.65 142 GLY B C 1
ATOM 4614 O O . GLY B 1 142 ? -11.682 66.558 -33.846 1.00 18.80 142 GLY B O 1
ATOM 4615 N N . PRO B 1 143 ? -10.682 66.268 -31.857 1.00 18.25 143 PRO B N 1
ATOM 4616 C CA . PRO B 1 143 ? -11.387 65.034 -31.548 1.00 17.20 143 PRO B CA 1
ATOM 4617 C C . PRO B 1 143 ? -12.604 65.318 -30.680 1.00 16.38 143 PRO B C 1
ATOM 4618 O O . PRO B 1 143 ? -12.757 66.457 -30.178 1.00 15.87 143 PRO B O 1
ATOM 4622 N N . SER B 1 144 ? -13.410 64.274 -30.477 1.00 15.00 144 SER B N 1
ATOM 4623 C CA . SER B 1 144 ? -14.414 64.200 -29.390 1.00 16.17 144 SER B CA 1
ATOM 4624 C C . SER B 1 144 ? -13.732 63.527 -28.191 1.00 15.87 144 SER B C 1
ATOM 4625 O O . SER B 1 144 ? -12.993 62.568 -28.417 1.00 17.23 144 SER B O 1
ATOM 4628 N N . ILE B 1 145 ? -13.863 64.093 -26.999 1.00 17.34 145 ILE B N 1
ATOM 4629 C CA . ILE B 1 145 ? -13.115 63.624 -25.805 1.00 17.42 145 ILE B CA 1
ATOM 4630 C C . ILE B 1 145 ? -14.093 63.257 -24.698 1.00 15.84 145 ILE B C 1
ATOM 4631 O O . ILE B 1 145 ? -15.018 64.022 -24.380 1.00 16.98 145 ILE B O 1
ATOM 4636 N N . MET B 1 146 ? -13.838 62.097 -24.106 1.00 16.80 146 MET B N 1
ATOM 4637 C CA . MET B 1 146 ? -14.763 61.419 -23.190 1.00 17.48 146 MET B CA 1
ATOM 4638 C C . MET B 1 146 ? -13.985 61.084 -21.922 1.00 18.03 146 MET B C 1
ATOM 4639 O O . MET B 1 146 ? -13.575 59.939 -21.749 1.00 17.45 146 MET B O 1
ATOM 4644 N N . PRO B 1 147 ? -13.758 62.066 -21.019 1.00 18.59 147 PRO B N 1
ATOM 4645 C CA . PRO B 1 147 ? -13.027 61.823 -19.780 1.00 19.27 147 PRO B CA 1
ATOM 4646 C C . PRO B 1 147 ? -13.938 61.302 -18.672 1.00 17.74 147 PRO B C 1
ATOM 4647 O O . PRO B 1 147 ? -15.045 61.839 -18.463 1.00 17.43 147 PRO B O 1
ATOM 4651 N N . GLY B 1 148 ? -13.469 60.229 -18.036 1.00 18.22 148 GLY B N 1
ATOM 4652 C CA . GLY B 1 148 ? -14.083 59.657 -16.826 1.00 20.08 148 GLY B CA 1
ATOM 4653 C C . GLY B 1 148 ? -13.083 59.712 -15.695 1.00 22.45 148 GLY B C 1
ATOM 4654 O O . GLY B 1 148 ? -11.908 59.363 -15.924 1.00 19.53 148 GLY B O 1
ATOM 4655 N N . GLY B 1 149 ? -13.532 60.068 -14.509 1.00 21.94 149 GLY B N 1
ATOM 4656 C CA . GLY B 1 149 ? -12.633 60.190 -13.342 1.00 22.99 149 GLY B CA 1
ATOM 4657 C C . GLY B 1 149 ? -13.312 61.080 -12.320 1.00 26.11 149 GLY B C 1
ATOM 4658 O O . GLY B 1 149 ? -14.496 61.384 -12.486 1.00 24.86 149 GLY B O 1
ATOM 4659 N N . PRO B 1 150 ? -12.609 61.539 -11.258 1.00 27.07 150 PRO B N 1
ATOM 4660 C CA . PRO B 1 150 ? -13.225 62.445 -10.294 1.00 27.37 150 PRO B CA 1
ATOM 4661 C C . PRO B 1 150 ? -13.648 63.742 -10.979 1.00 28.61 150 PRO B C 1
ATOM 4662 O O . PRO B 1 150 ? -12.861 64.266 -11.757 1.00 23.52 150 PRO B O 1
ATOM 4666 N N . ALA B 1 151 ? -14.815 64.261 -10.587 1.00 30.38 151 ALA B N 1
ATOM 4667 C CA . ALA B 1 151 ? -15.444 65.470 -11.160 1.00 39.74 151 ALA B CA 1
ATOM 4668 C C . ALA B 1 151 ? -14.526 66.688 -10.956 1.00 40.55 151 ALA B C 1
ATOM 4669 O O . ALA B 1 151 ? -14.517 67.575 -11.855 1.00 35.32 151 ALA B O 1
ATOM 4671 N N . LYS B 1 152 ? -13.755 66.731 -9.859 1.00 38.21 152 LYS B N 1
ATOM 4672 C CA . LYS B 1 152 ? -12.868 67.892 -9.562 1.00 45.10 152 LYS B CA 1
ATOM 4673 C C . LYS B 1 152 ? -11.625 67.875 -10.463 1.00 44.99 152 LYS B C 1
ATOM 4674 O O . LYS B 1 152 ? -11.033 68.955 -10.613 1.00 46.94 152 LYS B O 1
ATOM 4680 N N . SER B 1 153 ? -11.231 66.726 -11.032 1.00 38.14 153 SER B N 1
ATOM 4681 C CA . SER B 1 153 ? -10.159 66.650 -12.063 1.00 36.58 153 SER B CA 1
ATOM 4682 C C . SER B 1 153 ? -10.535 67.529 -13.273 1.00 37.41 153 SER B C 1
ATOM 4683 O O . SER B 1 153 ? -9.629 68.177 -13.820 1.00 34.42 153 SER B O 1
ATOM 4686 N N . TYR B 1 154 ? -11.822 67.616 -13.654 1.00 37.28 154 TYR B N 1
ATOM 4687 C CA . TYR B 1 154 ? -12.287 68.396 -14.835 1.00 35.81 154 TYR B CA 1
ATOM 4688 C C . TYR B 1 154 ? -12.117 69.904 -14.594 1.00 34.71 154 TYR B C 1
ATOM 4689 O O . TYR B 1 154 ? -12.008 70.662 -15.585 1.00 30.82 154 TYR B O 1
ATOM 4698 N N . GLU B 1 155 ? -12.073 70.369 -13.337 1.00 35.73 155 GLU B N 1
ATOM 4699 C CA . GLU B 1 155 ? -11.908 71.833 -13.083 1.00 35.47 155 GLU B CA 1
ATOM 4700 C C . GLU B 1 155 ? -10.601 72.309 -13.720 1.00 29.34 155 GLU B C 1
ATOM 4701 O O . GLU B 1 155 ? -10.621 73.351 -14.368 1.00 32.16 155 GLU B O 1
ATOM 4707 N N . SER B 1 156 ? -9.533 71.529 -13.605 1.00 29.92 156 SER B N 1
ATOM 4708 C CA . SER B 1 156 ? -8.180 71.907 -14.107 1.00 31.24 156 SER B CA 1
ATOM 4709 C C . SER B 1 156 ? -7.927 71.372 -15.527 1.00 29.08 156 SER B C 1
ATOM 4710 O O . SER B 1 156 ? -7.208 72.048 -16.314 1.00 34.39 156 SER B O 1
ATOM 4713 N N . LEU B 1 157 ? -8.507 70.220 -15.871 1.00 27.04 157 LEU B N 1
ATOM 4714 C CA . LEU B 1 157 ? -8.287 69.514 -17.177 1.00 25.96 157 LEU B CA 1
ATOM 4715 C C . LEU B 1 157 ? -9.254 70.033 -18.250 1.00 25.28 157 LEU B C 1
ATOM 4716 O O . LEU B 1 157 ? -8.853 70.139 -19.430 1.00 23.37 157 LEU B O 1
ATOM 4721 N N . GLY B 1 158 ? -10.497 70.335 -17.879 1.00 24.08 158 GLY B N 1
ATOM 4722 C CA . GLY B 1 158 ? -11.577 70.656 -18.836 1.00 27.55 158 GLY B CA 1
ATOM 4723 C C . GLY B 1 158 ? -11.224 71.796 -19.786 1.00 27.84 158 GLY B C 1
ATOM 4724 O O . GLY B 1 158 ? -11.411 71.698 -21.005 1.00 22.03 158 GLY B O 1
ATOM 4725 N N . PRO B 1 159 ? -10.746 72.954 -19.265 1.00 29.35 159 PRO B N 1
ATOM 4726 C CA . PRO B 1 159 ? -10.460 74.101 -20.129 1.00 27.61 159 PRO B CA 1
ATOM 4727 C C . PRO B 1 159 ? -9.390 73.720 -21.158 1.00 24.69 159 PRO B C 1
ATOM 4728 O O . PRO B 1 159 ? -9.492 74.187 -22.271 1.00 25.26 159 PRO B O 1
ATOM 4732 N N . LEU B 1 160 ? -8.409 72.884 -20.787 1.00 24.86 160 LEU B N 1
ATOM 4733 C CA . LEU B 1 160 ? -7.361 72.372 -21.722 1.00 24.09 160 LEU B CA 1
ATOM 4734 C C . LEU B 1 160 ? -8.036 71.507 -22.801 1.00 24.11 160 LEU B C 1
ATOM 4735 O O . LEU B 1 160 ? -7.711 71.678 -23.985 1.00 20.77 160 LEU B O 1
ATOM 4740 N N . LEU B 1 161 ? -8.906 70.565 -22.404 1.00 21.95 161 LEU B N 1
ATOM 4741 C CA . LEU B 1 161 ? -9.514 69.639 -23.398 1.00 20.44 161 LEU B CA 1
ATOM 4742 C C . LEU B 1 161 ? -10.444 70.451 -24.313 1.00 19.65 161 LEU B C 1
ATOM 4743 O O . LEU B 1 161 ? -10.445 70.206 -25.513 1.00 19.73 161 LEU B O 1
ATOM 4748 N N . GLU B 1 162 ? -11.189 71.411 -23.765 1.00 22.31 162 GLU B N 1
ATOM 4749 C CA . GLU B 1 162 ? -12.092 72.302 -24.564 1.00 22.40 162 GLU B CA 1
ATOM 4750 C C . GLU B 1 162 ? -11.288 73.126 -25.557 1.00 23.06 162 GLU B C 1
ATOM 4751 O O . GLU B 1 162 ? -11.832 73.336 -26.635 1.00 20.49 162 GLU B O 1
ATOM 4757 N N . SER B 1 163 ? -10.008 73.440 -25.277 1.00 21.45 163 SER B N 1
ATOM 4758 C CA . SER B 1 163 ? -9.139 74.197 -26.210 1.00 21.83 163 SER B CA 1
ATOM 4759 C C . SER B 1 163 ? -8.812 73.381 -27.458 1.00 21.46 163 SER B C 1
ATOM 4760 O O . SER B 1 163 ? -8.499 74.010 -28.489 1.00 20.33 163 SER B O 1
ATOM 4763 N N . ILE B 1 164 ? -8.794 72.035 -27.419 1.00 20.47 164 ILE B N 1
ATOM 4764 C CA . ILE B 1 164 ? -8.424 71.217 -28.615 1.00 18.77 164 ILE B CA 1
ATOM 4765 C C . ILE B 1 164 ? -9.618 70.451 -29.218 1.00 18.26 164 ILE B C 1
ATOM 4766 O O . ILE B 1 164 ? -9.503 69.941 -30.393 1.00 19.56 164 ILE B O 1
ATOM 4771 N N . ALA B 1 165 ? -10.697 70.292 -28.467 1.00 18.15 165 ALA B N 1
ATOM 4772 C CA . ALA B 1 165 ? -11.834 69.441 -28.927 1.00 18.93 165 ALA B CA 1
ATOM 4773 C C . ALA B 1 165 ? -12.386 70.005 -30.241 1.00 18.11 165 ALA B C 1
ATOM 4774 O O . ALA B 1 165 ? -12.393 71.226 -30.435 1.00 19.02 165 ALA B O 1
ATOM 4776 N N . ALA B 1 166 ? -12.932 69.168 -31.104 1.00 18.46 166 ALA B N 1
ATOM 4777 C CA . ALA B 1 166 ? -13.850 69.602 -32.191 1.00 17.92 166 ALA B CA 1
ATOM 4778 C C . ALA B 1 166 ? -14.904 70.532 -31.591 1.00 18.15 166 ALA B C 1
ATOM 4779 O O . ALA B 1 166 ? -15.224 70.380 -30.366 1.00 17.46 166 ALA B O 1
ATOM 4781 N N . ASN B 1 167 ? -15.290 71.570 -32.349 1.00 19.19 167 ASN B N 1
ATOM 4782 C CA . ASN B 1 167 ? -16.312 72.575 -31.959 1.00 22.30 167 ASN B CA 1
ATOM 4783 C C . ASN B 1 167 ? -17.478 72.476 -32.929 1.00 21.41 167 ASN B C 1
ATOM 4784 O O . ASN B 1 167 ? -17.239 72.455 -34.132 1.00 20.55 167 ASN B O 1
ATOM 4789 N N . VAL B 1 168 ? -18.686 72.381 -32.406 1.00 19.83 168 VAL B N 1
ATOM 4790 C CA . VAL B 1 168 ? -19.886 72.303 -33.263 1.00 20.48 168 VAL B CA 1
ATOM 4791 C C . VAL B 1 168 ? -20.766 73.455 -32.835 1.00 18.00 168 VAL B C 1
ATOM 4792 O O . VAL B 1 168 ? -21.237 73.439 -31.663 1.00 15.26 168 VAL B O 1
ATOM 4796 N N . ASP B 1 169 ? -20.993 74.396 -33.745 1.00 15.58 169 ASP B N 1
ATOM 4797 C CA . ASP B 1 169 ? -21.847 75.567 -33.429 1.00 16.81 169 ASP B CA 1
ATOM 4798 C C . ASP B 1 169 ? -21.427 76.165 -32.073 1.00 14.94 169 ASP B C 1
ATOM 4799 O O . ASP B 1 169 ? -22.297 76.490 -31.265 1.00 17.36 169 ASP B O 1
ATOM 4804 N N . GLY B 1 170 ? -20.130 76.328 -31.844 1.00 15.07 170 GLY B N 1
ATOM 4805 C CA . GLY B 1 170 ? -19.573 77.000 -30.658 1.00 16.41 170 GLY B CA 1
ATOM 4806 C C . GLY B 1 170 ? -19.460 76.093 -29.446 1.00 21.16 170 GLY B C 1
ATOM 4807 O O . GLY B 1 170 ? -18.950 76.570 -28.404 1.00 22.50 170 GLY B O 1
ATOM 4808 N N . THR B 1 171 ? -19.883 74.830 -29.553 1.00 21.75 171 THR B N 1
ATOM 4809 C CA . THR B 1 171 ? -19.958 73.893 -28.400 1.00 21.04 171 THR B CA 1
ATOM 4810 C C . THR B 1 171 ? -18.818 72.881 -28.529 1.00 20.79 171 THR B C 1
ATOM 4811 O O . THR B 1 171 ? -18.813 72.056 -29.463 1.00 20.59 171 THR B O 1
ATOM 4815 N N . PRO B 1 172 ? -17.808 72.935 -27.625 1.00 18.54 172 PRO B N 1
ATOM 4816 C CA . PRO B 1 172 ? -16.714 71.964 -27.644 1.00 21.63 172 PRO B CA 1
ATOM 4817 C C . PRO B 1 172 ? -17.228 70.527 -27.419 1.00 16.75 172 PRO B C 1
ATOM 4818 O O . PRO B 1 172 ? -18.124 70.311 -26.595 1.00 18.89 172 PRO B O 1
ATOM 4822 N N . CYS B 1 173 ? -16.644 69.589 -28.151 1.00 19.07 173 CYS B N 1
ATOM 4823 C CA . CYS B 1 173 ? -17.004 68.144 -28.136 1.00 18.31 173 CYS B CA 1
ATOM 4824 C C . CYS B 1 173 ? -16.223 67.445 -27.010 1.00 16.85 173 CYS B C 1
ATOM 4825 O O . CYS B 1 173 ? -15.519 66.425 -27.280 1.00 17.38 173 CYS B O 1
ATOM 4828 N N . VAL B 1 174 ? -16.462 67.919 -25.787 1.00 17.20 174 VAL B N 1
ATOM 4829 C CA . VAL B 1 174 ? -15.914 67.343 -24.542 1.00 19.73 174 VAL B CA 1
ATOM 4830 C C . VAL B 1 174 ? -16.747 67.832 -23.366 1.00 19.66 174 VAL B C 1
ATOM 4831 O O . VAL B 1 174 ? -17.136 68.998 -23.337 1.00 20.28 174 VAL B O 1
ATOM 4835 N N . THR B 1 175 ? -17.009 66.933 -22.432 1.00 20.03 175 THR B N 1
ATOM 4836 C CA . THR B 1 175 ? -17.574 67.253 -21.117 1.00 21.23 175 THR B CA 1
ATOM 4837 C C . THR B 1 175 ? -17.214 66.105 -20.173 1.00 20.67 175 THR B C 1
ATOM 4838 O O . THR B 1 175 ? -16.892 64.995 -20.657 1.00 17.45 175 THR B O 1
ATOM 4842 N N . HIS B 1 176 ? -17.327 66.321 -18.857 1.00 20.57 176 HIS B N 1
ATOM 4843 C CA . HIS B 1 176 ? -17.031 65.233 -17.894 1.00 20.75 176 HIS B CA 1
ATOM 4844 C C . HIS B 1 176 ? -18.106 64.152 -18.009 1.00 18.62 176 HIS B C 1
ATOM 4845 O O . HIS B 1 176 ? -19.240 64.442 -17.670 1.00 19.07 176 HIS B O 1
ATOM 4852 N N . ILE B 1 177 ? -17.744 62.931 -18.366 1.00 20.15 177 ILE B N 1
ATOM 4853 C CA . ILE B 1 177 ? -18.738 61.850 -18.625 1.00 19.38 177 ILE B CA 1
ATOM 4854 C C . ILE B 1 177 ? -19.300 61.319 -17.297 1.00 19.62 177 ILE B C 1
ATOM 4855 O O . ILE B 1 177 ? -20.506 61.179 -17.143 1.00 20.67 177 ILE B O 1
ATOM 4860 N N . GLY B 1 178 ? -18.418 61.022 -16.357 1.00 20.80 178 GLY B N 1
ATOM 4861 C CA . GLY B 1 178 ? -18.787 60.370 -15.096 1.00 19.77 178 GLY B CA 1
ATOM 4862 C C . GLY B 1 178 ? -17.545 59.886 -14.378 1.00 20.63 178 GLY B C 1
ATOM 4863 O O . GLY B 1 178 ? -16.419 60.208 -14.766 1.00 18.68 178 GLY B O 1
ATOM 4864 N N . PRO B 1 179 ? -17.721 59.127 -13.282 1.00 22.20 179 PRO B N 1
ATOM 4865 C CA . PRO B 1 179 ? -16.578 58.601 -12.541 1.00 21.87 179 PRO B CA 1
ATOM 4866 C C . PRO B 1 179 ? -15.814 57.483 -13.247 1.00 22.02 179 PRO B C 1
ATOM 4867 O O . PRO B 1 179 ? -16.333 56.869 -14.194 1.00 22.87 179 PRO B O 1
ATOM 4871 N N . ASP B 1 180 ? -14.594 57.241 -12.771 1.00 20.20 180 ASP B N 1
ATOM 4872 C CA . ASP B 1 180 ? -13.712 56.093 -13.149 1.00 21.60 180 ASP B CA 1
ATOM 4873 C C . ASP B 1 180 ? -13.816 55.745 -14.655 1.00 18.84 180 ASP B C 1
ATOM 4874 O O . ASP B 1 180 ? -13.385 56.572 -15.458 1.00 19.15 180 ASP B O 1
ATOM 4879 N N . GLY B 1 181 ? -14.306 54.554 -15.022 1.00 16.68 181 GLY B N 1
ATOM 4880 C CA . GLY B 1 181 ? -14.281 53.985 -16.387 1.00 16.36 181 GLY B CA 1
ATOM 4881 C C . GLY B 1 181 ? -15.327 54.549 -17.347 1.00 16.01 181 GLY B C 1
ATOM 4882 O O . GLY B 1 181 ? -15.395 54.021 -18.446 1.00 17.03 181 GLY B O 1
ATOM 4883 N N . ALA B 1 182 ? -16.177 55.487 -16.930 1.00 16.89 182 ALA B N 1
ATOM 4884 C CA . ALA B 1 182 ? -17.395 55.916 -17.681 1.00 17.06 182 ALA B CA 1
ATOM 4885 C C . ALA B 1 182 ? -16.978 56.482 -19.058 1.00 16.20 182 ALA B C 1
ATOM 4886 O O . ALA B 1 182 ? -17.676 56.270 -20.055 1.00 15.70 182 ALA B O 1
ATOM 4888 N N . GLY B 1 183 ? -15.829 57.135 -19.149 1.00 17.42 183 GLY B N 1
ATOM 4889 C CA . GLY B 1 183 ? -15.356 57.729 -20.411 1.00 16.39 183 GLY B CA 1
ATOM 4890 C C . GLY B 1 183 ? -14.900 56.690 -21.405 1.00 16.07 183 GLY B C 1
ATOM 4891 O O . GLY B 1 183 ? -15.335 56.712 -22.590 1.00 13.70 183 GLY B O 1
ATOM 4892 N N . HIS B 1 184 ? -14.076 55.751 -20.958 1.00 15.78 184 HIS B N 1
ATOM 4893 C CA . HIS B 1 184 ? -13.645 54.630 -21.815 1.00 15.95 1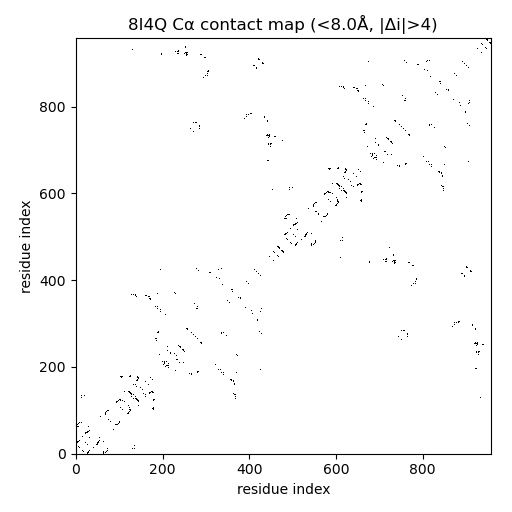84 HIS B CA 1
ATOM 4894 C C . HIS B 1 184 ? -14.853 53.761 -22.171 1.00 15.32 184 HIS B C 1
ATOM 4895 O O . HIS B 1 184 ? -14.880 53.191 -23.282 1.00 15.92 184 HIS B O 1
ATOM 4902 N N . PHE B 1 185 ? -15.832 53.649 -21.275 1.00 15.37 185 PHE B N 1
ATOM 4903 C CA . PHE B 1 185 ? -17.064 52.868 -21.565 1.00 16.08 185 PHE B CA 1
ATOM 4904 C C . PHE B 1 185 ? -17.819 53.508 -22.733 1.00 13.80 185 PHE B C 1
ATOM 4905 O O . PHE B 1 185 ? -18.158 52.805 -23.701 1.00 15.09 185 PHE B O 1
ATOM 4913 N N . VAL B 1 186 ? -18.111 54.797 -22.655 1.00 13.16 186 VAL B N 1
ATOM 4914 C CA . VAL B 1 186 ? -18.912 55.462 -23.713 1.00 14.40 186 VAL B CA 1
ATOM 4915 C C . VAL B 1 186 ? -18.126 55.488 -25.009 1.00 14.72 186 VAL B C 1
ATOM 4916 O O . VAL B 1 186 ? -18.725 55.355 -26.049 1.00 12.70 186 VAL B O 1
ATOM 4920 N N . LYS B 1 187 ? -16.809 55.565 -24.951 1.00 15.18 187 LYS B N 1
ATOM 4921 C CA . LYS B 1 187 ? -15.967 55.501 -26.159 1.00 15.11 187 LYS B CA 1
ATOM 4922 C C . LYS B 1 187 ? -16.110 54.117 -26.826 1.00 14.46 187 LYS B C 1
ATOM 4923 O O . LYS B 1 187 ? -16.227 54.018 -28.090 1.00 15.16 187 LYS B O 1
ATOM 4929 N N . MET B 1 188 ? -16.074 53.058 -26.030 1.00 16.00 188 MET B N 1
ATOM 4930 C CA . MET B 1 188 ? -16.237 51.666 -26.514 1.00 15.78 188 MET B CA 1
ATOM 4931 C C . MET B 1 188 ? -17.610 51.539 -27.207 1.00 15.02 188 MET B C 1
ATOM 4932 O O . MET B 1 188 ? -17.650 51.000 -28.308 1.00 19.18 188 MET B O 1
ATOM 4937 N N . VAL B 1 189 ? -18.678 52.054 -26.619 1.00 14.84 189 VAL B N 1
ATOM 4938 C CA . VAL B 1 189 ? -20.027 51.943 -27.238 1.00 14.77 189 VAL B CA 1
ATOM 4939 C C . VAL B 1 189 ? -20.041 52.746 -28.535 1.00 16.26 189 VAL B C 1
ATOM 4940 O O . VAL B 1 189 ? -20.633 52.287 -29.492 1.00 16.01 189 VAL B O 1
ATOM 4944 N N . HIS B 1 190 ? -19.446 53.939 -28.544 1.00 16.38 190 HIS B N 1
ATOM 4945 C CA . HIS B 1 190 ? -19.269 54.761 -29.765 1.00 18.34 190 HIS B CA 1
ATOM 4946 C C . HIS B 1 190 ? -18.643 53.914 -30.890 1.00 16.41 190 HIS B C 1
ATOM 4947 O O . HIS B 1 190 ? -19.148 53.989 -32.055 1.00 14.98 190 HIS B O 1
ATOM 4954 N N . ASN B 1 191 ? -17.593 53.160 -30.584 1.00 16.04 191 ASN B N 1
ATOM 4955 C CA . ASN B 1 191 ? -16.868 52.295 -31.559 1.00 18.12 191 ASN B CA 1
ATOM 4956 C C . ASN B 1 191 ? -17.843 51.260 -32.150 1.00 15.54 191 ASN B C 1
ATOM 4957 O O . ASN B 1 191 ? -17.776 50.955 -33.400 1.00 14.10 191 ASN B O 1
ATOM 4962 N N . GLY B 1 192 ? -18.697 50.682 -31.300 1.00 13.51 192 GLY B N 1
ATOM 4963 C CA . GLY B 1 192 ? -19.648 49.656 -31.783 1.00 14.63 192 GLY B CA 1
ATOM 4964 C C . GLY B 1 192 ? -20.702 50.318 -32.666 1.00 12.29 192 GLY B C 1
ATOM 4965 O O . GLY B 1 192 ? -21.105 49.761 -33.741 1.00 11.78 192 GLY B O 1
ATOM 4966 N N . ILE B 1 193 ? -21.179 51.496 -32.264 1.00 12.52 193 ILE B N 1
ATOM 4967 C CA . ILE B 1 193 ? -22.183 52.246 -33.077 1.00 13.06 193 ILE B CA 1
ATOM 4968 C C . ILE B 1 193 ? -21.611 52.499 -34.465 1.00 12.92 193 ILE B C 1
ATOM 4969 O O . ILE B 1 193 ? -22.367 52.354 -35.460 1.00 12.78 193 ILE B O 1
ATOM 4974 N N . GLU B 1 194 ? -20.336 52.888 -34.536 1.00 13.84 194 GLU B N 1
ATOM 4975 C CA . GLU B 1 194 ? -19.645 53.100 -35.829 1.00 15.33 194 GLU B CA 1
ATOM 4976 C C . GLU B 1 194 ? -19.784 51.857 -36.710 1.00 14.79 194 GLU B C 1
ATOM 4977 O O . GLU B 1 194 ? -20.031 51.999 -37.908 1.00 13.18 194 GLU B O 1
ATOM 4983 N N . TYR B 1 195 ? -19.555 50.659 -36.168 1.00 14.14 195 TYR B N 1
ATOM 4984 C CA . TYR B 1 195 ? -19.725 49.407 -36.944 1.00 14.90 195 TYR B CA 1
ATOM 4985 C C . TYR B 1 195 ? -21.141 49.313 -37.517 1.00 12.88 195 TYR B C 1
ATOM 4986 O O . TYR B 1 195 ? -21.251 48.991 -38.716 1.00 15.05 195 TYR B O 1
ATOM 4995 N N . ALA B 1 196 ? -22.171 49.611 -36.709 1.00 12.28 196 ALA B N 1
ATOM 4996 C CA . ALA B 1 196 ? -23.564 49.479 -37.163 1.00 11.41 196 ALA B CA 1
ATOM 4997 C C . ALA B 1 196 ? -23.809 50.516 -38.268 1.00 12.25 196 ALA B C 1
ATOM 4998 O O . ALA B 1 196 ? -24.487 50.148 -39.254 1.00 12.73 196 ALA B O 1
ATOM 5000 N N . ASP B 1 197 ? -23.376 51.770 -38.079 1.00 12.37 197 ASP B N 1
ATOM 5001 C CA . ASP B 1 197 ? -23.567 52.847 -39.087 1.00 13.01 197 ASP B CA 1
ATOM 5002 C C . ASP B 1 197 ? -22.959 52.399 -40.431 1.00 12.95 197 ASP B C 1
ATOM 5003 O O . ASP B 1 197 ? -23.588 52.617 -41.541 1.00 12.78 197 ASP B O 1
ATOM 5008 N N . MET B 1 198 ? -21.766 51.809 -40.400 1.00 11.88 198 MET B N 1
ATOM 5009 C CA . MET B 1 198 ? -21.094 51.387 -41.650 1.00 14.25 198 MET B CA 1
ATOM 5010 C C . MET B 1 198 ? -21.851 50.183 -42.274 1.00 14.20 198 MET B C 1
ATOM 5011 O O . MET B 1 198 ? -22.030 50.137 -43.506 1.00 12.58 198 MET B O 1
ATOM 5016 N N . GLN B 1 199 ? -22.379 49.270 -41.445 1.00 14.77 199 GLN B N 1
ATOM 5017 C CA . GLN B 1 199 ? -23.011 48.047 -41.965 1.00 13.98 199 GLN B CA 1
ATOM 5018 C C . GLN B 1 199 ? -24.348 48.427 -42.611 1.00 13.41 199 GLN B C 1
ATOM 5019 O O . GLN B 1 199 ? -24.685 47.790 -43.604 1.00 13.14 199 GLN B O 1
ATOM 5025 N N . VAL B 1 200 ? -25.128 49.325 -42.008 1.00 12.01 200 VAL B N 1
ATOM 5026 C CA . VAL B 1 200 ? -26.442 49.718 -42.624 1.00 13.55 200 VAL B CA 1
ATOM 5027 C C . VAL B 1 200 ? -26.217 50.427 -43.964 1.00 13.05 200 VAL B C 1
ATOM 5028 O O . VAL B 1 200 ? -26.994 50.170 -44.881 1.00 14.99 200 VAL B O 1
ATOM 5032 N N . ILE B 1 201 ? -25.180 51.245 -44.083 1.00 14.29 201 ILE B N 1
ATOM 5033 C CA . ILE B 1 201 ? -24.745 51.814 -45.386 1.00 14.02 201 ILE B CA 1
ATOM 5034 C C . ILE B 1 201 ? -24.352 50.690 -46.352 1.00 13.76 201 ILE B C 1
ATOM 5035 O O . ILE B 1 201 ? -24.790 50.728 -47.524 1.00 13.83 201 ILE B O 1
ATOM 5040 N N . GLY B 1 202 ? -23.565 49.710 -45.887 1.00 13.09 202 GLY B N 1
ATOM 5041 C CA . GLY B 1 202 ? -23.185 48.568 -46.717 1.00 12.85 202 GLY B CA 1
ATOM 5042 C C . GLY B 1 202 ? -24.407 47.847 -47.254 1.00 13.45 202 GLY B C 1
ATOM 5043 O O . GLY B 1 202 ? -24.400 47.475 -48.401 1.00 13.74 202 GLY B O 1
ATOM 5044 N N . GLU B 1 203 ? -25.418 47.618 -46.423 1.00 13.62 203 GLU B N 1
ATOM 5045 C CA . GLU B 1 203 ? -26.643 46.885 -46.839 1.00 14.22 203 GLU B CA 1
ATOM 5046 C C . GLU B 1 203 ? -27.427 47.696 -47.879 1.00 15.36 203 GLU B C 1
ATOM 5047 O O . GLU B 1 203 ? -27.951 47.085 -48.841 1.00 14.35 203 GLU B O 1
ATOM 5053 N N . ALA B 1 204 ? -27.581 49.006 -47.665 1.00 13.52 204 ALA B N 1
ATOM 5054 C CA . ALA B 1 204 ? -28.240 49.892 -48.648 1.00 14.46 204 ALA B CA 1
ATOM 5055 C C . ALA B 1 204 ? -27.485 49.794 -49.970 1.00 14.99 204 ALA B C 1
ATOM 5056 O O . ALA B 1 204 ? -28.136 49.600 -51.042 1.00 14.93 204 ALA B O 1
ATOM 5058 N N . TYR B 1 205 ? -26.152 49.879 -49.915 1.00 14.32 205 TYR B N 1
ATOM 5059 C CA . TYR B 1 205 ? -25.318 49.772 -51.126 1.00 14.28 205 TYR B CA 1
ATOM 5060 C C . TYR B 1 205 ? -25.619 48.440 -51.825 1.00 14.06 205 TYR B C 1
ATOM 5061 O O . TYR B 1 205 ? -25.796 48.402 -53.060 1.00 13.69 205 TYR B O 1
ATOM 5070 N N . HIS B 1 206 ? -25.671 47.353 -51.052 1.00 13.67 206 HIS B N 1
ATOM 5071 C CA . HIS B 1 206 ? -25.844 45.998 -51.609 1.00 13.37 206 HIS B CA 1
ATOM 5072 C C . HIS B 1 206 ? -27.177 45.914 -52.353 1.00 13.51 206 HIS B C 1
ATOM 5073 O O . HIS B 1 206 ? -27.234 45.317 -53.476 1.00 14.25 206 HIS B O 1
ATOM 5080 N N . LEU B 1 207 ? -28.243 46.416 -51.745 1.00 13.33 207 LEU B N 1
ATOM 5081 C CA . LEU B 1 207 ? -29.563 46.376 -52.419 1.00 13.85 207 LEU B CA 1
ATOM 5082 C C . LEU B 1 207 ? -29.587 47.281 -53.651 1.00 15.73 207 LEU B C 1
ATOM 5083 O O . LEU B 1 207 ? -30.166 46.865 -54.664 1.00 16.40 207 LEU B O 1
ATOM 5088 N N . LEU B 1 208 ? -28.962 48.444 -53.598 1.00 15.65 208 LEU B N 1
ATOM 5089 C CA . LEU B 1 208 ? -29.036 49.372 -54.751 1.00 16.87 208 LEU B CA 1
ATOM 5090 C C . LEU B 1 208 ? -28.282 48.737 -55.918 1.00 17.73 208 LEU B C 1
ATOM 5091 O O . LEU B 1 208 ? -28.733 48.823 -57.083 1.00 18.44 208 LEU B O 1
ATOM 5096 N N . ARG B 1 209 ? -27.182 48.058 -55.617 1.00 16.14 209 ARG B N 1
ATOM 5097 C CA . ARG B 1 209 ? -26.380 47.421 -56.659 1.00 18.12 209 ARG B CA 1
ATOM 5098 C C . ARG B 1 209 ? -27.066 46.150 -57.176 1.00 20.17 209 ARG B C 1
ATOM 5099 O O . ARG B 1 209 ? -27.196 46.025 -58.399 1.00 19.19 209 ARG B O 1
ATOM 5107 N N . TYR B 1 210 ? -27.469 45.220 -56.315 1.00 17.81 210 TYR B N 1
ATOM 5108 C CA . TYR B 1 210 ? -27.828 43.843 -56.751 1.00 16.65 210 TYR B CA 1
ATOM 5109 C C . TYR B 1 210 ? -29.336 43.669 -56.868 1.00 16.17 210 TYR B C 1
ATOM 5110 O O . TYR B 1 210 ? -29.724 42.706 -57.507 1.00 17.56 210 TYR B O 1
ATOM 5119 N N . ALA B 1 211 ? -30.165 44.539 -56.306 1.00 16.27 211 ALA B N 1
ATOM 5120 C CA . ALA B 1 211 ? -31.624 44.562 -56.560 1.00 16.27 211 ALA B CA 1
ATOM 5121 C C . ALA B 1 211 ? -31.914 45.625 -57.622 1.00 18.88 211 ALA B C 1
ATOM 5122 O O . ALA B 1 211 ? -32.601 45.279 -58.572 1.00 16.55 211 ALA B O 1
ATOM 5124 N N . ALA B 1 212 ? -31.457 46.870 -57.465 1.00 17.99 212 ALA B N 1
ATOM 5125 C CA . ALA B 1 212 ? -31.842 47.960 -58.387 1.00 19.41 212 ALA B CA 1
ATOM 5126 C C . ALA B 1 212 ? -30.910 48.033 -59.597 1.00 23.40 212 ALA B C 1
ATOM 5127 O O . ALA B 1 212 ? -31.250 48.817 -60.501 1.00 25.97 212 ALA B O 1
ATOM 5129 N N . GLY B 1 213 ? -29.836 47.247 -59.637 1.00 24.11 213 GLY B N 1
ATOM 5130 C CA . GLY B 1 213 ? -28.913 47.126 -60.780 1.00 25.19 213 GLY B CA 1
ATOM 5131 C C . GLY B 1 213 ? -28.062 48.383 -60.971 1.00 27.02 213 GLY B C 1
ATOM 5132 O O . GLY B 1 213 ? -27.627 48.622 -62.095 1.00 25.32 213 GLY B O 1
ATOM 5133 N N . MET B 1 214 ? -27.819 49.181 -59.928 1.00 23.09 214 MET B N 1
ATOM 5134 C CA . MET B 1 214 ? -27.089 50.464 -60.073 1.00 23.31 214 MET B CA 1
ATOM 5135 C C . MET B 1 214 ? -25.592 50.215 -59.913 1.00 23.13 214 MET B C 1
ATOM 5136 O O . MET B 1 214 ? -25.200 49.429 -59.057 1.00 24.02 214 MET B O 1
ATOM 5141 N N . GLN B 1 215 ? -24.765 50.848 -60.731 1.00 21.96 215 GLN B N 1
ATOM 5142 C CA . GLN B 1 215 ? -23.297 50.727 -60.593 1.00 23.01 215 GLN B CA 1
ATOM 5143 C C . GLN B 1 215 ? -22.852 51.710 -59.516 1.00 21.45 215 GLN B C 1
ATOM 5144 O O . GLN B 1 215 ? -23.573 52.643 -59.187 1.00 23.34 215 GLN B O 1
ATOM 5150 N N . PRO B 1 216 ? -21.646 51.494 -58.956 1.00 20.88 216 PRO B N 1
ATOM 5151 C CA . PRO B 1 216 ? -21.102 52.323 -57.884 1.00 22.39 216 PRO B CA 1
ATOM 5152 C C . PRO B 1 216 ? -21.210 53.833 -58.152 1.00 22.14 216 PRO B C 1
ATOM 5153 O O . PRO B 1 216 ? -21.634 54.498 -57.225 1.00 20.16 216 PRO B O 1
ATOM 5157 N N . ALA B 1 217 ? -20.883 54.333 -59.360 1.00 22.30 217 ALA B N 1
ATOM 5158 C CA . ALA B 1 217 ? -20.941 55.800 -59.622 1.00 23.59 217 ALA B CA 1
ATOM 5159 C C . ALA B 1 217 ? -22.371 56.319 -59.466 1.00 20.85 217 ALA B C 1
ATOM 5160 O O . ALA B 1 217 ? -22.533 57.462 -58.943 1.00 22.15 217 ALA B O 1
ATOM 5162 N N . GLU B 1 218 ? -23.383 55.567 -59.897 1.00 20.38 218 GLU B N 1
ATOM 5163 C CA . GLU B 1 218 ? -24.809 55.981 -59.707 1.00 19.92 218 GLU B CA 1
ATOM 5164 C C . GLU B 1 218 ? -25.174 55.907 -58.211 1.00 19.44 218 GLU B C 1
ATOM 5165 O O . GLU B 1 218 ? -25.898 56.805 -57.746 1.00 19.06 218 GLU B O 1
ATOM 5171 N N . ILE B 1 219 ? -24.686 54.893 -57.478 1.00 18.22 219 ILE B N 1
ATOM 5172 C CA . ILE B 1 219 ? -25.044 54.731 -56.032 1.00 17.38 219 ILE B CA 1
ATOM 5173 C C . ILE B 1 219 ? -24.482 55.927 -55.270 1.00 17.83 219 ILE B C 1
ATOM 5174 O O . ILE B 1 219 ? -25.201 56.489 -54.406 1.00 18.23 219 ILE B O 1
ATOM 5179 N N . ALA B 1 220 ? -23.276 56.372 -55.627 1.00 19.07 220 ALA B N 1
ATOM 5180 C CA . ALA B 1 220 ? -22.638 57.590 -55.059 1.00 18.94 220 ALA B CA 1
ATOM 5181 C C . ALA B 1 220 ? -23.599 58.778 -55.164 1.00 19.07 220 ALA B C 1
ATOM 5182 O O . ALA B 1 220 ? -23.792 59.527 -54.167 1.00 17.72 220 ALA B O 1
ATOM 5184 N N . GLU B 1 221 ? -24.239 58.943 -56.328 1.00 19.85 221 GLU B N 1
ATOM 5185 C CA . GLU B 1 221 ? -25.132 60.101 -56.576 1.00 20.23 221 GLU B CA 1
ATOM 5186 C C . GLU B 1 221 ? -26.388 59.986 -55.692 1.00 18.66 221 GLU B C 1
ATOM 5187 O O . GLU B 1 221 ? -26.728 60.971 -55.078 1.00 18.29 221 GLU B O 1
ATOM 5193 N N . VAL B 1 222 ? -26.969 58.803 -55.540 1.00 19.40 222 VAL B N 1
ATOM 5194 C CA . VAL B 1 222 ? -28.096 58.538 -54.595 1.00 19.23 222 VAL B CA 1
ATOM 5195 C C . VAL B 1 222 ? -27.671 58.903 -53.164 1.00 16.72 222 VAL B C 1
ATOM 5196 O O . VAL B 1 222 ? -28.429 59.607 -52.464 1.00 18.91 222 VAL B O 1
ATOM 5200 N N . PHE B 1 223 ? -26.496 58.449 -52.725 1.00 17.41 223 PHE B N 1
ATOM 5201 C CA . PHE B 1 223 ? -26.025 58.731 -51.344 1.00 16.94 223 PHE B CA 1
ATOM 5202 C C . PHE B 1 223 ? -25.871 60.242 -51.144 1.00 17.64 223 PHE B C 1
ATOM 5203 O O . PHE B 1 223 ? -26.191 60.789 -50.065 1.00 18.29 223 PHE B O 1
ATOM 5211 N N . LYS B 1 224 ? -25.373 60.938 -52.152 1.00 18.82 224 LYS B N 1
ATOM 5212 C CA . LYS B 1 224 ? -25.236 62.415 -52.015 1.00 19.14 224 LYS B CA 1
ATOM 5213 C C . LYS B 1 224 ? -26.622 63.047 -51.897 1.00 19.23 224 LYS B C 1
ATOM 5214 O O . LYS B 1 224 ? -26.769 64.003 -51.121 1.00 21.39 224 LYS B O 1
ATOM 5220 N N . GLU B 1 225 ? -27.611 62.576 -52.631 1.00 19.61 225 GLU B N 1
ATOM 5221 C CA . GLU B 1 225 ? -29.004 63.077 -52.490 1.00 21.68 225 GLU B CA 1
ATOM 5222 C C . GLU B 1 225 ? -29.531 62.762 -51.099 1.00 19.66 225 GLU B C 1
ATOM 5223 O O . GLU B 1 225 ? -30.111 63.652 -50.455 1.00 20.51 225 GLU B O 1
ATOM 5229 N N . TRP B 1 226 ? -29.321 61.545 -50.616 1.00 17.32 226 TRP B N 1
ATOM 5230 C CA . TRP B 1 226 ? -29.801 61.165 -49.264 1.00 16.51 226 TRP B CA 1
ATOM 5231 C C . TRP B 1 226 ? -29.146 62.073 -48.249 1.00 15.94 226 TRP B C 1
ATOM 5232 O O . TRP B 1 226 ? -29.774 62.404 -47.223 1.00 16.80 226 TRP B O 1
ATOM 5243 N N . ASN B 1 227 ? -27.888 62.439 -48.518 1.00 17.60 227 ASN B N 1
ATOM 5244 C CA . ASN B 1 227 ? -27.077 63.187 -47.535 1.00 19.59 227 ASN B CA 1
ATOM 5245 C C . ASN B 1 227 ? -27.591 64.616 -47.390 1.00 19.97 227 ASN B C 1
ATOM 5246 O O . ASN B 1 227 ? -27.132 65.281 -46.452 1.00 18.15 227 ASN B O 1
ATOM 5251 N N . ALA B 1 228 ? -28.536 65.059 -48.220 1.00 19.41 228 ALA B N 1
ATOM 5252 C CA . ALA B 1 228 ? -29.158 66.396 -48.122 1.00 20.49 228 ALA B CA 1
ATOM 5253 C C . ALA B 1 228 ? -30.357 66.342 -47.164 1.00 21.23 228 ALA B C 1
ATOM 5254 O O . ALA B 1 228 ? -30.742 67.390 -46.556 1.00 23.62 228 ALA B O 1
ATOM 5256 N N . GLY B 1 229 ? -30.860 65.140 -46.896 1.00 17.86 229 GLY B N 1
ATOM 5257 C CA . GLY B 1 229 ? -32.028 64.953 -46.034 1.00 16.42 229 GLY B CA 1
ATOM 5258 C C . GLY B 1 229 ? -31.665 64.583 -44.614 1.00 17.16 229 GLY B C 1
ATOM 5259 O O . GLY B 1 229 ? -30.486 64.834 -44.171 1.00 18.93 229 GLY B O 1
ATOM 5260 N N . ASP B 1 230 ? -32.597 63.931 -43.914 1.00 17.01 230 ASP B N 1
ATOM 5261 C CA . ASP B 1 230 ? -32.445 63.637 -42.460 1.00 18.95 230 ASP B CA 1
ATOM 5262 C C . ASP B 1 230 ? -31.210 62.756 -42.170 1.00 19.59 230 ASP B C 1
ATOM 5263 O O . ASP B 1 230 ? -30.700 62.826 -41.023 1.00 17.01 230 ASP B O 1
ATOM 5268 N N . LEU B 1 231 ? -30.757 61.921 -43.106 1.00 17.76 231 LEU B N 1
ATOM 5269 C CA . LEU B 1 231 ? -29.610 60.996 -42.839 1.00 18.66 231 LEU B CA 1
ATOM 5270 C C . LEU B 1 231 ? -28.280 61.734 -42.830 1.00 17.12 231 LEU B C 1
ATOM 5271 O O . LEU B 1 231 ? -27.220 61.116 -42.549 1.00 16.43 231 LEU B O 1
ATOM 5276 N N . ASP B 1 232 ? -28.296 63.016 -43.176 1.00 15.73 232 ASP B N 1
ATOM 5277 C CA . ASP B 1 232 ? -27.057 63.824 -43.364 1.00 15.82 232 ASP B CA 1
ATOM 5278 C C . ASP B 1 232 ? -25.945 63.408 -42.395 1.00 13.95 232 ASP B C 1
ATOM 5279 O O . ASP B 1 232 ? -26.124 63.621 -41.205 1.00 14.22 232 ASP B O 1
ATOM 5284 N N . SER B 1 233 ? -24.789 62.943 -42.879 1.00 14.64 233 SER B N 1
ATOM 5285 C CA . SER B 1 233 ? -23.759 62.312 -42.019 1.00 14.73 233 SER B CA 1
ATOM 5286 C C . SER B 1 233 ? -22.422 62.344 -42.728 1.00 14.07 233 SER B C 1
ATOM 5287 O O . SER B 1 233 ? -22.394 62.276 -43.952 1.00 14.76 233 SER B O 1
ATOM 5290 N N . TYR B 1 234 ? -21.361 62.385 -41.949 1.00 14.50 234 TYR B N 1
ATOM 5291 C CA . TYR B 1 234 ? -19.990 62.254 -42.464 1.00 15.64 234 TYR B CA 1
ATOM 5292 C C . TYR B 1 234 ? -19.832 60.911 -43.180 1.00 14.46 234 TYR B C 1
ATOM 5293 O O . TYR B 1 234 ? -19.267 60.837 -44.265 1.00 16.85 234 TYR B O 1
ATOM 5302 N N . LEU B 1 235 ? -20.310 59.823 -42.599 1.00 14.60 235 LEU B N 1
ATOM 5303 C CA . LEU B 1 235 ? -20.115 58.481 -43.204 1.00 15.61 235 LEU B CA 1
ATOM 5304 C C . LEU B 1 235 ? -20.776 58.394 -44.573 1.00 14.43 235 LEU B C 1
ATOM 5305 O O . LEU B 1 235 ? -20.176 57.788 -45.437 1.00 15.66 235 LEU B O 1
ATOM 5310 N N . ILE B 1 236 ? -21.981 58.920 -44.758 1.00 15.02 236 ILE B N 1
ATOM 5311 C CA . ILE B 1 236 ? -22.628 58.873 -46.093 1.00 16.37 236 ILE B CA 1
ATOM 5312 C C . ILE B 1 236 ? -21.804 59.740 -47.069 1.00 18.52 236 ILE B C 1
ATOM 5313 O O . ILE B 1 236 ? -21.532 59.267 -48.212 1.00 17.70 236 ILE B O 1
ATOM 5318 N N . GLU B 1 237 ? -21.325 60.902 -46.619 1.00 18.36 237 GLU B N 1
ATOM 5319 C CA . GLU B 1 237 ? -20.478 61.819 -47.454 1.00 19.71 237 GLU B CA 1
ATOM 5320 C C . GLU B 1 237 ? -19.238 61.067 -47.964 1.00 18.30 237 GLU B C 1
ATOM 5321 O O . GLU B 1 237 ? -18.974 61.045 -49.183 1.00 18.39 237 GLU B O 1
ATOM 5327 N N . ILE B 1 238 ? -18.514 60.370 -47.105 1.00 16.25 238 ILE B N 1
ATOM 5328 C CA . ILE B 1 238 ? -17.275 59.701 -47.566 1.00 17.41 238 ILE B CA 1
ATOM 5329 C C . ILE B 1 238 ? -17.630 58.438 -48.344 1.00 19.10 238 ILE B C 1
ATOM 5330 O O . ILE B 1 238 ? -16.881 58.072 -49.240 1.00 16.00 238 ILE B O 1
ATOM 5335 N N . THR B 1 239 ? -18.753 57.803 -48.048 1.00 17.30 239 THR B N 1
ATOM 5336 C CA . THR B 1 239 ? -19.222 56.655 -48.848 1.00 18.01 239 THR B CA 1
ATOM 5337 C C . THR B 1 239 ? -19.363 57.060 -50.323 1.00 16.30 239 THR B C 1
ATOM 5338 O O . THR B 1 239 ? -18.996 56.252 -51.172 1.00 16.87 239 THR B O 1
ATOM 5342 N N . ALA B 1 240 ? -19.976 58.197 -50.633 1.00 19.50 240 ALA B N 1
ATOM 5343 C CA . ALA B 1 240 ? -20.147 58.657 -52.032 1.00 18.70 240 ALA B CA 1
ATOM 5344 C C . ALA B 1 240 ? -18.767 58.831 -52.665 1.00 18.99 240 ALA B C 1
ATOM 5345 O O . ALA B 1 240 ? -18.596 58.425 -53.829 1.00 21.47 240 ALA B O 1
ATOM 5347 N N . GLU B 1 241 ? -17.800 59.349 -51.913 1.00 19.75 241 GLU B N 1
ATOM 5348 C CA . GLU B 1 241 ? -16.437 59.593 -52.461 1.00 20.77 241 GLU B CA 1
ATOM 5349 C C . GLU B 1 241 ? -15.806 58.231 -52.772 1.00 21.27 241 GLU B C 1
ATOM 5350 O O . GLU B 1 241 ? -15.206 58.057 -53.867 1.00 17.49 241 GLU B O 1
ATOM 5356 N N . VAL B 1 242 ? -15.987 57.235 -51.887 1.00 19.07 242 VAL B N 1
ATOM 5357 C CA . VAL B 1 242 ? -15.420 55.882 -52.130 1.00 16.82 242 VAL B CA 1
ATOM 5358 C C . VAL B 1 242 ? -16.093 55.233 -53.345 1.00 16.57 242 VAL B C 1
ATOM 5359 O O . VAL B 1 242 ? -15.375 54.688 -54.187 1.00 17.37 242 VAL B O 1
ATOM 5363 N N . LEU B 1 243 ? -17.408 55.320 -53.459 1.00 15.49 243 LEU B N 1
ATOM 5364 C CA . LEU B 1 243 ? -18.160 54.685 -54.562 1.00 17.97 243 LEU B CA 1
ATOM 5365 C C . LEU B 1 243 ? -17.846 55.350 -55.907 1.00 19.13 243 LEU B C 1
ATOM 5366 O O . LEU B 1 243 ? -17.957 54.664 -56.931 1.00 18.88 243 LEU B O 1
ATOM 5371 N N . SER B 1 244 ? -17.435 56.614 -55.860 1.00 21.29 244 SER B N 1
ATOM 5372 C CA . SER B 1 244 ? -17.105 57.452 -57.055 1.00 22.82 244 SER B CA 1
ATOM 5373 C C . SER B 1 244 ? -15.715 57.144 -57.590 1.00 22.64 244 SER B C 1
ATOM 5374 O O . SER B 1 244 ? -15.453 57.497 -58.756 1.00 22.64 244 SER B O 1
ATOM 5377 N N . GLN B 1 245 ? -14.853 56.606 -56.740 1.00 21.23 245 GLN B N 1
ATOM 5378 C CA . GLN B 1 245 ? -13.410 56.428 -57.011 1.00 23.76 245 GLN B CA 1
ATOM 5379 C C . GLN B 1 245 ? -13.282 55.348 -58.074 1.00 25.06 245 GLN B C 1
ATOM 5380 O O . GLN B 1 245 ? -13.873 54.228 -57.938 1.00 20.71 245 GLN B O 1
ATOM 5386 N N . VAL B 1 246 ? -12.505 55.679 -59.104 1.00 24.06 246 VAL B N 1
ATOM 5387 C CA . VAL B 1 246 ? -12.129 54.740 -60.176 1.00 23.42 246 VAL B CA 1
ATOM 5388 C C . VAL B 1 246 ? -10.696 54.282 -59.921 1.00 24.37 246 VAL B C 1
ATOM 5389 O O . VAL B 1 246 ? -9.852 55.094 -59.520 1.00 24.24 246 VAL B O 1
ATOM 5393 N N . ASP B 1 247 ? -10.466 52.985 -60.074 1.00 25.49 247 ASP B N 1
ATOM 5394 C CA . ASP B 1 247 ? -9.114 52.381 -60.034 1.00 28.37 247 ASP B CA 1
ATOM 5395 C C . ASP B 1 247 ? -8.339 52.762 -61.315 1.00 31.13 247 ASP B C 1
ATOM 5396 O O . ASP B 1 247 ? -8.756 52.337 -62.397 1.00 30.08 247 ASP B O 1
ATOM 5401 N N . ALA B 1 248 ? -7.265 53.538 -61.198 1.00 31.05 248 ALA B N 1
ATOM 5402 C CA . ALA B 1 248 ? -6.495 54.065 -62.353 1.00 34.69 248 ALA B CA 1
ATOM 5403 C C . ALA B 1 248 ? -5.914 52.889 -63.151 1.00 37.87 248 ALA B C 1
ATOM 5404 O O . ALA B 1 248 ? -5.943 52.948 -64.391 1.00 43.76 248 ALA B O 1
ATOM 5406 N N . GLU B 1 249 ? -5.527 51.801 -62.484 1.00 38.39 249 GLU B N 1
ATOM 5407 C CA . GLU B 1 249 ? -4.955 50.603 -63.147 1.00 42.05 249 GLU B CA 1
ATOM 5408 C C . GLU B 1 249 ? -5.974 49.970 -64.107 1.00 42.59 249 GLU B C 1
ATOM 5409 O O . GLU B 1 249 ? -5.594 49.744 -65.261 1.00 43.95 249 GLU B O 1
ATOM 5415 N N . THR B 1 250 ? -7.217 49.705 -63.698 1.00 37.58 250 THR B N 1
ATOM 5416 C CA . THR B 1 250 ? -8.161 48.832 -64.454 1.00 31.49 250 THR B CA 1
ATOM 5417 C C . THR B 1 250 ? -9.325 49.612 -65.077 1.00 30.04 250 THR B C 1
ATOM 5418 O O . THR B 1 250 ? -10.054 49.023 -65.866 1.00 30.13 250 THR B O 1
ATOM 5422 N N . GLY B 1 251 ? -9.571 50.855 -64.682 1.00 29.93 251 GLY B N 1
ATOM 5423 C CA . GLY B 1 251 ? -10.821 51.566 -65.017 1.00 26.48 251 GLY B CA 1
ATOM 5424 C C . GLY B 1 251 ? -12.050 51.049 -64.263 1.00 25.48 251 GLY B C 1
ATOM 5425 O O . GLY B 1 251 ? -13.180 51.578 -64.500 1.00 26.73 251 GLY B O 1
ATOM 5426 N N . LYS B 1 252 ? -11.916 50.029 -63.429 1.00 26.02 252 LYS B N 1
ATOM 5427 C CA . LYS B 1 252 ? -13.101 49.540 -62.675 1.00 27.76 252 LYS B CA 1
ATOM 5428 C C . LYS B 1 252 ? -13.321 50.434 -61.460 1.00 24.05 252 LYS B C 1
ATOM 5429 O O . LYS B 1 252 ? -12.386 51.055 -60.984 1.00 22.90 252 LYS B O 1
ATOM 5435 N N . PRO B 1 253 ? -14.533 50.433 -60.855 1.00 24.20 253 PRO B N 1
ATOM 5436 C CA . PRO B 1 253 ? -14.723 51.079 -59.559 1.00 20.57 253 PRO B CA 1
ATOM 5437 C C . PRO B 1 253 ? -13.685 50.535 -58.586 1.00 21.41 253 PRO B C 1
ATOM 5438 O O . PRO B 1 253 ? -13.477 49.339 -58.605 1.00 19.94 253 PRO B O 1
ATOM 5442 N N . LEU B 1 254 ? -13.093 51.364 -57.742 1.00 20.87 254 LEU B N 1
ATOM 5443 C CA . LEU B 1 254 ? -12.102 50.887 -56.750 1.00 20.84 254 LEU B CA 1
ATOM 5444 C C . LEU B 1 254 ? -12.720 49.767 -55.909 1.00 22.79 254 LEU B C 1
ATOM 5445 O O . LEU B 1 254 ? -12.004 48.782 -55.640 1.00 21.83 254 LEU B O 1
ATOM 5450 N N . ILE B 1 255 ? -13.991 49.901 -55.509 1.00 21.37 255 ILE B N 1
ATOM 5451 C CA . ILE B 1 255 ? -14.628 48.919 -54.571 1.00 23.33 255 ILE B CA 1
ATOM 5452 C C . ILE B 1 255 ? -14.537 47.518 -55.198 1.00 23.76 255 ILE B C 1
ATOM 5453 O O . ILE B 1 255 ? -14.374 46.526 -54.453 1.00 27.23 255 ILE B O 1
ATOM 5458 N N . ASP B 1 256 ? -14.575 47.421 -56.530 1.00 22.22 256 ASP B N 1
ATOM 5459 C CA . ASP B 1 256 ? -14.595 46.141 -57.274 1.00 22.56 256 ASP B CA 1
ATOM 5460 C C . ASP B 1 256 ? -13.211 45.485 -57.339 1.00 22.63 256 ASP B C 1
ATOM 5461 O O . ASP B 1 256 ? -13.179 44.266 -57.634 1.00 24.77 256 ASP B O 1
ATOM 5466 N N . VAL B 1 257 ? -12.126 46.184 -57.012 1.00 18.68 257 VAL B N 1
ATOM 5467 C CA . VAL B 1 257 ? -10.782 45.532 -56.957 1.00 21.89 257 VAL B CA 1
ATOM 5468 C C . VAL B 1 257 ? -10.360 45.332 -55.513 1.00 21.87 257 VAL B C 1
ATOM 5469 O O . VAL B 1 257 ? -9.326 44.700 -55.275 1.00 21.86 257 VAL B O 1
ATOM 5473 N N . ILE B 1 258 ? -11.135 45.840 -54.567 1.00 21.94 258 ILE B N 1
ATOM 5474 C CA . ILE B 1 258 ? -10.764 45.681 -53.133 1.00 21.96 258 ILE B CA 1
ATOM 5475 C C . ILE B 1 258 ? -11.134 44.262 -52.705 1.00 22.06 258 ILE B C 1
ATOM 5476 O O . ILE B 1 258 ? -12.212 43.794 -53.080 1.00 22.16 258 ILE B O 1
ATOM 5481 N N . VAL B 1 259 ? -10.288 43.617 -51.922 1.00 19.53 259 VAL B N 1
ATOM 5482 C CA . VAL B 1 259 ? -10.619 42.312 -51.281 1.00 20.88 259 VAL B CA 1
ATOM 5483 C C . VAL B 1 259 ? -11.737 42.556 -50.254 1.00 19.56 259 VAL B C 1
ATOM 5484 O O . VAL B 1 259 ? -11.557 43.398 -49.346 1.00 19.04 259 VAL B O 1
ATOM 5488 N N . ASP B 1 260 ? -12.860 41.879 -50.430 1.00 18.74 260 ASP B N 1
ATOM 5489 C CA . ASP B 1 260 ? -14.089 42.120 -49.610 1.00 18.49 260 ASP B CA 1
ATOM 5490 C C . ASP B 1 260 ? -14.016 41.329 -48.291 1.00 20.07 260 ASP B C 1
ATOM 5491 O O . ASP B 1 260 ? -14.859 40.462 -48.026 1.00 19.15 260 ASP B O 1
ATOM 5496 N N . ALA B 1 261 ? -12.999 41.594 -47.488 1.00 20.31 261 ALA B N 1
ATOM 5497 C CA . ALA B 1 261 ? -12.763 40.941 -46.191 1.00 23.07 261 ALA B CA 1
ATOM 5498 C C . ALA B 1 261 ? -12.414 42.080 -45.256 1.00 25.33 261 ALA B C 1
ATOM 5499 O O . ALA B 1 261 ? -11.407 42.750 -45.515 1.00 20.83 261 ALA B O 1
ATOM 5501 N N . ALA B 1 262 ? -13.275 42.335 -44.274 1.00 27.12 262 ALA B N 1
ATOM 5502 C CA . ALA B 1 262 ? -13.128 43.458 -43.328 1.00 36.85 262 ALA B CA 1
ATOM 5503 C C . ALA B 1 262 ? -11.942 43.133 -42.428 1.00 47.34 262 ALA B C 1
ATOM 5504 O O . ALA B 1 262 ? -11.883 41.965 -41.960 1.00 47.40 262 ALA B O 1
ATOM 5506 N N . GLY B 1 263 ? -11.010 44.097 -42.298 1.00 57.82 263 GLY B N 1
ATOM 5507 C CA . GLY B 1 263 ? -9.888 44.099 -41.338 1.00 66.49 263 GLY B CA 1
ATOM 5508 C C . GLY B 1 263 ? -10.312 43.493 -40.007 1.00 78.07 263 GLY B C 1
ATOM 5509 O O . GLY B 1 263 ? -11.105 44.147 -39.290 1.00 85.10 263 GLY B O 1
ATOM 5510 N N . GLN B 1 264 ? -9.810 42.288 -39.690 1.00 82.66 264 GLN B N 1
ATOM 5511 C CA . GLN B 1 264 ? -10.141 41.517 -38.456 1.00 83.74 264 GLN B CA 1
ATOM 5512 C C . GLN B 1 264 ? -9.533 42.228 -37.230 1.00 78.97 264 GLN B C 1
ATOM 5513 O O . GLN B 1 264 ? -9.750 41.729 -36.104 1.00 68.00 264 GLN B O 1
ATOM 5519 N N . LYS B 1 265 ? -8.814 43.345 -37.448 1.00 81.70 265 LYS B N 1
ATOM 5520 C CA . LYS B 1 265 ? -8.342 44.314 -36.413 1.00 83.72 265 LYS B CA 1
ATOM 5521 C C . LYS B 1 265 ? -9.419 45.386 -36.184 1.00 78.88 265 LYS B C 1
ATOM 5522 O O . LYS B 1 265 ? -9.771 46.075 -37.160 1.00 86.14 265 LYS B O 1
ATOM 5528 N N . GLY B 1 266 ? -9.896 45.544 -34.943 1.00 68.84 266 GLY B N 1
ATOM 5529 C CA . GLY B 1 266 ? -11.097 46.339 -34.610 1.00 56.04 266 GLY B CA 1
ATOM 5530 C C . GLY B 1 266 ? -11.712 45.938 -33.269 1.00 42.89 266 GLY B C 1
ATOM 5531 O O . GLY B 1 266 ? -11.665 44.782 -32.887 1.00 41.62 266 GLY B O 1
ATOM 5532 N N . THR B 1 267 ? -12.326 46.888 -32.584 1.00 39.75 267 THR B N 1
ATOM 5533 C CA . THR B 1 267 ? -12.729 46.762 -31.167 1.00 37.14 267 THR B CA 1
ATOM 5534 C C . THR B 1 267 ? -14.255 46.732 -31.054 1.00 30.43 267 THR B C 1
ATOM 5535 O O . THR B 1 267 ? -14.738 46.769 -29.930 1.00 30.69 267 THR B O 1
ATOM 5539 N N . GLY B 1 268 ? -15.004 46.674 -32.155 1.00 25.57 268 GLY B N 1
ATOM 5540 C CA . GLY B 1 268 ? -16.478 46.641 -32.066 1.00 25.43 268 GLY B CA 1
ATOM 5541 C C . GLY B 1 268 ? -16.941 45.444 -31.260 1.00 23.85 268 GLY B C 1
ATOM 5542 O O . GLY B 1 268 ? -17.991 45.521 -30.631 1.00 24.28 268 GLY B O 1
ATOM 5543 N N . ARG B 1 269 ? -16.182 44.349 -31.252 1.00 21.57 269 ARG B N 1
ATOM 5544 C CA . ARG B 1 269 ? -16.556 43.167 -30.442 1.00 22.69 269 ARG B CA 1
ATOM 5545 C C . ARG B 1 269 ? -16.670 43.531 -28.947 1.00 21.49 269 ARG B C 1
ATOM 5546 O O . ARG B 1 269 ? -17.509 42.923 -28.273 1.00 18.41 269 ARG B O 1
ATOM 5554 N N . TRP B 1 270 ? -15.836 44.424 -28.409 1.00 19.10 270 TRP B N 1
ATOM 5555 C CA . TRP B 1 270 ? -15.877 44.760 -26.957 1.00 20.14 270 TRP B CA 1
ATOM 5556 C C . TRP B 1 270 ? -17.284 45.262 -26.599 1.00 16.85 270 TRP B C 1
ATOM 5557 O O . TRP B 1 270 ? -17.790 44.924 -25.513 1.00 13.85 270 TRP B O 1
ATOM 5568 N N . THR B 1 271 ? -17.879 46.074 -27.476 1.00 15.81 271 THR B N 1
ATOM 5569 C CA . THR B 1 271 ? -19.220 46.671 -27.272 1.00 17.85 271 THR B CA 1
ATOM 5570 C C . THR B 1 271 ? -20.266 45.569 -27.074 1.00 14.97 271 THR B C 1
ATOM 5571 O O . THR B 1 271 ? -21.098 45.646 -26.134 1.00 14.74 271 THR B O 1
ATOM 5575 N N . VAL B 1 272 ? -20.207 44.566 -27.927 1.00 15.13 272 VAL B N 1
ATOM 5576 C CA . VAL B 1 272 ? -21.177 43.451 -27.887 1.00 15.00 272 VAL B CA 1
ATOM 5577 C C . VAL B 1 272 ? -20.915 42.589 -26.646 1.00 15.06 272 VAL B C 1
ATOM 5578 O O . VAL B 1 272 ? -21.865 42.158 -26.016 1.00 12.48 272 VAL B O 1
ATOM 5582 N N . LYS B 1 273 ? -19.652 42.371 -26.261 1.00 14.93 273 LYS B N 1
ATOM 5583 C CA . LYS B 1 273 ? -19.360 41.571 -25.050 1.00 16.90 273 LYS B CA 1
ATOM 5584 C C . LYS B 1 273 ? -19.927 42.271 -23.837 1.00 14.91 273 LYS B C 1
ATOM 5585 O O . LYS B 1 273 ? -20.463 41.589 -22.977 1.00 13.70 273 LYS B O 1
ATOM 5591 N N . ALA B 1 274 ? -19.770 43.594 -23.742 1.00 16.83 274 ALA B N 1
ATOM 5592 C CA . ALA B 1 274 ? -20.314 44.370 -22.621 1.00 15.27 274 ALA B CA 1
ATOM 5593 C C . ALA B 1 274 ? -21.840 44.293 -22.627 1.00 14.03 274 ALA B C 1
ATOM 5594 O O . ALA B 1 274 ? -22.426 44.104 -21.550 1.00 13.66 274 ALA B O 1
ATOM 5596 N N . ALA B 1 275 ? -22.477 44.367 -23.795 1.00 14.43 275 ALA B N 1
ATOM 5597 C CA . ALA B 1 275 ? -23.954 44.282 -23.896 1.00 13.39 275 ALA B CA 1
ATOM 5598 C C . ALA B 1 275 ? -24.457 42.907 -23.419 1.00 14.78 275 ALA B C 1
ATOM 5599 O O . ALA B 1 275 ? -25.471 42.883 -22.694 1.00 14.46 275 ALA B O 1
ATOM 5601 N N . LEU B 1 276 ? -23.759 41.826 -23.789 1.00 13.54 276 LEU B N 1
ATOM 5602 C CA . LEU B 1 276 ? -24.068 40.443 -23.357 1.00 15.04 276 LEU B CA 1
ATOM 5603 C C . LEU B 1 276 ? -23.997 40.397 -21.811 1.00 17.76 276 LEU B C 1
ATOM 5604 O O . LEU B 1 276 ? -24.972 39.954 -21.154 1.00 18.46 276 LEU B O 1
ATOM 5609 N N . ASP B 1 277 ? -22.949 40.956 -21.231 1.00 18.09 277 ASP B N 1
ATOM 5610 C CA . ASP B 1 277 ? -22.796 41.013 -19.752 1.00 19.79 277 ASP B CA 1
ATOM 5611 C C . ASP B 1 277 ? -23.893 41.862 -19.128 1.00 19.59 277 ASP B C 1
ATOM 5612 O O . ASP B 1 277 ? -24.321 41.520 -18.028 1.00 19.44 277 ASP B O 1
ATOM 5617 N N . LEU B 1 278 ? -24.342 42.943 -19.767 1.00 17.88 278 LEU B N 1
ATOM 5618 C CA . LEU B 1 278 ? -25.291 43.871 -19.111 1.00 17.46 278 LEU B CA 1
ATOM 5619 C C . LEU B 1 278 ? -26.724 43.442 -19.413 1.00 17.66 278 LEU B C 1
ATOM 5620 O O . LEU B 1 278 ? -27.647 44.140 -19.006 1.00 18.24 278 LEU B O 1
ATOM 5625 N N . GLY B 1 279 ? -26.926 42.409 -20.210 1.00 16.32 279 GLY B N 1
ATOM 5626 C CA . GLY B 1 279 ? -28.301 41.987 -20.541 1.00 16.94 279 GLY B CA 1
ATOM 5627 C C . GLY B 1 279 ? -29.003 42.898 -21.524 1.00 16.47 279 GLY B C 1
ATOM 5628 O O . GLY B 1 279 ? -30.261 43.022 -21.432 1.00 17.63 279 GLY B O 1
ATOM 5629 N N . ILE B 1 280 ? -28.278 43.508 -22.464 1.00 14.36 280 ILE B N 1
ATOM 5630 C CA . ILE B 1 280 ? -28.893 44.382 -23.495 1.00 14.38 280 ILE B CA 1
ATOM 5631 C C . ILE B 1 280 ? -28.803 43.749 -24.888 1.00 13.97 280 ILE B C 1
ATOM 5632 O O . ILE B 1 280 ? -27.686 43.430 -25.365 1.00 14.03 280 ILE B O 1
ATOM 5637 N N . ALA B 1 281 ? -29.926 43.739 -25.609 1.00 12.68 281 ALA B N 1
ATOM 5638 C CA . ALA B 1 281 ? -30.056 43.170 -26.963 1.00 14.03 281 ALA B CA 1
ATOM 5639 C C . ALA B 1 281 ? -29.490 44.138 -28.016 1.00 14.48 281 ALA B C 1
ATOM 5640 O O . ALA B 1 281 ? -30.291 44.777 -28.678 1.00 17.85 281 ALA B O 1
ATOM 5642 N N . THR B 1 282 ? -28.161 44.223 -28.197 1.00 13.49 282 THR B N 1
ATOM 5643 C CA . THR B 1 282 ? -27.570 45.046 -29.273 1.00 13.24 282 THR B CA 1
ATOM 5644 C C . THR B 1 282 ? -27.542 44.212 -30.543 1.00 12.66 282 THR B C 1
ATOM 5645 O O . THR B 1 282 ? -26.438 43.879 -31.006 1.00 12.79 282 THR B O 1
ATOM 5649 N N . THR B 1 283 ? -28.700 43.936 -31.135 1.00 13.73 283 THR B N 1
ATOM 5650 C CA . THR B 1 283 ? -28.801 43.128 -32.378 1.00 14.24 283 THR B CA 1
ATOM 5651 C C . THR B 1 283 ? -28.104 43.845 -33.531 1.00 13.88 283 THR B C 1
ATOM 5652 O O . THR B 1 283 ? -27.457 43.170 -34.356 1.00 13.07 283 THR B O 1
ATOM 5656 N N . GLY B 1 284 ? -28.193 45.159 -33.573 1.00 13.20 284 GLY B N 1
ATOM 5657 C CA . GLY B 1 284 ? -27.638 45.945 -34.692 1.00 11.96 284 GLY B CA 1
ATOM 5658 C C . GLY B 1 284 ? -26.118 45.967 -34.674 1.00 13.31 284 GLY B C 1
ATOM 5659 O O . GLY B 1 284 ? -25.501 45.485 -35.638 1.00 11.25 284 GLY B O 1
ATOM 5660 N N . ILE B 1 285 ? -25.507 46.384 -33.567 1.00 12.93 285 ILE B N 1
ATOM 5661 C CA . ILE B 1 285 ? -24.020 46.311 -33.440 1.00 13.55 285 ILE B CA 1
ATOM 5662 C C . ILE B 1 285 ? -23.594 44.845 -33.534 1.00 13.11 285 ILE B C 1
ATOM 5663 O O . ILE B 1 285 ? -22.591 44.560 -34.161 1.00 13.62 285 ILE B O 1
ATOM 5668 N N . GLY B 1 286 ? -24.294 43.947 -32.860 1.00 13.11 286 GLY B N 1
ATOM 5669 C CA . GLY B 1 286 ? -23.973 42.511 -32.888 1.00 12.93 286 GLY B CA 1
ATOM 5670 C C . GLY B 1 286 ? -23.935 41.988 -34.313 1.00 12.50 286 GLY B C 1
ATOM 5671 O O . GLY B 1 286 ? -22.906 41.404 -34.709 1.00 11.68 286 GLY B O 1
ATOM 5672 N N . GLU B 1 287 ? -24.992 42.196 -35.103 1.00 13.13 287 GLU B N 1
ATOM 5673 C CA . GLU B 1 287 ? -24.982 41.657 -36.496 1.00 11.98 287 GLU B CA 1
ATOM 5674 C C . GLU B 1 287 ? -23.893 42.363 -37.305 1.00 11.54 287 GLU B C 1
ATOM 5675 O O . GLU B 1 287 ? -23.354 41.737 -38.250 1.00 11.14 287 GLU B O 1
ATOM 5681 N N . ALA B 1 288 ? -23.598 43.650 -37.036 1.00 10.86 288 ALA B N 1
ATOM 5682 C CA . ALA B 1 288 ? -22.549 44.365 -37.799 1.00 11.27 288 ALA B CA 1
ATOM 5683 C C . ALA B 1 288 ? -21.190 43.698 -37.541 1.00 11.12 288 ALA B C 1
ATOM 5684 O O . ALA B 1 288 ? -20.463 43.476 -38.517 1.00 11.81 288 ALA B O 1
ATOM 5686 N N . VAL B 1 289 ? -20.896 43.354 -36.299 1.00 12.54 289 VAL B N 1
ATOM 5687 C CA . VAL B 1 289 ? -19.640 42.633 -35.901 1.00 12.57 289 VAL B CA 1
ATOM 5688 C C . VAL B 1 289 ? -19.585 41.246 -36.548 1.00 12.12 289 VAL B C 1
ATOM 5689 O O . VAL B 1 289 ? -18.532 40.898 -37.189 1.00 11.99 289 VAL B O 1
ATOM 5693 N N . PHE B 1 290 ? -20.653 40.473 -36.450 1.00 13.36 290 PHE B N 1
ATOM 5694 C CA . PHE B 1 290 ? -20.771 39.119 -37.053 1.00 13.53 290 PHE B CA 1
ATOM 5695 C C . PHE B 1 290 ? -20.612 39.227 -38.570 1.00 14.19 290 PHE B C 1
ATOM 5696 O O . PHE B 1 290 ? -19.893 38.370 -39.100 1.00 14.43 290 PHE B O 1
ATOM 5704 N N . ALA B 1 291 ? -21.141 40.275 -39.216 1.00 13.71 291 ALA B N 1
ATOM 5705 C CA . ALA B 1 291 ? -20.930 40.461 -40.674 1.00 14.69 291 ALA B CA 1
ATOM 5706 C C . ALA B 1 291 ? -19.429 40.646 -40.991 1.00 15.23 291 ALA B C 1
ATOM 5707 O O . ALA B 1 291 ? -18.987 40.047 -41.958 1.00 15.65 291 ALA B O 1
ATOM 5709 N N . ARG B 1 292 ? -18.673 41.461 -40.246 1.00 15.32 292 ARG B N 1
ATOM 5710 C CA . ARG B 1 292 ? -17.201 41.600 -40.451 1.00 16.79 292 ARG B CA 1
ATOM 5711 C C . ARG B 1 292 ? -16.538 40.233 -40.320 1.00 15.31 292 ARG B C 1
ATOM 5712 O O . ARG B 1 292 ? -15.739 39.867 -41.206 1.00 14.32 292 ARG B O 1
ATOM 5720 N N . ALA B 1 293 ? -16.846 39.488 -39.259 1.00 15.53 293 ALA B N 1
ATOM 5721 C CA . ALA B 1 293 ? -16.294 38.147 -39.007 1.00 16.91 293 ALA B CA 1
ATOM 5722 C C . ALA B 1 293 ? -16.560 37.227 -40.200 1.00 16.34 293 ALA B C 1
ATOM 5723 O O . ALA B 1 293 ? -15.620 36.602 -40.688 1.00 15.25 293 ALA B O 1
ATOM 5725 N N . LEU B 1 294 ? -17.801 37.145 -40.680 1.00 16.03 294 LEU B N 1
ATOM 5726 C CA . LEU B 1 294 ? -18.135 36.236 -41.801 1.00 16.56 294 LEU B CA 1
ATOM 5727 C C . LEU B 1 294 ? -17.336 36.629 -43.038 1.00 15.39 294 LEU B C 1
ATOM 5728 O O . LEU B 1 294 ? -16.912 35.723 -43.816 1.00 16.19 294 LEU B O 1
ATOM 5733 N N . SER B 1 295 ? -17.159 37.934 -43.278 1.00 15.03 295 SER B N 1
ATOM 5734 C CA . SER B 1 295 ? -16.480 38.424 -44.505 1.00 13.76 295 SER B CA 1
ATOM 5735 C C . SER B 1 295 ? -15.058 37.875 -44.575 1.00 15.87 295 SER B C 1
ATOM 5736 O O . SER B 1 295 ? -14.559 37.674 -45.694 1.00 14.90 295 SER B O 1
ATOM 5739 N N . GLY B 1 296 ? -14.430 37.674 -43.419 1.00 15.82 296 GLY B N 1
ATOM 5740 C CA . GLY B 1 296 ? -13.050 37.200 -43.301 1.00 16.64 296 GLY B CA 1
ATOM 5741 C C . GLY B 1 296 ? -12.936 35.693 -43.356 1.00 16.97 296 GLY B C 1
ATOM 5742 O O . GLY B 1 296 ? -11.817 35.235 -43.269 1.00 19.70 296 GLY B O 1
ATOM 5743 N N . ALA B 1 297 ? -14.023 34.930 -43.524 1.00 16.59 297 ALA B N 1
ATOM 5744 C CA . ALA B 1 297 ? -13.970 33.442 -43.512 1.00 18.16 297 ALA B CA 1
ATOM 5745 C C . ALA B 1 297 ? -13.651 32.990 -44.931 1.00 16.53 297 ALA B C 1
ATOM 5746 O O . ALA B 1 297 ? -14.523 32.484 -45.630 1.00 16.57 297 ALA B O 1
ATOM 5748 N N . THR B 1 298 ? -12.425 33.270 -45.363 1.00 18.73 298 THR B N 1
ATOM 5749 C CA . THR B 1 298 ? -12.028 33.189 -46.783 1.00 18.83 298 THR B CA 1
ATOM 5750 C C . THR B 1 298 ? -12.256 31.784 -47.315 1.00 18.14 298 THR B C 1
ATOM 5751 O O . THR B 1 298 ? -12.852 31.640 -48.378 1.00 19.80 298 THR B O 1
ATOM 5755 N N . SER B 1 299 ? -11.742 30.776 -46.627 1.00 20.35 299 SER B N 1
ATOM 5756 C CA . SER B 1 299 ? -11.829 29.389 -47.156 1.00 22.30 299 SER B CA 1
ATOM 5757 C C . SER B 1 299 ? -13.282 28.920 -47.125 1.00 19.51 299 SER B C 1
ATOM 5758 O O . SER B 1 299 ? -13.693 28.231 -48.046 1.00 19.82 299 SER B O 1
ATOM 5761 N N . GLN B 1 300 ? -14.067 29.300 -46.113 1.00 19.84 300 GLN B N 1
ATOM 5762 C CA . GLN B 1 300 ? -15.497 28.889 -46.032 1.00 17.64 300 GLN B CA 1
ATOM 5763 C C . GLN B 1 300 ? -16.301 29.525 -47.160 1.00 16.22 300 GLN B C 1
ATOM 5764 O O . GLN B 1 300 ? -17.088 28.826 -47.781 1.00 18.16 300 GLN B O 1
ATOM 5770 N N . ARG B 1 301 ? -16.111 30.816 -47.438 1.00 16.75 301 ARG B N 1
ATOM 5771 C CA . ARG B 1 301 ? -16.811 31.508 -48.535 1.00 16.67 301 ARG B CA 1
ATOM 5772 C C . ARG B 1 301 ? -16.443 30.879 -49.894 1.00 16.30 301 ARG B C 1
ATOM 5773 O O . ARG B 1 301 ? -17.354 30.692 -50.719 1.00 17.24 301 ARG B O 1
ATOM 5781 N N . ALA B 1 302 ? -15.169 30.586 -50.119 1.00 18.46 302 ALA B N 1
ATOM 5782 C CA . ALA B 1 302 ? -14.683 29.953 -51.361 1.00 20.13 302 ALA B CA 1
ATOM 5783 C C . ALA B 1 302 ? -15.404 28.621 -51.526 1.00 19.45 302 ALA B C 1
ATOM 5784 O O . ALA B 1 302 ? -15.794 28.299 -52.654 1.00 20.66 302 ALA B O 1
ATOM 5786 N N . ALA B 1 303 ? -15.570 27.863 -50.446 1.00 19.37 303 ALA B N 1
ATOM 5787 C CA . ALA B 1 303 ? -16.128 26.497 -50.525 1.00 19.39 303 ALA B CA 1
ATOM 5788 C C . ALA B 1 303 ? -17.630 26.631 -50.723 1.00 18.21 303 ALA B C 1
ATOM 5789 O O . ALA B 1 303 ? -18.228 25.813 -51.459 1.00 18.19 303 ALA B O 1
ATOM 5791 N N . ALA B 1 304 ? -18.230 27.705 -50.187 1.00 15.96 304 ALA B N 1
ATOM 5792 C CA . ALA B 1 304 ? -19.701 27.883 -50.284 1.00 17.75 304 ALA B CA 1
ATOM 5793 C C . ALA B 1 304 ? -20.128 28.387 -51.673 1.00 19.40 304 ALA B C 1
ATOM 5794 O O . ALA B 1 304 ? -21.282 28.121 -52.060 1.00 19.00 304 ALA B O 1
ATOM 5796 N N . GLN B 1 305 ? -19.283 29.147 -52.374 1.00 23.03 305 GLN B N 1
ATOM 5797 C CA . GLN B 1 305 ? -19.706 29.913 -53.596 1.00 23.99 305 GLN B CA 1
ATOM 5798 C C . GLN B 1 305 ? -20.322 28.953 -54.634 1.00 23.52 305 GLN B C 1
ATOM 5799 O O . GLN B 1 305 ? -19.682 27.945 -54.955 1.00 25.73 305 GLN B O 1
ATOM 5805 N N . GLY B 1 306 ? -21.563 29.213 -55.058 1.00 25.05 306 GLY B N 1
ATOM 5806 C CA . GLY B 1 306 ? -22.281 28.463 -56.100 1.00 25.87 306 GLY B CA 1
ATOM 5807 C C . GLY B 1 306 ? -22.705 27.074 -55.673 1.00 27.33 306 GLY B C 1
ATOM 5808 O O . GLY B 1 306 ? -23.209 26.334 -56.527 1.00 26.86 306 GLY B O 1
ATOM 5809 N N . ASN B 1 307 ? -22.579 26.734 -54.384 1.00 25.61 307 ASN B N 1
ATOM 5810 C CA . ASN B 1 307 ? -22.794 25.354 -53.898 1.00 24.35 307 ASN B CA 1
ATOM 5811 C C . ASN B 1 307 ? -23.983 25.292 -52.952 1.00 22.92 307 ASN B C 1
ATOM 5812 O O . ASN B 1 307 ? -24.355 24.175 -52.613 1.00 30.78 307 ASN B O 1
ATOM 5817 N N . LEU B 1 308 ? -24.564 26.414 -52.529 1.00 19.47 308 LEU B N 1
ATOM 5818 C CA . LEU B 1 308 ? -25.751 26.349 -51.643 1.00 19.19 308 LEU B CA 1
ATOM 5819 C C . LEU B 1 308 ? -26.982 26.646 -52.480 1.00 20.76 308 LEU B C 1
ATOM 5820 O O . LEU B 1 308 ? -26.992 27.630 -53.208 1.00 23.04 308 LEU B O 1
ATOM 5825 N N . PRO B 1 309 ? -28.075 25.872 -52.361 1.00 19.26 309 PRO B N 1
ATOM 5826 C CA . PRO B 1 309 ? -29.258 26.142 -53.175 1.00 20.22 309 PRO B CA 1
ATOM 5827 C C . PRO B 1 309 ? -29.861 27.509 -52.856 1.00 19.93 309 PRO B C 1
ATOM 5828 O O . PRO B 1 309 ? -30.113 27.774 -51.700 1.00 18.55 309 PRO B O 1
ATOM 5832 N N . ALA B 1 310 ? -30.120 28.297 -53.901 1.00 18.29 310 ALA B N 1
ATOM 5833 C CA . ALA B 1 310 ? -30.670 29.667 -53.796 1.00 18.30 310 ALA B CA 1
ATOM 5834 C C . ALA B 1 310 ? -32.178 29.605 -53.535 1.00 17.93 310 ALA B C 1
ATOM 5835 O O . ALA B 1 310 ? -32.695 30.536 -52.896 1.00 17.76 310 ALA B O 1
ATOM 5837 N N . GLY B 1 311 ? -32.843 28.528 -53.985 1.00 15.28 311 GLY B N 1
ATOM 5838 C CA . GLY B 1 311 ? -34.298 28.515 -54.172 1.00 15.00 311 GLY B CA 1
ATOM 5839 C C . GLY B 1 311 ? -34.738 29.379 -55.351 1.00 14.56 311 GLY B C 1
ATOM 5840 O O . GLY B 1 311 ? -33.893 30.000 -56.012 1.00 15.91 311 GLY B O 1
ATOM 5841 N N . VAL B 1 312 ? -36.030 29.413 -55.641 1.00 15.28 312 VAL B N 1
ATOM 5842 C CA . VAL B 1 312 ? -36.597 30.238 -56.746 1.00 16.40 312 VAL B CA 1
ATOM 5843 C C . VAL B 1 312 ? -36.497 31.703 -56.325 1.00 16.99 312 VAL B C 1
ATOM 5844 O O . VAL B 1 312 ? -37.040 32.027 -55.286 1.00 17.54 312 VAL B O 1
ATOM 5848 N N . LEU B 1 313 ? -35.744 32.509 -57.080 1.00 16.50 313 LEU B N 1
ATOM 5849 C CA . LEU B 1 313 ? -35.573 33.953 -56.840 1.00 16.19 313 LEU B CA 1
ATOM 5850 C C . LEU B 1 313 ? -36.359 34.715 -57.901 1.00 20.47 313 LEU B C 1
ATOM 5851 O O . LEU B 1 313 ? -36.713 34.114 -58.947 1.00 17.57 313 LEU B O 1
ATOM 5856 N N . THR B 1 314 ? -36.700 35.963 -57.607 1.00 20.42 314 THR B N 1
ATOM 5857 C CA . THR B 1 314 ? -37.415 36.849 -58.549 1.00 20.61 314 THR B CA 1
ATOM 5858 C C . THR B 1 314 ? -36.565 38.098 -58.696 1.00 19.36 314 THR B C 1
ATOM 5859 O O . THR B 1 314 ? -35.377 38.050 -58.297 1.00 18.86 314 THR B O 1
ATOM 5863 N N . ASP B 1 315 ? -37.123 39.156 -59.259 1.00 19.32 315 ASP B N 1
ATOM 5864 C CA . ASP B 1 315 ? -36.377 40.428 -59.442 1.00 20.60 315 ASP B CA 1
ATOM 5865 C C . ASP B 1 315 ? -37.381 41.565 -59.416 1.00 19.02 315 ASP B C 1
ATOM 5866 O O . ASP B 1 315 ? -38.558 41.279 -59.517 1.00 17.69 315 ASP B O 1
ATOM 5871 N N . LEU B 1 316 ? -36.911 42.804 -59.261 1.00 19.47 316 LEU B N 1
ATOM 5872 C CA . LEU B 1 316 ? -37.841 43.959 -59.142 1.00 19.93 316 LEU B CA 1
ATOM 5873 C C . LEU B 1 316 ? -38.778 44.000 -60.373 1.00 18.75 316 LEU B C 1
ATOM 5874 O O . LEU B 1 316 ? -39.961 44.277 -60.186 1.00 20.28 316 LEU B O 1
ATOM 5879 N N . GLU B 1 317 ? -38.262 43.730 -61.575 1.00 22.35 317 GLU B N 1
ATOM 5880 C CA . GLU B 1 317 ? -39.104 43.843 -62.809 1.00 24.27 317 GLU B CA 1
ATOM 5881 C C . GLU B 1 317 ? -40.259 42.857 -62.697 1.00 24.88 317 GLU B C 1
ATOM 5882 O O . GLU B 1 317 ? -41.434 43.309 -62.786 1.00 24.27 317 GLU B O 1
ATOM 5888 N N . ALA B 1 318 ? -39.962 41.584 -62.364 1.00 25.78 318 ALA B N 1
ATOM 5889 C CA . ALA B 1 318 ? -40.993 40.525 -62.263 1.00 25.22 318 ALA B CA 1
ATOM 5890 C C . ALA B 1 318 ? -41.954 40.864 -61.135 1.00 24.13 318 ALA B C 1
ATOM 5891 O O . ALA B 1 318 ? -43.106 40.511 -61.252 1.00 24.41 318 ALA B O 1
ATOM 5893 N N . LEU B 1 319 ? -41.519 41.544 -60.069 1.00 22.02 319 LEU B N 1
ATOM 5894 C CA . LEU B 1 319 ? -42.424 41.932 -58.952 1.00 22.16 319 LEU B CA 1
ATOM 5895 C C . LEU B 1 319 ? -43.243 43.178 -59.324 1.00 20.82 319 LEU B C 1
ATOM 5896 O O . LEU B 1 319 ? -44.172 43.488 -58.591 1.00 20.37 319 LEU B O 1
ATOM 5901 N N . GLY B 1 320 ? -42.906 43.886 -60.400 1.00 24.57 320 GLY B N 1
ATOM 5902 C CA . GLY B 1 320 ? -43.608 45.147 -60.735 1.00 26.29 320 GLY B CA 1
ATOM 5903 C C . GLY B 1 320 ? -43.194 46.306 -59.839 1.00 26.85 320 GLY B C 1
ATOM 5904 O O . GLY B 1 320 ? -44.014 47.221 -59.634 1.00 27.92 320 GLY B O 1
ATOM 5905 N N . VAL B 1 321 ? -41.964 46.279 -59.313 1.00 24.71 321 VAL B N 1
ATOM 5906 C CA . VAL B 1 321 ? -41.452 47.329 -58.394 1.00 23.68 321 VAL B CA 1
ATOM 5907 C C . VAL B 1 321 ? -40.785 48.410 -59.226 1.00 23.25 321 VAL B C 1
ATOM 5908 O O . VAL B 1 321 ? -39.862 48.113 -60.024 1.00 27.37 321 VAL B O 1
ATOM 5912 N N . ASP B 1 322 ? -41.215 49.643 -58.994 1.00 25.43 322 ASP B N 1
ATOM 5913 C CA . ASP B 1 322 ? -40.612 50.870 -59.575 1.00 25.03 322 ASP B CA 1
ATOM 5914 C C . ASP B 1 322 ? -39.255 51.117 -58.883 1.00 25.60 322 ASP B C 1
ATOM 5915 O O . ASP B 1 322 ? -39.187 51.055 -57.625 1.00 24.44 322 ASP B O 1
ATOM 5920 N N . LYS B 1 323 ? -38.223 51.410 -59.654 1.00 21.89 323 LYS B N 1
ATOM 5921 C CA . LYS B 1 323 ? -36.844 51.603 -59.151 1.00 25.76 323 LYS B CA 1
ATOM 5922 C C . LYS B 1 323 ? -36.809 52.795 -58.182 1.00 24.69 323 LYS B C 1
ATOM 5923 O O . LYS B 1 323 ? -36.230 52.649 -57.083 1.00 19.46 323 LYS B O 1
ATOM 5929 N N . ALA B 1 324 ? -37.465 53.913 -58.516 1.00 20.84 324 ALA B N 1
ATOM 5930 C CA . ALA B 1 324 ? -37.395 55.110 -57.647 1.00 23.55 324 ALA B CA 1
ATOM 5931 C C . ALA B 1 324 ? -38.066 54.777 -56.306 1.00 21.17 324 ALA B C 1
ATOM 5932 O O . ALA B 1 324 ? -37.524 55.174 -55.270 1.00 21.83 324 ALA B O 1
ATOM 5934 N N . GLN B 1 325 ? -39.216 54.104 -56.296 1.00 20.65 325 GLN B N 1
ATOM 5935 C CA . GLN B 1 325 ? -39.925 53.785 -55.032 1.00 21.72 325 GLN B CA 1
ATOM 5936 C C . GLN B 1 325 ? -39.028 52.852 -54.186 1.00 17.47 325 GLN B C 1
ATOM 5937 O O . GLN B 1 325 ? -38.951 53.020 -52.964 1.00 15.07 325 GLN B O 1
ATOM 5943 N N . PHE B 1 326 ? -38.390 51.871 -54.817 1.00 17.78 326 PHE B N 1
ATOM 5944 C CA . PHE B 1 326 ? -37.494 50.908 -54.130 1.00 16.20 326 PHE B CA 1
ATOM 5945 C C . PHE B 1 326 ? -36.323 51.646 -53.507 1.00 17.41 326 PHE B C 1
ATOM 5946 O O . PHE B 1 326 ? -36.019 51.393 -52.364 1.00 16.92 326 PHE B O 1
ATOM 5954 N N . VAL B 1 327 ? -35.667 52.517 -54.258 1.00 17.87 327 VAL B N 1
ATOM 5955 C CA . VAL B 1 327 ? -34.515 53.289 -53.727 1.00 16.94 327 VAL B CA 1
ATOM 5956 C C . VAL B 1 327 ? -34.963 54.041 -52.452 1.00 17.00 327 VAL B C 1
ATOM 5957 O O . VAL B 1 327 ? -34.199 54.057 -51.443 1.00 16.03 327 VAL B O 1
ATOM 5961 N N . GLU B 1 328 ? -36.128 54.678 -52.460 1.00 16.95 328 GLU B N 1
ATOM 5962 C CA . GLU B 1 328 ? -36.612 55.467 -51.283 1.00 17.44 328 GLU B CA 1
ATOM 5963 C C . GLU B 1 328 ? -36.907 54.486 -50.133 1.00 15.90 328 GLU B C 1
ATOM 5964 O O . GLU B 1 328 ? -36.672 54.833 -48.977 1.00 17.29 328 GLU B O 1
ATOM 5970 N N . ASP B 1 329 ? -37.451 53.313 -50.437 1.00 16.22 329 ASP B N 1
ATOM 5971 C CA . ASP B 1 329 ? -37.789 52.288 -49.405 1.00 13.67 329 ASP B CA 1
ATOM 5972 C C . ASP B 1 329 ? -36.482 51.851 -48.731 1.00 12.84 329 ASP B C 1
ATOM 5973 O O . ASP B 1 329 ? -36.442 51.751 -47.468 1.00 14.66 329 ASP B O 1
ATOM 5978 N N . VAL B 1 330 ? -35.429 51.642 -49.511 1.00 12.85 330 VAL B N 1
ATOM 5979 C CA . VAL B 1 330 ? -34.087 51.318 -48.962 1.00 13.24 330 VAL B CA 1
ATOM 5980 C C . VAL B 1 330 ? -33.612 52.450 -48.032 1.00 14.91 330 VAL B C 1
ATOM 5981 O O . VAL B 1 330 ? -33.043 52.157 -46.931 1.00 12.08 330 VAL B O 1
ATOM 5985 N N . ARG B 1 331 ? -33.793 53.715 -48.443 1.00 13.42 331 ARG B N 1
ATOM 5986 C CA . ARG B 1 331 ? -33.414 54.856 -47.579 1.00 13.64 331 ARG B CA 1
ATOM 5987 C C . ARG B 1 331 ? -34.121 54.776 -46.236 1.00 11.88 331 ARG B C 1
ATOM 5988 O O . ARG B 1 331 ? -33.479 55.005 -45.207 1.00 13.21 331 ARG B O 1
ATOM 5996 N N . ARG B 1 332 ? -35.408 54.453 -46.248 1.00 12.49 332 ARG B N 1
ATOM 5997 C CA . ARG B 1 332 ? -36.210 54.412 -45.033 1.00 12.59 332 ARG B CA 1
ATOM 5998 C C . ARG B 1 332 ? -35.820 53.178 -44.201 1.00 12.14 332 ARG B C 1
ATOM 5999 O O . ARG B 1 332 ? -35.862 53.301 -42.973 1.00 11.00 332 ARG B O 1
ATOM 6007 N N . ALA B 1 333 ? -35.475 52.033 -44.817 1.00 13.07 333 ALA B N 1
ATOM 6008 C CA . ALA B 1 333 ? -34.987 50.838 -44.077 1.00 13.46 333 ALA B CA 1
ATOM 6009 C C . ALA B 1 333 ? -33.672 51.194 -43.391 1.00 12.96 333 ALA B C 1
ATOM 6010 O O . ALA B 1 333 ? -33.438 50.755 -42.212 1.00 12.94 333 ALA B O 1
ATOM 6012 N N . LEU B 1 334 ? -32.832 51.956 -44.089 1.00 14.88 334 LEU B N 1
ATOM 6013 C CA . LEU B 1 334 ? -31.498 52.355 -43.596 1.00 15.21 334 LEU B CA 1
ATOM 6014 C C . LEU B 1 334 ? -31.732 53.221 -42.374 1.00 15.49 334 LEU B C 1
ATOM 6015 O O . LEU B 1 334 ? -31.147 52.943 -41.294 1.00 14.34 334 LEU B O 1
ATOM 6020 N N . TYR B 1 335 ? -32.604 54.220 -42.478 1.00 14.94 335 TYR B N 1
ATOM 6021 C CA . TYR B 1 335 ? -32.888 55.123 -41.322 1.00 15.11 335 TYR B CA 1
ATOM 6022 C C . TYR B 1 335 ? -33.475 54.333 -40.148 1.00 12.54 335 TYR B C 1
ATOM 6023 O O . TYR B 1 335 ? -33.063 54.547 -39.006 1.00 11.86 335 TYR B O 1
ATOM 6032 N N . ALA B 1 336 ? -34.477 53.482 -40.388 1.00 12.38 336 ALA B N 1
ATOM 6033 C CA . ALA B 1 336 ? -35.103 52.695 -39.296 1.00 12.36 336 ALA B CA 1
ATOM 6034 C C . ALA B 1 336 ? -34.044 51.830 -38.600 1.00 11.39 336 ALA B C 1
ATOM 6035 O O . ALA B 1 336 ? -34.050 51.792 -37.354 1.00 11.41 336 ALA B O 1
ATOM 6037 N N . SER B 1 337 ? -33.200 51.157 -39.381 1.00 11.74 337 SER B N 1
ATOM 6038 C CA . SER B 1 337 ? -32.176 50.223 -38.847 1.00 12.62 337 SER B CA 1
ATOM 6039 C C . SER B 1 337 ? -31.096 50.982 -38.079 1.00 12.60 337 SER B C 1
ATOM 6040 O O . SER B 1 337 ? -30.662 50.476 -36.976 1.00 12.27 337 SER B O 1
ATOM 6043 N N . LYS B 1 338 ? -30.646 52.125 -38.595 1.00 12.52 338 LYS B N 1
ATOM 6044 C CA . LYS B 1 338 ? -29.767 53.076 -37.865 1.00 12.47 338 LYS B CA 1
ATOM 6045 C C . LYS B 1 338 ? -30.396 53.448 -36.513 1.00 12.67 338 LYS B C 1
ATOM 6046 O O . LYS B 1 338 ? -29.727 53.343 -35.445 1.00 11.37 338 LYS B O 1
ATOM 6052 N N . LEU B 1 339 ? -31.682 53.777 -36.517 1.00 12.18 339 LEU B N 1
ATOM 6053 C CA . LEU B 1 339 ? -32.386 54.201 -35.293 1.00 12.31 339 LEU B CA 1
ATOM 6054 C C . LEU B 1 339 ? -32.468 53.041 -34.288 1.00 11.92 339 LEU B C 1
ATOM 6055 O O . LEU B 1 339 ? -32.232 53.267 -33.118 1.00 10.47 339 LEU B O 1
ATOM 6060 N N . VAL B 1 340 ? -32.722 51.808 -34.760 1.00 11.39 340 VAL B N 1
ATOM 6061 C CA . VAL B 1 340 ? -32.748 50.654 -33.837 1.00 11.84 340 VAL B CA 1
ATOM 6062 C C . VAL B 1 340 ? -31.343 50.478 -33.234 1.00 11.76 340 VAL B C 1
ATOM 6063 O O . VAL B 1 340 ? -31.237 50.272 -32.028 1.00 10.63 340 VAL B O 1
ATOM 6067 N N . ALA B 1 341 ? -30.299 50.530 -34.053 1.00 12.12 341 ALA B N 1
ATOM 6068 C CA . ALA B 1 341 ? -28.921 50.279 -33.582 1.00 11.51 341 ALA B CA 1
ATOM 6069 C C . ALA B 1 341 ? -28.571 51.307 -32.515 1.00 11.70 341 ALA B C 1
ATOM 6070 O O . ALA B 1 341 ? -27.941 50.933 -31.524 1.00 12.06 341 ALA B O 1
ATOM 6072 N N . TYR B 1 342 ? -28.885 52.593 -32.740 1.00 11.66 342 TYR B N 1
ATOM 6073 C CA . TYR B 1 342 ? -28.627 53.663 -31.738 1.00 11.28 342 TYR B CA 1
ATOM 6074 C C . TYR B 1 342 ? -29.476 53.483 -30.482 1.00 11.38 342 TYR B C 1
ATOM 6075 O O . TYR B 1 342 ? -28.965 53.749 -29.379 1.00 11.34 342 TYR B O 1
ATOM 6084 N N . ALA B 1 343 ? -30.759 53.118 -30.609 1.00 12.42 343 ALA B N 1
ATOM 6085 C CA . ALA B 1 343 ? -31.640 52.912 -29.445 1.00 11.44 343 ALA B CA 1
ATOM 6086 C C . ALA B 1 343 ? -30.984 51.838 -28.561 1.00 12.48 343 ALA B C 1
ATOM 6087 O O . ALA B 1 343 ? -30.890 52.042 -27.331 1.00 11.33 343 ALA B O 1
ATOM 6089 N N . GLN B 1 344 ? -30.462 50.767 -29.185 1.00 12.18 344 GLN B N 1
ATOM 6090 C CA . GLN B 1 344 ? -29.833 49.646 -28.472 1.00 12.22 344 GLN B CA 1
ATOM 6091 C C . GLN B 1 344 ? -28.542 50.150 -27.828 1.00 12.02 344 GLN B C 1
ATOM 6092 O O . GLN B 1 344 ? -28.314 49.814 -26.661 1.00 11.21 344 GLN B O 1
ATOM 6098 N N . GLY B 1 345 ? -27.725 50.888 -28.567 1.00 12.59 345 GLY B N 1
ATOM 6099 C CA . GLY B 1 345 ? -26.476 51.442 -28.021 1.00 14.02 345 GLY B CA 1
ATOM 6100 C C . GLY B 1 345 ? -26.736 52.363 -26.819 1.00 13.00 345 GLY B C 1
ATOM 6101 O O . GLY B 1 345 ? -25.954 52.295 -25.825 1.00 12.80 345 GLY B O 1
ATOM 6102 N N . PHE B 1 346 ? -27.779 53.184 -26.850 1.00 13.03 346 PHE B N 1
ATOM 6103 C CA . PHE B 1 346 ? -28.112 54.099 -25.715 1.00 14.15 346 PHE B CA 1
ATOM 6104 C C . PHE B 1 346 ? -28.727 53.303 -24.558 1.00 13.93 346 PHE B C 1
ATOM 6105 O O . PHE B 1 346 ? -28.530 53.684 -23.397 1.00 14.29 346 PHE B O 1
ATOM 6113 N N . ASP B 1 347 ? -29.389 52.183 -24.857 1.00 13.94 347 ASP B N 1
ATOM 6114 C CA . ASP B 1 347 ? -29.802 51.218 -23.813 1.00 15.45 347 ASP B CA 1
ATOM 6115 C C . ASP B 1 347 ? -28.550 50.672 -23.116 1.00 14.40 347 ASP B C 1
ATOM 6116 O O . ASP B 1 347 ? -28.609 50.491 -21.884 1.00 14.27 347 ASP B O 1
ATOM 6121 N N . GLU B 1 348 ? -27.502 50.325 -23.888 1.00 13.51 348 GLU B N 1
ATOM 6122 C CA . GLU B 1 348 ? -26.262 49.779 -23.324 1.00 14.18 348 GLU B CA 1
ATOM 6123 C C . GLU B 1 348 ? -25.615 50.851 -22.433 1.00 15.01 348 GLU B C 1
ATOM 6124 O O . GLU B 1 348 ? -25.088 50.515 -21.363 1.00 16.09 348 GLU B O 1
ATOM 6130 N N . ILE B 1 349 ? -25.612 52.100 -22.872 1.00 13.83 349 ILE B N 1
ATOM 6131 C CA . ILE B 1 349 ? -25.051 53.212 -22.057 1.00 14.34 349 ILE B CA 1
ATOM 6132 C C . ILE B 1 349 ? -25.807 53.326 -20.722 1.00 14.21 349 ILE B C 1
ATOM 6133 O O . ILE B 1 349 ? -25.133 53.342 -19.680 1.00 13.74 349 ILE B O 1
ATOM 6138 N N . LYS B 1 350 ? -27.137 53.324 -20.726 1.00 14.29 350 LYS B N 1
ATOM 6139 C CA . LYS B 1 350 ? -27.943 53.416 -19.478 1.00 15.00 350 LYS B CA 1
ATOM 6140 C C . LYS B 1 350 ? -27.640 52.213 -18.574 1.00 14.43 350 LYS B C 1
ATOM 6141 O O . LYS B 1 350 ? -27.452 52.399 -17.354 1.00 15.89 350 LYS B O 1
ATOM 6147 N N . ALA B 1 351 ? -27.608 50.996 -19.126 1.00 13.98 351 ALA B N 1
ATOM 6148 C CA . ALA B 1 351 ? -27.338 49.769 -18.343 1.00 14.08 351 ALA B CA 1
ATOM 6149 C C . ALA B 1 351 ? -25.942 49.857 -17.718 1.00 15.37 351 ALA B C 1
ATOM 6150 O O . ALA B 1 351 ? -25.798 49.506 -16.544 1.00 15.30 351 ALA B O 1
ATOM 6152 N N . GLY B 1 352 ? -24.913 50.214 -18.498 1.00 15.23 352 GLY B N 1
ATOM 6153 C CA . GLY B 1 352 ? -23.547 50.361 -17.971 1.00 15.43 352 GLY B CA 1
ATOM 6154 C C . GLY B 1 352 ? -23.489 51.399 -16.858 1.00 14.62 352 GLY B C 1
ATOM 6155 O O . GLY B 1 352 ? -22.858 51.126 -15.824 1.00 17.62 352 GLY B O 1
ATOM 6156 N N . SER B 1 353 ? -24.107 52.571 -17.063 1.00 15.62 353 SER B N 1
ATOM 6157 C CA . SER B 1 353 ? -24.172 53.670 -16.080 1.00 16.08 353 SER B CA 1
ATOM 6158 C C . SER B 1 353 ? -24.823 53.171 -14.787 1.00 15.70 353 SER B C 1
ATOM 6159 O O . SER B 1 353 ? -24.296 53.508 -13.668 1.00 15.71 353 SER B O 1
ATOM 6162 N N . ASP B 1 354 ? -25.949 52.470 -14.901 1.00 18.28 354 ASP B N 1
ATOM 6163 C CA . ASP B 1 354 ? -26.706 51.954 -13.734 1.00 20.41 354 ASP B CA 1
ATOM 6164 C C . ASP B 1 354 ? -25.805 50.958 -12.996 1.00 21.35 354 ASP B C 1
ATOM 6165 O O . ASP B 1 354 ? -25.700 51.048 -11.740 1.00 20.92 354 ASP B O 1
ATOM 6170 N N . GLU B 1 355 ? -25.202 50.021 -13.718 1.00 20.02 355 GLU B N 1
ATOM 6171 C CA . GLU B 1 355 ? -24.366 48.942 -13.134 1.00 22.02 355 GLU B CA 1
ATOM 6172 C C . GLU B 1 355 ? -23.194 49.578 -12.350 1.00 24.04 355 GLU B C 1
ATOM 6173 O O . GLU B 1 355 ? -22.812 49.028 -11.282 1.00 20.41 355 GLU B O 1
ATOM 6179 N N . ASN B 1 356 ? -22.642 50.685 -12.838 1.00 20.39 356 ASN B N 1
ATOM 6180 C CA . ASN B 1 356 ? -21.369 51.268 -12.337 1.00 24.24 356 ASN B CA 1
ATOM 6181 C C . ASN B 1 356 ? -21.620 52.525 -11.499 1.00 22.54 356 ASN B C 1
ATOM 6182 O O . ASN B 1 356 ? -20.642 53.181 -11.108 1.00 28.05 356 ASN B O 1
ATOM 6187 N N . ASN B 1 357 ? -22.873 52.882 -11.276 1.00 20.01 357 ASN B N 1
ATOM 6188 C CA . ASN B 1 357 ? -23.321 54.127 -10.601 1.00 26.63 357 ASN B CA 1
ATOM 6189 C C . ASN B 1 357 ? -22.649 55.382 -11.188 1.00 26.34 357 ASN B C 1
ATOM 6190 O O . ASN B 1 357 ? -22.183 56.212 -10.417 1.00 21.63 357 ASN B O 1
ATOM 6195 N N . TRP B 1 358 ? -22.723 55.605 -12.507 1.00 20.77 358 TRP B N 1
ATOM 6196 C CA . TRP B 1 358 ? -22.000 56.709 -13.173 1.00 18.27 358 TRP B CA 1
ATOM 6197 C C . TRP B 1 358 ? -22.887 57.934 -13.385 1.00 20.36 358 TRP B C 1
ATOM 6198 O O . TRP B 1 358 ? -22.323 58.977 -13.725 1.00 21.52 358 TRP B O 1
ATOM 6209 N N . ASP B 1 359 ? -24.219 57.801 -13.366 1.00 19.88 359 ASP B N 1
ATOM 6210 C CA . ASP B 1 359 ? -25.158 58.897 -13.757 1.00 22.72 359 ASP B CA 1
ATOM 6211 C C . ASP B 1 359 ? -24.805 59.526 -15.112 1.00 20.52 359 ASP B C 1
ATOM 6212 O O . ASP B 1 359 ? -24.809 60.779 -15.222 1.00 19.71 359 ASP B O 1
ATOM 6217 N N . VAL B 1 360 ? -24.458 58.725 -16.100 1.00 18.38 360 VAL B N 1
ATOM 6218 C CA . VAL B 1 360 ? -24.140 59.249 -17.452 1.00 19.04 360 VAL B CA 1
ATOM 6219 C C . VAL B 1 360 ? -25.360 60.001 -17.993 1.00 19.83 360 VAL B C 1
ATOM 6220 O O . VAL B 1 360 ? -26.516 59.522 -17.859 1.00 20.26 360 VAL B O 1
ATOM 6224 N N . ASP B 1 361 ? -25.114 61.184 -18.537 1.00 20.79 361 ASP B N 1
ATOM 6225 C CA . ASP B 1 361 ? -26.165 62.009 -19.180 1.00 21.30 361 ASP B CA 1
ATOM 6226 C C . ASP B 1 361 ? -26.073 61.774 -20.684 1.00 20.32 361 ASP B C 1
ATOM 6227 O O . ASP B 1 361 ? -25.124 62.205 -21.356 1.00 18.45 361 ASP B O 1
ATOM 6232 N N . PRO B 1 362 ? -27.010 61.010 -21.254 1.00 17.99 362 PRO B N 1
ATOM 6233 C CA . PRO B 1 362 ? -26.922 60.658 -22.691 1.00 18.15 362 PRO B CA 1
ATOM 6234 C C . PRO B 1 362 ? -26.911 61.884 -23.618 1.00 17.82 362 PRO B C 1
ATOM 6235 O O . PRO B 1 362 ? -26.355 61.825 -24.711 1.00 17.82 362 PRO B O 1
ATOM 6239 N N . ARG B 1 363 ? -27.486 62.999 -23.172 1.00 17.79 363 ARG B N 1
ATOM 6240 C CA . ARG B 1 363 ? -27.465 64.255 -23.952 1.00 17.83 363 ARG B CA 1
ATOM 6241 C C . ARG B 1 363 ? -26.015 64.709 -24.177 1.00 18.61 363 ARG B C 1
ATOM 6242 O O . ARG B 1 363 ? -25.731 65.299 -25.198 1.00 19.56 363 ARG B O 1
ATOM 6250 N N . ASP B 1 364 ? -25.145 64.494 -23.210 1.00 19.70 364 ASP B N 1
ATOM 6251 C CA . ASP B 1 364 ? -23.721 64.883 -23.329 1.00 18.91 364 ASP B CA 1
ATOM 6252 C C . ASP B 1 364 ? -23.097 64.086 -24.471 1.00 18.05 364 ASP B C 1
ATOM 6253 O O . ASP B 1 364 ? -22.326 64.660 -25.232 1.00 18.37 364 ASP B O 1
ATOM 6258 N N . LEU B 1 365 ? -23.397 62.782 -24.561 1.00 17.49 365 LEU B N 1
ATOM 6259 C CA . LEU B 1 365 ? -22.795 61.915 -25.593 1.00 17.71 365 LEU B CA 1
ATOM 6260 C C . LEU B 1 365 ? -23.248 62.364 -26.977 1.00 16.91 365 LEU B C 1
ATOM 6261 O O . LEU B 1 365 ? -22.404 62.527 -27.817 1.00 15.77 365 LEU B O 1
ATOM 6266 N N . ALA B 1 366 ? -24.555 62.512 -27.187 1.00 16.24 366 ALA B N 1
ATOM 6267 C CA . ALA B 1 366 ? -25.095 62.857 -28.504 1.00 15.83 366 ALA B CA 1
ATOM 6268 C C . ALA B 1 366 ? -24.585 64.251 -28.879 1.00 16.90 366 ALA B C 1
ATOM 6269 O O . ALA B 1 366 ? -24.373 64.510 -30.074 1.00 19.30 366 ALA B O 1
ATOM 6271 N N . THR B 1 367 ? -24.384 65.121 -27.891 1.00 16.23 367 THR B N 1
ATOM 6272 C CA . THR B 1 367 ? -23.849 66.482 -28.135 1.00 18.07 367 THR B CA 1
ATOM 6273 C C . THR B 1 367 ? -22.400 66.381 -28.643 1.00 17.30 367 THR B C 1
ATOM 6274 O O . THR B 1 367 ? -22.092 66.946 -29.728 1.00 16.66 367 THR B O 1
ATOM 6278 N N . ILE B 1 368 ? -21.539 65.671 -27.912 1.00 17.90 368 ILE B N 1
ATOM 6279 C CA . ILE B 1 368 ? -20.079 65.696 -28.222 1.00 17.59 368 ILE B CA 1
ATOM 6280 C C . ILE B 1 368 ? -19.742 64.773 -29.384 1.00 17.29 368 ILE B C 1
ATOM 6281 O O . ILE B 1 368 ? -18.615 64.903 -29.884 1.00 17.11 368 ILE B O 1
ATOM 6286 N N . TRP B 1 369 ? -20.632 63.852 -29.778 1.00 15.55 369 TRP B N 1
ATOM 6287 C CA . TRP B 1 369 ? -20.379 62.972 -30.946 1.00 16.92 369 TRP B CA 1
ATOM 6288 C C . TRP B 1 369 ? -20.709 63.688 -32.263 1.00 16.46 369 TRP B C 1
ATOM 6289 O O . TRP B 1 369 ? -20.442 63.071 -33.291 1.00 17.24 369 TRP B O 1
ATOM 6300 N N . ARG B 1 370 ? -21.122 64.966 -32.244 1.00 15.36 370 ARG B N 1
ATOM 6301 C CA . ARG B 1 370 ? -21.425 65.741 -33.484 1.00 17.37 370 ARG B CA 1
ATOM 6302 C C . ARG B 1 370 ? -20.162 66.241 -34.166 1.00 17.58 370 ARG B C 1
ATOM 6303 O O . ARG B 1 370 ? -20.293 66.696 -35.306 1.00 17.29 370 ARG B O 1
ATOM 6311 N N . GLY B 1 371 ? -18.995 66.171 -33.520 1.00 16.53 371 GLY B N 1
ATOM 6312 C CA . GLY B 1 371 ? -17.748 66.645 -34.143 1.00 17.52 371 GLY B CA 1
ATOM 6313 C C . GLY B 1 371 ? -16.625 65.678 -33.876 1.00 16.96 371 GLY B C 1
ATOM 6314 O O . GLY B 1 371 ? -16.686 65.047 -32.828 1.00 19.96 371 GLY B O 1
ATOM 6315 N N . GLY B 1 372 ? -15.654 65.545 -34.790 1.00 19.35 372 GLY B N 1
ATOM 6316 C CA . GLY B 1 372 ? -14.382 64.825 -34.551 1.00 20.62 372 GLY B CA 1
ATOM 6317 C C . GLY B 1 372 ? -14.530 63.299 -34.438 1.00 25.44 372 GLY B C 1
ATOM 6318 O O . GLY B 1 372 ? -13.542 62.662 -34.032 1.00 31.97 372 GLY B O 1
ATOM 6319 N N . CYS B 1 373 ? -15.722 62.755 -34.707 1.00 21.97 373 CYS B N 1
ATOM 6320 C CA . CYS B 1 373 ? -16.163 61.331 -34.609 1.00 22.26 373 CYS B CA 1
ATOM 6321 C C . CYS B 1 373 ? -16.440 60.915 -36.050 1.00 19.39 373 CYS B C 1
ATOM 6322 O O . CYS B 1 373 ? -17.002 61.759 -36.746 1.00 18.44 373 CYS B O 1
ATOM 6325 N N . ILE B 1 374 ? -16.262 59.647 -36.426 1.00 17.26 374 ILE B N 1
ATOM 6326 C CA . ILE B 1 374 ? -16.707 59.123 -37.741 1.00 18.29 374 ILE B CA 1
ATOM 6327 C C . ILE B 1 374 ? -18.251 59.108 -37.780 1.00 17.23 374 ILE B C 1
ATOM 6328 O O . ILE B 1 374 ? -18.797 59.302 -38.889 1.00 17.55 374 ILE B O 1
ATOM 6333 N N . ILE B 1 375 ? -18.946 58.898 -36.649 1.00 16.01 375 ILE B N 1
ATOM 6334 C CA . ILE B 1 375 ? -20.443 58.773 -36.600 1.00 15.38 375 ILE B CA 1
ATOM 6335 C C . ILE B 1 375 ? -21.167 60.124 -36.629 1.00 14.98 375 ILE B C 1
ATOM 6336 O O . ILE B 1 375 ? -22.424 60.123 -36.552 1.00 14.27 375 ILE B O 1
ATOM 6341 N N . ARG B 1 376 ? -20.458 61.242 -36.663 1.00 15.70 376 ARG B N 1
ATOM 6342 C CA . ARG B 1 376 ? -21.075 62.598 -36.574 1.00 16.38 376 ARG B CA 1
ATOM 6343 C C . ARG B 1 376 ? -22.160 62.778 -37.634 1.00 16.54 376 ARG B C 1
ATOM 6344 O O . ARG B 1 376 ? -21.939 62.410 -38.803 1.00 16.98 376 ARG B O 1
ATOM 6352 N N . ALA B 1 377 ? -23.304 63.310 -37.225 1.00 17.42 377 ALA B N 1
ATOM 6353 C CA . ALA B 1 377 ? -24.488 63.474 -38.094 1.00 17.07 377 ALA B CA 1
ATOM 6354 C C . ALA B 1 377 ? -25.466 64.365 -37.365 1.00 17.55 377 ALA B C 1
ATOM 6355 O O . ALA B 1 377 ? -25.518 64.290 -36.105 1.00 15.72 377 ALA B O 1
ATOM 6357 N N . LYS B 1 378 ? -26.332 65.069 -38.093 1.00 18.69 378 LYS B N 1
ATOM 6358 C CA . LYS B 1 378 ? -27.319 65.944 -37.428 1.00 20.23 378 LYS B CA 1
ATOM 6359 C C . LYS B 1 378 ? -28.399 65.097 -36.748 1.00 16.71 378 LYS B C 1
ATOM 6360 O O . LYS B 1 378 ? -29.000 65.578 -35.799 1.00 15.86 378 LYS B O 1
ATOM 6366 N N . PHE B 1 379 ? -28.546 63.829 -37.122 1.00 17.37 379 PHE B N 1
ATOM 6367 C CA . PHE B 1 379 ? -29.377 62.844 -36.362 1.00 17.03 379 PHE B CA 1
ATOM 6368 C C . PHE B 1 379 ? -29.093 62.917 -34.851 1.00 16.18 379 PHE B C 1
ATOM 6369 O O . PHE B 1 379 ? -29.997 62.744 -34.024 1.00 14.78 379 PHE B O 1
ATOM 6377 N N . LEU B 1 380 ? -27.823 63.099 -34.457 1.00 14.06 380 LEU B N 1
ATOM 6378 C CA . LEU B 1 380 ? -27.485 63.105 -33.004 1.00 14.66 380 LEU B CA 1
ATOM 6379 C C . LEU B 1 380 ? -28.274 64.184 -32.238 1.00 14.14 380 LEU B C 1
ATOM 6380 O O . LEU B 1 380 ? -28.587 64.006 -31.063 1.00 12.94 380 LEU B O 1
ATOM 6385 N N . ASN B 1 381 ? -28.590 65.315 -32.857 1.00 14.10 381 ASN B N 1
ATOM 6386 C CA . ASN B 1 381 ? -29.327 66.398 -32.188 1.00 14.19 381 ASN B CA 1
ATOM 6387 C C . ASN B 1 381 ? -30.694 65.854 -31.747 1.00 13.87 381 ASN B C 1
ATOM 6388 O O . ASN B 1 381 ? -31.207 66.304 -30.772 1.00 12.90 381 ASN B O 1
ATOM 6393 N N . ARG B 1 382 ? -31.258 64.893 -32.474 1.00 14.72 382 ARG B N 1
ATOM 6394 C CA . ARG B 1 382 ? -32.588 64.324 -32.121 1.00 15.57 382 ARG B CA 1
ATOM 6395 C C . ARG B 1 382 ? -32.456 63.486 -30.847 1.00 14.76 382 ARG B C 1
ATOM 6396 O O . ARG B 1 382 ? -33.437 63.410 -30.115 1.00 16.07 382 ARG B O 1
ATOM 6404 N N . ILE B 1 383 ? -31.307 62.853 -30.630 1.00 14.96 383 ILE B N 1
ATOM 6405 C CA . ILE B 1 383 ? -31.042 62.092 -29.383 1.00 14.28 383 ILE B CA 1
ATOM 6406 C C . ILE B 1 383 ? -30.948 63.086 -28.198 1.00 13.55 383 ILE B C 1
ATOM 6407 O O . ILE B 1 383 ? -31.601 62.865 -27.208 1.00 13.84 383 ILE B O 1
ATOM 6412 N N . VAL B 1 384 ? -30.236 64.202 -28.366 1.00 14.22 384 VAL B N 1
ATOM 6413 C CA . VAL B 1 384 ? -30.112 65.232 -27.299 1.00 14.28 384 VAL B CA 1
ATOM 6414 C C . VAL B 1 384 ? -31.547 65.623 -26.948 1.00 15.32 384 VAL B C 1
ATOM 6415 O O . VAL B 1 384 ? -31.911 65.633 -25.768 1.00 14.29 384 VAL B O 1
ATOM 6419 N N . GLU B 1 385 ? -32.322 65.964 -27.960 1.00 14.90 385 GLU B N 1
ATOM 6420 C CA . GLU B 1 385 ? -33.682 66.534 -27.768 1.00 15.41 385 GLU B CA 1
ATOM 6421 C C . GLU B 1 385 ? -34.603 65.507 -27.137 1.00 14.79 385 GLU B C 1
ATOM 6422 O O . GLU B 1 385 ? -35.487 65.896 -26.361 1.00 16.00 385 GLU B O 1
ATOM 6428 N N . ALA B 1 386 ? -34.416 64.231 -27.468 1.00 13.55 386 ALA B N 1
ATOM 6429 C CA . ALA B 1 386 ? -35.289 63.171 -26.953 1.00 13.61 386 ALA B CA 1
ATOM 6430 C C . ALA B 1 386 ? -35.131 63.126 -25.428 1.00 13.43 386 ALA B C 1
ATOM 6431 O O . ALA B 1 386 ? -36.143 63.025 -24.679 1.00 14.36 386 ALA B O 1
ATOM 6433 N N . TYR B 1 387 ? -33.900 63.077 -24.976 1.00 13.37 387 TYR B N 1
ATOM 6434 C CA . TYR B 1 387 ? -33.569 62.953 -23.547 1.00 14.06 387 TYR B CA 1
ATOM 6435 C C . TYR B 1 387 ? -33.799 64.278 -22.808 1.00 16.99 387 TYR B C 1
ATOM 6436 O O . TYR B 1 387 ? -34.200 64.212 -21.610 1.00 18.04 387 TYR B O 1
ATOM 6445 N N . ASP B 1 388 ? -33.675 65.396 -23.524 1.00 17.05 388 ASP B N 1
ATOM 6446 C CA . ASP B 1 388 ? -34.058 66.723 -22.982 1.00 20.79 388 ASP B CA 1
ATOM 6447 C C . ASP B 1 388 ? -35.549 66.710 -22.631 1.00 19.84 388 ASP B C 1
ATOM 6448 O O . ASP B 1 388 ? -35.912 67.254 -21.570 1.00 20.77 388 ASP B O 1
ATOM 6453 N N . ALA B 1 389 ? -36.384 66.137 -23.499 1.00 18.46 389 ALA B N 1
ATOM 6454 C CA . ALA B 1 389 ? -37.847 66.040 -23.328 1.00 21.04 389 ALA B CA 1
ATOM 6455 C C . ALA B 1 389 ? -38.175 65.052 -22.208 1.00 22.25 389 ALA B C 1
ATOM 6456 O O . ALA B 1 389 ? -39.178 65.249 -21.537 1.00 19.48 389 ALA B O 1
ATOM 6458 N N . ASN B 1 390 ? -37.363 64.017 -22.019 1.00 19.83 390 ASN B N 1
ATOM 6459 C CA . ASN B 1 390 ? -37.698 62.932 -21.069 1.00 19.22 390 ASN B CA 1
ATOM 6460 C C . ASN B 1 390 ? -36.408 62.247 -20.657 1.00 18.36 390 ASN B C 1
ATOM 6461 O O . ASN B 1 390 ? -35.931 61.351 -21.360 1.00 18.33 390 ASN B O 1
ATOM 6466 N N . ALA B 1 391 ? -35.835 62.677 -19.537 1.00 17.88 391 ALA B N 1
ATOM 6467 C CA . ALA B 1 391 ? -34.546 62.163 -19.041 1.00 18.57 391 ALA B CA 1
ATOM 6468 C C . ALA B 1 391 ? -34.663 60.652 -18.802 1.00 17.72 391 ALA B C 1
ATOM 6469 O O . ALA B 1 391 ? -33.630 60.010 -18.835 1.00 19.41 391 ALA B O 1
ATOM 6471 N N . GLU B 1 392 ? -35.854 60.127 -18.553 1.00 18.40 392 GLU B N 1
ATOM 6472 C CA . GLU B 1 392 ? -36.035 58.692 -18.214 1.00 20.67 392 GLU B CA 1
ATOM 6473 C C . GLU B 1 392 ? -36.672 57.944 -19.389 1.00 20.37 392 GLU B C 1
ATOM 6474 O O . GLU B 1 392 ? -37.187 56.828 -19.182 1.00 17.76 392 GLU B O 1
ATOM 6480 N N . LEU B 1 393 ? -36.544 58.462 -20.614 1.00 17.11 393 LEU B N 1
ATOM 6481 C CA . LEU B 1 393 ? -37.083 57.801 -21.831 1.00 17.33 393 LEU B CA 1
ATOM 6482 C C . LEU B 1 393 ? -36.621 56.339 -21.897 1.00 16.19 393 LEU B C 1
ATOM 6483 O O . LEU B 1 393 ? -35.414 56.064 -21.811 1.00 14.72 393 LEU B O 1
ATOM 6488 N N . GLU B 1 394 ? -37.543 55.424 -22.091 1.00 15.51 394 GLU B N 1
ATOM 6489 C CA . GLU B 1 394 ? -37.241 53.971 -21.978 1.00 18.28 394 GLU B CA 1
ATOM 6490 C C . GLU B 1 394 ? -36.560 53.426 -23.226 1.00 16.99 394 GLU B C 1
ATOM 6491 O O . GLU B 1 394 ? -35.842 52.427 -23.113 1.00 16.60 394 GLU B O 1
ATOM 6497 N N . SER B 1 395 ? -36.770 54.054 -24.378 1.00 15.22 395 SER B N 1
ATOM 6498 C CA . SER B 1 395 ? -36.133 53.681 -25.659 1.00 15.46 395 SER B CA 1
ATOM 6499 C C . SER B 1 395 ? -36.172 54.904 -26.571 1.00 13.75 395 SER B C 1
ATOM 6500 O O . SER B 1 395 ? -37.185 55.572 -26.629 1.00 13.12 395 SER B O 1
ATOM 6503 N N . LEU B 1 396 ? -35.105 55.162 -27.285 1.00 13.20 396 LEU B N 1
ATOM 6504 C CA . LEU B 1 396 ? -35.145 56.181 -28.346 1.00 13.87 396 LEU B CA 1
ATOM 6505 C C . LEU B 1 396 ? -36.330 55.963 -29.300 1.00 14.19 396 LEU B C 1
ATOM 6506 O O . LEU B 1 396 ? -36.767 56.951 -29.853 1.00 13.25 396 LEU B O 1
ATOM 6511 N N . LEU B 1 397 ? -36.784 54.731 -29.538 1.00 12.35 397 LEU B N 1
ATOM 6512 C CA . LEU B 1 397 ? -37.892 54.475 -30.488 1.00 13.41 397 LEU B CA 1
ATOM 6513 C C . LEU B 1 397 ? -39.176 55.147 -30.002 1.00 13.42 397 LEU B C 1
ATOM 6514 O O . LEU B 1 397 ? -40.079 55.320 -30.827 1.00 13.57 397 LEU B O 1
ATOM 6519 N N . LEU B 1 398 ? -39.268 55.447 -28.709 1.00 13.50 398 LEU B N 1
ATOM 6520 C CA . LEU B 1 398 ? -40.521 55.994 -28.118 1.00 13.79 398 LEU B CA 1
ATOM 6521 C C . LEU B 1 398 ? -40.492 57.519 -28.018 1.00 14.39 398 LEU B C 1
ATOM 6522 O O . LEU B 1 398 ? -41.467 58.060 -27.538 1.00 13.87 398 LEU B O 1
ATOM 6527 N N . ASP B 1 399 ? -39.373 58.173 -28.338 1.00 13.91 399 ASP B N 1
ATOM 6528 C CA . ASP B 1 399 ? -39.323 59.650 -28.436 1.00 15.03 399 ASP B CA 1
ATOM 6529 C C . ASP B 1 399 ? -40.403 60.085 -29.416 1.00 14.65 399 ASP B C 1
ATOM 6530 O O . ASP B 1 399 ? -40.529 59.495 -30.493 1.00 15.48 399 ASP B O 1
ATOM 6535 N N . PRO B 1 400 ? -41.219 61.112 -29.082 1.00 16.43 400 PRO B N 1
ATOM 6536 C CA . PRO B 1 400 ? -42.307 61.529 -29.969 1.00 16.77 400 PRO B CA 1
ATOM 6537 C C . PRO B 1 400 ? -41.838 61.828 -31.396 1.00 17.27 400 PRO B C 1
ATOM 6538 O O . PRO B 1 400 ? -42.500 61.383 -32.319 1.00 18.36 400 PRO B O 1
ATOM 6542 N N . TYR B 1 401 ? -40.689 62.478 -31.578 1.00 16.68 401 TYR B N 1
ATOM 6543 C CA . TYR B 1 401 ? -40.152 62.751 -32.935 1.00 17.19 401 TYR B CA 1
ATOM 6544 C C . TYR B 1 401 ? -39.814 61.443 -33.667 1.00 15.86 401 TYR B C 1
ATOM 6545 O O . TYR B 1 401 ? -40.241 61.228 -34.867 1.00 15.90 401 TYR B O 1
ATOM 6554 N N . PHE B 1 402 ? -39.001 60.589 -33.048 1.00 14.86 402 PHE B N 1
ATOM 6555 C CA . PHE B 1 402 ? -38.606 59.309 -33.683 1.00 14.99 402 PHE B CA 1
ATOM 6556 C C . PHE B 1 402 ? -39.810 58.395 -33.937 1.00 14.63 402 PHE B C 1
ATOM 6557 O O . PHE B 1 402 ? -39.872 57.718 -34.985 1.00 15.68 402 PHE B O 1
ATOM 6565 N N . LYS B 1 403 ? -40.713 58.314 -32.982 1.00 16.03 403 LYS B N 1
ATOM 6566 C CA . LYS B 1 403 ? -41.911 57.459 -33.140 1.00 17.29 403 LYS B CA 1
ATOM 6567 C C . LYS B 1 403 ? -42.718 57.954 -34.326 1.00 17.93 403 LYS B C 1
ATOM 6568 O O . LYS B 1 403 ? -43.256 57.147 -35.069 1.00 15.62 403 LYS B O 1
ATOM 6574 N N . SER B 1 404 ? -42.847 59.262 -34.481 1.00 17.34 404 SER B N 1
ATOM 6575 C CA . SER B 1 404 ? -43.578 59.824 -35.614 1.00 16.89 404 SER B CA 1
ATOM 6576 C C . SER B 1 404 ? -42.792 59.507 -36.879 1.00 17.21 404 SER B C 1
ATOM 6577 O O . SER B 1 404 ? -43.402 59.157 -37.896 1.00 17.04 404 SER B O 1
ATOM 6580 N N . GLU B 1 405 ? -41.462 59.560 -36.853 1.00 15.59 405 GLU B N 1
ATOM 6581 C CA . GLU B 1 405 ? -40.686 59.171 -38.050 1.00 16.76 405 GLU B CA 1
ATOM 6582 C C . GLU B 1 405 ? -40.916 57.675 -38.389 1.00 15.00 405 GLU B C 1
ATOM 6583 O O . GLU B 1 405 ? -41.117 57.376 -39.573 1.00 14.03 405 GLU B O 1
ATOM 6589 N N . LEU B 1 406 ? -41.032 56.801 -37.387 1.00 15.03 406 LEU B N 1
ATOM 6590 C CA . LEU B 1 406 ? -41.159 55.342 -37.632 1.00 15.78 406 LEU B CA 1
ATOM 6591 C C . LEU B 1 406 ? -42.492 55.085 -38.327 1.00 16.30 406 LEU B C 1
ATOM 6592 O O . LEU B 1 406 ? -42.574 54.163 -39.209 1.00 16.73 406 LEU B O 1
ATOM 6597 N N . GLY B 1 407 ? -43.507 55.879 -38.010 1.00 18.18 407 GLY B N 1
ATOM 6598 C CA . GLY B 1 407 ? -44.795 55.830 -38.726 1.00 16.43 407 GLY B CA 1
ATOM 6599 C C . GLY B 1 407 ? -44.631 55.924 -40.224 1.00 18.48 407 GLY B C 1
ATOM 6600 O O . GLY B 1 407 ? -45.428 55.298 -40.946 1.00 18.01 407 GLY B O 1
ATOM 6601 N N . ASP B 1 408 ? -43.667 56.708 -40.710 1.00 18.05 408 ASP B N 1
ATOM 6602 C CA . ASP B 1 408 ? -43.450 56.916 -42.160 1.00 18.46 408 ASP B CA 1
ATOM 6603 C C . ASP B 1 408 ? -42.441 55.897 -42.675 1.00 16.99 408 ASP B C 1
ATOM 6604 O O . ASP B 1 408 ? -42.311 55.773 -43.896 1.00 18.63 408 ASP B O 1
ATOM 6609 N N . LEU B 1 409 ? -41.668 55.267 -41.800 1.00 14.49 409 LEU B N 1
ATOM 6610 C CA . LEU B 1 409 ? -40.599 54.348 -42.310 1.00 14.31 409 LEU B CA 1
ATOM 6611 C C . LEU B 1 409 ? -41.131 52.911 -42.420 1.00 12.71 409 LEU B C 1
ATOM 6612 O O . LEU B 1 409 ? -40.619 52.121 -43.240 1.00 12.79 409 LEU B O 1
ATOM 6617 N N . ILE B 1 410 ? -42.048 52.514 -41.562 1.00 14.20 410 ILE B N 1
ATOM 6618 C CA . ILE B 1 410 ? -42.315 51.062 -41.298 1.00 14.27 410 ILE B CA 1
ATOM 6619 C C . ILE B 1 410 ? -42.825 50.328 -42.541 1.00 15.02 410 ILE B C 1
ATOM 6620 O O . ILE B 1 410 ? -42.353 49.181 -42.803 1.00 13.56 410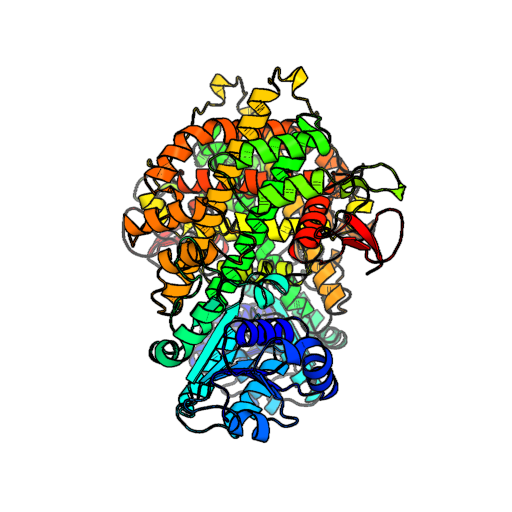 ILE B O 1
ATOM 6625 N N . ASP B 1 411 ? -43.713 50.926 -43.352 1.00 14.86 411 ASP B N 1
ATOM 6626 C CA . ASP B 1 411 ? -44.171 50.241 -44.592 1.00 16.17 411 ASP B CA 1
ATOM 6627 C C . ASP B 1 411 ? -42.983 49.954 -45.533 1.00 15.31 411 ASP B C 1
ATOM 6628 O O . ASP B 1 411 ? -42.942 48.833 -46.051 1.00 16.35 411 ASP B O 1
ATOM 6633 N N . SER B 1 412 ? -42.114 50.926 -45.805 1.00 13.90 412 SER B N 1
ATOM 6634 C CA . SER B 1 412 ? -40.881 50.774 -46.626 1.00 14.39 412 SER B CA 1
ATOM 6635 C C . SER B 1 412 ? -40.004 49.658 -46.056 1.00 14.13 412 SER B C 1
ATOM 6636 O O . SER B 1 412 ? -39.476 48.859 -46.825 1.00 11.39 412 SER B O 1
ATOM 6639 N N . TRP B 1 413 ? -39.794 49.697 -44.750 1.00 12.92 413 TRP B N 1
ATOM 6640 C CA . TRP B 1 413 ? -38.867 48.765 -44.033 1.00 12.73 413 TRP B CA 1
ATOM 6641 C C . TRP B 1 413 ? -39.338 47.329 -44.268 1.00 12.86 413 TRP B C 1
ATOM 6642 O O . TRP B 1 413 ? -38.536 46.479 -44.662 1.00 12.12 413 TRP B O 1
ATOM 6653 N N . ARG B 1 414 ? -40.639 47.083 -44.112 1.00 12.37 414 ARG B N 1
ATOM 6654 C CA . ARG B 1 414 ? -41.194 45.709 -44.347 1.00 13.76 414 ARG B CA 1
ATOM 6655 C C . ARG B 1 414 ? -40.983 45.341 -45.817 1.00 13.82 414 ARG B C 1
ATOM 6656 O O . ARG B 1 414 ? -40.552 44.187 -46.108 1.00 11.01 414 ARG B O 1
ATOM 6664 N N . ARG B 1 415 ? -41.222 46.303 -46.727 1.00 13.06 415 ARG B N 1
ATOM 6665 C CA . ARG B 1 415 ? -41.117 45.984 -48.164 1.00 14.65 415 ARG B CA 1
ATOM 6666 C C . ARG B 1 415 ? -39.674 45.615 -48.469 1.00 13.80 415 ARG B C 1
ATOM 6667 O O . ARG B 1 415 ? -39.456 44.726 -49.311 1.00 13.43 415 ARG B O 1
ATOM 6675 N N . VAL B 1 416 ? -38.716 46.293 -47.859 1.00 13.34 416 VAL B N 1
ATOM 6676 C CA . VAL B 1 416 ? -37.278 45.965 -48.123 1.00 14.54 416 VAL B CA 1
ATOM 6677 C C . VAL B 1 416 ? -36.941 44.550 -47.608 1.00 13.68 416 VAL B C 1
ATOM 6678 O O . VAL B 1 416 ? -36.260 43.816 -48.346 1.00 13.85 416 VAL B O 1
ATOM 6682 N N . ILE B 1 417 ? -37.376 44.176 -46.410 1.00 14.48 417 ILE B N 1
ATOM 6683 C CA . ILE B 1 417 ? -37.080 42.814 -45.897 1.00 14.20 417 ILE B CA 1
ATOM 6684 C C . ILE B 1 417 ? -37.698 41.793 -46.861 1.00 13.10 417 ILE B C 1
ATOM 6685 O O . ILE B 1 417 ? -37.005 40.832 -47.251 1.00 12.99 417 ILE B O 1
ATOM 6690 N N . VAL B 1 418 ? -38.965 41.978 -47.264 1.00 13.29 418 VAL B N 1
ATOM 6691 C CA . VAL B 1 418 ? -39.652 41.026 -48.174 1.00 13.15 418 VAL B CA 1
ATOM 6692 C C . VAL B 1 418 ? -38.864 40.923 -49.475 1.00 14.37 418 VAL B C 1
ATOM 6693 O O . VAL B 1 418 ? -38.570 39.799 -49.941 1.00 12.99 418 VAL B O 1
ATOM 6697 N N . THR B 1 419 ? -38.627 42.068 -50.101 1.00 13.65 419 THR B N 1
ATOM 6698 C CA . THR B 1 419 ? -37.967 42.146 -51.408 1.00 14.34 419 THR B CA 1
ATOM 6699 C C . THR B 1 419 ? -36.564 41.539 -51.345 1.00 13.67 419 THR B C 1
ATOM 6700 O O . THR B 1 419 ? -36.279 40.753 -52.246 1.00 14.42 419 THR B O 1
ATOM 6704 N N . ALA B 1 420 ? -35.708 41.908 -50.392 1.00 12.48 420 ALA B N 1
ATOM 6705 C CA . ALA B 1 420 ? -34.342 41.359 -50.294 1.00 13.59 420 ALA B CA 1
ATOM 6706 C C . ALA B 1 420 ? -34.431 39.825 -50.197 1.00 13.01 420 ALA B C 1
ATOM 6707 O O . ALA B 1 420 ? -33.709 39.112 -50.908 1.00 13.04 420 ALA B O 1
ATOM 6709 N N . THR B 1 421 ? -35.315 39.319 -49.345 1.00 12.86 421 THR B N 1
ATOM 6710 C CA . THR B 1 421 ? -35.545 37.861 -49.151 1.00 13.15 421 THR B CA 1
ATOM 6711 C C . THR B 1 421 ? -35.897 37.200 -50.507 1.00 14.21 421 THR B C 1
ATOM 6712 O O . THR B 1 421 ? -35.315 36.129 -50.850 1.00 12.95 421 THR B O 1
ATOM 6716 N N . GLN B 1 422 ? -36.840 37.781 -51.251 1.00 14.10 422 GLN B N 1
ATOM 6717 C CA . GLN B 1 422 ? -37.331 37.200 -52.540 1.00 14.52 422 GLN B CA 1
ATOM 6718 C C . GLN B 1 422 ? -36.224 37.241 -53.594 1.00 14.86 422 GLN B C 1
ATOM 6719 O O . GLN B 1 422 ? -36.284 36.431 -54.560 1.00 18.12 422 GLN B O 1
ATOM 6725 N N . LEU B 1 423 ? -35.225 38.109 -53.438 1.00 14.58 423 LEU B N 1
ATOM 6726 C CA . LEU B 1 423 ? -34.110 38.206 -54.409 1.00 14.18 423 LEU B CA 1
ATOM 6727 C C . LEU B 1 423 ? -32.870 37.484 -53.894 1.00 14.67 423 LEU B C 1
ATOM 6728 O O . LEU B 1 423 ? -31.885 37.419 -54.618 1.00 13.75 423 LEU B O 1
ATOM 6733 N N . GLY B 1 424 ? -32.912 36.914 -52.687 1.00 13.92 424 GLY B N 1
ATOM 6734 C CA . GLY B 1 424 ? -31.786 36.138 -52.134 1.00 13.87 424 GLY B CA 1
ATOM 6735 C C . GLY B 1 424 ? -30.619 37.001 -51.696 1.00 12.81 424 GLY B C 1
ATOM 6736 O O . GLY B 1 424 ? -29.460 36.555 -51.770 1.00 11.81 424 GLY B O 1
ATOM 6737 N N . LEU B 1 425 ? -30.896 38.227 -51.250 1.00 13.19 425 LEU B N 1
ATOM 6738 C CA . LEU B 1 425 ? -29.858 39.222 -50.929 1.00 14.27 425 LEU B CA 1
ATOM 6739 C C . LEU B 1 425 ? -29.765 39.349 -49.414 1.00 12.92 425 LEU B C 1
ATOM 6740 O O . LEU B 1 425 ? -30.797 39.511 -48.757 1.00 11.14 425 LEU B O 1
ATOM 6745 N N . PRO B 1 426 ? -28.541 39.302 -48.857 1.00 11.16 426 PRO B N 1
ATOM 6746 C CA . PRO B 1 426 ? -28.385 39.403 -47.412 1.00 12.25 426 PRO B CA 1
ATOM 6747 C C . PRO B 1 426 ? -28.558 40.832 -46.888 1.00 14.10 426 PRO B C 1
ATOM 6748 O O . PRO B 1 426 ? -27.969 41.769 -47.484 1.00 13.12 426 PRO B O 1
ATOM 6752 N N . ILE B 1 427 ? -29.264 40.949 -45.754 1.00 12.05 427 ILE B N 1
ATOM 6753 C CA . ILE B 1 427 ? -29.583 42.233 -45.092 1.00 13.93 427 ILE B CA 1
ATOM 6754 C C . ILE B 1 427 ? -29.639 41.986 -43.580 1.00 13.09 427 ILE B C 1
ATOM 6755 O O . ILE B 1 427 ? -30.682 42.153 -42.950 1.00 12.73 427 ILE B O 1
ATOM 6760 N N . PRO B 1 428 ? -28.520 41.555 -42.951 1.00 14.07 428 PRO B N 1
ATOM 6761 C CA . PRO B 1 428 ? -28.555 41.114 -41.560 1.00 13.40 428 PRO B CA 1
ATOM 6762 C C . PRO B 1 428 ? -29.011 42.189 -40.562 1.00 13.46 428 PRO B C 1
ATOM 6763 O O . PRO B 1 428 ? -29.832 41.884 -39.689 1.00 11.55 428 PRO B O 1
ATOM 6767 N N . VAL B 1 429 ? -28.497 43.412 -40.666 1.00 11.87 429 VAL B N 1
ATOM 6768 C CA . VAL B 1 429 ? -28.917 44.446 -39.682 1.00 12.78 429 VAL B CA 1
ATOM 6769 C C . VAL B 1 429 ? -30.321 44.941 -40.032 1.00 11.82 429 VAL B C 1
ATOM 6770 O O . VAL B 1 429 ? -31.147 45.112 -39.120 1.00 11.74 429 VAL B O 1
ATOM 6774 N N . PHE B 1 430 ? -30.659 45.081 -41.305 1.00 12.25 430 PHE B N 1
ATOM 6775 C CA . PHE B 1 430 ? -32.037 45.521 -41.655 1.00 12.38 430 PHE B CA 1
ATOM 6776 C C . PHE B 1 430 ? -33.055 44.523 -41.119 1.00 13.49 430 PHE B C 1
ATOM 6777 O O . PHE B 1 430 ? -34.049 44.943 -40.506 1.00 12.34 430 PHE B O 1
ATOM 6785 N N . ALA B 1 431 ? -32.844 43.216 -41.377 1.00 11.75 431 ALA B N 1
ATOM 6786 C CA . ALA B 1 431 ? -33.782 42.159 -40.990 1.00 11.97 431 ALA B CA 1
ATOM 6787 C C . ALA B 1 431 ? -33.828 42.008 -39.464 1.00 11.62 431 ALA B C 1
ATOM 6788 O O . ALA B 1 431 ? -34.927 41.945 -38.870 1.00 11.05 431 ALA B O 1
ATOM 6790 N N . SER B 1 432 ? -32.669 41.898 -38.835 1.00 11.35 432 SER B N 1
ATOM 6791 C CA . SER B 1 432 ? -32.591 41.737 -37.363 1.00 11.56 432 SER B CA 1
ATOM 6792 C C . SER B 1 432 ? -33.204 42.943 -36.666 1.00 11.15 432 SER B C 1
ATOM 6793 O O . SER B 1 432 ? -33.875 42.735 -35.618 1.00 11.31 432 SER B O 1
ATOM 6796 N N . SER B 1 433 ? -33.078 44.142 -37.211 1.00 12.07 433 SER B N 1
ATOM 6797 C CA . SER B 1 433 ? -33.650 45.345 -36.583 1.00 12.91 433 SER B CA 1
ATOM 6798 C C . SER B 1 433 ? -35.172 45.262 -36.620 1.00 12.61 433 SER B C 1
ATOM 6799 O O . SER B 1 433 ? -35.817 45.618 -35.658 1.00 11.92 433 SER B O 1
ATOM 6802 N N . LEU B 1 434 ? -35.723 44.745 -37.694 1.00 12.77 434 LEU B N 1
ATOM 6803 C CA . LEU B 1 434 ? -37.194 44.637 -37.772 1.00 12.71 434 LEU B CA 1
ATOM 6804 C C . LEU B 1 434 ? -37.727 43.551 -36.837 1.00 12.80 434 LEU B C 1
ATOM 6805 O O . LEU B 1 434 ? -38.783 43.830 -36.207 1.00 13.24 434 LEU B O 1
ATOM 6810 N N . SER B 1 435 ? -37.082 42.379 -36.727 1.00 12.00 435 SER B N 1
ATOM 6811 C CA . SER B 1 435 ? -37.488 41.372 -35.731 1.00 14.08 435 SER B CA 1
ATOM 6812 C C . SER B 1 435 ? -37.399 41.972 -34.329 1.00 12.00 435 SER B C 1
ATOM 6813 O O . SER B 1 435 ? -38.267 41.706 -33.519 1.00 12.75 435 SER B O 1
ATOM 6816 N N . TYR B 1 436 ? -36.383 42.755 -34.030 1.00 13.00 436 TYR B N 1
ATOM 6817 C CA . TYR B 1 436 ? -36.264 43.375 -32.681 1.00 12.41 436 TYR B CA 1
ATOM 6818 C C . TYR B 1 436 ? -37.444 44.341 -32.452 1.00 11.86 436 TYR B C 1
ATOM 6819 O O . TYR B 1 436 ? -38.131 44.345 -31.389 1.00 13.90 436 TYR B O 1
ATOM 6828 N N . TYR B 1 437 ? -37.723 45.172 -33.445 1.00 13.50 437 TYR B N 1
ATOM 6829 C CA . TYR B 1 437 ? -38.857 46.128 -33.424 1.00 12.73 437 TYR B CA 1
ATOM 6830 C C . TYR B 1 437 ? -40.191 45.398 -33.183 1.00 13.60 437 TYR B C 1
ATOM 6831 O O . TYR B 1 437 ? -41.017 45.799 -32.262 1.00 13.23 437 TYR B O 1
ATOM 6840 N N . ASP B 1 438 ? -40.395 44.303 -33.937 1.00 13.07 438 ASP B N 1
ATOM 6841 C CA . ASP B 1 438 ? -41.650 43.540 -33.864 1.00 13.99 438 ASP B CA 1
ATOM 6842 C C . ASP B 1 438 ? -41.661 42.798 -32.526 1.00 13.22 438 ASP B C 1
ATOM 6843 O O . ASP B 1 438 ? -42.761 42.461 -32.071 1.00 13.80 438 ASP B O 1
ATOM 6848 N N . SER B 1 439 ? -40.511 42.539 -31.906 1.00 11.96 439 SER B N 1
ATOM 6849 C CA . SER B 1 439 ? -40.447 41.937 -30.554 1.00 12.35 439 SER B CA 1
ATOM 6850 C C . SER B 1 439 ? -40.862 42.954 -29.487 1.00 13.33 439 SER B C 1
ATOM 6851 O O . SER B 1 439 ? -41.631 42.580 -28.601 1.00 12.91 439 SER B O 1
ATOM 6854 N N . LEU B 1 440 ? -40.425 44.209 -29.566 1.00 15.13 440 LEU B N 1
ATOM 6855 C CA . LEU B 1 440 ? -40.853 45.269 -28.609 1.00 17.21 440 LEU B CA 1
ATOM 6856 C C . LEU B 1 440 ? -42.339 45.564 -28.728 1.00 19.98 440 LEU B C 1
ATOM 6857 O O . LEU B 1 440 ? -42.964 45.859 -27.673 1.00 23.49 440 LEU B O 1
ATOM 6862 N N . ARG B 1 441 ? -42.895 45.440 -29.931 1.00 21.03 441 ARG B N 1
ATOM 6863 C CA . ARG B 1 441 ? -44.347 45.668 -30.200 1.00 23.72 441 ARG B CA 1
ATOM 6864 C C . ARG B 1 441 ? -45.189 44.572 -29.509 1.00 23.54 441 ARG B C 1
ATOM 6865 O O . ARG B 1 441 ? -46.383 44.801 -29.234 1.00 19.91 441 ARG B O 1
ATOM 6873 N N . ALA B 1 442 ? -44.647 43.359 -29.393 1.00 21.34 442 ALA B N 1
ATOM 6874 C CA . ALA B 1 442 ? -45.416 42.134 -29.113 1.00 18.75 442 ALA B CA 1
ATOM 6875 C C . ALA B 1 442 ? -45.978 42.192 -27.698 1.00 17.95 442 ALA B C 1
ATOM 6876 O O . ALA B 1 442 ? -45.251 42.640 -26.794 1.00 16.71 442 ALA B O 1
ATOM 6878 N N . GLU B 1 443 ? -47.249 41.824 -27.507 1.00 17.08 443 GLU B N 1
ATOM 6879 C CA . GLU B 1 443 ? -47.804 41.669 -26.141 1.00 19.72 443 GLU B CA 1
ATOM 6880 C C . GLU B 1 443 ? -47.105 40.490 -25.463 1.00 17.05 443 GLU B C 1
ATOM 6881 O O . GLU B 1 443 ? -46.690 40.678 -24.340 1.00 18.32 443 GLU B O 1
ATOM 6887 N N . ARG B 1 444 ? -46.949 39.353 -26.145 1.00 13.60 444 ARG B N 1
ATOM 6888 C CA . ARG B 1 444 ? -46.453 38.097 -25.548 1.00 15.52 444 ARG B CA 1
ATOM 6889 C C . ARG B 1 444 ? -45.330 37.538 -26.432 1.00 15.73 444 ARG B C 1
ATOM 6890 O O . ARG B 1 444 ? -45.528 37.458 -27.654 1.00 16.09 444 ARG B O 1
ATOM 6898 N N . LEU B 1 445 ? -44.206 37.193 -25.826 1.00 15.25 445 LEU B N 1
ATOM 6899 C CA . LEU B 1 445 ? -43.056 36.660 -26.568 1.00 14.84 445 LEU B CA 1
ATOM 6900 C C . LEU B 1 445 ? -42.909 35.185 -26.225 1.00 15.16 445 LEU B C 1
ATOM 6901 O O . LEU B 1 445 ? -43.381 34.718 -25.179 1.00 14.39 445 LEU B O 1
ATOM 6906 N N . PRO B 1 446 ? -42.231 34.407 -27.095 1.00 15.48 446 PRO B N 1
ATOM 6907 C CA . PRO B 1 446 ? -42.021 32.974 -26.848 1.00 17.05 446 PRO B CA 1
ATOM 6908 C C . PRO B 1 446 ? -41.083 32.658 -25.674 1.00 17.01 446 PRO B C 1
ATOM 6909 O O . PRO B 1 446 ? -40.956 31.505 -25.284 1.00 17.09 446 PRO B O 1
ATOM 6913 N N . ALA B 1 447 ? -40.494 33.681 -25.043 1.00 15.54 447 ALA B N 1
ATOM 6914 C CA . ALA B 1 447 ? -39.828 33.534 -23.722 1.00 15.08 447 ALA B CA 1
ATOM 6915 C C . ALA B 1 447 ? -40.768 32.811 -22.749 1.00 15.36 447 ALA B C 1
ATOM 6916 O O . ALA B 1 447 ? -40.261 32.136 -21.881 1.00 17.09 447 ALA B O 1
ATOM 6918 N N . ALA B 1 448 ? -42.092 32.965 -22.846 1.00 15.32 448 ALA B N 1
ATOM 6919 C CA . ALA B 1 448 ? -42.991 32.208 -21.942 1.00 15.75 448 ALA B CA 1
ATOM 6920 C C . ALA B 1 448 ? -42.770 30.705 -22.152 1.00 15.20 448 ALA B C 1
ATOM 6921 O O . ALA B 1 448 ? -42.727 29.928 -21.162 1.00 15.61 448 ALA B O 1
ATOM 6923 N N . LEU B 1 449 ? -42.621 30.292 -23.413 1.00 16.26 449 LEU B N 1
ATOM 6924 C CA . LEU B 1 449 ? -42.434 28.864 -23.769 1.00 15.93 449 LEU B CA 1
ATOM 6925 C C . LEU B 1 449 ? -41.084 28.402 -23.246 1.00 15.52 449 LEU B C 1
ATOM 6926 O O . LEU B 1 449 ? -40.993 27.275 -22.687 1.00 16.50 449 LEU B O 1
ATOM 6931 N N . ILE B 1 450 ? -40.057 29.213 -23.447 1.00 15.44 450 ILE B N 1
ATOM 6932 C CA . ILE B 1 450 ? -38.705 28.946 -22.905 1.00 15.42 450 ILE B CA 1
ATOM 6933 C C . ILE B 1 450 ? -38.783 28.740 -21.394 1.00 16.65 450 ILE B C 1
ATOM 6934 O O . ILE B 1 450 ? -38.189 27.751 -20.913 1.00 15.97 450 ILE B O 1
ATOM 6939 N N . GLN B 1 451 ? -39.487 29.603 -20.663 1.00 16.21 451 GLN B N 1
ATOM 6940 C CA . GLN B 1 451 ? -39.663 29.405 -19.196 1.00 16.62 451 GLN B CA 1
ATOM 6941 C C . GLN B 1 451 ? -40.333 28.040 -18.923 1.00 16.89 451 GLN B C 1
ATOM 6942 O O . GLN B 1 451 ? -39.938 27.348 -17.966 1.00 15.33 451 GLN B O 1
ATOM 6948 N N . GLY B 1 452 ? -41.370 27.670 -19.670 1.00 16.23 452 GLY B N 1
ATOM 6949 C CA . GLY B 1 452 ? -42.041 26.359 -19.513 1.00 17.95 452 GLY B CA 1
ATOM 6950 C C . GLY B 1 452 ? -41.135 25.172 -19.813 1.00 16.32 452 GLY B C 1
ATOM 6951 O O . GLY B 1 452 ? -41.149 24.198 -19.020 1.00 16.01 452 GLY B O 1
ATOM 6952 N N . GLN B 1 453 ? -40.365 25.236 -20.899 1.00 15.36 453 GLN B N 1
ATOM 6953 C CA . GLN B 1 453 ? -39.375 24.198 -21.300 1.00 16.31 453 GLN B CA 1
ATOM 6954 C C . GLN B 1 453 ? -38.377 24.037 -20.143 1.00 16.33 453 GLN B C 1
ATOM 6955 O O . GLN B 1 453 ? -38.123 22.907 -19.724 1.00 16.78 453 GLN B O 1
ATOM 6961 N N . ARG B 1 454 ? -37.843 25.142 -19.607 1.00 16.77 454 ARG B N 1
ATOM 6962 C CA . ARG B 1 454 ? -36.800 25.079 -18.558 1.00 17.82 454 ARG B CA 1
ATOM 6963 C C . ARG B 1 454 ? -37.422 24.493 -17.280 1.00 17.58 454 ARG B C 1
ATOM 6964 O O . ARG B 1 454 ? -36.720 23.774 -16.591 1.00 16.45 454 ARG B O 1
ATOM 6972 N N . ASP B 1 455 ? -38.687 24.791 -16.970 1.00 16.59 455 ASP B N 1
ATOM 6973 C CA . ASP B 1 455 ? -39.357 24.237 -15.775 1.00 16.85 455 ASP B CA 1
ATOM 6974 C C . ASP B 1 455 ? -39.544 22.729 -15.988 1.00 17.34 455 ASP B C 1
ATOM 6975 O O . ASP B 1 455 ? -39.376 21.954 -15.032 1.00 16.59 455 ASP B O 1
ATOM 6980 N N . PHE B 1 456 ? -39.826 22.290 -17.215 1.00 16.63 456 PHE B N 1
ATOM 6981 C CA . PHE B 1 456 ? -40.005 20.852 -17.517 1.00 18.26 456 PHE B CA 1
ATOM 6982 C C . PHE B 1 456 ? -38.684 20.102 -17.312 1.00 20.06 456 PHE B C 1
ATOM 6983 O O . PHE B 1 456 ? -38.707 19.076 -16.590 1.00 20.23 456 PHE B O 1
ATOM 6991 N N . PHE B 1 457 ? -37.580 20.554 -17.904 1.00 18.61 457 PHE B N 1
ATOM 6992 C CA . PHE B 1 457 ? -36.353 19.731 -17.987 1.00 19.73 457 PHE B CA 1
ATOM 6993 C C . PHE B 1 457 ? -35.529 19.932 -16.731 1.00 22.68 457 PHE B C 1
ATOM 6994 O O . PHE B 1 457 ? -34.801 19.014 -16.375 1.00 23.67 457 PHE B O 1
ATOM 7002 N N . GLY B 1 458 ? -35.672 21.061 -16.055 1.00 20.00 458 GLY B N 1
ATOM 7003 C CA . GLY B 1 458 ? -34.700 21.430 -15.010 1.00 22.26 458 GLY B CA 1
ATOM 7004 C C . GLY B 1 458 ? -35.358 21.899 -13.729 1.00 22.62 458 GLY B C 1
ATOM 7005 O O . GLY B 1 458 ? -34.605 22.300 -12.850 1.00 23.48 458 GLY B O 1
ATOM 7006 N N . ALA B 1 459 ? -36.693 21.903 -13.659 1.00 22.71 459 ALA B N 1
ATOM 7007 C CA . ALA B 1 459 ? -37.488 22.448 -12.535 1.00 23.94 459 ALA B CA 1
ATOM 7008 C C . ALA B 1 459 ? -37.013 23.873 -12.225 1.00 24.67 459 ALA B C 1
ATOM 7009 O O . ALA B 1 459 ? -36.928 24.224 -11.036 1.00 28.08 459 ALA B O 1
ATOM 7011 N N . HIS B 1 460 ? -36.676 24.687 -13.235 1.00 22.55 460 HIS B N 1
ATOM 7012 C CA . HIS B 1 460 ? -36.074 26.030 -13.015 1.00 21.66 460 HIS B CA 1
ATOM 7013 C C . HIS B 1 460 ? -37.119 27.032 -12.506 1.00 20.92 460 HIS B C 1
ATOM 7014 O O . HIS B 1 460 ? -36.718 28.104 -12.151 1.00 21.09 460 HIS B O 1
ATOM 7021 N N . THR B 1 461 ? -38.408 26.705 -12.492 1.00 21.52 461 THR B N 1
ATOM 7022 C CA . THR B 1 461 ? -39.515 27.572 -11.966 1.00 21.56 461 THR B CA 1
ATOM 7023 C C . THR B 1 461 ? -39.809 28.734 -12.908 1.00 20.38 461 THR B C 1
ATOM 7024 O O . THR B 1 461 ? -38.920 29.128 -13.721 1.00 21.58 461 THR B O 1
ATOM 7028 N N . TYR B 1 462 ? -41.015 29.278 -12.801 1.00 17.09 462 TYR B N 1
ATOM 7029 C CA . TYR B 1 462 ? -41.470 30.443 -13.591 1.00 17.86 462 TYR B CA 1
ATOM 7030 C C . TYR B 1 462 ? -42.209 31.415 -12.683 1.00 17.49 462 TYR B C 1
ATOM 7031 O O . TYR B 1 462 ? -42.633 31.043 -11.600 1.00 18.15 462 TYR B O 1
ATOM 7040 N N . LYS B 1 463 ? -42.388 32.636 -13.156 1.00 18.70 463 LYS B N 1
ATOM 7041 C CA . LYS B 1 463 ? -43.263 33.605 -12.495 1.00 19.06 463 LYS B CA 1
ATOM 7042 C C . LYS B 1 463 ? -44.596 33.560 -13.210 1.00 20.44 463 LYS B C 1
ATOM 7043 O O . LYS B 1 463 ? -44.651 33.073 -14.336 1.00 19.33 463 LYS B O 1
ATOM 7049 N N . ARG B 1 464 ? -45.620 34.122 -12.581 1.00 20.02 464 ARG B N 1
ATOM 7050 C CA . ARG B 1 464 ? -46.991 34.134 -13.101 1.00 19.22 464 ARG B CA 1
ATOM 7051 C C . ARG B 1 464 ? -47.414 35.591 -13.299 1.00 20.03 464 ARG B C 1
ATOM 7052 O O . ARG B 1 464 ? -46.977 36.460 -12.502 1.00 20.76 464 ARG B O 1
ATOM 7060 N N . ILE B 1 465 ? -48.296 35.837 -14.256 1.00 20.53 465 ILE B N 1
ATOM 7061 C CA . ILE B 1 465 ? -48.749 37.215 -14.577 1.00 22.35 465 ILE B CA 1
ATOM 7062 C C . ILE B 1 465 ? -49.701 37.712 -13.477 1.00 24.21 465 ILE B C 1
ATOM 7063 O O . ILE B 1 465 ? -49.900 38.939 -13.420 1.00 24.33 465 ILE B O 1
ATOM 7068 N N . ASP B 1 466 ? -50.242 36.818 -12.641 1.00 22.39 466 ASP B N 1
ATOM 7069 C CA . ASP B 1 466 ? -51.409 37.141 -11.767 1.00 24.50 466 ASP B CA 1
ATOM 7070 C C . ASP B 1 466 ? -51.036 37.028 -10.284 1.00 25.30 466 ASP B C 1
ATOM 7071 O O . ASP B 1 466 ? -51.867 37.402 -9.412 1.00 22.52 466 ASP B O 1
ATOM 7076 N N . LYS B 1 467 ? -49.807 36.626 -9.988 1.00 22.69 467 LYS B N 1
ATOM 7077 C CA . LYS B 1 467 ? -49.354 36.329 -8.609 1.00 26.33 467 LYS B CA 1
ATOM 7078 C C . LYS B 1 467 ? -47.846 36.531 -8.552 1.00 25.91 467 LYS B C 1
ATOM 7079 O O . LYS B 1 467 ? -47.112 35.963 -9.414 1.00 24.32 467 LYS B O 1
ATOM 7085 N N . ASP B 1 468 ? -47.365 37.185 -7.511 1.00 24.75 468 ASP B N 1
ATOM 7086 C CA . ASP B 1 468 ? -45.921 37.312 -7.254 1.00 24.17 468 ASP B CA 1
ATOM 7087 C C . ASP B 1 468 ? -45.399 35.966 -6.741 1.00 23.77 468 ASP B C 1
ATOM 7088 O O . ASP B 1 468 ? -46.191 35.146 -6.241 1.00 25.14 468 ASP B O 1
ATOM 7093 N N . GLY B 1 469 ? -44.092 35.742 -6.901 1.00 23.75 469 GLY B N 1
ATOM 7094 C CA . GLY B 1 469 ? -43.385 34.535 -6.446 1.00 23.61 469 GLY B CA 1
ATOM 7095 C C . GLY B 1 469 ? -42.988 33.644 -7.624 1.00 25.26 469 GLY B C 1
ATOM 7096 O O . GLY B 1 469 ? -43.267 34.013 -8.787 1.00 24.56 469 GLY B O 1
ATOM 7097 N N . SER B 1 470 ? -42.368 32.510 -7.313 1.00 25.35 470 SER B N 1
ATOM 7098 C CA . SER B 1 470 ? -41.901 31.479 -8.263 1.00 24.60 470 SER B CA 1
ATOM 7099 C C . SER B 1 470 ? -42.755 30.229 -8.116 1.00 23.98 470 SER B C 1
ATOM 7100 O O . SER B 1 470 ? -43.118 29.862 -6.968 1.00 22.82 470 SER B O 1
ATOM 7103 N N . PHE B 1 471 ? -43.049 29.576 -9.239 1.00 19.80 471 PHE B N 1
ATOM 7104 C CA . PHE B 1 471 ? -43.941 28.402 -9.283 1.00 20.57 471 PHE B CA 1
ATOM 7105 C C . PHE B 1 471 ? -43.282 27.299 -10.105 1.00 22.88 471 PHE B C 1
ATOM 7106 O O . PHE B 1 471 ? -42.363 27.591 -10.928 1.00 20.88 471 PHE B O 1
ATOM 7114 N N . HIS B 1 472 ? -43.720 26.076 -9.848 1.00 21.53 472 HIS B N 1
ATOM 7115 C CA . HIS B 1 472 ? -43.224 24.822 -10.461 1.00 22.72 472 HIS B CA 1
ATOM 7116 C C . HIS B 1 472 ? -44.419 23.923 -10.782 1.00 24.04 472 HIS B C 1
ATOM 7117 O O . HIS B 1 472 ? -45.333 23.745 -9.947 1.00 26.32 472 HIS B O 1
ATOM 7124 N N . THR B 1 473 ? -44.449 23.398 -11.987 1.00 21.95 473 THR B N 1
ATOM 7125 C CA . THR B 1 473 ? -45.393 22.318 -12.342 1.00 22.98 473 THR B CA 1
ATOM 7126 C C . THR B 1 473 ? -44.681 20.985 -12.137 1.00 23.14 473 THR B C 1
ATOM 7127 O O . THR B 1 473 ? -43.466 20.870 -12.490 1.00 18.45 473 THR B O 1
ATOM 7131 N N . GLU B 1 474 ? -45.383 20.038 -11.498 1.00 23.51 474 GLU B N 1
ATOM 7132 C CA . GLU B 1 474 ? -44.840 18.711 -11.091 1.00 26.92 474 GLU B CA 1
ATOM 7133 C C . GLU B 1 474 ? -44.876 17.813 -12.321 1.00 25.27 474 GLU B C 1
ATOM 7134 O O . GLU B 1 474 ? -45.781 16.935 -12.411 1.00 25.43 474 GLU B O 1
ATOM 7140 N N . TRP B 1 475 ? -44.005 18.125 -13.291 1.00 24.39 475 TRP B N 1
ATOM 7141 C CA . TRP B 1 475 ? -44.080 17.537 -14.653 1.00 24.35 475 TRP B CA 1
ATOM 7142 C C . TRP B 1 475 ? -43.990 16.004 -14.584 1.00 26.14 475 TRP B C 1
ATOM 7143 O O . TRP B 1 475 ? -44.713 15.330 -15.331 1.00 25.13 475 TRP B O 1
ATOM 7154 N N . SER B 1 476 ? -43.074 15.490 -13.771 1.00 27.32 476 SER B N 1
ATOM 7155 C CA . SER B 1 476 ? -42.819 14.031 -13.691 1.00 32.50 476 SER B CA 1
ATOM 7156 C C . SER B 1 476 ? -43.946 13.352 -12.898 1.00 33.36 476 SER B C 1
ATOM 7157 O O . SER B 1 476 ? -43.991 12.110 -12.919 1.00 41.16 476 SER B O 1
ATOM 7160 N N . GLY B 1 477 ? -44.831 14.124 -12.249 1.00 31.70 477 GLY B N 1
ATOM 7161 C CA . GLY B 1 477 ? -45.885 13.631 -11.339 1.00 31.12 477 GLY B CA 1
ATOM 7162 C C . GLY B 1 477 ? -47.277 13.972 -11.819 1.00 30.20 477 GLY B C 1
ATOM 7163 O O . GLY B 1 477 ? -47.554 13.745 -12.968 1.00 29.32 477 GLY B O 1
ATOM 7164 N N . ASP B 1 478 ? -48.119 14.561 -10.973 1.00 30.09 478 ASP B N 1
ATOM 7165 C CA . ASP B 1 478 ? -49.559 14.786 -11.275 1.00 35.22 478 ASP B CA 1
ATOM 7166 C C . ASP B 1 478 ? -49.735 16.080 -12.094 1.00 31.24 478 ASP B C 1
ATOM 7167 O O . ASP B 1 478 ? -50.876 16.360 -12.478 1.00 27.63 478 ASP B O 1
ATOM 7172 N N . ARG B 1 479 ? -48.656 16.847 -12.318 1.00 29.42 479 ARG B N 1
ATOM 7173 C CA . ARG B 1 479 ? -48.633 18.138 -13.082 1.00 27.17 479 ARG B CA 1
ATOM 7174 C C . ARG B 1 479 ? -49.546 19.176 -12.430 1.00 26.92 479 ARG B C 1
ATOM 7175 O O . ARG B 1 479 ? -50.109 19.990 -13.149 1.00 24.91 479 ARG B O 1
ATOM 7183 N N . SER B 1 480 ? -49.675 19.149 -11.103 1.00 27.68 480 SER B N 1
ATOM 7184 C CA . SER B 1 480 ? -50.240 20.247 -10.290 1.00 28.72 480 SER B CA 1
ATOM 7185 C C . SER B 1 480 ? -49.184 21.364 -10.208 1.00 26.80 480 SER B C 1
ATOM 7186 O O . SER B 1 480 ? -47.991 21.080 -10.377 1.00 28.60 480 SER B O 1
ATOM 7189 N N . GLU B 1 481 ? -49.577 22.579 -9.885 1.00 26.63 481 GLU B N 1
ATOM 7190 C CA . GLU B 1 481 ? -48.601 23.668 -9.660 1.00 26.86 481 GLU B CA 1
ATOM 7191 C C . GLU B 1 481 ? -48.355 23.850 -8.158 1.00 27.82 481 GLU B C 1
ATOM 7192 O O . GLU B 1 481 ? -49.338 23.895 -7.384 1.00 26.44 481 GLU B O 1
ATOM 7198 N N . VAL B 1 482 ? -47.097 23.993 -7.764 1.00 24.28 482 VAL B N 1
ATOM 7199 C CA . VAL B 1 482 ? -46.700 24.279 -6.358 1.00 27.91 482 VAL B CA 1
ATOM 7200 C C . VAL B 1 482 ? -45.881 25.564 -6.325 1.00 30.58 482 VAL B C 1
ATOM 7201 O O . VAL B 1 482 ? -45.325 25.956 -7.386 1.00 26.65 482 VAL B O 1
ATOM 7205 N N . GLU B 1 483 ? -45.800 26.214 -5.163 1.00 30.89 483 GLU B N 1
ATOM 7206 C CA . GLU B 1 483 ? -44.864 27.349 -4.958 1.00 34.21 483 GLU B CA 1
ATOM 7207 C C . GLU B 1 483 ? -43.434 26.819 -4.853 1.00 35.13 483 GLU B C 1
ATOM 7208 O O . GLU B 1 483 ? -43.273 25.725 -4.342 1.00 38.63 483 GLU B O 1
ATOM 7214 N N . ALA B 1 484 ? -42.432 27.561 -5.328 1.00 31.92 484 ALA B N 1
ATOM 7215 C CA . ALA B 1 484 ? -41.016 27.134 -5.287 1.00 37.70 484 ALA B CA 1
ATOM 7216 C C . ALA B 1 484 ? -40.305 27.761 -4.090 1.00 44.42 484 ALA B C 1
ATOM 7217 O O . ALA B 1 484 ? -40.178 28.965 -4.204 1.00 56.99 484 ALA B O 1
#

B-factor: mean 24.33, std 12.99, range [10.47, 185.01]

Radius of gyration: 29.57 Å; Cα contacts (8 Å, |Δi|>4): 2041; chains: 2; bounding box: 73×78×73 Å

InterPro domains:
  IPR006113 6-phosphogluconate dehydrogenase, decarboxylating [PIRSF000109] (15-490)
  IPR006113 6-phosphogluconate dehydrogenase, decarboxylating [TIGR00873] (17-484)
  IPR006114 6-phosphogluconate dehydrogenase, C-terminal [PF00393] (191-483)
  IPR006114 6-phosphogluconate dehydrogenase, C-terminal [SM01350] (191-484)
  IPR006115 6-phosphogluconate dehydrogenase, NADP-binding [PF03446] (17-186)
  IPR006183 6-phosphogluconate dehydrogenase [PR00076] (16-39)
  IPR006183 6-phosphogluconate dehydrogenase [PR00076] (79-108)
  IPR006183 6-phosphogluconate dehydrogenase [PR00076] (132-157)
  IPR006183 6-phosphogluconate dehydrogenase [PR00076] (180-208)
  IPR006183 6-phosphogluconate dehydrogenase [PR00076] (262-289)
  IPR006183 6-phosphogluconate dehydrogenase [PR00076] (373-395)
  IPR006183 6-phosphogluconate dehydrogenase [PTHR11811] (11-490)
  IPR006184 6-phosphogluconate-binding site [PS00461] (266-278)
  IPR008927 6-phosphogluconate dehydrogenase-like, C-terminal domain superfamily [SSF48179] (189-487)
  IPR013328 6-phosphogluconate dehydrogenase, domain 2 [G3DSA:1.10.1040.10] (193-451)
  IPR036291 NAD(P)-binding domain superfamily [SSF51735] (16-189)